Protein AF-0000000084815825 (afdb_homodimer)

Organism: Colletotrichum graminicola (strain M1.001 / M2 / FGSC 10212) (NCBI:txid645133)

Foldseek 3Di:
DDDLVCQQPFFDKDKDKAFWADKDDDPDFWIKIFGDDPLHTQEMEIEGHPRSVVVVPADGRFIKIWIFTWHNPTDSRYTYGYTDDMDTPGGDDPPDDDDPPDDDDLQPLVVCCRPVPLLVVLQVLLVLLVVQLVVLCVVVVADEDDDDQFAADFQWFADWDWAFDLPAPDTTTGAQDCVLVLLLVLLVVGAKHWYQDWHAGPDFFDQADFRIFTKTWMKGFPDFLVRFLVSVCRSVLRSLVSLLVFWKWFQDLQWIFTDGCVVDPHLPVQQVLLPDPPRDPRHIGGADHDDDPAAEDAQQCCCQFQFFSFHQPVQAFTKDWFVVLFDPQLQVVFFPDPDKIKIKAKDAFDPPDDLVLLVVLVVVLLVPDDCCQCVPNGGHKDKFWQAPVDVLRGQCSRPDNGPVSRLVVDDPRRPSPDHDGSMIMIMDIDHPDRDADGGDSVSVSSVSSVVSCCVSVRDPDDLHKHKYKYFFAQQKGADDPPGPASQFDQRIHGPPTLFFAWPDPVLVVCLVPPSRPTTTQKMFMHISSRGQKIKHWGDLQLVVSVCSCCPRRNHDPVSVVSCVVSSVSSNSPRGGMMIMMGRSLVVSCSVRTHPGSCSNDSFGADSVNARSNVGDDDDDDQVNQVSSPHDDDDDD/DDDLVCQQPFFDKDKDKAFWADKDDDPDFWIKIFGDDPLHTQEMEIEGHPRSVVVVPADGRFIKIWIFTWHNPTDSRYTYGYTDDMDTPGGDDPVDDDDPPDDDDLQPLVVCCRPVPLLVVLQVLLVLLVVQLVVLCVVVVADEDDDDQFAADFQWFADWDWAFDLPAPDTTTGAQDCVLVLLLVLLVVGAKHWYQDWGAGPDFFDQADFRIFTKTWMKGFPDFLVRFLVSVCSSVLRSLVVLLVFWKWFADLQWTFTDGCVVDPHLVVQQVLLPDPPRDPRHIGGADHDDDPAAEDAQQCCCQFQFFSFHQPVQAFTKDWFVVLFDPQLQVVFFPDPDKIKIKAKDAFDPPDDLVLLVVLVVVLLVPDDCCQCVPNGGHKDKFWQAPPDVLRGQCSRPDNGPVSRLVVDDPRRPSPDHDGSMIMIMDIDHPDRDADGGDSVSVSSVSSVVSCCVSVRDPDDLHKHKYKYFFAQQKGADDPPRPASQFDQRIHGPPTLFFAWPDPVLVVCLVPPSRPTTTQKMFMHISSRGQKIKHWGDLQLVVSVCCCCPRRNHDPVSVVSCVVSSVSSNSPRGGMMIMMGRSLVVSCSVRTHPGSCSNDSFGADSVNARSNVGDDDDDDQVNQVSSPHDDDDDD

pLDDT: mean 93.59, std 6.37, range [43.5, 98.81]

Solvent-accessible surface area (backbone atoms only — not c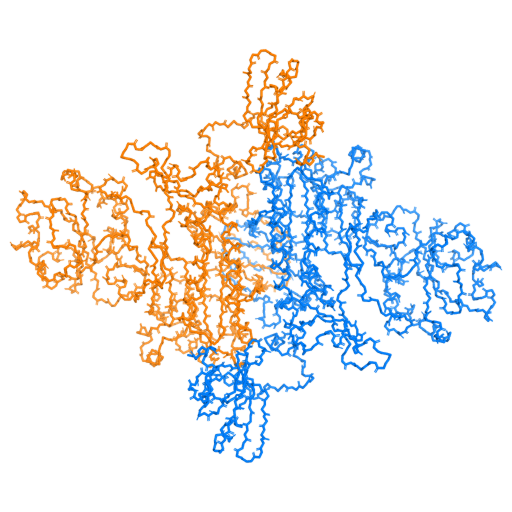omparable to full-atom values): 65605 Å² total; per-residue (Å²): 122,56,58,65,77,53,28,62,37,59,70,35,77,40,37,49,71,31,27,35,44,65,69,46,76,58,71,84,45,26,24,38,31,32,31,23,52,55,85,36,74,46,28,38,40,34,20,52,49,73,41,14,55,56,58,67,68,55,53,62,52,10,13,32,42,36,32,26,30,25,32,85,82,20,32,80,79,33,34,27,26,43,48,74,48,73,44,75,72,23,60,31,51,82,87,65,76,82,56,98,79,63,75,66,54,64,59,39,41,46,54,33,46,50,67,36,63,70,44,40,43,35,39,52,50,43,34,52,43,52,53,45,34,52,52,38,39,46,76,72,57,29,37,59,57,75,75,72,54,8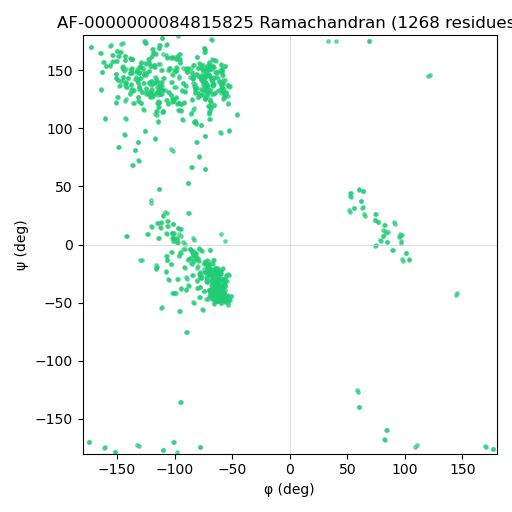0,28,43,70,64,70,70,52,61,49,64,40,47,29,62,32,72,55,71,61,28,20,24,12,40,37,68,58,66,65,67,60,52,52,35,43,33,27,15,43,39,41,26,37,27,34,82,38,79,22,28,40,62,60,89,43,46,68,79,45,58,53,61,44,47,25,46,34,39,33,31,39,76,34,42,55,65,54,44,52,52,52,49,51,50,26,53,47,54,31,48,51,51,46,49,71,45,31,29,31,39,52,54,95,88,42,38,34,64,38,52,39,83,78,38,97,48,49,69,56,46,30,57,50,32,69,41,95,82,43,60,82,75,30,37,40,72,61,76,85,83,72,79,81,59,49,73,44,42,32,65,53,32,37,58,34,50,15,16,61,37,55,40,75,85,56,71,51,34,41,42,80,44,45,90,46,52,38,66,70,36,51,58,71,43,24,84,60,90,70,50,39,28,33,36,39,48,50,70,51,48,90,83,56,56,55,67,59,43,51,52,46,52,54,54,50,66,73,62,46,54,64,77,49,60,64,28,89,43,26,34,71,43,77,41,49,34,30,78,89,38,67,64,31,50,27,53,70,45,36,96,62,12,62,62,48,44,54,81,77,52,58,76,74,33,56,70,80,61,84,50,74,39,23,38,37,39,37,30,40,37,76,76,63,82,89,64,85,60,55,40,73,57,22,53,48,51,54,53,49,51,54,50,34,34,72,70,64,39,37,80,83,77,90,74,83,46,58,34,36,31,28,57,31,52,36,36,36,74,60,56,92,84,58,78,53,58,68,41,68,54,59,37,33,49,54,81,45,88,54,54,20,54,55,42,72,68,25,50,54,24,56,79,76,42,44,72,75,11,31,16,34,32,40,30,40,22,46,60,38,38,72,36,27,48,30,29,18,40,53,31,47,30,68,58,47,48,42,42,42,45,72,55,30,34,31,46,71,71,60,52,54,66,45,43,45,55,42,56,30,23,42,49,13,10,41,49,23,16,32,38,32,34,37,43,46,55,46,46,12,56,76,39,41,40,90,32,35,58,55,50,38,86,70,48,54,48,60,82,61,33,25,58,40,72,52,18,48,28,78,62,51,71,69,62,30,49,59,33,45,30,38,75,50,76,81,128,121,57,57,65,76,53,28,62,37,58,69,36,77,40,40,50,71,33,26,33,45,65,71,46,75,58,70,84,44,26,23,40,31,33,31,22,52,56,86,37,74,46,28,38,40,34,20,52,48,73,41,15,56,55,57,67,68,55,55,60,53,12,13,33,42,34,32,27,29,24,32,84,82,20,32,80,79,33,33,29,26,43,49,72,48,73,45,76,72,22,60,32,51,80,86,65,77,82,55,98,80,63,76,66,54,65,59,39,42,45,55,32,47,51,68,35,61,70,44,40,44,36,41,53,50,43,33,51,43,52,55,45,34,54,53,39,39,46,75,70,58,29,38,59,56,73,75,72,55,80,28,44,72,66,69,72,50,61,49,64,39,46,30,62,32,70,54,72,59,28,19,24,12,41,35,68,59,66,63,67,59,53,53,36,43,32,27,16,44,38,42,26,36,26,34,82,39,78,22,28,41,61,61,88,43,46,68,79,46,56,52,61,45,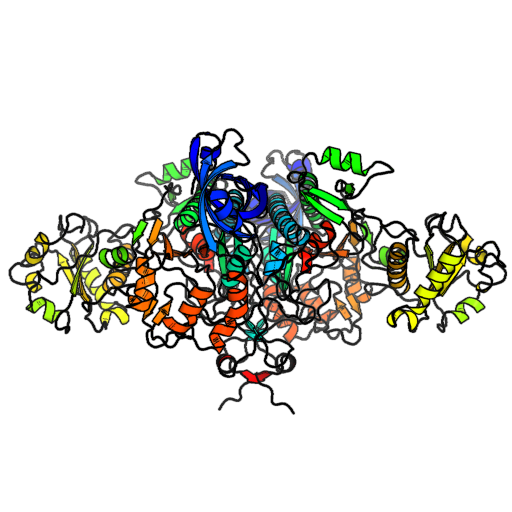46,25,44,34,38,33,31,40,77,33,44,55,66,55,44,52,52,53,49,50,50,28,51,47,51,30,47,52,51,45,50,71,45,32,31,32,38,50,54,95,89,40,37,35,66,38,51,38,84,79,37,97,50,48,68,56,45,30,56,49,33,70,41,94,82,43,59,84,75,30,37,41,71,59,76,87,82,72,79,82,60,50,74,43,43,32,64,53,31,37,58,34,49,16,16,61,37,53,40,75,85,55,71,53,33,41,42,82,45,47,91,46,52,39,68,70,36,52,58,71,44,23,84,59,90,70,49,38,29,33,36,39,47,50,69,51,48,87,85,55,54,54,68,57,44,52,51,48,50,53,54,50,66,73,62,47,55,64,76,49,61,63,28,89,44,26,34,71,44,80,41,49,34,30,79,89,38,66,65,30,51,26,54,70,44,38,96,61,11,62,62,48,42,56,82,78,52,57,77,76,32,56,70,78,61,84,51,74,37,24,38,37,38,37,30,40,36,74,75,62,82,89,66,85,60,54,41,71,56,21,51,47,52,54,53,49,52,54,51,35,34,72,70,63,39,38,81,84,77,89,74,84,49,57,33,35,31,28,58,30,52,35,35,36,74,60,56,94,84,58,79,52,57,67,42,70,54,60,38,33,48,53,82,44,86,54,54,20,54,55,42,72,68,25,49,54,24,55,80,75,41,44,71,75,11,29,15,35,32,39,32,41,21,45,59,37,37,73,34,27,45,31,30,18,41,55,31,46,30,69,59,46,50,44,42,40,45,72,55,30,34,32,46,72,72,59,53,54,65,45,43,46,54,41,56,30,23,41,49,12,10,41,49,24,17,32,38,33,34,37,42,46,54,46,46,12,57,78,39,41,38,90,31,34,56,55,52,39,85,70,48,55,48,59,82,64,33,26,57,39,73,52,20,47,28,78,62,51,71,68,62,30,49,58,34,44,31,38,76,47,75,82,127

Structure (mmCIF, N/CA/C/O backbone):
data_AF-0000000084815825-model_v1
#
loop_
_entity.id
_entity.type
_entity.pdbx_description
1 polymer 'tRNA synthetase class II'
#
loop_
_atom_site.group_PDB
_atom_site.id
_atom_site.type_symbol
_atom_site.label_atom_id
_atom_site.label_alt_id
_atom_site.label_comp_id
_atom_site.label_asym_id
_atom_site.label_entity_id
_atom_site.label_seq_id
_atom_site.pdbx_PDB_ins_code
_atom_site.Cartn_x
_atom_site.Cartn_y
_atom_site.Cartn_z
_atom_site.occupancy
_atom_site.B_iso_or_equiv
_atom_site.auth_seq_id
_atom_site.auth_comp_id
_atom_site.auth_asym_id
_atom_site.auth_atom_id
_atom_site.pdbx_PDB_model_num
ATOM 1 N N . MET A 1 1 ? -22.328 8.5 23.359 1 70.88 1 MET A N 1
ATOM 2 C CA . MET A 1 1 ? -22.516 7.055 23.297 1 70.88 1 MET A CA 1
ATOM 3 C C . MET A 1 1 ? -21.953 6.379 24.531 1 70.88 1 MET A C 1
ATOM 5 O O . MET A 1 1 ? -20.906 6.793 25.062 1 70.88 1 MET A O 1
ATOM 9 N N . SER A 1 2 ? -22.75 5.477 25.047 1 76.69 2 SER A N 1
ATOM 10 C CA . SER A 1 2 ? -22.328 4.824 26.281 1 76.69 2 SER A CA 1
ATOM 11 C C . SER A 1 2 ? -21.234 3.789 26.016 1 76.69 2 SER A C 1
ATOM 13 O O . SER A 1 2 ? -21.266 3.107 24.984 1 76.69 2 SER A O 1
ATOM 15 N N . SER A 1 3 ? -20.281 3.746 26.938 1 78.62 3 SER A N 1
ATOM 16 C CA . SER A 1 3 ? -19.203 2.766 26.859 1 78.62 3 SER A CA 1
ATOM 17 C C . SER A 1 3 ? -19.703 1.369 27.219 1 78.62 3 SER A C 1
ATOM 19 O O . SER A 1 3 ? -20.656 1.224 28 1 78.62 3 SER A O 1
ATOM 21 N N . PRO A 1 4 ? -19.062 0.422 26.641 1 79.56 4 PRO A N 1
ATOM 22 C CA . PRO A 1 4 ? -19.453 -0.958 26.922 1 79.56 4 PRO A CA 1
ATOM 23 C C . PRO A 1 4 ? -19.359 -1.304 28.406 1 79.56 4 PRO A C 1
ATOM 25 O O . PRO A 1 4 ? -20.047 -2.207 28.891 1 79.56 4 PRO A O 1
ATOM 28 N N . GLU A 1 5 ? -18.641 -0.596 29.078 1 81.19 5 GLU A N 1
ATOM 29 C CA . GLU A 1 5 ? -18.5 -0.845 30.516 1 81.19 5 GLU A CA 1
ATOM 30 C C . GLU A 1 5 ? -19.828 -0.636 31.234 1 81.19 5 GLU A C 1
ATOM 32 O O . GLU A 1 5 ? -20.094 -1.275 32.25 1 81.19 5 GLU A O 1
ATOM 37 N N . THR A 1 6 ? -20.641 0.158 30.609 1 86.69 6 THR A N 1
ATOM 38 C CA . THR A 1 6 ? -21.922 0.48 31.234 1 86.69 6 THR A CA 1
ATOM 39 C C . THR A 1 6 ? -22.922 -0.657 31.031 1 86.69 6 THR A C 1
ATOM 41 O O . THR A 1 6 ? -23.938 -0.719 31.719 1 86.69 6 THR A O 1
ATOM 44 N N . TRP A 1 7 ? -22.641 -1.58 30.156 1 90.75 7 TRP A N 1
ATOM 45 C CA . TRP A 1 7 ? -23.562 -2.658 29.812 1 90.75 7 TRP A CA 1
ATOM 46 C C . TRP A 1 7 ? -23.688 -3.656 30.953 1 90.75 7 TRP A C 1
ATOM 48 O O . TRP A 1 7 ? -24.656 -4.406 31.031 1 90.75 7 TRP A O 1
ATOM 58 N N . THR A 1 8 ? -22.703 -3.627 31.859 1 90.25 8 THR A N 1
ATOM 59 C CA . THR A 1 8 ? -22.672 -4.629 32.906 1 90.25 8 THR A CA 1
ATOM 60 C C . THR A 1 8 ? -23.312 -4.09 34.188 1 90.25 8 THR A C 1
ATOM 62 O O . THR A 1 8 ? -23.25 -4.73 35.25 1 90.25 8 THR A O 1
ATOM 65 N N . ASN A 1 9 ? -23.922 -2.965 34.094 1 92.94 9 ASN A N 1
ATOM 66 C CA . ASN A 1 9 ? -24.578 -2.367 35.25 1 92.94 9 ASN A CA 1
ATOM 67 C C . ASN A 1 9 ? -26.078 -2.236 35.031 1 92.94 9 ASN A C 1
ATOM 69 O O . ASN A 1 9 ? -26.562 -1.166 34.656 1 92.94 9 ASN A O 1
ATOM 73 N N . PRO A 1 10 ? -26.812 -3.273 35.438 1 93.69 10 PRO A N 1
ATOM 74 C CA . PRO A 1 10 ? -28.266 -3.197 35.281 1 93.69 10 PRO A CA 1
ATOM 75 C C . PRO A 1 10 ? -28.875 -1.947 35.906 1 93.69 10 PRO A C 1
ATOM 77 O O . PRO A 1 10 ? -28.469 -1.544 37 1 93.69 10 PRO A O 1
ATOM 80 N N . GLY A 1 11 ? -29.75 -1.396 35.188 1 94.62 11 GLY A N 1
ATOM 81 C CA . GLY A 1 11 ? -30.391 -0.192 35.688 1 94.62 11 GLY A CA 1
ATOM 82 C C . GLY A 1 11 ? -29.781 1.085 35.156 1 94.62 11 GLY A C 1
ATOM 83 O O . GLY A 1 11 ? -30.391 2.154 35.25 1 94.62 11 GLY A O 1
ATOM 84 N N . SER A 1 12 ? -28.672 0.948 34.562 1 94.75 12 SER A N 1
ATOM 85 C CA . SER A 1 12 ? -28 2.113 34 1 94.75 12 SER A CA 1
ATOM 86 C C . SER A 1 12 ? -28.656 2.535 32.688 1 94.75 12 SER A C 1
ATOM 88 O O . SER A 1 12 ? -29.078 1.688 31.891 1 94.75 12 SER A O 1
ATOM 90 N N . GLU A 1 13 ? -28.734 3.842 32.5 1 95.75 13 GLU A N 1
ATOM 91 C CA . GLU A 1 13 ? -29.188 4.379 31.219 1 95.75 13 GLU A CA 1
ATOM 92 C C . GLU A 1 13 ? -28.062 4.355 30.172 1 95.75 13 GLU A C 1
ATOM 94 O O . GLU A 1 13 ? -26.938 4.781 30.469 1 95.75 13 GLU A O 1
ATOM 99 N N . ILE A 1 14 ? -28.422 3.812 29.016 1 95.5 14 ILE A N 1
ATOM 100 C CA . ILE A 1 14 ? -27.391 3.777 27.984 1 95.5 14 ILE A CA 1
ATOM 101 C C . ILE A 1 14 ? -27.953 4.328 26.672 1 95.5 14 ILE A C 1
ATOM 103 O O . ILE A 1 14 ? -29.172 4.309 26.453 1 95.5 14 ILE A O 1
ATOM 107 N N . VAL A 1 15 ? -27.172 4.969 25.859 1 96.06 15 VAL A N 1
ATOM 108 C CA . VAL A 1 15 ? -27.422 5.395 24.484 1 96.06 15 VAL A CA 1
ATOM 109 C C . VAL A 1 15 ? -26.5 4.637 23.531 1 96.06 15 VAL A C 1
ATOM 111 O O . VAL A 1 15 ? -25.281 4.68 23.672 1 96.06 15 VAL A O 1
ATOM 114 N N . VAL A 1 16 ? -27.125 3.875 22.641 1 95.31 16 VAL A N 1
ATOM 115 C CA . VAL A 1 16 ? -26.344 3.035 21.734 1 95.31 16 VAL A CA 1
ATOM 116 C C . VAL A 1 16 ? -26.797 3.264 20.297 1 95.31 16 VAL A C 1
ATOM 118 O O . VAL A 1 16 ? -27.969 3.562 20.047 1 95.31 16 VAL A O 1
ATOM 121 N N . SER A 1 17 ? -25.828 3.234 19.391 1 96.56 17 SER A N 1
ATOM 122 C CA . SER A 1 17 ? -26.141 3.342 17.969 1 96.56 17 SER A CA 1
ATOM 123 C C . SER A 1 17 ? -25.719 2.09 17.203 1 96.56 17 SER A C 1
ATOM 125 O O . SER A 1 17 ? -24.828 1.363 17.656 1 96.56 17 SER A O 1
ATOM 127 N N . GLY A 1 18 ? -26.312 1.786 16.125 1 97.31 18 GLY A N 1
ATOM 128 C CA . GLY A 1 18 ? -26.062 0.65 15.266 1 97.31 18 GLY A CA 1
ATOM 129 C C . GLY A 1 18 ? -27.109 0.47 14.188 1 97.31 18 GLY A C 1
ATOM 130 O O . GLY A 1 18 ? -27.953 1.347 13.984 1 97.31 18 GLY A O 1
ATOM 131 N N . HIS A 1 19 ? -27.016 -0.578 13.453 1 97.69 19 HIS A N 1
ATOM 132 C CA . HIS A 1 19 ? -28.031 -0.954 12.492 1 97.69 19 HIS A CA 1
ATOM 133 C C . HIS A 1 19 ? -29.047 -1.916 13.109 1 97.69 19 HIS A C 1
ATOM 135 O O . HIS A 1 19 ? -28.672 -2.828 13.852 1 97.69 19 HIS A O 1
ATOM 141 N N . ILE A 1 20 ? -30.344 -1.689 12.773 1 96.12 20 ILE A N 1
ATOM 142 C CA . ILE A 1 20 ? -31.375 -2.588 13.273 1 96.12 20 ILE A CA 1
ATOM 143 C C . ILE A 1 20 ? -31.312 -3.916 12.516 1 96.12 20 ILE A C 1
ATOM 145 O O . ILE A 1 20 ? -31.266 -3.938 11.289 1 96.12 20 ILE A O 1
ATOM 149 N N . GLY A 1 21 ? -31.188 -5.004 13.273 1 92.81 21 GLY A N 1
ATOM 150 C CA . GLY A 1 21 ? -31.219 -6.336 12.688 1 92.81 21 GLY A CA 1
ATOM 151 C C . GLY A 1 21 ? -32.594 -6.969 12.719 1 92.81 21 GLY A C 1
ATOM 152 O O . GLY A 1 21 ? -33.594 -6.316 12.406 1 92.81 21 GLY A O 1
ATOM 153 N N . ARG A 1 22 ? -32.656 -8.188 13.078 1 88.38 22 ARG A N 1
ATOM 154 C CA . ARG A 1 22 ? -33.875 -8.953 13.156 1 88.38 22 ARG A CA 1
ATOM 155 C C . ARG A 1 22 ? -34.812 -8.391 14.227 1 88.38 22 ARG A C 1
ATOM 157 O O . ARG A 1 22 ? -34.375 -8.141 15.352 1 88.38 22 ARG A O 1
ATOM 164 N N . THR A 1 23 ? -36.062 -8.195 13.789 1 91.31 23 THR A N 1
ATOM 165 C CA . THR A 1 23 ? -37.094 -7.727 14.703 1 91.31 23 THR A CA 1
ATOM 166 C C . THR A 1 23 ? -38.156 -8.82 14.945 1 91.31 23 THR A C 1
ATOM 168 O O . THR A 1 23 ? -38.5 -9.555 14.023 1 91.31 23 THR A O 1
ATOM 171 N N . ARG A 1 24 ? -38.5 -8.914 16.188 1 91.31 24 ARG A N 1
ATOM 172 C CA . ARG A 1 24 ? -39.531 -9.898 16.562 1 91.31 24 ARG A CA 1
ATOM 173 C C . ARG A 1 24 ? -40.625 -9.266 17.406 1 91.31 24 ARG A C 1
ATOM 175 O O . ARG A 1 24 ? -40.344 -8.703 18.469 1 91.31 24 ARG A O 1
ATOM 182 N N . LYS A 1 25 ? -41.75 -9.352 16.969 1 89.88 25 LYS A N 1
ATOM 183 C CA . LYS A 1 25 ? -42.906 -8.883 17.734 1 89.88 25 LYS A CA 1
ATOM 184 C C . LYS A 1 25 ? -43.531 -10.016 18.531 1 89.88 25 LYS A C 1
ATOM 186 O O . LYS A 1 25 ? -43.875 -11.062 17.969 1 89.88 25 LYS A O 1
ATOM 191 N N . VAL A 1 26 ? -43.438 -9.789 19.859 1 90.19 26 VAL A N 1
ATOM 192 C CA . VAL A 1 26 ? -44.062 -10.766 20.75 1 90.19 26 VAL A CA 1
ATOM 193 C C . VAL A 1 26 ? -45.375 -10.203 21.281 1 90.19 26 VAL A C 1
ATOM 195 O O . VAL A 1 26 ? -45.406 -9.578 22.344 1 90.19 26 VAL A O 1
ATOM 198 N N . GLY A 1 27 ? -46.5 -10.219 20.672 1 85.81 27 GLY A N 1
ATOM 199 C CA . GLY A 1 27 ? -47.781 -9.68 21.062 1 85.81 27 GLY A CA 1
ATOM 200 C C . GLY A 1 27 ? -47.906 -8.188 20.781 1 85.81 27 GLY A C 1
ATOM 201 O O . GLY A 1 27 ? -47.031 -7.594 20.141 1 85.81 27 GLY A O 1
ATOM 202 N N . LYS A 1 28 ? -48.938 -7.539 21.328 1 86.56 28 LYS A N 1
ATOM 203 C CA . LYS A 1 28 ? -49.25 -6.133 21.062 1 86.56 28 LYS A CA 1
ATOM 204 C C . LYS A 1 28 ? -48.344 -5.211 21.875 1 86.56 28 LYS A C 1
ATOM 206 O O . LYS A 1 28 ? -48.094 -4.078 21.469 1 86.56 28 LYS A O 1
ATOM 211 N N . ASN A 1 29 ? -47.844 -5.672 22.953 1 93.31 29 ASN A N 1
ATOM 212 C CA . ASN A 1 29 ? -47.188 -4.77 23.906 1 93.31 29 ASN A CA 1
ATOM 213 C C . ASN A 1 29 ? -45.719 -5.152 24.125 1 93.31 29 ASN A C 1
ATOM 215 O O . ASN A 1 29 ? -45.094 -4.691 25.078 1 93.31 29 ASN A O 1
ATOM 219 N N . LEU A 1 30 ? -45.188 -6.023 23.172 1 95.19 30 LEU A N 1
ATOM 220 C CA . LEU A 1 30 ? -43.812 -6.461 23.391 1 95.19 30 LEU A CA 1
ATOM 221 C C . LEU A 1 30 ? -43.125 -6.758 22.062 1 95.19 30 LEU A C 1
ATOM 223 O O . LEU A 1 30 ? -43.656 -7.504 21.234 1 95.19 30 LEU A O 1
ATOM 227 N N . ALA A 1 31 ? -42.031 -6.09 21.797 1 96.25 31 ALA A N 1
ATOM 228 C CA . ALA A 1 31 ? -41.219 -6.32 20.609 1 96.25 31 ALA A CA 1
ATOM 229 C C . ALA A 1 31 ? -39.719 -6.316 20.922 1 96.25 31 ALA A C 1
ATOM 231 O O . ALA A 1 31 ? -39.312 -5.691 21.891 1 96.25 31 ALA A O 1
ATOM 232 N N . PHE A 1 32 ? -38.969 -7.059 20.172 1 96.5 32 PHE A N 1
ATOM 233 C CA . PHE A 1 32 ? -37.5 -7.141 20.297 1 96.5 32 PHE A CA 1
ATOM 234 C C . PHE A 1 32 ? -36.812 -6.832 18.969 1 96.5 32 PHE A C 1
ATOM 236 O O . PHE A 1 32 ? -37.375 -7.082 17.906 1 96.5 32 PHE A O 1
ATOM 243 N N . ALA A 1 33 ? -35.688 -6.227 19.031 1 96.75 33 ALA A N 1
ATOM 244 C CA . ALA A 1 33 ? -34.875 -6.031 17.844 1 96.75 33 ALA A CA 1
ATOM 245 C C . ALA A 1 33 ? -33.375 -6.172 18.188 1 96.75 33 ALA A C 1
ATOM 247 O O . ALA A 1 33 ? -32.938 -5.699 19.219 1 96.75 33 ALA A O 1
ATOM 248 N N . HIS A 1 34 ? -32.688 -6.816 17.328 1 96.31 34 HIS A N 1
ATOM 249 C CA . HIS A 1 34 ? -31.219 -6.859 17.438 1 96.31 34 HIS A CA 1
ATOM 250 C C . HIS A 1 34 ? -30.594 -5.551 16.969 1 96.31 34 HIS A C 1
ATOM 252 O O . HIS A 1 34 ? -31.109 -4.902 16.062 1 96.31 34 HIS A O 1
ATOM 258 N N . LEU A 1 35 ? -29.547 -5.133 17.656 1 96.62 35 LEU A N 1
ATOM 259 C CA . LEU A 1 35 ? -28.703 -4.043 17.188 1 96.62 35 LEU A CA 1
ATOM 260 C C . LEU A 1 35 ? -27.344 -4.562 16.734 1 96.62 35 LEU A C 1
ATOM 262 O O . LEU A 1 35 ? -26.703 -5.324 17.469 1 96.62 35 LEU A O 1
ATOM 266 N N . GLU A 1 36 ? -26.922 -4.109 15.57 1 94.94 36 GLU A N 1
ATOM 267 C CA . GLU A 1 36 ? -25.734 -4.68 14.961 1 94.94 36 GLU A CA 1
ATOM 268 C C . GLU A 1 36 ? -24.719 -3.59 14.617 1 94.94 36 GLU A C 1
ATOM 270 O O . GLU A 1 36 ? -25.094 -2.457 14.312 1 94.94 36 GLU A O 1
ATOM 275 N N . ARG A 1 37 ? -23.453 -3.906 14.711 1 92.62 37 ARG A N 1
ATOM 276 C CA . ARG A 1 37 ? -22.312 -3.121 14.234 1 92.62 37 ARG A CA 1
ATOM 277 C C . ARG A 1 37 ? -21.266 -4.012 13.57 1 92.62 37 ARG A C 1
ATOM 279 O O . ARG A 1 37 ? -21 -5.121 14.039 1 92.62 37 ARG A O 1
ATOM 286 N N . ASN A 1 38 ? -20.781 -3.553 12.508 1 89.62 38 ASN A N 1
ATOM 287 C CA . ASN A 1 38 ? -19.75 -4.285 11.789 1 89.62 38 ASN A CA 1
ATOM 288 C C . ASN A 1 38 ? -20.203 -5.699 11.438 1 89.62 38 ASN A C 1
ATOM 290 O O . ASN A 1 38 ? -19.438 -6.652 11.539 1 89.62 38 ASN A O 1
ATOM 294 N N . GLY A 1 39 ? -21.516 -5.816 11.227 1 82.56 39 GLY A N 1
ATOM 295 C CA . GLY A 1 39 ? -22.094 -7.09 10.828 1 82.56 39 GLY A CA 1
ATOM 296 C C . GLY A 1 39 ? -22.312 -8.039 11.984 1 82.56 39 GLY A C 1
ATOM 297 O O . GLY A 1 39 ? -22.672 -9.203 11.789 1 82.56 39 GLY A O 1
ATOM 298 N N . GLU A 1 40 ? -22.125 -7.605 13.164 1 86.75 40 GLU A N 1
ATOM 299 C CA . GLU A 1 40 ? -22.281 -8.453 14.344 1 86.75 40 GLU A CA 1
ATOM 300 C C . GLU A 1 40 ? -23.266 -7.848 15.328 1 86.75 40 GLU A C 1
ATOM 302 O O . GLU A 1 40 ? -23.344 -6.629 15.484 1 86.75 40 GLU A O 1
ATOM 307 N N . ARG A 1 41 ? -23.984 -8.727 16.047 1 92.06 41 ARG A N 1
ATOM 308 C CA . ARG A 1 41 ? -24.938 -8.273 17.062 1 92.06 41 ARG A CA 1
ATOM 309 C C . ARG A 1 41 ? -24.219 -7.758 18.297 1 92.06 41 ARG A C 1
ATOM 311 O O . ARG A 1 41 ? -23.406 -8.469 18.891 1 92.06 41 ARG A O 1
ATOM 318 N N . ILE A 1 42 ? -24.516 -6.555 18.688 1 93.12 42 ILE A N 1
ATOM 319 C CA . ILE A 1 42 ? -23.859 -5.992 19.859 1 93.12 42 ILE A CA 1
ATOM 320 C C . ILE A 1 42 ? -24.828 -5.957 21.031 1 93.12 42 ILE A C 1
ATOM 322 O O . ILE A 1 42 ? -24.422 -5.742 22.172 1 93.12 42 ILE A O 1
ATOM 326 N N . GLY A 1 43 ? -26.156 -6.176 20.672 1 95.19 43 GLY A N 1
ATOM 327 C CA . GLY A 1 43 ? -27.141 -6.195 21.766 1 95.19 43 GLY A CA 1
ATOM 328 C C . GLY A 1 43 ? -28.562 -6.355 21.281 1 95.19 43 GLY A C 1
ATOM 329 O O . GLY A 1 43 ? -28.797 -6.629 20.094 1 95.19 43 GLY A O 1
ATOM 330 N N . GLN A 1 44 ? -29.469 -6.277 22.266 1 96.56 44 GLN A N 1
ATOM 331 C CA . GLN A 1 44 ? -30.891 -6.445 21.984 1 96.56 44 GLN A CA 1
ATOM 332 C C . GLN A 1 44 ? -31.703 -5.324 22.625 1 96.56 44 GLN A C 1
ATOM 334 O O . GLN A 1 44 ? -31.469 -4.953 23.781 1 96.56 44 GLN A O 1
ATOM 339 N N . ILE A 1 45 ? -32.625 -4.832 21.828 1 97.44 45 ILE A N 1
ATOM 340 C CA . ILE A 1 45 ? -33.531 -3.793 22.266 1 97.44 45 ILE A CA 1
ATOM 341 C C . ILE A 1 45 ? -34.906 -4.414 22.594 1 97.44 45 ILE A C 1
ATOM 343 O O . ILE A 1 45 ? -35.5 -5.094 21.766 1 97.44 45 ILE A O 1
ATOM 347 N N . CYS A 1 46 ? -35.312 -4.195 23.781 1 97.38 46 CYS A N 1
ATOM 348 C CA . CYS A 1 46 ? -36.656 -4.629 24.219 1 97.38 46 CYS A CA 1
ATOM 349 C C . CYS A 1 46 ? -37.594 -3.449 24.328 1 97.38 46 CYS A C 1
ATOM 351 O O . CYS A 1 46 ? -37.344 -2.498 25.062 1 97.38 46 CYS A O 1
ATOM 353 N N . ALA A 1 47 ? -38.656 -3.494 23.625 1 97.19 47 ALA A N 1
ATOM 354 C CA . ALA A 1 47 ? -39.656 -2.436 23.656 1 97.19 47 ALA A CA 1
ATOM 355 C C . ALA A 1 47 ? -40.969 -2.941 24.25 1 97.19 47 ALA A C 1
ATOM 357 O O . ALA A 1 47 ? -41.5 -3.957 23.797 1 97.19 47 ALA A O 1
ATOM 358 N N . LYS A 1 48 ? -41.438 -2.178 25.219 1 95.88 48 LYS A N 1
ATOM 359 C CA . LYS A 1 48 ? -42.656 -2.564 25.922 1 95.88 48 LYS A CA 1
ATOM 360 C C . LYS A 1 48 ? -43.75 -1.492 25.797 1 95.88 48 LYS A C 1
ATOM 362 O O . LYS A 1 48 ? -43.438 -0.317 25.594 1 95.88 48 LYS A O 1
ATOM 367 N N . GLY A 1 49 ? -45.031 -1.938 25.906 1 94.31 49 GLY A N 1
ATOM 368 C CA . GLY A 1 49 ? -46.156 -1.007 25.828 1 94.31 49 GLY A CA 1
ATOM 369 C C . GLY A 1 49 ? -46.188 -0.24 24.531 1 94.31 49 GLY A C 1
ATOM 370 O O . GLY A 1 49 ? -46.156 -0.836 23.453 1 94.31 49 GLY A O 1
ATOM 371 N N . GLU A 1 50 ? -46.219 1.005 24.625 1 93.88 50 GLU A N 1
ATOM 372 C CA . GLU A 1 50 ? -46.344 1.865 23.453 1 93.88 50 GLU A CA 1
ATOM 373 C C . GLU A 1 50 ? -45.062 1.831 22.609 1 93.88 50 GLU A C 1
ATOM 375 O O . GLU A 1 50 ? -45.125 2.008 21.391 1 93.88 50 GLU A O 1
ATOM 380 N N . ASN A 1 51 ? -44 1.544 23.297 1 95.69 51 ASN A N 1
ATOM 381 C CA . ASN A 1 51 ? -42.719 1.506 22.609 1 95.69 51 ASN A CA 1
ATOM 382 C C . ASN A 1 51 ? -42.656 0.342 21.625 1 95.69 51 ASN A C 1
ATOM 384 O O . ASN A 1 51 ? -41.844 0.379 20.672 1 95.69 51 ASN A O 1
ATOM 388 N N . ALA A 1 52 ? -43.375 -0.664 21.875 1 95.88 52 ALA A N 1
ATOM 389 C CA . ALA A 1 52 ? -43.406 -1.812 20.969 1 95.88 52 ALA A CA 1
ATOM 390 C C . ALA A 1 52 ? -43.844 -1.398 19.562 1 95.88 52 ALA A C 1
ATOM 392 O O . ALA A 1 52 ? -43.312 -1.875 18.562 1 95.88 52 ALA A O 1
ATOM 393 N N . ALA A 1 53 ? -44.844 -0.522 19.547 1 93.31 53 ALA A N 1
ATOM 394 C CA . ALA A 1 53 ? -45.312 -0.036 18.266 1 93.31 53 ALA A CA 1
ATOM 395 C C . ALA A 1 53 ? -44.281 0.841 17.578 1 93.31 53 ALA A C 1
ATOM 397 O O . ALA A 1 53 ? -44.156 0.808 16.344 1 93.31 53 ALA A O 1
ATOM 398 N N . VAL A 1 54 ? -43.625 1.606 18.344 1 95.06 54 VAL A N 1
ATOM 399 C CA . VAL A 1 54 ? -42.594 2.496 17.812 1 95.06 54 VAL A CA 1
ATOM 400 C C . VAL A 1 54 ? -41.5 1.671 17.188 1 95.06 54 VAL A C 1
ATOM 402 O O . VAL A 1 54 ? -41.062 1.946 16.062 1 95.06 54 VAL A O 1
ATOM 405 N N . LEU A 1 55 ? -41.031 0.686 17.891 1 96.31 55 LEU A N 1
ATOM 406 C CA . LEU A 1 55 ? -39.938 -0.176 17.406 1 96.31 55 LEU A CA 1
ATOM 407 C C . LEU A 1 55 ? -40.375 -0.925 16.141 1 96.31 55 LEU A C 1
ATOM 409 O O . LEU A 1 55 ? -39.562 -1.113 15.219 1 96.31 55 LEU A O 1
ATOM 413 N N . ALA A 1 56 ? -41.594 -1.271 16.094 1 91.81 56 ALA A N 1
ATOM 414 C CA . ALA A 1 56 ? -42.125 -2.045 14.977 1 91.81 56 ALA A CA 1
ATOM 415 C C . ALA A 1 56 ? -42.125 -1.216 13.695 1 91.81 56 ALA A C 1
ATOM 417 O O . ALA A 1 56 ? -42.062 -1.767 12.594 1 91.81 56 ALA A O 1
ATOM 418 N N . LYS A 1 57 ? -42.125 0.061 13.82 1 91.62 57 LYS A N 1
ATOM 419 C CA . LYS A 1 57 ? -42.188 0.958 12.672 1 91.62 57 LYS A CA 1
ATOM 420 C C . LYS A 1 57 ? -40.781 1.205 12.094 1 91.62 57 LYS A C 1
ATOM 422 O O . LYS A 1 57 ? -40.656 1.702 10.977 1 91.62 57 LYS A O 1
ATOM 427 N N . ILE A 1 58 ? -39.812 0.886 12.875 1 95.44 58 ILE A N 1
ATOM 428 C CA . ILE A 1 58 ? -38.438 1.095 12.398 1 95.44 58 ILE A CA 1
ATOM 429 C C . ILE A 1 58 ? -38.125 0.068 11.32 1 95.44 58 ILE A C 1
ATOM 431 O O . ILE A 1 58 ? -38.281 -1.136 11.523 1 95.44 58 ILE A O 1
ATOM 435 N N . ARG A 1 59 ? -37.656 0.533 10.211 1 94.62 59 ARG A N 1
ATOM 436 C CA . ARG A 1 59 ? -37.312 -0.353 9.102 1 94.62 59 ARG A CA 1
ATOM 437 C C . ARG A 1 59 ? -36.031 -1.128 9.391 1 94.62 59 ARG A C 1
ATOM 439 O O . ARG A 1 59 ? -35.062 -0.562 9.883 1 94.62 59 ARG A O 1
ATOM 446 N N . PRO A 1 60 ? -35.969 -2.383 9.031 1 93.38 60 PRO A N 1
ATOM 447 C CA . PRO A 1 60 ? -34.75 -3.154 9.211 1 93.38 60 PRO A CA 1
ATOM 448 C C . PRO A 1 60 ? -33.562 -2.553 8.469 1 93.38 60 PRO A C 1
ATOM 450 O O . PRO A 1 60 ? -33.719 -1.908 7.43 1 93.38 60 PRO A O 1
ATOM 453 N N . PHE A 1 61 ? -32.344 -2.764 8.984 1 95.5 61 PHE A N 1
ATOM 454 C CA . PHE A 1 61 ? -31.078 -2.395 8.391 1 95.5 61 PHE A CA 1
ATOM 455 C C . PHE A 1 61 ? -30.844 -0.893 8.5 1 95.5 61 PHE A C 1
ATOM 457 O O . PHE A 1 61 ? -29.781 -0.398 8.133 1 95.5 61 PHE A O 1
ATOM 464 N N . SER A 1 62 ? -31.828 -0.114 9.102 1 97.62 62 SER A N 1
ATOM 465 C CA . SER A 1 62 ? -31.656 1.323 9.297 1 97.62 62 SER A CA 1
ATOM 466 C C . SER A 1 62 ? -30.609 1.624 10.359 1 97.62 62 SER A C 1
ATOM 468 O O . SER A 1 62 ? -30.406 0.838 11.289 1 97.62 62 SER A O 1
ATOM 470 N N . ALA A 1 63 ? -29.906 2.686 10.148 1 98.25 63 ALA A N 1
ATOM 471 C CA . ALA A 1 63 ? -29.047 3.217 11.211 1 98.25 63 ALA A CA 1
ATOM 472 C C . ALA A 1 63 ? -29.875 3.969 12.25 1 98.25 63 ALA A C 1
ATOM 474 O O . ALA A 1 63 ? -30.656 4.859 11.906 1 98.25 63 ALA A O 1
ATOM 475 N N . VAL A 1 64 ? -29.656 3.6 13.539 1 97.94 64 VAL A N 1
ATOM 476 C CA . VAL A 1 64 ? -30.531 4.188 14.547 1 97.94 64 VAL A CA 1
ATOM 477 C C . VAL A 1 64 ? -29.719 4.566 15.781 1 97.94 64 VAL A C 1
ATOM 479 O O . VAL A 1 64 ? -28.578 4.141 15.93 1 97.94 64 VAL A O 1
ATOM 482 N N . LEU A 1 65 ? -30.25 5.414 16.547 1 97.56 65 LEU A N 1
ATOM 483 C CA . LEU A 1 65 ? -29.844 5.75 17.906 1 97.56 65 LEU A CA 1
ATOM 484 C C . LEU A 1 65 ? -30.922 5.363 18.922 1 97.56 65 LEU A C 1
ATOM 486 O O . LEU A 1 65 ? -32.062 5.777 18.781 1 97.56 65 LEU A O 1
ATOM 490 N N . ALA A 1 66 ? -30.578 4.535 19.875 1 97.25 66 ALA A N 1
ATOM 491 C CA . ALA A 1 66 ? -31.562 4.062 20.859 1 97.25 66 ALA A CA 1
ATOM 492 C C . ALA A 1 66 ? -31.109 4.402 22.281 1 97.25 66 ALA A C 1
ATOM 494 O O . ALA A 1 66 ? -29.922 4.32 22.594 1 97.25 66 ALA A O 1
ATOM 495 N N . LYS A 1 67 ? -32.031 4.797 23.047 1 97.56 67 LYS A N 1
ATOM 496 C CA . LYS A 1 67 ? -31.828 5.066 24.469 1 97.56 67 LYS A CA 1
ATOM 497 C C . LYS A 1 67 ? -32.656 4.129 25.328 1 97.56 67 LYS A C 1
ATOM 499 O O . LYS A 1 67 ? -33.812 3.84 25 1 97.56 67 LYS A O 1
ATOM 504 N N . GLY A 1 68 ? -32.062 3.668 26.406 1 97.19 68 GLY A N 1
ATOM 505 C CA . GLY A 1 68 ? -32.812 2.783 27.281 1 97.19 68 GLY A CA 1
ATOM 506 C C . GLY A 1 68 ? -32.062 2.439 28.562 1 97.19 68 GLY A C 1
ATOM 507 O O . GLY A 1 68 ? -31.031 3.066 28.875 1 97.19 68 GLY A O 1
ATOM 508 N N . VAL A 1 69 ? -32.688 1.441 29.25 1 97.25 69 VAL A N 1
ATOM 509 C CA . VAL A 1 69 ? -32.125 1.021 30.531 1 97.25 69 VAL A CA 1
ATOM 510 C C . VAL A 1 69 ? -31.641 -0.426 30.422 1 97.25 69 VAL A C 1
ATOM 512 O O . VAL A 1 69 ? -32.406 -1.309 30 1 97.25 69 VAL A O 1
ATOM 515 N N . VAL A 1 70 ? -30.453 -0.591 30.875 1 96.62 70 VAL A N 1
ATOM 516 C CA . VAL A 1 70 ? -29.828 -1.912 30.797 1 96.62 70 VAL A CA 1
ATOM 517 C C . VAL A 1 70 ? -30.578 -2.881 31.719 1 96.62 70 VAL A C 1
ATOM 519 O O . VAL A 1 70 ? -30.938 -2.529 32.844 1 96.62 70 VAL A O 1
ATOM 522 N N . THR A 1 71 ? -30.828 -4.082 31.219 1 96.06 71 THR A N 1
ATOM 523 C CA . THR A 1 71 ? -31.547 -5.082 31.984 1 96.06 71 THR A CA 1
ATOM 524 C C . THR A 1 71 ? -30.578 -6.043 32.656 1 96.06 71 THR A C 1
ATOM 526 O O . THR A 1 71 ? -29.359 -5.988 32.438 1 96.06 71 THR A O 1
ATOM 529 N N . GLU A 1 72 ? -31.094 -7.016 33.406 1 93.94 72 GLU A N 1
ATOM 530 C CA . GLU A 1 72 ? -30.297 -8 34.125 1 93.94 72 GLU A CA 1
ATOM 531 C C . GLU A 1 72 ? -29.719 -9.039 33.156 1 93.94 72 GLU A C 1
ATOM 533 O O . GLU A 1 72 ? -28.719 -9.695 33.469 1 93.94 72 GLU A O 1
ATOM 538 N N . ALA A 1 73 ? -30.266 -9.055 32.031 1 91.5 73 ALA A N 1
ATOM 539 C CA . ALA A 1 73 ? -29.844 -10.047 31.047 1 91.5 73 ALA A CA 1
ATOM 540 C C . ALA A 1 73 ? -28.625 -9.555 30.266 1 91.5 73 ALA A C 1
ATOM 542 O O . ALA A 1 73 ? -28.016 -10.312 29.5 1 91.5 73 ALA A O 1
ATOM 543 N N . SER A 1 74 ? -28.297 -8.32 30.531 1 90.81 74 SER A N 1
ATOM 544 C CA . SER A 1 74 ? -27.188 -7.719 29.797 1 90.81 74 SER A CA 1
ATOM 545 C C . SER A 1 74 ? -25.844 -8.25 30.297 1 90.81 74 SER A C 1
ATOM 547 O O . SER A 1 74 ? -25.719 -8.594 31.469 1 90.81 74 SER A O 1
ATOM 549 N N . GLY A 1 75 ? -24.828 -8.406 29.422 1 88.38 75 GLY A N 1
ATOM 550 C CA . GLY A 1 75 ? -23.484 -8.828 29.766 1 88.38 75 GLY A CA 1
ATOM 551 C C . GLY A 1 75 ? -22.406 -7.953 29.141 1 88.38 75 GLY A C 1
ATOM 552 O O . GLY A 1 75 ? -22.719 -6.914 28.547 1 88.38 75 GLY A O 1
ATOM 553 N N . ALA A 1 76 ? -21.219 -8.422 29.328 1 83 76 ALA A N 1
ATOM 554 C CA . ALA A 1 76 ? -20.062 -7.66 28.844 1 83 76 ALA A CA 1
ATOM 555 C C . ALA A 1 76 ? -19.984 -7.711 27.312 1 83 76 ALA A C 1
ATOM 557 O O . ALA A 1 76 ? -19.547 -6.75 26.688 1 83 76 ALA A O 1
ATOM 558 N N . ALA A 1 77 ? -20.406 -8.781 26.703 1 83.94 77 ALA A N 1
ATOM 559 C CA . ALA A 1 77 ? -20.266 -8.984 25.266 1 83.94 77 ALA A CA 1
ATOM 560 C C . ALA A 1 77 ? -21.438 -8.391 24.5 1 83.94 77 ALA A C 1
ATOM 562 O O . ALA A 1 77 ? -21.266 -7.895 23.375 1 83.94 77 ALA A O 1
ATOM 563 N N . ARG A 1 78 ? -22.641 -8.492 25.125 1 91.75 78 ARG A N 1
ATOM 564 C CA . ARG A 1 78 ? -23.859 -8.008 24.484 1 91.75 78 ARG A CA 1
ATOM 565 C C . ARG A 1 78 ? -24.781 -7.359 25.516 1 91.75 78 ARG A C 1
ATOM 567 O O . ARG A 1 78 ? -25 -7.898 26.609 1 91.75 78 ARG A O 1
ATOM 574 N N . PHE A 1 79 ? -25.344 -6.285 25.094 1 94.75 79 PHE A N 1
ATOM 575 C CA . PHE A 1 79 ? -26.234 -5.609 26.016 1 94.75 79 PHE A CA 1
ATOM 576 C C . PHE A 1 79 ? -27.688 -6.02 25.781 1 94.75 79 PHE A C 1
ATOM 578 O O . PHE A 1 79 ? -28.016 -6.531 24.703 1 94.75 79 PHE A O 1
ATOM 585 N N . GLU A 1 80 ? -28.5 -5.914 26.688 1 96.38 80 GLU A N 1
ATOM 586 C CA . GLU A 1 80 ? -29.953 -5.895 26.578 1 96.38 80 GLU A CA 1
ATOM 587 C C . GLU A 1 80 ? -30.547 -4.68 27.297 1 96.38 80 GLU A C 1
ATOM 589 O O . GLU A 1 80 ? -30.141 -4.348 28.406 1 96.38 80 GLU A O 1
ATOM 594 N N . MET A 1 81 ? -31.406 -4.008 26.594 1 97 81 MET A N 1
ATOM 595 C CA . MET A 1 81 ? -31.969 -2.801 27.203 1 97 81 MET A CA 1
ATOM 596 C C . MET A 1 81 ? -33.469 -2.744 27.031 1 97 81 MET A C 1
ATOM 598 O O . MET A 1 81 ? -34 -3.275 26.062 1 97 81 MET A O 1
ATOM 602 N N . ASP A 1 82 ? -34.125 -2.143 28.016 1 97.44 82 ASP A N 1
ATOM 603 C CA . ASP A 1 82 ? -35.5 -1.693 27.859 1 97.44 82 ASP A CA 1
ATOM 604 C C . ASP A 1 82 ? -35.562 -0.328 27.188 1 97.44 82 ASP A C 1
ATOM 606 O O . ASP A 1 82 ? -35.062 0.667 27.734 1 97.44 82 ASP A O 1
ATOM 610 N N . MET A 1 83 ? -36.156 -0.295 26.062 1 97.81 83 MET A N 1
ATOM 611 C CA . MET A 1 83 ? -36.094 0.877 25.203 1 97.81 83 MET A CA 1
ATOM 612 C C . MET A 1 83 ? -36.938 2.016 25.766 1 97.81 83 MET A C 1
ATOM 614 O O . MET A 1 83 ? -38.062 1.803 26.172 1 97.81 83 MET A O 1
ATOM 618 N N . GLU A 1 84 ? -36.344 3.154 25.797 1 97.56 84 GLU A N 1
ATOM 619 C CA . GLU A 1 84 ? -37.062 4.371 26.109 1 97.56 84 GLU A CA 1
ATOM 620 C C . GLU A 1 84 ? -37.406 5.176 24.859 1 97.56 84 GLU A C 1
ATOM 622 O O . GLU A 1 84 ? -38.5 5.75 24.75 1 97.56 84 GLU A O 1
ATOM 627 N N . SER A 1 85 ? -36.469 5.234 24 1 97.44 85 SER A N 1
ATOM 628 C CA . SER A 1 85 ? -36.656 5.938 22.75 1 97.44 85 SER A CA 1
ATOM 629 C C . SER A 1 85 ? -35.75 5.391 21.656 1 97.44 85 SER A C 1
ATOM 631 O O . SER A 1 85 ? -34.75 4.766 21.938 1 97.44 85 SER A O 1
ATOM 633 N N . ILE A 1 86 ? -36.156 5.609 20.422 1 97.69 86 ILE A N 1
ATOM 634 C CA . ILE A 1 86 ? -35.375 5.215 19.266 1 97.69 86 ILE A CA 1
ATOM 635 C C . ILE A 1 86 ? -35.625 6.211 18.125 1 97.69 86 ILE A C 1
ATOM 637 O O . ILE A 1 86 ? -36.719 6.711 17.938 1 97.69 86 ILE A O 1
ATOM 641 N N . GLN A 1 87 ? -34.562 6.602 17.453 1 96.81 87 GLN A N 1
ATOM 642 C CA . GLN A 1 87 ? -34.688 7.52 16.328 1 96.81 87 GLN A CA 1
ATOM 643 C C . GLN A 1 87 ? -33.812 7.074 15.156 1 96.81 87 GLN A C 1
ATOM 645 O O . GLN A 1 87 ? -32.781 6.43 15.352 1 96.81 87 GLN A O 1
ATOM 650 N N . TYR A 1 88 ? -34.25 7.426 13.969 1 97.44 88 TYR A N 1
ATOM 651 C CA . TYR A 1 88 ? -33.469 7.164 12.773 1 97.44 88 TYR A CA 1
ATOM 652 C C . TYR A 1 88 ? -32.25 8.062 12.719 1 97.44 88 TYR A C 1
ATOM 654 O O . TYR A 1 88 ? -32.312 9.25 13.039 1 97.44 88 TYR A O 1
ATOM 662 N N . LEU A 1 89 ? -31.156 7.516 12.477 1 97.62 89 LEU A N 1
ATOM 663 C CA . LEU A 1 89 ? -30.016 8.273 11.992 1 97.62 89 LEU A CA 1
ATOM 664 C C . LEU A 1 89 ? -30 8.328 10.469 1 97.62 89 LEU A C 1
ATOM 666 O O . LEU A 1 89 ? -29.625 9.344 9.883 1 97.62 89 LEU A O 1
ATOM 670 N N . ASN A 1 90 ? -30.375 7.238 9.82 1 98.31 90 ASN A N 1
ATOM 671 C CA . ASN A 1 90 ? -30.578 7.109 8.383 1 98.31 90 ASN A CA 1
ATOM 672 C C . ASN A 1 90 ? -31.438 5.891 8.039 1 98.31 90 ASN A C 1
ATOM 674 O O . ASN A 1 90 ? -30.984 4.754 8.188 1 98.31 90 ASN A O 1
ATOM 678 N N . PRO A 1 91 ? -32.656 6.094 7.621 1 97.56 91 PRO A N 1
ATOM 679 C CA . PRO A 1 91 ? -33.531 4.957 7.328 1 97.56 91 PRO A CA 1
ATOM 680 C C . PRO A 1 91 ? -33.062 4.168 6.102 1 97.56 91 PRO A C 1
ATOM 682 O O . PRO A 1 91 ? -32.562 4.75 5.141 1 97.56 91 PRO A O 1
ATOM 685 N N . PHE A 1 92 ? -33.219 2.859 6.145 1 97.12 92 PHE A N 1
ATOM 686 C CA . PHE A 1 92 ? -33 2.014 4.977 1 97.12 92 PHE A CA 1
ATOM 687 C C . PHE A 1 92 ? -34.156 2.117 4.008 1 97.12 92 PHE A C 1
ATOM 689 O O . PHE A 1 92 ? -35.344 2.117 4.426 1 97.12 92 PHE A O 1
ATOM 696 N N . PRO A 1 93 ? -33.844 2.295 2.777 1 95.81 93 PRO A N 1
ATOM 697 C CA . PRO A 1 93 ? -34.938 2.572 1.84 1 95.81 93 PRO A CA 1
ATOM 698 C C . PRO A 1 93 ? -35.875 1.385 1.664 1 95.81 93 PRO A C 1
ATOM 700 O O . PRO A 1 93 ? -35.438 0.233 1.663 1 95.81 93 PRO A O 1
ATOM 703 N N . LYS A 1 94 ? -37.094 1.656 1.343 1 93.5 94 LYS A N 1
ATOM 704 C CA . LYS A 1 94 ? -38.156 0.64 1.222 1 93.5 94 LYS A CA 1
ATOM 705 C C . LYS A 1 94 ? -38.031 -0.108 -0.104 1 93.5 94 LYS A C 1
ATOM 707 O O . LYS A 1 94 ? -38.469 -1.255 -0.215 1 93.5 94 LYS A O 1
ATOM 712 N N . ASP A 1 95 ? -37.469 0.542 -1.029 1 94.19 95 ASP A N 1
ATOM 713 C CA . ASP A 1 95 ? -37.438 -0.017 -2.377 1 94.19 95 ASP A CA 1
ATOM 714 C C . ASP A 1 95 ? -36.344 -1.06 -2.525 1 94.19 95 ASP A C 1
ATOM 716 O O . ASP A 1 95 ? -36.281 -1.791 -3.518 1 94.19 95 ASP A O 1
ATOM 720 N N . ILE A 1 96 ? -35.469 -1.146 -1.56 1 94.06 96 ILE A N 1
ATOM 721 C CA . ILE A 1 96 ? -34.469 -2.217 -1.562 1 94.06 96 ILE A CA 1
ATOM 722 C C . ILE A 1 96 ? -35 -3.393 -0.731 1 94.06 96 ILE A C 1
ATOM 724 O O . ILE A 1 96 ? -35.062 -3.312 0.498 1 94.06 96 ILE A O 1
ATOM 728 N N . ILE A 1 97 ? -35.344 -4.383 -1.38 1 89.12 97 ILE A N 1
ATOM 729 C CA . ILE A 1 97 ? -35.938 -5.547 -0.72 1 89.12 97 ILE A CA 1
ATOM 730 C C . ILE A 1 97 ? -34.844 -6.613 -0.527 1 89.12 97 ILE A C 1
ATOM 732 O O . ILE A 1 97 ? -34.188 -7.012 -1.484 1 89.12 97 ILE A O 1
ATOM 736 N N . ILE A 1 98 ? -34.719 -7.039 0.645 1 88.62 98 ILE A N 1
ATOM 737 C CA . ILE A 1 98 ? -33.688 -8.031 0.977 1 88.62 98 ILE A CA 1
ATOM 738 C C . ILE A 1 98 ? -34.375 -9.312 1.461 1 88.62 98 ILE A C 1
ATOM 740 O O . ILE A 1 98 ? -35.062 -9.312 2.482 1 88.62 98 ILE A O 1
ATOM 744 N N . GLY A 1 99 ? -34.25 -10.273 0.698 1 82 99 GLY A N 1
ATOM 745 C CA . GLY A 1 99 ? -34.719 -11.594 1.085 1 82 99 GLY A CA 1
ATOM 746 C C . GLY A 1 99 ? -33.594 -12.594 1.274 1 82 99 GLY A C 1
ATOM 747 O O . GLY A 1 99 ? -32.406 -12.25 1.085 1 82 99 GLY A O 1
ATOM 748 N N . PRO A 1 100 ? -33.875 -13.773 1.777 1 77.62 100 PRO A N 1
ATOM 749 C CA . PRO A 1 100 ? -32.844 -14.789 2.047 1 77.62 100 PRO A CA 1
ATOM 750 C C . PRO A 1 100 ? -32 -15.125 0.814 1 77.62 100 PRO A C 1
ATOM 752 O O . PRO A 1 100 ? -30.828 -15.438 0.938 1 77.62 100 PRO A O 1
ATOM 755 N N . ASP A 1 101 ? -32.562 -14.953 -0.376 1 84.19 101 ASP A N 1
ATOM 756 C CA . ASP A 1 101 ? -31.859 -15.391 -1.581 1 84.19 101 ASP A CA 1
ATOM 757 C C . ASP A 1 101 ? -31.484 -14.195 -2.459 1 84.19 101 ASP A C 1
ATOM 759 O O . ASP A 1 101 ? -31.188 -14.359 -3.646 1 84.19 101 ASP A O 1
ATOM 763 N N . THR A 1 102 ? -31.516 -13.031 -1.759 1 90.44 102 THR A N 1
ATOM 764 C CA . THR A 1 102 ? -31.25 -11.844 -2.566 1 90.44 102 THR A CA 1
ATOM 765 C C . THR A 1 102 ? -29.781 -11.812 -3.004 1 90.44 102 THR A C 1
ATOM 767 O O . THR A 1 102 ? -28.875 -11.945 -2.178 1 90.44 102 THR A O 1
ATOM 770 N N . VAL A 1 103 ? -29.609 -11.828 -4.293 1 91.62 103 VAL A N 1
ATOM 771 C CA . VAL A 1 103 ? -28.281 -11.656 -4.875 1 91.62 103 VAL A CA 1
ATOM 772 C C . VAL A 1 103 ? -28.188 -10.305 -5.574 1 91.62 103 VAL A C 1
ATOM 774 O O . VAL A 1 103 ? -28.938 -10.039 -6.527 1 91.62 103 VAL A O 1
ATOM 777 N N . PHE A 1 104 ? -27.344 -9.43 -5.074 1 95.69 104 PHE A N 1
ATOM 778 C CA . PHE A 1 104 ? -27.203 -8.102 -5.652 1 95.69 104 PHE A CA 1
ATOM 779 C C . PHE A 1 104 ? -26.234 -8.125 -6.824 1 95.69 104 PHE A C 1
ATOM 781 O O . PHE A 1 104 ? -25.234 -8.859 -6.801 1 95.69 104 PHE A O 1
ATOM 788 N N . PRO A 1 105 ? -26.531 -7.352 -7.82 1 95.44 105 PRO A N 1
ATOM 789 C CA . PRO A 1 105 ? -25.609 -7.254 -8.961 1 95.44 105 PRO A CA 1
ATOM 790 C C . PRO A 1 105 ? -24.359 -6.43 -8.648 1 95.44 105 PRO A C 1
ATOM 792 O O . PRO A 1 105 ? -24.312 -5.746 -7.625 1 95.44 105 PRO A O 1
ATOM 795 N N . PRO A 1 106 ? -23.328 -6.461 -9.547 1 94.75 106 PRO A N 1
ATOM 796 C CA . PRO A 1 106 ? -22.078 -5.742 -9.32 1 94.75 106 PRO A CA 1
ATOM 797 C C . PRO A 1 106 ? -22.266 -4.23 -9.242 1 94.75 106 PRO A C 1
ATOM 799 O O . PRO A 1 106 ? -21.484 -3.537 -8.586 1 94.75 106 PRO A O 1
ATOM 802 N N . GLU A 1 107 ? -23.328 -3.693 -9.797 1 96.25 107 GLU A N 1
ATOM 803 C CA . GLU A 1 107 ? -23.609 -2.264 -9.758 1 96.25 107 GLU A CA 1
ATOM 804 C C . GLU A 1 107 ? -24 -1.821 -8.344 1 96.25 107 GLU A C 1
ATOM 806 O O . GLU A 1 107 ? -24 -0.625 -8.047 1 96.25 107 GLU A O 1
ATOM 811 N N . GLN A 1 108 ? -24.375 -2.807 -7.574 1 97.25 108 GLN A N 1
ATOM 812 C CA . GLN A 1 108 ? -24.734 -2.561 -6.18 1 97.25 108 GLN A CA 1
ATOM 813 C C . GLN A 1 108 ? -23.734 -3.227 -5.238 1 97.25 108 GLN A C 1
ATOM 815 O O . GLN A 1 108 ? -24.125 -3.926 -4.301 1 97.25 108 GLN A O 1
ATOM 820 N N . ARG A 1 109 ? -22.469 -2.992 -5.57 1 97.81 109 ARG A N 1
ATOM 821 C CA . ARG A 1 109 ? -21.375 -3.617 -4.832 1 97.81 109 ARG A CA 1
ATOM 822 C C . ARG A 1 109 ? -21.453 -3.281 -3.348 1 97.81 109 ARG A C 1
ATOM 824 O O . ARG A 1 109 ? -21.094 -4.102 -2.498 1 97.81 109 ARG A O 1
ATOM 831 N N . HIS A 1 110 ? -21.953 -2.062 -2.943 1 97.81 110 HIS A N 1
ATOM 832 C CA . HIS A 1 110 ? -22.094 -1.681 -1.543 1 97.81 110 HIS A CA 1
ATOM 833 C C . HIS A 1 110 ? -23.078 -2.588 -0.818 1 97.81 110 HIS A C 1
ATOM 835 O O . HIS A 1 110 ? -22.891 -2.904 0.358 1 97.81 110 HIS A O 1
ATOM 841 N N . LEU A 1 111 ? -24.094 -3.035 -1.509 1 97.31 111 LEU A N 1
ATOM 842 C CA . LEU A 1 111 ? -25.062 -3.957 -0.923 1 97.31 111 LEU A CA 1
ATOM 843 C C . LEU A 1 111 ? -24.5 -5.375 -0.87 1 97.31 111 LEU A C 1
ATOM 845 O O . LEU A 1 111 ? -24.766 -6.121 0.072 1 97.31 111 LEU A O 1
ATOM 849 N N . GLN A 1 112 ? -23.703 -5.754 -1.922 1 96.62 112 GLN A N 1
ATOM 850 C CA . GLN A 1 112 ? -23.016 -7.035 -1.847 1 96.62 112 GLN A CA 1
ATOM 851 C C . GLN A 1 112 ? -22.141 -7.121 -0.6 1 96.62 112 GLN A C 1
ATOM 853 O O . GLN A 1 112 ? -22.203 -8.102 0.147 1 96.62 112 GLN A O 1
ATOM 858 N N . LEU A 1 113 ? -21.359 -6.125 -0.389 1 96.44 113 LEU A N 1
ATOM 859 C CA . LEU A 1 113 ? -20.438 -6.078 0.731 1 96.44 113 LEU A CA 1
ATOM 860 C C . LEU A 1 113 ? -21.172 -6.129 2.061 1 96.44 113 LEU A C 1
ATOM 862 O O . LEU A 1 113 ? -20.672 -6.688 3.039 1 96.44 113 LEU A O 1
ATOM 866 N N . ARG A 1 114 ? -22.328 -5.555 2.064 1 95.25 114 ARG A N 1
ATOM 867 C CA . ARG A 1 114 ? -23.094 -5.473 3.311 1 95.25 114 ARG A CA 1
ATOM 868 C C . ARG A 1 114 ? -23.812 -6.789 3.602 1 95.25 114 ARG A C 1
ATOM 870 O O . ARG A 1 114 ? -23.844 -7.238 4.746 1 95.25 114 ARG A O 1
ATOM 877 N N . PHE A 1 115 ? -24.328 -7.453 2.527 1 94.12 115 PHE A N 1
ATOM 878 C CA . PHE A 1 115 ? -25.328 -8.484 2.809 1 94.12 115 PHE A CA 1
ATOM 879 C C . PHE A 1 115 ? -24.812 -9.859 2.381 1 94.12 115 PHE A C 1
ATOM 881 O O . PHE A 1 115 ? -25.375 -10.883 2.768 1 94.12 115 PHE A O 1
ATOM 888 N N . HIS A 1 116 ? -23.828 -9.891 1.489 1 93.06 116 HIS A N 1
ATOM 889 C CA . HIS A 1 116 ? -23.25 -11.188 1.146 1 93.06 116 HIS A CA 1
ATOM 890 C C . HIS A 1 116 ? -22.203 -11.609 2.168 1 93.06 116 HIS A C 1
ATOM 892 O O . HIS A 1 116 ? -21.062 -11.133 2.137 1 93.06 116 HIS A O 1
ATOM 898 N N . GLU A 1 117 ? -22.516 -12.508 2.965 1 89.69 117 GLU A N 1
ATOM 899 C CA . GLU A 1 117 ? -21.703 -12.898 4.113 1 89.69 117 GLU A CA 1
ATOM 900 C C . GLU A 1 117 ? -20.328 -13.406 3.67 1 89.69 117 GLU A C 1
ATOM 902 O O . GLU A 1 117 ? -19.312 -13.047 4.258 1 89.69 117 GLU A O 1
ATOM 907 N N . GLN A 1 118 ? -20.281 -14.281 2.664 1 91.81 118 GLN A N 1
ATOM 908 C CA . GLN A 1 118 ? -19.031 -14.859 2.215 1 91.81 118 GLN A CA 1
ATOM 909 C C . GLN A 1 118 ? -18.062 -13.773 1.723 1 91.81 118 GLN A C 1
ATOM 911 O O . GLN A 1 118 ? -16.859 -13.859 1.955 1 91.81 118 GLN A O 1
ATOM 916 N N . LEU A 1 119 ? -18.625 -12.773 1.034 1 94.38 119 LEU A N 1
ATOM 917 C CA . LEU A 1 119 ? -17.812 -11.68 0.533 1 94.38 119 LEU A CA 1
ATOM 918 C C . LEU A 1 119 ? -17.203 -10.875 1.684 1 94.38 119 LEU A C 1
ATOM 920 O O . LEU A 1 119 ? -16.016 -10.555 1.672 1 94.38 119 LEU A O 1
ATOM 924 N N . ARG A 1 120 ? -17.953 -10.555 2.664 1 93.06 120 ARG A N 1
ATOM 925 C CA . ARG A 1 120 ? -17.484 -9.82 3.836 1 93.06 120 ARG A CA 1
ATOM 926 C C . ARG A 1 120 ? -16.391 -10.578 4.566 1 93.06 120 ARG A C 1
ATOM 928 O O . ARG A 1 120 ? -15.367 -10 4.941 1 93.06 120 ARG A O 1
ATOM 935 N N . GLU A 1 121 ? -16.625 -11.797 4.723 1 93.81 121 GLU A N 1
ATOM 936 C CA . GLU A 1 121 ? -15.68 -12.617 5.461 1 93.81 121 GLU A CA 1
ATOM 937 C C . GLU A 1 121 ? -14.359 -12.75 4.703 1 93.81 121 GLU A C 1
ATOM 939 O O . GLU A 1 121 ? -13.289 -12.789 5.309 1 93.81 121 GLU A O 1
ATOM 944 N N . ARG A 1 122 ? -14.453 -12.883 3.41 1 96.88 122 ARG A N 1
ATOM 945 C CA . ARG A 1 122 ? -13.234 -13 2.615 1 96.88 122 ARG A CA 1
ATOM 946 C C . ARG A 1 122 ? -12.406 -11.727 2.697 1 96.88 122 ARG A C 1
ATOM 948 O O . ARG A 1 122 ? -11.172 -11.773 2.678 1 96.88 122 ARG A O 1
ATOM 955 N N . LEU A 1 123 ? -13.07 -10.57 2.82 1 96.94 123 LEU A N 1
ATOM 956 C CA . LEU A 1 123 ? -12.336 -9.32 2.961 1 96.94 123 LEU A CA 1
ATOM 957 C C . LEU A 1 123 ? -11.648 -9.242 4.32 1 96.94 123 LEU A C 1
ATOM 959 O O . LEU A 1 123 ? -10.531 -8.734 4.43 1 96.94 123 LEU A O 1
ATOM 963 N N . ARG A 1 124 ? -12.344 -9.727 5.328 1 95.69 124 ARG A N 1
ATOM 964 C CA . ARG A 1 124 ? -11.727 -9.797 6.648 1 95.69 124 ARG A CA 1
ATOM 965 C C . ARG A 1 124 ? -10.547 -10.758 6.648 1 95.69 124 ARG A C 1
ATOM 967 O O . ARG A 1 124 ? -9.5 -10.461 7.227 1 95.69 124 ARG A O 1
ATOM 974 N N . PHE A 1 125 ? -10.797 -11.898 6 1 97.5 125 PHE A N 1
ATOM 975 C CA . PHE A 1 125 ? -9.766 -12.922 5.82 1 97.5 125 PHE A CA 1
ATOM 976 C C . PHE A 1 125 ? -8.531 -12.336 5.145 1 97.5 125 PHE A C 1
ATOM 978 O O . PHE A 1 125 ? -7.41 -12.547 5.602 1 97.5 125 PHE A O 1
ATOM 985 N N . ARG A 1 126 ? -8.711 -11.578 4.117 1 98 126 ARG A N 1
ATOM 986 C CA . ARG A 1 126 ? -7.652 -10.914 3.367 1 98 126 ARG A CA 1
ATOM 987 C C . ARG A 1 126 ? -6.852 -9.977 4.266 1 98 126 ARG A C 1
ATOM 989 O O . ARG A 1 126 ? -5.617 -9.984 4.23 1 98 126 ARG A O 1
ATOM 996 N N . ALA A 1 127 ? -7.547 -9.156 5.039 1 97.19 127 ALA A N 1
ATOM 997 C CA . ALA A 1 127 ? -6.898 -8.195 5.926 1 97.19 127 ALA A CA 1
ATOM 998 C C . ALA A 1 127 ? -6.02 -8.898 6.953 1 97.19 127 ALA A C 1
ATOM 1000 O O . ALA A 1 127 ? -4.914 -8.445 7.25 1 97.19 127 ALA A O 1
ATOM 1001 N N . GLN A 1 128 ? -6.504 -9.977 7.473 1 96.06 128 GLN A N 1
ATOM 1002 C CA . GLN A 1 128 ? -5.77 -10.75 8.469 1 96.06 128 GLN A CA 1
ATOM 1003 C C . GLN A 1 128 ? -4.5 -11.352 7.871 1 96.06 128 GLN A C 1
ATOM 1005 O O . GLN A 1 128 ? -3.432 -11.305 8.492 1 96.06 128 GLN A O 1
ATOM 1010 N N . LEU A 1 129 ? -4.621 -11.914 6.695 1 97.44 129 LEU A N 1
ATOM 1011 C CA . LEU A 1 129 ? -3.469 -12.516 6.031 1 97.44 129 LEU A CA 1
ATOM 1012 C C . LEU A 1 129 ? -2.414 -11.461 5.711 1 97.44 129 LEU A C 1
ATOM 1014 O O . LEU A 1 129 ? -1.216 -11.711 5.879 1 97.44 129 LEU A O 1
ATOM 1018 N N . LYS A 1 130 ? -2.865 -10.312 5.215 1 97.5 130 LYS A N 1
ATOM 1019 C CA . LYS A 1 130 ? -1.938 -9.234 4.875 1 97.5 130 LYS A CA 1
ATOM 1020 C C . LYS A 1 130 ? -1.106 -8.828 6.09 1 97.5 130 LYS A C 1
ATOM 1022 O O . LYS A 1 130 ? 0.113 -8.68 5.992 1 97.5 130 LYS A O 1
ATOM 1027 N N . SER A 1 131 ? -1.777 -8.641 7.215 1 95.75 131 SER A N 1
ATOM 1028 C CA . SER A 1 131 ? -1.102 -8.25 8.445 1 95.75 131 SER A CA 1
ATOM 1029 C C . SER A 1 131 ? -0.08 -9.297 8.875 1 95.75 131 SER A C 1
ATOM 1031 O O . SER A 1 131 ? 1.061 -8.961 9.203 1 95.75 131 SER A O 1
ATOM 1033 N N . THR A 1 132 ? -0.472 -10.562 8.844 1 96.69 132 THR A N 1
ATOM 1034 C CA . THR A 1 132 ? 0.384 -11.656 9.289 1 96.69 132 THR A CA 1
ATOM 1035 C C . THR A 1 132 ? 1.604 -11.789 8.383 1 96.69 132 THR A C 1
ATOM 1037 O O . THR A 1 132 ? 2.729 -11.945 8.859 1 96.69 132 THR A O 1
ATOM 1040 N N . MET A 1 133 ? 1.382 -11.766 7.113 1 97.94 133 MET A N 1
ATOM 1041 C CA . MET A 1 133 ? 2.479 -11.898 6.156 1 97.94 133 MET A CA 1
ATOM 1042 C C . MET A 1 133 ? 3.449 -10.734 6.27 1 97.94 133 MET A C 1
ATOM 1044 O O . MET A 1 133 ? 4.664 -10.914 6.168 1 97.94 133 MET A O 1
ATOM 1048 N N . GLY A 1 134 ? 2.889 -9.477 6.434 1 96.94 134 GLY A N 1
ATOM 1049 C CA . GLY A 1 134 ? 3.748 -8.32 6.648 1 96.94 134 GLY A CA 1
ATOM 1050 C C . GLY A 1 134 ? 4.68 -8.492 7.832 1 96.94 134 GLY A C 1
ATOM 1051 O O . GLY A 1 134 ? 5.875 -8.203 7.734 1 96.94 134 GLY A O 1
ATOM 1052 N N . GLN A 1 135 ? 4.148 -8.977 8.922 1 95.5 135 GLN A N 1
ATOM 1053 C CA . GLN A 1 135 ? 4.961 -9.211 10.109 1 95.5 135 GLN A CA 1
ATOM 1054 C C . GLN A 1 135 ? 6.004 -10.289 9.867 1 95.5 135 GLN A C 1
ATOM 1056 O O . GLN A 1 135 ? 7.145 -10.18 10.32 1 95.5 135 GLN A O 1
ATOM 1061 N N . ALA A 1 136 ? 5.594 -11.328 9.172 1 97.81 136 ALA A N 1
ATOM 1062 C CA . ALA A 1 136 ? 6.512 -12.422 8.867 1 97.81 136 ALA A CA 1
ATOM 1063 C C . ALA A 1 136 ? 7.688 -11.938 8.023 1 97.81 136 ALA A C 1
ATOM 1065 O O . ALA A 1 136 ? 8.812 -12.422 8.172 1 97.81 136 ALA A O 1
ATOM 1066 N N . MET A 1 137 ? 7.445 -11.008 7.098 1 98.19 137 MET A N 1
ATOM 1067 C CA . MET A 1 137 ? 8.508 -10.438 6.273 1 98.19 137 MET A CA 1
ATOM 1068 C C . MET A 1 137 ? 9.539 -9.711 7.141 1 98.19 137 MET A C 1
ATOM 1070 O O . MET A 1 137 ? 10.742 -9.836 6.914 1 98.19 137 MET A O 1
ATOM 1074 N N . VAL A 1 138 ? 9.055 -8.992 8.117 1 95.38 138 VAL A N 1
ATOM 1075 C CA . VAL A 1 138 ? 9.93 -8.273 9.031 1 95.38 138 VAL A CA 1
ATOM 1076 C C . VAL A 1 138 ? 10.766 -9.266 9.836 1 95.38 138 VAL A C 1
ATOM 1078 O O . VAL A 1 138 ? 11.961 -9.055 10.047 1 95.38 138 VAL A O 1
ATOM 1081 N N . ASP A 1 139 ? 10.125 -10.367 10.25 1 95.56 139 ASP A N 1
ATOM 1082 C CA . ASP A 1 139 ? 10.82 -11.406 11 1 95.56 139 ASP A CA 1
ATOM 1083 C C . ASP A 1 139 ? 12 -11.969 10.203 1 95.56 139 ASP A C 1
ATOM 1085 O O . ASP A 1 139 ? 13 -12.383 10.781 1 95.56 139 ASP A O 1
ATOM 1089 N N . ARG A 1 140 ? 11.844 -11.93 8.859 1 96.5 140 ARG A N 1
ATOM 1090 C CA . ARG A 1 140 ? 12.891 -12.469 7.992 1 96.5 140 ARG A CA 1
ATOM 1091 C C . ARG A 1 140 ? 13.812 -11.359 7.496 1 96.5 140 ARG A C 1
ATOM 1093 O O . ARG A 1 140 ? 14.484 -11.516 6.469 1 96.5 140 ARG A O 1
ATOM 1100 N N . GLU A 1 141 ? 13.75 -10.188 8.094 1 93.81 141 GLU A N 1
ATOM 1101 C CA . GLU A 1 141 ? 14.688 -9.078 7.93 1 93.81 141 GLU A CA 1
ATOM 1102 C C . GLU A 1 141 ? 14.484 -8.383 6.586 1 93.81 141 GLU A C 1
ATOM 1104 O O . GLU A 1 141 ? 15.445 -7.926 5.969 1 93.81 141 GLU A O 1
ATOM 1109 N N . PHE A 1 142 ? 13.328 -8.461 6.09 1 97.88 142 PHE A N 1
ATOM 1110 C CA . PHE A 1 142 ? 12.961 -7.598 4.977 1 97.88 142 PHE A CA 1
ATOM 1111 C C . PHE A 1 142 ? 12.484 -6.242 5.48 1 97.88 142 PHE A C 1
ATOM 1113 O O . PHE A 1 142 ? 11.914 -6.145 6.57 1 97.88 142 PHE A O 1
ATOM 1120 N N . MET A 1 143 ? 12.734 -5.238 4.711 1 97.5 143 MET A N 1
ATOM 1121 C CA . MET A 1 143 ? 12.289 -3.891 5.059 1 97.5 143 MET A CA 1
ATOM 1122 C C . MET A 1 143 ? 11.227 -3.396 4.086 1 97.5 143 MET A C 1
ATOM 1124 O O . MET A 1 143 ? 11.359 -3.566 2.873 1 97.5 143 MET A O 1
ATOM 1128 N N . ASP A 1 144 ? 10.195 -2.855 4.656 1 98.12 144 ASP A N 1
ATOM 1129 C CA . ASP A 1 144 ? 9.148 -2.262 3.836 1 98.12 144 ASP A CA 1
ATOM 1130 C C . ASP A 1 144 ? 9.641 -0.987 3.152 1 98.12 144 ASP A C 1
ATOM 1132 O O . ASP A 1 144 ? 9.977 -0.008 3.822 1 98.12 144 ASP A O 1
ATOM 1136 N N . VAL A 1 145 ? 9.734 -0.983 1.811 1 98.31 145 VAL A N 1
ATOM 1137 C CA . VAL A 1 145 ? 10.133 0.188 1.036 1 98.31 145 VAL A CA 1
ATOM 1138 C C . VAL A 1 145 ? 9.148 0.408 -0.112 1 98.31 145 VAL A C 1
ATOM 1140 O O . VAL A 1 145 ? 8.914 -0.496 -0.918 1 98.31 145 VAL A O 1
ATOM 1143 N N . GLU A 1 146 ? 8.57 1.551 -0.169 1 97.38 146 GLU A N 1
ATOM 1144 C CA . GLU A 1 146 ? 7.617 1.894 -1.219 1 97.38 146 GLU A CA 1
ATOM 1145 C C . GLU A 1 146 ? 8.336 2.338 -2.492 1 97.38 146 GLU A C 1
ATOM 1147 O O . GLU A 1 146 ? 9.234 3.176 -2.443 1 97.38 146 GLU A O 1
ATOM 1152 N N . THR A 1 147 ? 7.965 1.794 -3.607 1 97.88 147 THR A N 1
ATOM 1153 C CA . THR A 1 147 ? 8.531 2.164 -4.898 1 97.88 147 THR A CA 1
ATOM 1154 C C . THR A 1 147 ? 7.539 2.98 -5.715 1 97.88 147 THR A C 1
ATOM 1156 O O . THR A 1 147 ? 6.332 2.943 -5.453 1 97.88 147 THR A O 1
ATOM 1159 N N . PRO A 1 148 ? 7.977 3.688 -6.68 1 97.31 148 PRO A N 1
ATOM 1160 C CA . PRO A 1 148 ? 7.113 4.586 -7.457 1 97.31 148 PRO A CA 1
ATOM 1161 C C . PRO A 1 148 ? 6.059 3.836 -8.266 1 97.31 148 PRO A C 1
ATOM 1163 O O . PRO A 1 148 ? 6.34 2.768 -8.812 1 97.31 148 PRO A O 1
ATOM 1166 N N . ILE A 1 149 ? 4.883 4.469 -8.344 1 97.75 149 ILE A N 1
ATOM 1167 C CA . ILE A 1 149 ? 3.82 4.023 -9.242 1 97.75 149 ILE A CA 1
ATOM 1168 C C . ILE A 1 149 ? 3.895 4.797 -10.555 1 97.75 149 ILE A C 1
ATOM 1170 O O . ILE A 1 149 ? 3.627 4.246 -11.625 1 97.75 149 ILE A O 1
ATOM 1174 N N . LEU A 1 150 ? 4.211 6.098 -10.477 1 97.44 150 LEU A N 1
ATOM 1175 C CA . LEU A 1 150 ? 4.48 6.891 -11.664 1 97.44 150 LEU A CA 1
ATOM 1176 C C . LEU A 1 150 ? 5.902 6.66 -12.164 1 97.44 150 LEU A C 1
ATOM 1178 O O . LEU A 1 150 ? 6.824 7.387 -11.781 1 97.44 150 LEU A O 1
ATOM 1182 N N . PHE A 1 151 ? 6.074 5.699 -12.969 1 95.38 151 PHE A N 1
ATOM 1183 C CA . PHE A 1 151 ? 7.363 5.262 -13.492 1 95.38 151 PHE A CA 1
ATOM 1184 C C . PHE A 1 151 ? 7.488 5.59 -14.977 1 95.38 151 PHE A C 1
ATOM 1186 O O . PHE A 1 151 ? 6.715 6.391 -15.508 1 95.38 151 PHE A O 1
ATOM 1193 N N . LYS A 1 152 ? 8.555 5.195 -15.586 1 92.88 152 LYS A N 1
ATOM 1194 C CA . LYS A 1 152 ? 8.711 5.336 -17.031 1 92.88 152 LYS A CA 1
ATOM 1195 C C . LYS A 1 152 ? 8.312 4.051 -17.75 1 92.88 152 LYS A C 1
ATOM 1197 O O . LYS A 1 152 ? 8.25 2.984 -17.141 1 92.88 152 LYS A O 1
ATOM 1202 N N . SER A 1 153 ? 8.008 4.133 -19 1 88.25 153 SER A N 1
ATOM 1203 C CA . SER A 1 153 ? 7.668 2.965 -19.797 1 88.25 153 SER A CA 1
ATOM 1204 C C . SER A 1 153 ? 8.891 2.088 -20.047 1 88.25 153 SER A C 1
ATOM 1206 O O . SER A 1 153 ? 9.945 2.584 -20.453 1 88.25 153 SER A O 1
ATOM 1208 N N . THR A 1 154 ? 8.789 0.875 -19.562 1 81.31 154 THR A N 1
ATOM 1209 C CA . THR A 1 154 ? 9.805 -0.131 -19.859 1 81.31 154 THR A CA 1
ATOM 1210 C C . THR A 1 154 ? 9.156 -1.44 -20.297 1 81.31 154 THR A C 1
ATOM 1212 O O . THR A 1 154 ? 8.359 -2.025 -19.562 1 81.31 154 THR A O 1
ATOM 1215 N N . SER A 1 155 ? 8.875 -1.681 -21.469 1 68.5 155 SER A N 1
ATOM 1216 C CA . SER A 1 155 ? 8.141 -2.857 -21.922 1 68.5 155 SER A CA 1
ATOM 1217 C C . SER A 1 155 ? 8.781 -4.141 -21.406 1 68.5 155 SER A C 1
ATOM 1219 O O . SER A 1 155 ? 9.875 -4.512 -21.828 1 68.5 155 SER A O 1
ATOM 1221 N N . GLU A 1 156 ? 8.289 -4.727 -20.344 1 64.19 156 GLU A N 1
ATOM 1222 C CA . GLU A 1 156 ? 8.812 -5.953 -19.75 1 64.19 156 GLU A CA 1
ATOM 1223 C C . GLU A 1 156 ? 7.949 -7.156 -20.125 1 64.19 156 GLU A C 1
ATOM 1225 O O . GLU A 1 156 ? 8.117 -8.242 -19.562 1 64.19 156 GLU A O 1
ATOM 1230 N N . GLY A 1 157 ? 7.016 -7.016 -20.938 1 64.31 157 GLY A N 1
ATOM 1231 C CA . GLY A 1 157 ? 6.254 -8.195 -21.312 1 64.31 157 GLY A CA 1
ATOM 1232 C C . GLY A 1 157 ? 4.781 -7.91 -21.547 1 64.31 157 GLY A C 1
ATOM 1233 O O . GLY A 1 157 ? 4.105 -8.648 -22.266 1 64.31 157 GLY A O 1
ATOM 1234 N N . ALA A 1 158 ? 4.164 -7.105 -20.719 1 68.44 158 ALA A N 1
ATOM 1235 C CA . ALA A 1 158 ? 2.76 -6.75 -20.891 1 68.44 158 ALA A CA 1
ATOM 1236 C C . ALA A 1 158 ? 2.613 -5.293 -21.312 1 68.44 158 ALA A C 1
ATOM 1238 O O . ALA A 1 158 ? 3.568 -4.516 -21.234 1 68.44 158 ALA A O 1
ATOM 1239 N N . ARG A 1 159 ? 1.4 -5.066 -21.797 1 83.19 159 ARG A N 1
ATOM 1240 C CA . ARG A 1 159 ? 1.134 -3.68 -22.156 1 83.19 159 ARG A CA 1
ATOM 1241 C C . ARG A 1 159 ? 0.958 -2.812 -20.906 1 83.19 159 ARG A C 1
ATOM 1243 O O . ARG A 1 159 ? 0.321 -3.23 -19.938 1 83.19 159 ARG A O 1
ATOM 1250 N N . GLU A 1 160 ? 1.493 -1.693 -20.969 1 89.81 160 GLU A N 1
ATOM 1251 C CA . GLU A 1 160 ? 1.47 -0.781 -19.828 1 89.81 160 GLU A CA 1
ATOM 1252 C C . GLU A 1 160 ? 0.415 0.306 -20.016 1 89.81 160 GLU A C 1
ATOM 1254 O O . GLU A 1 160 ? 0.13 0.716 -21.141 1 89.81 160 GLU A O 1
ATOM 1259 N N . PHE A 1 161 ? -0.199 0.735 -18.891 1 95.19 161 PHE A N 1
ATOM 1260 C CA . PHE A 1 161 ? -1.001 1.953 -18.891 1 95.19 161 PHE A CA 1
ATOM 1261 C C . PHE A 1 161 ? -0.108 3.188 -18.922 1 95.19 161 PHE A C 1
ATOM 1263 O O . PHE A 1 161 ? 0.917 3.242 -18.25 1 95.19 161 PHE A O 1
ATOM 1270 N N . ILE A 1 162 ? -0.452 4.141 -19.703 1 95.81 162 ILE A N 1
ATOM 1271 C CA . ILE A 1 162 ? 0.333 5.367 -19.75 1 95.81 162 ILE A CA 1
ATOM 1272 C C . ILE A 1 162 ? -0.408 6.488 -19.031 1 95.81 162 ILE A C 1
ATOM 1274 O O . ILE A 1 162 ? -1.64 6.492 -18.969 1 95.81 162 ILE A O 1
ATOM 1278 N N . VAL A 1 163 ? 0.281 7.449 -18.438 1 97.5 163 VAL A N 1
ATOM 1279 C CA . VAL A 1 163 ? -0.238 8.617 -17.734 1 97.5 163 VAL A CA 1
ATOM 1280 C C . VAL A 1 163 ? 0.37 9.891 -18.328 1 97.5 163 VAL A C 1
ATOM 1282 O O . VAL A 1 163 ? 1.444 10.328 -17.906 1 97.5 163 VAL A O 1
ATOM 1285 N N . PRO A 1 164 ? -0.317 10.523 -19.188 1 96.69 164 PRO A N 1
ATOM 1286 C CA . PRO A 1 164 ? 0.211 11.742 -19.812 1 96.69 164 PRO A CA 1
ATOM 1287 C C . PRO A 1 164 ? 0.558 12.828 -18.797 1 96.69 164 PRO A C 1
ATOM 1289 O O . PRO A 1 164 ? -0.11 12.945 -17.766 1 96.69 164 PRO A O 1
ATOM 1292 N N . THR A 1 165 ? 1.615 13.586 -19.109 1 96 165 THR A N 1
ATOM 1293 C CA . THR A 1 165 ? 2.018 14.688 -18.234 1 96 165 THR A CA 1
ATOM 1294 C C . THR A 1 165 ? 1.819 16.031 -18.938 1 96 165 THR A C 1
ATOM 1296 O O . THR A 1 165 ? 1.544 16.078 -20.141 1 96 165 THR A O 1
ATOM 1299 N N . ARG A 1 166 ? 1.943 17.125 -18.172 1 93.56 166 ARG A N 1
ATOM 1300 C CA . ARG A 1 166 ? 1.797 18.453 -18.734 1 93.56 166 ARG A CA 1
ATOM 1301 C C . ARG A 1 166 ? 2.973 18.797 -19.641 1 93.56 166 ARG A C 1
ATOM 1303 O O . ARG A 1 166 ? 2.887 19.734 -20.453 1 93.56 166 ARG A O 1
ATOM 1310 N N . ARG A 1 167 ? 4.117 18.141 -19.406 1 93.38 167 ARG A N 1
ATOM 1311 C CA . ARG A 1 167 ? 5.199 18.25 -20.375 1 93.38 167 ARG A CA 1
ATOM 1312 C C . ARG A 1 167 ? 4.812 17.609 -21.703 1 93.38 167 ARG A C 1
ATOM 1314 O O . ARG A 1 167 ? 4.578 16.391 -21.75 1 93.38 167 ARG A O 1
ATOM 1321 N N . PRO A 1 168 ? 4.801 18.328 -22.734 1 94.56 168 PRO A N 1
ATOM 1322 C CA . PRO A 1 168 ? 4.328 17.797 -24.016 1 94.56 168 PRO A CA 1
ATOM 1323 C C . PRO A 1 168 ? 5.098 16.547 -24.469 1 94.56 168 PRO A C 1
ATOM 1325 O O . PRO A 1 168 ? 6.328 16.531 -24.406 1 94.56 168 PRO A O 1
ATOM 1328 N N . ARG A 1 169 ? 4.379 15.508 -24.844 1 95.44 169 ARG A N 1
ATOM 1329 C CA . ARG A 1 169 ? 4.883 14.289 -25.484 1 95.44 169 ARG A CA 1
ATOM 1330 C C . ARG A 1 169 ? 5.512 13.359 -24.453 1 95.44 169 ARG A C 1
ATOM 1332 O O . ARG A 1 169 ? 6.168 12.375 -24.812 1 95.44 169 ARG A O 1
ATOM 1339 N N . TYR A 1 170 ? 5.469 13.688 -23.234 1 96.12 170 TYR A N 1
ATOM 1340 C CA . TYR A 1 170 ? 6.02 12.836 -22.188 1 96.12 170 TYR A CA 1
ATOM 1341 C C . TYR A 1 170 ? 4.91 12.219 -21.344 1 96.12 170 TYR A C 1
ATOM 1343 O O . TYR A 1 170 ? 3.887 12.867 -21.094 1 96.12 170 TYR A O 1
ATOM 1351 N N . ALA A 1 171 ? 5.062 11.039 -20.922 1 96.88 171 ALA A N 1
ATOM 1352 C CA . ALA A 1 171 ? 4.094 10.336 -20.078 1 96.88 171 ALA A CA 1
ATOM 1353 C C . ALA A 1 171 ? 4.797 9.43 -19.078 1 96.88 171 ALA A C 1
ATOM 1355 O O . ALA A 1 171 ? 5.895 8.93 -19.344 1 96.88 171 ALA A O 1
ATOM 1356 N N . TYR A 1 172 ? 4.23 9.328 -17.891 1 97.31 172 TYR A N 1
ATOM 1357 C CA . TYR A 1 172 ? 4.574 8.219 -17.016 1 97.31 172 TYR A CA 1
ATOM 1358 C C . TYR A 1 172 ? 3.951 6.918 -17.516 1 97.31 172 TYR A C 1
ATOM 1360 O O . TYR A 1 172 ? 3.137 6.93 -18.438 1 97.31 172 TYR A O 1
ATOM 1368 N N . ALA A 1 173 ? 4.344 5.832 -17 1 96.06 173 ALA A N 1
ATOM 1369 C CA . ALA A 1 173 ? 3.725 4.52 -17.172 1 96.06 173 ALA A CA 1
ATOM 1370 C C . ALA A 1 173 ? 3.508 3.832 -15.828 1 96.06 173 ALA A C 1
ATOM 1372 O O . ALA A 1 173 ? 4.359 3.912 -14.938 1 96.06 173 ALA A O 1
ATOM 1373 N N . LEU A 1 174 ? 2.297 3.273 -15.648 1 96.88 174 LEU A N 1
ATOM 1374 C CA . LEU A 1 174 ? 2.041 2.506 -14.43 1 96.88 174 LEU A CA 1
ATOM 1375 C C . LEU A 1 174 ? 2.775 1.17 -14.469 1 96.88 174 LEU A C 1
ATOM 1377 O O . LEU A 1 174 ? 2.736 0.463 -15.477 1 96.88 174 LEU A O 1
ATOM 1381 N N . PRO A 1 175 ? 3.459 0.791 -13.406 1 95.38 175 PRO A N 1
ATOM 1382 C CA . PRO A 1 175 ? 4.359 -0.364 -13.453 1 95.38 175 PRO A CA 1
ATOM 1383 C C . PRO A 1 175 ? 3.615 -1.696 -13.398 1 95.38 175 PRO A C 1
ATOM 1385 O O . PRO A 1 175 ? 2.619 -1.823 -12.688 1 95.38 175 PRO A O 1
ATOM 1388 N N . GLN A 1 176 ? 4.125 -2.672 -14.141 1 93.12 176 GLN A N 1
ATOM 1389 C CA . GLN A 1 176 ? 3.604 -4.035 -14.086 1 93.12 176 GLN A CA 1
ATOM 1390 C C . GLN A 1 176 ? 4.09 -4.754 -12.828 1 93.12 176 GLN A C 1
ATOM 1392 O O . GLN A 1 176 ? 3.477 -5.734 -12.391 1 93.12 176 GLN A O 1
ATOM 1397 N N . SER A 1 177 ? 5.184 -4.398 -12.32 1 93.81 177 SER A N 1
ATOM 1398 C CA . SER A 1 177 ? 5.809 -4.855 -11.086 1 93.81 177 SER A CA 1
ATOM 1399 C C . SER A 1 177 ? 6.922 -3.912 -10.648 1 93.81 177 SER A C 1
ATOM 1401 O O . SER A 1 177 ? 7.387 -3.084 -11.43 1 93.81 177 SER A O 1
ATOM 1403 N N . PRO A 1 178 ? 7.395 -3.998 -9.391 1 95.81 178 PRO A N 1
ATOM 1404 C CA . PRO A 1 178 ? 8.484 -3.129 -8.945 1 95.81 178 PRO A CA 1
ATOM 1405 C C . PRO A 1 178 ? 9.867 -3.723 -9.227 1 95.81 178 PRO A C 1
ATOM 1407 O O . PRO A 1 178 ? 10.82 -3.441 -8.5 1 95.81 178 PRO A O 1
ATOM 1410 N N . GLN A 1 179 ? 10.023 -4.547 -10.203 1 94.94 179 GLN A N 1
ATOM 1411 C CA . GLN A 1 179 ? 11.195 -5.387 -10.453 1 94.94 179 GLN A CA 1
ATOM 1412 C C . GLN A 1 179 ? 12.469 -4.551 -10.547 1 94.94 179 GLN A C 1
ATOM 1414 O O . GLN A 1 179 ? 13.469 -4.871 -9.906 1 94.94 179 GLN A O 1
ATOM 1419 N N . GLN A 1 180 ? 12.492 -3.486 -11.273 1 95.75 180 GLN A N 1
ATOM 1420 C CA . GLN A 1 180 ? 13.703 -2.701 -11.477 1 95.75 180 GLN A CA 1
ATOM 1421 C C . GLN A 1 180 ? 14.125 -1.994 -10.195 1 95.75 180 GLN A C 1
ATOM 1423 O O . GLN A 1 180 ? 15.297 -2.037 -9.812 1 95.75 180 GLN A O 1
ATOM 1428 N N . TYR A 1 181 ? 13.172 -1.402 -9.484 1 97.44 181 TYR A N 1
ATOM 1429 C CA . TYR A 1 181 ? 13.492 -0.648 -8.281 1 97.44 181 TYR A CA 1
ATOM 1430 C C . TYR A 1 181 ? 13.938 -1.579 -7.156 1 97.44 181 TYR A C 1
ATOM 1432 O O . TYR A 1 181 ? 14.781 -1.213 -6.336 1 97.44 181 TYR A O 1
ATOM 1440 N N . LYS A 1 182 ? 13.266 -2.742 -7.066 1 97.94 182 LYS A N 1
ATOM 1441 C CA . LYS A 1 182 ? 13.688 -3.627 -5.984 1 97.94 182 LYS A CA 1
ATOM 1442 C C . LYS A 1 182 ? 15.125 -4.098 -6.188 1 97.94 182 LYS A C 1
ATOM 1444 O O . LYS A 1 182 ? 15.867 -4.293 -5.219 1 97.94 182 LYS A O 1
ATOM 1449 N N . GLN A 1 183 ? 15.625 -4.281 -7.453 1 98.19 183 GLN A N 1
ATOM 1450 C CA . GLN A 1 183 ? 17.031 -4.582 -7.719 1 98.19 183 GLN A CA 1
ATOM 1451 C C . GLN A 1 183 ? 17.922 -3.402 -7.352 1 98.19 183 GLN A C 1
ATOM 1453 O O . GLN A 1 183 ? 19 -3.588 -6.781 1 98.19 183 GLN A O 1
ATOM 1458 N N . VAL A 1 184 ? 17.453 -2.236 -7.672 1 98.31 184 VAL A N 1
ATOM 1459 C CA . VAL A 1 184 ? 18.219 -1.031 -7.363 1 98.31 184 VAL A CA 1
ATOM 1460 C C . VAL A 1 184 ? 18.406 -0.914 -5.852 1 98.31 184 VAL A C 1
ATOM 1462 O O . VAL A 1 184 ? 19.469 -0.492 -5.383 1 98.31 184 VAL A O 1
ATOM 1465 N N . LEU A 1 185 ? 17.391 -1.229 -5.117 1 98.5 185 LEU A N 1
ATOM 1466 C CA . LEU A 1 185 ? 17.469 -1.174 -3.664 1 98.5 185 LEU A CA 1
ATOM 1467 C C . LEU A 1 185 ? 18.547 -2.125 -3.148 1 98.5 185 LEU A C 1
ATOM 1469 O O . LEU A 1 185 ? 19.25 -1.814 -2.178 1 98.5 185 LEU A O 1
ATOM 1473 N N . MET A 1 186 ? 18.75 -3.316 -3.762 1 98.31 186 MET A N 1
ATOM 1474 C CA . MET A 1 186 ? 19.844 -4.211 -3.402 1 98.31 186 MET A CA 1
ATOM 1475 C C . MET A 1 186 ? 21.188 -3.578 -3.725 1 98.31 186 MET A C 1
ATOM 1477 O O . MET A 1 186 ? 22.109 -3.596 -2.896 1 98.31 186 MET A O 1
ATOM 1481 N N . ALA A 1 187 ? 21.25 -3 -4.895 1 97.81 187 ALA A N 1
ATOM 1482 C CA . ALA A 1 187 ? 22.469 -2.322 -5.309 1 97.81 187 ALA A CA 1
ATOM 1483 C C . ALA A 1 187 ? 22.812 -1.173 -4.363 1 97.81 187 ALA A C 1
ATOM 1485 O O . ALA A 1 187 ? 23.984 -0.791 -4.23 1 97.81 187 ALA A O 1
ATOM 1486 N N . SER A 1 188 ? 21.797 -0.644 -3.705 1 97.25 188 SER A N 1
ATOM 1487 C CA . SER A 1 188 ? 21.938 0.488 -2.797 1 97.25 188 SER A CA 1
ATOM 1488 C C . SER A 1 188 ? 22.391 0.03 -1.411 1 97.25 188 SER A C 1
ATOM 1490 O O . SER A 1 188 ? 22.438 0.83 -0.475 1 97.25 188 SER A O 1
ATOM 1492 N N . GLY A 1 189 ? 22.641 -1.224 -1.3 1 95.81 189 GLY A N 1
ATOM 1493 C CA . GLY A 1 189 ? 23.219 -1.723 -0.057 1 95.81 189 GLY A CA 1
ATOM 1494 C C . GLY A 1 189 ? 22.172 -2.258 0.903 1 95.81 189 GLY A C 1
ATOM 1495 O O . GLY A 1 189 ? 22.484 -2.668 2.018 1 95.81 189 GLY A O 1
ATOM 1496 N N . MET A 1 190 ? 20.938 -2.361 0.526 1 96.62 190 MET A N 1
ATOM 1497 C CA . MET A 1 190 ? 19.891 -2.889 1.396 1 96.62 190 MET A CA 1
ATOM 1498 C C . MET A 1 190 ? 19.969 -4.406 1.493 1 96.62 190 MET A C 1
ATOM 1500 O O . MET A 1 190 ? 20.297 -5.078 0.51 1 96.62 190 MET A O 1
ATOM 1504 N N . GLY A 1 191 ? 19.656 -4.902 2.67 1 96.81 191 GLY A N 1
ATOM 1505 C CA . GLY A 1 191 ? 19.688 -6.34 2.881 1 96.81 191 GLY A CA 1
ATOM 1506 C C . GLY A 1 191 ? 18.469 -7.047 2.312 1 96.81 191 GLY A C 1
ATOM 1507 O O . GLY A 1 191 ? 18.594 -8.109 1.7 1 96.81 191 GLY A O 1
ATOM 1508 N N . GLY A 1 192 ? 17.375 -6.52 2.555 1 98 192 GLY A N 1
ATOM 1509 C CA . GLY A 1 192 ? 16.109 -7.07 2.1 1 98 192 GLY A CA 1
ATOM 1510 C C . GLY A 1 192 ? 15.039 -6.016 1.881 1 98 192 GLY A C 1
ATOM 1511 O O . GLY A 1 192 ? 14.992 -5.012 2.598 1 98 192 GLY A O 1
ATOM 1512 N N . TYR A 1 193 ? 14.234 -6.277 0.924 1 98 193 TYR A N 1
ATOM 1513 C CA . TYR A 1 193 ? 13.094 -5.441 0.552 1 98 193 TYR A CA 1
ATOM 1514 C C . TYR A 1 193 ? 11.812 -6.25 0.508 1 98 193 TYR A C 1
ATOM 1516 O O . TYR A 1 193 ? 11.805 -7.395 0.045 1 98 193 TYR A O 1
ATOM 1524 N N . TYR A 1 194 ? 10.734 -5.68 1.002 1 98.69 194 TYR A N 1
ATOM 1525 C CA . TYR A 1 194 ? 9.414 -6.188 0.626 1 98.69 194 TYR A CA 1
ATOM 1526 C C . TYR A 1 194 ? 8.414 -5.051 0.485 1 98.69 194 TYR A C 1
ATOM 1528 O O . TYR A 1 194 ? 8.664 -3.934 0.947 1 98.69 194 TYR A O 1
ATOM 1536 N N . GLN A 1 195 ? 7.328 -5.324 -0.186 1 98.5 195 GLN A N 1
ATOM 1537 C CA . GLN A 1 195 ? 6.234 -4.383 -0.388 1 98.5 195 GLN A CA 1
ATOM 1538 C C . GLN A 1 195 ? 4.969 -5.102 -0.846 1 98.5 195 GLN A C 1
ATOM 1540 O O . GLN A 1 195 ? 5.031 -6.031 -1.65 1 98.5 195 GLN A O 1
ATOM 1545 N N . PHE A 1 196 ? 3.828 -4.762 -0.211 1 98.38 196 PHE A N 1
ATOM 1546 C CA . PHE A 1 196 ? 2.586 -5.039 -0.923 1 98.38 196 PHE A CA 1
ATOM 1547 C C . PHE A 1 196 ? 2.385 -4.055 -2.066 1 98.38 196 PHE A C 1
ATOM 1549 O O . PHE A 1 196 ? 1.805 -2.984 -1.874 1 98.38 196 PHE A O 1
ATOM 1556 N N . ALA A 1 197 ? 2.83 -4.449 -3.219 1 98.25 197 ALA A N 1
ATOM 1557 C CA . ALA A 1 197 ? 2.924 -3.547 -4.363 1 98.25 197 ALA A CA 1
ATOM 1558 C C . ALA A 1 197 ? 1.646 -3.582 -5.195 1 98.25 197 ALA A C 1
ATOM 1560 O O . ALA A 1 197 ? 1.109 -4.656 -5.477 1 98.25 197 ALA A O 1
ATOM 1561 N N . ARG A 1 198 ? 1.117 -2.387 -5.52 1 97.81 198 ARG A N 1
ATOM 1562 C CA . ARG A 1 198 ? 0.073 -2.289 -6.531 1 97.81 198 ARG A CA 1
ATOM 1563 C C . ARG A 1 198 ? 0.665 -2.346 -7.938 1 97.81 198 ARG A C 1
ATOM 1565 O O . ARG A 1 198 ? 1.595 -1.601 -8.258 1 97.81 198 ARG A O 1
ATOM 1572 N N . CYS A 1 199 ? 0.184 -3.211 -8.758 1 96.88 199 CYS A N 1
ATOM 1573 C CA . CYS A 1 199 ? 0.681 -3.422 -10.117 1 96.88 199 CYS A CA 1
ATOM 1574 C C . CYS A 1 199 ? -0.434 -3.244 -11.141 1 96.88 199 CYS A C 1
ATOM 1576 O O . CYS A 1 199 ? -1.614 -3.359 -10.805 1 96.88 199 CYS A O 1
ATOM 1578 N N . PHE A 1 200 ? -0.055 -2.99 -12.406 1 96.06 200 PHE A N 1
ATOM 1579 C CA . PHE A 1 200 ? -1.02 -2.641 -13.445 1 96.06 200 PHE A CA 1
ATOM 1580 C C . PHE A 1 200 ? -0.683 -3.342 -14.758 1 96.06 200 PHE A C 1
ATOM 1582 O O . PHE A 1 200 ? 0.471 -3.338 -15.188 1 96.06 200 PHE A O 1
ATOM 1589 N N . ARG A 1 201 ? -1.589 -3.953 -15.336 1 92.31 201 ARG A N 1
ATOM 1590 C CA . ARG A 1 201 ? -1.424 -4.574 -16.641 1 92.31 201 ARG A CA 1
ATOM 1591 C C . ARG A 1 201 ? -2.623 -4.289 -17.547 1 92.31 201 ARG A C 1
ATOM 1593 O O . ARG A 1 201 ? -3.766 -4.562 -17.172 1 92.31 201 ARG A O 1
ATOM 1600 N N . ASP A 1 202 ? -2.359 -3.703 -18.641 1 91.19 202 ASP A N 1
ATOM 1601 C CA . ASP A 1 202 ? -3.414 -3.428 -19.609 1 91.19 202 ASP A CA 1
ATOM 1602 C C . ASP A 1 202 ? -3.645 -4.625 -20.516 1 91.19 202 ASP A C 1
ATOM 1604 O O . ASP A 1 202 ? -3.309 -4.578 -21.703 1 91.19 202 ASP A O 1
ATOM 1608 N N . GLU A 1 203 ? -4.109 -5.648 -20.016 1 82.25 203 GLU A N 1
ATOM 1609 C CA . GLU A 1 203 ? -4.402 -6.895 -20.719 1 82.25 203 GLU A CA 1
ATOM 1610 C C . GLU A 1 203 ? -5.891 -7.215 -20.688 1 82.25 203 GLU A C 1
ATOM 1612 O O . GLU A 1 203 ? -6.664 -6.523 -20.016 1 82.25 203 GLU A O 1
ATOM 1617 N N . ASP A 1 204 ? -6.203 -8.117 -21.578 1 75.62 204 ASP A N 1
ATOM 1618 C CA . ASP A 1 204 ? -7.59 -8.578 -21.531 1 75.62 204 ASP A CA 1
ATOM 1619 C C . ASP A 1 204 ? -7.906 -9.234 -20.188 1 75.62 204 ASP A C 1
ATOM 1621 O O . ASP A 1 204 ? -7.07 -9.938 -19.625 1 75.62 204 ASP A O 1
ATOM 1625 N N . HIS A 1 205 ? -9.055 -8.93 -19.781 1 69.75 205 HIS A N 1
ATOM 1626 C CA . HIS A 1 205 ? -9.422 -9.32 -18.422 1 69.75 205 HIS A CA 1
ATOM 1627 C C . HIS A 1 205 ? -10.133 -10.664 -18.406 1 69.75 205 HIS A C 1
ATOM 1629 O O . HIS A 1 205 ? -10.891 -10.977 -19.328 1 69.75 205 HIS A O 1
ATOM 1635 N N . ARG A 1 206 ? -9.625 -11.461 -17.453 1 70.5 206 ARG A N 1
ATOM 1636 C CA . ARG A 1 206 ? -10.203 -12.773 -17.172 1 70.5 206 ARG A CA 1
ATOM 1637 C C . ARG A 1 206 ? -10.547 -12.906 -15.695 1 70.5 206 ARG A C 1
ATOM 1639 O O . ARG A 1 206 ? -10.375 -11.961 -14.922 1 70.5 206 ARG A O 1
ATOM 1646 N N . ALA A 1 207 ? -11.219 -14.016 -15.344 1 70.38 207 ALA A N 1
ATOM 1647 C CA . ALA A 1 207 ? -11.664 -14.25 -13.969 1 70.38 207 ALA A CA 1
ATOM 1648 C C . ALA A 1 207 ? -10.508 -14.117 -12.984 1 70.38 207 ALA A C 1
ATOM 1650 O O . ALA A 1 207 ? -10.703 -13.68 -11.852 1 70.38 207 ALA A O 1
ATOM 1651 N N . ASP A 1 208 ? -9.398 -14.32 -13.352 1 77.19 208 ASP A N 1
ATOM 1652 C CA . ASP A 1 208 ? -8.281 -14.352 -12.422 1 77.19 208 ASP A CA 1
ATOM 1653 C C . ASP A 1 208 ? -7.344 -13.164 -12.648 1 77.19 208 ASP A C 1
ATOM 1655 O O . ASP A 1 208 ? -6.219 -13.148 -12.141 1 77.19 208 ASP A O 1
ATOM 1659 N N . ARG A 1 209 ? -7.867 -12.227 -13.391 1 86.19 209 ARG A N 1
ATOM 1660 C CA . ARG A 1 209 ? -6.98 -11.109 -13.695 1 86.19 209 ARG A CA 1
ATOM 1661 C C . ARG A 1 209 ? -7.703 -9.773 -13.523 1 86.19 209 ARG A C 1
ATOM 1663 O O . ARG A 1 209 ? -8.875 -9.648 -13.891 1 86.19 209 ARG A O 1
ATOM 1670 N N . GLN A 1 210 ? -7.141 -8.891 -12.898 1 94.5 210 GLN A N 1
ATOM 1671 C CA . GLN A 1 210 ? -7.574 -7.508 -12.734 1 94.5 210 GLN A CA 1
ATOM 1672 C C . GLN A 1 210 ? -6.57 -6.539 -13.352 1 94.5 210 GLN A C 1
ATOM 1674 O O . GLN A 1 210 ? -5.367 -6.801 -13.352 1 94.5 210 GLN A O 1
ATOM 1679 N N . PRO A 1 211 ? -6.992 -5.41 -13.961 1 95.31 211 PRO A N 1
ATOM 1680 C CA . PRO A 1 211 ? -6.051 -4.434 -14.508 1 95.31 211 PRO A CA 1
ATOM 1681 C C . PRO A 1 211 ? -5.145 -3.83 -13.438 1 95.31 211 PRO A C 1
ATOM 1683 O O . PRO A 1 211 ? -4.051 -3.35 -13.75 1 95.31 211 PRO A O 1
ATOM 1686 N N . GLU A 1 212 ? -5.629 -3.752 -12.273 1 96.75 212 GLU A N 1
ATOM 1687 C CA . GLU A 1 212 ? -4.824 -3.414 -11.102 1 96.75 212 GLU A CA 1
ATOM 1688 C C . GLU A 1 212 ? -4.91 -4.504 -10.039 1 96.75 212 GLU A C 1
ATOM 1690 O O . GLU A 1 212 ? -5.996 -5.016 -9.758 1 96.75 212 GLU A O 1
ATOM 1695 N N . PHE A 1 213 ? -3.83 -4.965 -9.531 1 96.5 213 PHE A N 1
ATOM 1696 C CA . PHE A 1 213 ? -3.797 -6.062 -8.57 1 96.5 213 PHE A CA 1
ATOM 1697 C C . PHE A 1 213 ? -2.648 -5.887 -7.586 1 96.5 213 PHE A C 1
ATOM 1699 O O . PHE A 1 213 ? -1.812 -4.996 -7.754 1 96.5 213 PHE A O 1
ATOM 1706 N N . THR A 1 214 ? -2.652 -6.637 -6.473 1 98.19 214 THR A N 1
ATOM 1707 C CA . THR A 1 214 ? -1.668 -6.504 -5.402 1 98.19 214 THR A CA 1
ATOM 1708 C C . THR A 1 214 ? -0.751 -7.723 -5.355 1 98.19 214 THR A C 1
ATOM 1710 O O . THR A 1 214 ? -1.214 -8.859 -5.477 1 98.19 214 THR A O 1
ATOM 1713 N N . GLN A 1 215 ? 0.543 -7.449 -5.254 1 97.94 215 GLN A N 1
ATOM 1714 C CA . GLN A 1 215 ? 1.55 -8.484 -5.062 1 97.94 215 GLN A CA 1
ATOM 1715 C C . GLN A 1 215 ? 2.328 -8.266 -3.768 1 97.94 215 GLN A C 1
ATOM 1717 O O . GLN A 1 215 ? 2.578 -7.121 -3.377 1 97.94 215 GLN A O 1
ATOM 1722 N N . LEU A 1 216 ? 2.566 -9.328 -3.029 1 98.69 216 LEU A N 1
ATOM 1723 C CA . LEU A 1 216 ? 3.637 -9.266 -2.039 1 98.69 216 LEU A CA 1
ATOM 1724 C C . LEU A 1 216 ? 4.996 -9.5 -2.693 1 98.69 216 LEU A C 1
ATOM 1726 O O . LEU A 1 216 ? 5.355 -10.641 -3 1 98.69 216 LEU A O 1
ATOM 1730 N N . ASP A 1 217 ? 5.727 -8.461 -2.869 1 98.69 217 ASP A N 1
ATOM 1731 C CA . ASP A 1 217 ? 7 -8.477 -3.582 1 98.69 217 ASP A CA 1
ATOM 1732 C C . ASP A 1 217 ? 8.18 -8.461 -2.607 1 98.69 217 ASP A C 1
ATOM 1734 O O . ASP A 1 217 ? 8.133 -7.773 -1.584 1 98.69 217 ASP A O 1
ATOM 1738 N N . MET A 1 218 ? 9.211 -9.234 -2.918 1 98.81 218 MET A N 1
ATOM 1739 C CA . MET A 1 218 ? 10.375 -9.297 -2.029 1 98.81 218 MET A CA 1
ATOM 1740 C C . MET A 1 218 ? 11.664 -9.461 -2.828 1 98.81 218 MET A C 1
ATOM 1742 O O . MET A 1 218 ? 11.648 -9.992 -3.938 1 98.81 218 MET A O 1
ATOM 1746 N N . GLU A 1 219 ? 12.734 -8.992 -2.324 1 98.69 219 GLU A N 1
ATOM 1747 C CA . GLU A 1 219 ? 14.094 -9.117 -2.846 1 98.69 219 GLU A CA 1
ATOM 1748 C C . GLU A 1 219 ? 15.117 -9.133 -1.718 1 98.69 219 GLU A C 1
ATOM 1750 O O . GLU A 1 219 ? 14.953 -8.445 -0.711 1 98.69 219 GLU A O 1
ATOM 1755 N N . LYS A 1 220 ? 16.141 -9.945 -1.844 1 98.5 220 LYS A N 1
ATOM 1756 C CA . LYS A 1 220 ? 17.125 -10.086 -0.77 1 98.5 220 LYS A CA 1
ATOM 1757 C C . LYS A 1 220 ? 18.547 -10.117 -1.322 1 98.5 220 LYS A C 1
ATOM 1759 O O . LYS A 1 220 ? 18.812 -10.773 -2.334 1 98.5 220 LYS A O 1
ATOM 1764 N N . SER A 1 221 ? 19.453 -9.352 -0.712 1 98.19 221 SER A N 1
ATOM 1765 C CA . SER A 1 221 ? 20.859 -9.328 -1.071 1 98.19 221 SER A CA 1
ATOM 1766 C C . SER A 1 221 ? 21.594 -10.57 -0.56 1 98.19 221 SER A C 1
ATOM 1768 O O . SER A 1 221 ? 21.219 -11.125 0.479 1 98.19 221 SER A O 1
ATOM 1770 N N . PHE A 1 222 ? 22.672 -10.961 -1.358 1 97.19 222 PHE A N 1
ATOM 1771 C CA . PHE A 1 222 ? 23.5 -12.109 -1.026 1 97.19 222 PHE A CA 1
ATOM 1772 C C . PHE A 1 222 ? 22.641 -13.352 -0.793 1 97.19 222 PHE A C 1
ATOM 1774 O O . PHE A 1 222 ? 22.828 -14.062 0.198 1 97.19 222 PHE A O 1
ATOM 1781 N N . ALA A 1 223 ? 21.688 -13.516 -1.706 1 96.5 223 ALA A N 1
ATOM 1782 C CA . ALA A 1 223 ? 20.719 -14.609 -1.601 1 96.5 223 ALA A CA 1
ATOM 1783 C C . ALA A 1 223 ? 20.625 -15.383 -2.912 1 96.5 223 ALA A C 1
ATOM 1785 O O . ALA A 1 223 ? 20.859 -14.828 -3.988 1 96.5 223 ALA A O 1
ATOM 1786 N N . THR A 1 224 ? 20.266 -16.594 -2.803 1 94.88 224 THR A N 1
ATOM 1787 C CA . THR A 1 224 ? 19.984 -17.453 -3.943 1 94.88 224 THR A CA 1
ATOM 1788 C C . THR A 1 224 ? 18.5 -17.781 -4.02 1 94.88 224 THR A C 1
ATOM 1790 O O . THR A 1 224 ? 17.719 -17.344 -3.166 1 94.88 224 THR A O 1
ATOM 1793 N N . GLY A 1 225 ? 18.172 -18.516 -5.066 1 96.25 225 GLY A N 1
ATOM 1794 C CA . GLY A 1 225 ? 16.797 -18.984 -5.16 1 96.25 225 GLY A CA 1
ATOM 1795 C C . GLY A 1 225 ? 16.375 -19.828 -3.977 1 96.25 225 GLY A C 1
ATOM 1796 O O . GLY A 1 225 ? 15.234 -19.734 -3.508 1 96.25 225 GLY A O 1
ATOM 1797 N N . VAL A 1 226 ? 17.234 -20.594 -3.463 1 95.88 226 VAL A N 1
ATOM 1798 C CA . VAL A 1 226 ? 16.953 -21.469 -2.33 1 95.88 226 VAL A CA 1
ATOM 1799 C C . VAL A 1 226 ? 16.625 -20.641 -1.094 1 95.88 226 VAL A C 1
ATOM 1801 O O . VAL A 1 226 ? 15.688 -20.938 -0.356 1 95.88 226 VAL A O 1
ATOM 1804 N N . THR A 1 227 ? 17.453 -19.562 -0.887 1 96 227 THR A N 1
ATOM 1805 C CA . THR A 1 227 ? 17.219 -18.656 0.235 1 96 227 THR A CA 1
ATOM 1806 C C . THR A 1 227 ? 15.812 -18.062 0.172 1 96 227 THR A C 1
ATOM 1808 O O . THR A 1 227 ? 15.109 -18 1.186 1 96 227 THR A O 1
ATOM 1811 N N . ILE A 1 228 ? 15.438 -17.641 -0.981 1 98.25 228 ILE A N 1
ATOM 1812 C CA . ILE A 1 228 ? 14.141 -17 -1.17 1 98.25 228 ILE A CA 1
ATOM 1813 C C . ILE A 1 228 ? 13.023 -18.016 -0.952 1 98.25 228 ILE A C 1
ATOM 1815 O O . ILE A 1 228 ? 12.008 -17.703 -0.318 1 98.25 228 ILE A O 1
ATOM 1819 N N . MET A 1 229 ? 13.156 -19.219 -1.502 1 98.5 229 MET A N 1
ATOM 1820 C CA . MET A 1 229 ? 12.141 -20.266 -1.315 1 98.5 229 MET A CA 1
ATOM 1821 C C . MET A 1 229 ? 11.93 -20.547 0.166 1 98.5 229 MET A C 1
ATOM 1823 O O . MET A 1 229 ? 10.789 -20.719 0.61 1 98.5 229 MET A O 1
ATOM 1827 N N . GLU A 1 230 ? 12.992 -20.594 0.925 1 98.06 230 GLU A N 1
ATOM 1828 C CA . GLU A 1 230 ? 12.891 -20.812 2.365 1 98.06 230 GLU A CA 1
ATOM 1829 C C . GLU A 1 230 ? 12.156 -19.672 3.047 1 98.06 230 GLU A C 1
ATOM 1831 O O . GLU A 1 230 ? 11.336 -19.891 3.939 1 98.06 230 GLU A O 1
ATOM 1836 N N . ASP A 1 231 ? 12.523 -18.438 2.672 1 98.44 231 ASP A N 1
ATOM 1837 C CA . ASP A 1 231 ? 11.844 -17.266 3.232 1 98.44 231 ASP A CA 1
ATOM 1838 C C . ASP A 1 231 ? 10.352 -17.297 2.91 1 98.44 231 ASP A C 1
ATOM 1840 O O . ASP A 1 231 ? 9.523 -17 3.766 1 98.44 231 ASP A O 1
ATOM 1844 N N . VAL A 1 232 ? 10.008 -17.656 1.663 1 98.75 232 VAL A N 1
ATOM 1845 C CA . VAL A 1 232 ? 8.609 -17.719 1.243 1 98.75 232 VAL A CA 1
ATOM 1846 C C . VAL A 1 232 ? 7.879 -18.797 2.039 1 98.75 232 VAL A C 1
ATOM 1848 O O . VAL A 1 232 ? 6.742 -18.594 2.471 1 98.75 232 VAL A O 1
ATOM 1851 N N . GLU A 1 233 ? 8.508 -19.984 2.186 1 98.75 233 GLU A N 1
ATOM 1852 C CA . GLU A 1 233 ? 7.906 -21.062 2.979 1 98.75 233 GLU A CA 1
ATOM 1853 C C . GLU A 1 233 ? 7.629 -20.594 4.406 1 98.75 233 GLU A C 1
ATOM 1855 O O . GLU A 1 233 ? 6.594 -20.938 4.984 1 98.75 233 GLU A O 1
ATOM 1860 N N . TYR A 1 234 ? 8.562 -19.828 4.977 1 98.5 234 TYR A N 1
ATOM 1861 C CA . TYR A 1 234 ? 8.352 -19.297 6.316 1 98.5 234 TYR A CA 1
ATOM 1862 C C . TYR A 1 234 ? 7.148 -18.375 6.355 1 98.5 234 TYR A C 1
ATOM 1864 O O . TYR A 1 234 ? 6.297 -18.484 7.238 1 98.5 234 TYR A O 1
ATOM 1872 N N . VAL A 1 235 ? 7.082 -17.453 5.43 1 98.38 235 VAL A N 1
ATOM 1873 C CA . VAL A 1 235 ? 6.023 -16.438 5.387 1 98.38 235 VAL A CA 1
ATOM 1874 C C . VAL A 1 235 ? 4.676 -17.125 5.176 1 98.38 235 VAL A C 1
ATOM 1876 O O . VAL A 1 235 ? 3.701 -16.812 5.871 1 98.38 235 VAL A O 1
ATOM 1879 N N . VAL A 1 236 ? 4.594 -18.047 4.223 1 98.25 236 VAL A N 1
ATOM 1880 C CA . VAL A 1 236 ? 3.367 -18.781 3.951 1 98.25 236 VAL A CA 1
ATOM 1881 C C . VAL A 1 236 ? 2.99 -19.625 5.168 1 98.25 236 VAL A C 1
ATOM 1883 O O . VAL A 1 236 ? 1.814 -19.719 5.527 1 98.25 236 VAL A O 1
ATOM 1886 N N . GLY A 1 237 ? 3.986 -20.266 5.742 1 97.81 237 GLY A N 1
ATOM 1887 C CA . GLY A 1 237 ? 3.74 -21.047 6.945 1 97.81 237 GLY A CA 1
ATOM 1888 C C . GLY A 1 237 ? 3.131 -20.234 8.07 1 97.81 237 GLY A C 1
ATOM 1889 O O . GLY A 1 237 ? 2.189 -20.688 8.727 1 97.81 237 GLY A O 1
ATOM 1890 N N . ARG A 1 238 ? 3.648 -19.047 8.328 1 97.06 238 ARG A N 1
ATOM 1891 C CA . ARG A 1 238 ? 3.111 -18.172 9.367 1 97.06 238 ARG A CA 1
ATOM 1892 C C . ARG A 1 238 ? 1.675 -17.766 9.055 1 97.06 238 ARG A C 1
ATOM 1894 O O . ARG A 1 238 ? 0.825 -17.734 9.953 1 97.06 238 ARG A O 1
ATOM 1901 N N . ALA A 1 239 ? 1.448 -17.406 7.824 1 95.5 239 ALA A N 1
ATOM 1902 C CA . ALA A 1 239 ? 0.093 -17.078 7.395 1 95.5 239 ALA A CA 1
ATOM 1903 C C . ALA A 1 239 ? -0.859 -18.25 7.621 1 95.5 239 ALA A C 1
ATOM 1905 O O . ALA A 1 239 ? -1.986 -18.062 8.086 1 95.5 239 ALA A O 1
ATOM 1906 N N . TRP A 1 240 ? -0.372 -19.406 7.289 1 96.62 240 TRP A N 1
ATOM 1907 C CA . TRP A 1 240 ? -1.184 -20.609 7.398 1 96.62 240 TRP A CA 1
ATOM 1908 C C . TRP A 1 240 ? -1.511 -20.922 8.852 1 96.62 240 TRP A C 1
ATOM 1910 O O . TRP A 1 240 ? -2.631 -21.328 9.172 1 96.62 240 TRP A O 1
ATOM 1920 N N . ASP A 1 241 ? -0.539 -20.75 9.703 1 96.56 241 ASP A N 1
ATOM 1921 C CA . ASP A 1 241 ? -0.757 -20.969 11.133 1 96.56 241 ASP A CA 1
ATOM 1922 C C . ASP A 1 241 ? -1.842 -20.031 11.664 1 96.56 241 ASP A C 1
ATOM 1924 O O . ASP A 1 241 ? -2.729 -20.469 12.406 1 96.56 241 ASP A O 1
ATOM 1928 N N . THR A 1 242 ? -1.741 -18.844 11.281 1 94.62 242 THR A N 1
ATOM 1929 C CA . THR A 1 242 ? -2.713 -17.844 11.719 1 94.62 242 THR A CA 1
ATOM 1930 C C . THR A 1 242 ? -4.105 -18.172 11.195 1 94.62 242 THR A C 1
ATOM 1932 O O . THR A 1 242 ? -5.09 -18.094 11.938 1 94.62 242 THR A O 1
ATOM 1935 N N . LEU A 1 243 ? -4.164 -18.531 9.945 1 95.5 243 LEU A N 1
ATOM 1936 C CA . LEU A 1 243 ? -5.441 -18.906 9.344 1 95.5 243 LEU A CA 1
ATOM 1937 C C . LEU A 1 243 ? -6.059 -20.094 10.078 1 95.5 243 LEU A C 1
ATOM 1939 O O . LEU A 1 243 ? -7.266 -20.109 10.344 1 95.5 243 LEU A O 1
ATOM 1943 N N . ARG A 1 244 ? -5.262 -21.078 10.414 1 96.38 244 ARG A N 1
ATOM 1944 C CA . ARG A 1 244 ? -5.758 -22.266 11.094 1 96.38 244 ARG A CA 1
ATOM 1945 C C . ARG A 1 244 ? -6.227 -21.922 12.508 1 96.38 244 ARG A C 1
ATOM 1947 O O . ARG A 1 244 ? -7.129 -22.578 13.039 1 96.38 244 ARG A O 1
ATOM 1954 N N . GLU A 1 245 ? -5.598 -20.938 13.039 1 96.88 245 GLU A N 1
ATOM 1955 C CA . GLU A 1 245 ? -5.961 -20.516 14.391 1 96.88 245 GLU A CA 1
ATOM 1956 C C . GLU A 1 245 ? -7.309 -19.797 14.406 1 96.88 245 GLU A C 1
ATOM 1958 O O . GLU A 1 245 ? -8.094 -19.969 15.344 1 96.88 245 GLU A O 1
ATOM 1963 N N . ILE A 1 246 ? -7.629 -19.141 13.383 1 96.5 246 ILE A N 1
ATOM 1964 C CA . ILE A 1 246 ? -8.742 -18.203 13.43 1 96.5 246 ILE A CA 1
ATOM 1965 C C . ILE A 1 246 ? -9.93 -18.766 12.656 1 96.5 246 ILE A C 1
ATOM 1967 O O . ILE A 1 246 ? -11.086 -18.484 12.977 1 96.5 246 ILE A O 1
ATOM 1971 N N . TYR A 1 247 ? -9.695 -19.688 11.688 1 97.5 247 TYR A N 1
ATOM 1972 C CA . TYR A 1 247 ? -10.758 -20.031 10.758 1 97.5 247 TYR A CA 1
ATOM 1973 C C . TYR A 1 247 ? -10.922 -21.547 10.656 1 97.5 247 TYR A C 1
ATOM 1975 O O . TYR A 1 247 ? -10 -22.297 10.969 1 97.5 247 TYR A O 1
ATOM 1983 N N . VAL A 1 248 ? -12.141 -21.969 10.32 1 97.38 248 VAL A N 1
ATOM 1984 C CA . VAL A 1 248 ? -12.453 -23.297 9.797 1 97.38 248 VAL A CA 1
ATOM 1985 C C . VAL A 1 248 ? -13.086 -23.172 8.414 1 97.38 248 VAL A C 1
ATOM 1987 O O . VAL A 1 248 ? -13.461 -22.078 7.992 1 97.38 248 VAL A O 1
ATOM 1990 N N . MET A 1 249 ? -13.094 -24.219 7.664 1 96.5 249 MET A N 1
ATOM 1991 C CA . MET A 1 249 ? -13.695 -24.25 6.332 1 96.5 249 MET A CA 1
ATOM 1992 C C . MET A 1 249 ? -15.141 -24.703 6.398 1 96.5 249 MET A C 1
ATOM 1994 O O . MET A 1 249 ? -15.445 -25.75 6.984 1 96.5 249 MET A O 1
ATOM 1998 N N . GLU A 1 250 ? -16.016 -23.922 5.926 1 96.44 250 GLU A N 1
ATOM 1999 C CA . GLU A 1 250 ? -17.359 -24.391 5.605 1 96.44 250 GLU A CA 1
ATOM 2000 C C . GLU A 1 250 ? -17.422 -24.984 4.195 1 96.44 250 GLU A C 1
ATOM 2002 O O . GLU A 1 250 ? -17.297 -24.25 3.209 1 96.44 250 GLU A O 1
ATOM 2007 N N . VAL A 1 251 ? -17.641 -26.281 4.117 1 94.38 251 VAL A N 1
ATOM 2008 C CA . VAL A 1 251 ? -17.516 -26.984 2.846 1 94.38 251 VAL A CA 1
ATOM 2009 C C . VAL A 1 251 ? -18.891 -27.125 2.191 1 94.38 251 VAL A C 1
ATOM 2011 O O . VAL A 1 251 ? -19.812 -27.719 2.771 1 94.38 251 VAL A O 1
ATOM 2014 N N . GLY A 1 252 ? -19.016 -26.469 1.038 1 89.25 252 GLY A N 1
ATOM 2015 C CA . GLY A 1 252 ? -20.234 -26.609 0.26 1 89.25 252 GLY A CA 1
ATOM 2016 C C . GLY A 1 252 ? -20.094 -27.562 -0.907 1 89.25 252 GLY A C 1
ATOM 2017 O O . GLY A 1 252 ? -19.141 -28.344 -0.976 1 89.25 252 GLY A O 1
ATOM 2018 N N . LYS A 1 253 ? -21.094 -27.594 -1.781 1 83 253 LYS A N 1
ATOM 2019 C CA . LYS A 1 253 ? -21.125 -28.5 -2.918 1 83 253 LYS A CA 1
ATOM 2020 C C . LYS A 1 253 ? -20.016 -28.203 -3.914 1 83 253 LYS A C 1
ATOM 2022 O O . LYS A 1 253 ? -19.328 -29.109 -4.383 1 83 253 LYS A O 1
ATOM 2027 N N . ASP A 1 254 ? -19.812 -26.891 -4.098 1 84.69 254 ASP A N 1
ATOM 2028 C CA . ASP A 1 254 ? -18.938 -26.5 -5.195 1 84.69 254 ASP A CA 1
ATOM 2029 C C . ASP A 1 254 ? -17.578 -26.047 -4.672 1 84.69 254 ASP A C 1
ATOM 2031 O O . ASP A 1 254 ? -16.578 -26.078 -5.398 1 84.69 254 ASP A O 1
ATOM 2035 N N . SER A 1 255 ? -17.641 -25.5 -3.482 1 90.31 255 SER A N 1
ATOM 2036 C CA . SER A 1 255 ? -16.422 -24.984 -2.896 1 90.31 255 SER A CA 1
ATOM 2037 C C . SER A 1 255 ? -16.547 -24.828 -1.384 1 90.31 255 SER A C 1
ATOM 2039 O O . SER A 1 255 ? -17.469 -25.391 -0.776 1 90.31 255 SER A O 1
ATOM 2041 N N . PHE A 1 256 ? -15.539 -24.25 -0.76 1 94.62 256 PHE A N 1
ATOM 2042 C CA . PHE A 1 256 ? -15.586 -23.969 0.669 1 94.62 256 PHE A CA 1
ATOM 2043 C C . PHE A 1 256 ? -15.453 -22.469 0.926 1 94.62 256 PHE A C 1
ATOM 2045 O O . PHE A 1 256 ? -15.195 -21.703 0.001 1 94.62 256 PHE A O 1
ATOM 2052 N N . ALA A 1 257 ? -15.711 -22.047 2.109 1 95.31 257 ALA A N 1
ATOM 2053 C CA . ALA A 1 257 ? -15.547 -20.672 2.562 1 95.31 257 ALA A CA 1
ATOM 2054 C C . ALA A 1 257 ? -14.992 -20.625 3.984 1 95.31 257 ALA A C 1
ATOM 2056 O O . ALA A 1 257 ? -15.297 -21.484 4.805 1 95.31 257 ALA A O 1
ATOM 2057 N N . PRO A 1 258 ? -14.133 -19.641 4.246 1 96.69 258 PRO A N 1
ATOM 2058 C CA . PRO A 1 258 ? -13.648 -19.516 5.617 1 96.69 258 PRO A CA 1
ATOM 2059 C C . PRO A 1 258 ? -14.703 -18.969 6.574 1 96.69 258 PRO A C 1
ATOM 2061 O O . PRO A 1 258 ? -15.445 -18.047 6.215 1 96.69 258 PRO A O 1
ATOM 2064 N N . VAL A 1 259 ? -14.773 -19.578 7.699 1 95.81 259 VAL A N 1
ATOM 2065 C CA . VAL A 1 259 ? -15.641 -19.125 8.781 1 95.81 259 VAL A CA 1
ATOM 2066 C C . VAL A 1 259 ? -14.82 -18.922 10.055 1 95.81 259 VAL A C 1
ATOM 2068 O O . VAL A 1 259 ? -14.047 -19.797 10.445 1 95.81 259 VAL A O 1
ATOM 2071 N N . ARG A 1 260 ? -15.023 -17.844 10.727 1 94.88 260 ARG A N 1
ATOM 2072 C CA . ARG A 1 260 ? -14.289 -17.594 11.961 1 94.88 260 ARG A CA 1
ATOM 2073 C C . ARG A 1 260 ? -14.727 -18.547 13.062 1 94.88 260 ARG A C 1
ATOM 2075 O O . ARG A 1 260 ? -15.922 -18.703 13.312 1 94.88 260 ARG A O 1
ATOM 2082 N N . LYS A 1 261 ? -13.812 -19.078 13.688 1 95.69 261 LYS A N 1
ATOM 2083 C CA . LYS A 1 261 ? -14.094 -19.969 14.812 1 95.69 261 LYS A CA 1
ATOM 2084 C C . LYS A 1 261 ? -14.938 -19.266 15.867 1 95.69 261 LYS A C 1
ATOM 2086 O O . LYS A 1 261 ? -15.859 -19.859 16.422 1 95.69 261 LYS A O 1
ATOM 2091 N N . ALA A 1 262 ? -14.695 -17.984 16.062 1 88.94 262 ALA A N 1
ATOM 2092 C CA . ALA A 1 262 ? -15.383 -17.203 17.094 1 88.94 262 ALA A CA 1
ATOM 2093 C C . ALA A 1 262 ? -16.859 -17 16.734 1 88.94 262 ALA A C 1
ATOM 2095 O O . ALA A 1 262 ? -17.672 -16.703 17.609 1 88.94 262 ALA A O 1
ATOM 2096 N N . SER A 1 263 ? -17.172 -17.141 15.469 1 87.62 263 SER A N 1
ATOM 2097 C CA . SER A 1 263 ? -18.562 -16.938 15.039 1 87.62 263 SER A CA 1
ATOM 2098 C C . SER A 1 263 ? -19.406 -18.172 15.297 1 87.62 263 SER A C 1
ATOM 2100 O O . SER A 1 263 ? -20.641 -18.109 15.227 1 87.62 263 SER A O 1
ATOM 2102 N N . LEU A 1 264 ? -18.766 -19.266 15.602 1 90.75 264 LEU A N 1
ATOM 2103 C CA . LEU A 1 264 ? -19.438 -20.516 15.93 1 90.75 264 LEU A CA 1
ATOM 2104 C C . LEU A 1 264 ? -19.516 -20.719 17.438 1 90.75 264 LEU A C 1
ATOM 2106 O O . LEU A 1 264 ? -18.562 -20.391 18.156 1 90.75 264 LEU A O 1
ATOM 2110 N N . GLN A 1 265 ? -20.656 -21.141 17.938 1 86.38 265 GLN A N 1
ATOM 2111 C CA . GLN A 1 265 ? -20.797 -21.375 19.375 1 86.38 265 GLN A CA 1
ATOM 2112 C C . GLN A 1 265 ? -19.719 -22.312 19.891 1 86.38 265 GLN A C 1
ATOM 2114 O O . GLN A 1 265 ? -19.094 -22.016 20.922 1 86.38 265 GLN A O 1
ATOM 2119 N N . ASN A 1 266 ? -19.516 -23.406 19.219 1 92.25 266 ASN A N 1
ATOM 2120 C CA . ASN A 1 266 ? -18.469 -24.391 19.469 1 92.25 266 ASN A CA 1
ATOM 2121 C C . ASN A 1 266 ? -17.938 -24.984 18.156 1 92.25 266 ASN A C 1
ATOM 2123 O O . ASN A 1 266 ? -18.484 -25.953 17.641 1 92.25 266 ASN A O 1
ATOM 2127 N N . TRP A 1 267 ? -16.906 -24.375 17.75 1 92.56 267 TRP A N 1
ATOM 2128 C CA . TRP A 1 267 ? -16.422 -24.734 16.438 1 92.56 267 TRP A CA 1
ATOM 2129 C C . TRP A 1 267 ? -15.93 -26.188 16.422 1 92.56 267 TRP A C 1
ATOM 2131 O O . TRP A 1 267 ? -16.078 -26.891 15.414 1 92.56 267 TRP A O 1
ATOM 2141 N N . GLU A 1 268 ? -15.383 -26.703 17.578 1 95.5 268 GLU A N 1
ATOM 2142 C CA . GLU A 1 268 ? -14.914 -28.078 17.672 1 95.5 268 GLU A CA 1
ATOM 2143 C C . GLU A 1 268 ? -16.078 -29.062 17.516 1 95.5 268 GLU A C 1
ATOM 2145 O O . GLU A 1 268 ? -15.953 -30.078 16.812 1 95.5 268 GLU A O 1
ATOM 2150 N N . GLN A 1 269 ? -17.141 -28.703 18.188 1 94.12 269 GLN A N 1
ATOM 2151 C CA . GLN A 1 269 ? -18.328 -29.547 18.094 1 94.12 269 GLN A CA 1
ATOM 2152 C C . GLN A 1 269 ? -18.906 -29.531 16.688 1 94.12 269 GLN A C 1
ATOM 2154 O O . GLN A 1 269 ? -19.375 -30.562 16.188 1 94.12 269 GLN A O 1
ATOM 2159 N N . SER A 1 270 ? -18.844 -28.344 16.078 1 94.06 270 SER A N 1
ATOM 2160 C CA . SER A 1 270 ? -19.328 -28.234 14.703 1 94.06 270 SER A CA 1
ATOM 2161 C C . SER A 1 270 ? -18.547 -29.141 13.766 1 94.06 270 SER A C 1
ATOM 2163 O O . SER A 1 270 ? -19.141 -29.781 12.883 1 94.06 270 SER A O 1
ATOM 2165 N N . ILE A 1 271 ? -17.281 -29.266 13.977 1 94.38 271 ILE A N 1
ATOM 2166 C CA . ILE A 1 271 ? -16.422 -30.125 13.172 1 94.38 271 ILE A CA 1
ATOM 2167 C C . ILE A 1 271 ? -16.75 -31.578 13.445 1 94.38 271 ILE A C 1
ATOM 2169 O O . ILE A 1 271 ? -16.844 -32.406 12.516 1 94.38 271 ILE A O 1
ATOM 2173 N N . GLN A 1 272 ? -16.906 -31.922 14.727 1 94.25 272 GLN A N 1
ATOM 2174 C CA . GLN A 1 272 ? -17.234 -33.312 15.117 1 94.25 272 GLN A CA 1
ATOM 2175 C C . GLN A 1 272 ? -18.562 -33.75 14.531 1 94.25 272 GLN A C 1
ATOM 2177 O O . GLN A 1 272 ? -18.703 -34.875 14.047 1 94.25 272 GLN A O 1
ATOM 2182 N N . ASP A 1 273 ? -19.484 -32.812 14.547 1 93.31 273 ASP A N 1
ATOM 2183 C CA . ASP A 1 273 ? -20.812 -33.125 14.008 1 93.31 273 ASP A CA 1
ATOM 2184 C C . ASP A 1 273 ? -20.75 -33.312 12.492 1 93.31 273 ASP A C 1
ATOM 2186 O O . ASP A 1 273 ? -21.5 -34.125 11.93 1 93.31 273 ASP A O 1
ATOM 2190 N N . SER A 1 274 ? -19.938 -32.594 11.891 1 92.12 274 SER A N 1
ATOM 2191 C CA . SER A 1 274 ? -19.781 -32.656 10.438 1 92.12 274 SER A CA 1
ATOM 2192 C C . SER A 1 274 ? -19.109 -33.938 9.992 1 92.12 274 SER A C 1
ATOM 2194 O O . SER A 1 274 ? -19.203 -34.312 8.82 1 92.12 274 SER A O 1
ATOM 2196 N N . ALA A 1 275 ? -18.359 -34.594 10.852 1 89.19 275 ALA A N 1
ATOM 2197 C CA . ALA A 1 275 ? -17.609 -35.781 10.508 1 89.19 275 ALA A CA 1
ATOM 2198 C C . ALA A 1 275 ? -18.484 -37.031 10.602 1 89.19 275 ALA A C 1
ATOM 2200 O O . ALA A 1 275 ? -18.078 -38.125 10.172 1 89.19 275 ALA A O 1
ATOM 2201 N N . LYS A 1 276 ? -19.719 -36.906 11.078 1 90.12 276 LYS A N 1
ATOM 2202 C CA . LYS A 1 276 ? -20.625 -38.062 11.211 1 90.12 276 LYS A CA 1
ATOM 2203 C C . LYS A 1 276 ? -21.203 -38.469 9.859 1 90.12 276 LYS A C 1
ATOM 2205 O O . LYS A 1 276 ? -21.375 -37.625 8.977 1 90.12 276 LYS A O 1
ATOM 2210 N N . ASP A 1 277 ? -21.406 -39.688 9.578 1 84.44 277 ASP A N 1
ATOM 2211 C CA . ASP A 1 277 ? -21.891 -40.25 8.312 1 84.44 277 ASP A CA 1
ATOM 2212 C C . ASP A 1 277 ? -23.203 -39.594 7.895 1 84.44 277 ASP A C 1
ATOM 2214 O O . ASP A 1 277 ? -23.438 -39.344 6.707 1 84.44 277 ASP A O 1
ATOM 2218 N N . ASP A 1 278 ? -24.062 -39.156 8.82 1 87.19 278 ASP A N 1
ATOM 2219 C CA . ASP A 1 278 ? -25.359 -38.562 8.516 1 87.19 278 ASP A CA 1
ATOM 2220 C C . ASP A 1 278 ? -25.344 -37.062 8.789 1 87.19 278 ASP A C 1
ATOM 2222 O O . ASP A 1 278 ? -26.391 -36.469 9.094 1 87.19 278 ASP A O 1
ATOM 2226 N N . ALA A 1 279 ? -24.156 -36.469 8.664 1 84.81 279 ALA A N 1
ATOM 2227 C CA . ALA A 1 279 ? -24 -35.062 9 1 84.81 279 ALA A CA 1
ATOM 2228 C C . ALA A 1 279 ? -24.844 -34.188 8.078 1 84.81 279 ALA A C 1
ATOM 2230 O O . ALA A 1 279 ? -24.922 -34.438 6.871 1 84.81 279 ALA A O 1
ATOM 2231 N N . LYS A 1 280 ? -25.547 -33.312 8.586 1 83.25 280 LYS A N 1
ATOM 2232 C CA . LYS A 1 280 ? -26.328 -32.312 7.855 1 83.25 280 LYS A CA 1
ATOM 2233 C C . LYS A 1 280 ? -25.531 -31.047 7.594 1 83.25 280 LYS A C 1
ATOM 2235 O O . LYS A 1 280 ? -24.656 -30.688 8.375 1 83.25 280 LYS A O 1
ATOM 2240 N N . ALA A 1 281 ? -25.734 -30.281 6.605 1 83.31 281 ALA A N 1
ATOM 2241 C CA . ALA A 1 281 ? -25.109 -28.984 6.301 1 83.31 281 ALA A CA 1
ATOM 2242 C C . ALA A 1 281 ? -25.438 -27.953 7.367 1 83.31 281 ALA A C 1
ATOM 2244 O O . ALA A 1 281 ? -26.5 -28.031 8.016 1 83.31 281 ALA A O 1
ATOM 2245 N N . PRO A 1 282 ? -24.641 -27.141 7.594 1 89.56 282 PRO A N 1
ATOM 2246 C CA . PRO A 1 282 ? -23.344 -26.953 6.934 1 89.56 282 PRO A CA 1
ATOM 2247 C C . PRO A 1 282 ? -22.281 -27.922 7.453 1 89.56 282 PRO A C 1
ATOM 2249 O O . PRO A 1 282 ? -22.328 -28.328 8.609 1 89.56 282 PRO A O 1
ATOM 2252 N N . ILE A 1 283 ? -21.312 -28.219 6.555 1 94.69 283 ILE A N 1
ATOM 2253 C CA . ILE A 1 283 ? -20.188 -29.078 6.902 1 94.69 283 ILE A CA 1
ATOM 2254 C C . ILE A 1 283 ? -18.953 -28.234 7.164 1 94.69 283 ILE A C 1
ATOM 2256 O O . ILE A 1 283 ? -18.578 -27.375 6.344 1 94.69 283 ILE A O 1
ATOM 2260 N N . TYR A 1 284 ? -18.391 -28.453 8.359 1 96.25 284 TYR A N 1
ATOM 2261 C CA . TYR A 1 284 ? -17.203 -27.703 8.75 1 96.25 284 TYR A CA 1
ATOM 2262 C C . TYR A 1 284 ? -15.984 -28.609 8.836 1 96.25 284 TYR A C 1
ATOM 2264 O O . TYR A 1 284 ? -16.094 -29.766 9.281 1 96.25 284 TYR A O 1
ATOM 2272 N N . GLN A 1 285 ? -14.867 -28.156 8.391 1 95.81 285 GLN A N 1
ATOM 2273 C CA . GLN A 1 285 ? -13.594 -28.859 8.469 1 95.81 285 GLN A CA 1
ATOM 2274 C C . GLN A 1 285 ? -12.461 -27.906 8.844 1 95.81 285 GLN A C 1
ATOM 2276 O O . GLN A 1 285 ? -12.508 -26.719 8.508 1 95.81 285 GLN A O 1
ATOM 2281 N N . GLU A 1 286 ? -11.492 -28.391 9.547 1 96 286 GLU A N 1
ATOM 2282 C CA . GLU A 1 286 ? -10.305 -27.578 9.812 1 96 286 GLU A CA 1
ATOM 2283 C C . GLU A 1 286 ? -9.438 -27.438 8.57 1 96 286 GLU A C 1
ATOM 2285 O O . GLU A 1 286 ? -9.391 -28.344 7.734 1 96 286 GLU A O 1
ATOM 2290 N N . TYR A 1 287 ? -8.797 -26.328 8.398 1 96.06 287 TYR A N 1
ATOM 2291 C CA . TYR A 1 287 ? -7.734 -26.25 7.406 1 96.06 287 TYR A CA 1
ATOM 2292 C C . TYR A 1 287 ? -6.637 -27.266 7.703 1 96.06 287 TYR A C 1
ATOM 2294 O O . TYR A 1 287 ? -6.211 -27.406 8.852 1 96.06 287 TYR A O 1
ATOM 2302 N N . PRO A 1 288 ? -6.238 -27.984 6.746 1 94.56 288 PRO A N 1
ATOM 2303 C CA . PRO A 1 288 ? -5.18 -28.953 6.996 1 94.56 288 PRO A CA 1
ATOM 2304 C C . PRO A 1 288 ? -3.842 -28.312 7.34 1 94.56 288 PRO A C 1
ATOM 2306 O O . PRO A 1 288 ? -3.586 -27.172 6.941 1 94.56 288 PRO A O 1
ATOM 2309 N N . ALA A 1 289 ? -3.055 -29 8.047 1 93.25 289 ALA A N 1
ATOM 2310 C CA . ALA A 1 289 ? -1.689 -28.547 8.281 1 93.25 289 ALA A CA 1
ATOM 2311 C C . ALA A 1 289 ? -0.854 -28.641 7.004 1 93.25 289 ALA A C 1
ATOM 2313 O O . ALA A 1 289 ? -1.1 -29.5 6.16 1 93.25 289 ALA A O 1
ATOM 2314 N N . ILE A 1 290 ? 0.034 -27.75 6.84 1 93.5 290 ILE A N 1
ATOM 2315 C CA . ILE A 1 290 ? 0.958 -27.844 5.715 1 93.5 290 ILE A CA 1
ATOM 2316 C C . ILE A 1 290 ? 2.367 -28.125 6.223 1 93.5 290 ILE A C 1
ATOM 2318 O O . ILE A 1 290 ? 2.695 -27.812 7.371 1 93.5 290 ILE A O 1
ATOM 2322 N N . SER A 1 291 ? 3.121 -28.781 5.449 1 92 291 SER A N 1
ATOM 2323 C CA . SER A 1 291 ? 4.496 -29.109 5.816 1 92 291 SER A CA 1
ATOM 2324 C C . SER A 1 291 ? 5.488 -28.484 4.848 1 92 291 SER A C 1
ATOM 2326 O O . SER A 1 291 ? 5.223 -28.391 3.646 1 92 291 SER A O 1
ATOM 2328 N N . THR A 1 292 ? 6.531 -28 5.383 1 93.56 292 THR A N 1
ATOM 2329 C CA . THR A 1 292 ? 7.676 -27.516 4.609 1 93.56 292 THR A CA 1
ATOM 2330 C C . THR A 1 292 ? 8.898 -28.391 4.863 1 93.56 292 THR A C 1
ATOM 2332 O O . THR A 1 292 ? 9.031 -29 5.934 1 93.56 292 THR A O 1
ATOM 2335 N N . PRO A 1 293 ? 9.867 -28.469 3.965 1 97 293 PRO A N 1
ATOM 2336 C CA . PRO A 1 293 ? 9.859 -27.75 2.686 1 97 293 PRO A CA 1
ATOM 2337 C C . PRO A 1 293 ? 8.805 -28.297 1.717 1 97 293 PRO A C 1
ATOM 2339 O O . PRO A 1 293 ? 8.438 -29.469 1.789 1 97 293 PRO A O 1
ATOM 2342 N N . PHE A 1 294 ? 8.305 -27.5 0.831 1 98.31 294 PHE A N 1
ATOM 2343 C CA . PHE A 1 294 ? 7.367 -27.906 -0.203 1 98.31 294 PHE A CA 1
ATOM 2344 C C . PHE A 1 294 ? 8.047 -28.828 -1.218 1 98.31 294 PHE A C 1
ATOM 2346 O O . PHE A 1 294 ? 9.266 -28.75 -1.412 1 98.31 294 PHE A O 1
ATOM 2353 N N . LEU A 1 295 ? 7.25 -29.641 -1.839 1 97.81 295 LEU A N 1
ATOM 2354 C CA . LEU A 1 295 ? 7.754 -30.484 -2.92 1 97.81 295 LEU A CA 1
ATOM 2355 C C . LEU A 1 295 ? 8.367 -29.641 -4.027 1 97.81 295 LEU A C 1
ATOM 2357 O O . LEU A 1 295 ? 7.879 -28.547 -4.324 1 97.81 295 LEU A O 1
ATOM 2361 N N . ARG A 1 296 ? 9.453 -30.125 -4.586 1 98.25 296 ARG A N 1
ATOM 2362 C CA . ARG A 1 296 ? 10.109 -29.453 -5.695 1 98.25 296 ARG A CA 1
ATOM 2363 C C . ARG A 1 296 ? 10.156 -30.344 -6.93 1 98.25 296 ARG A C 1
ATOM 2365 O O . ARG A 1 296 ? 10.391 -31.547 -6.82 1 98.25 296 ARG A O 1
ATOM 2372 N N . MET A 1 297 ? 9.82 -29.797 -8.07 1 98.38 297 MET A N 1
ATOM 2373 C CA . MET A 1 297 ? 9.93 -30.5 -9.352 1 98.38 297 MET A CA 1
ATOM 2374 C C . MET A 1 297 ? 10.492 -29.578 -10.422 1 98.38 297 MET A C 1
ATOM 2376 O O . MET A 1 297 ? 10.25 -28.359 -10.406 1 98.38 297 MET A O 1
ATOM 2380 N N . LYS A 1 298 ? 11.203 -30.141 -11.336 1 97.88 298 LYS A N 1
ATOM 2381 C CA . LYS A 1 298 ? 11.719 -29.359 -12.461 1 97.88 298 LYS A CA 1
ATOM 2382 C C . LYS A 1 298 ? 10.625 -29.094 -13.492 1 97.88 298 LYS A C 1
ATOM 2384 O O . LYS A 1 298 ? 9.703 -29.906 -13.648 1 97.88 298 LYS A O 1
ATOM 2389 N N . TYR A 1 299 ? 10.766 -28.016 -14.18 1 97.75 299 TYR A N 1
ATOM 2390 C CA . TYR A 1 299 ? 9.844 -27.641 -15.25 1 97.75 299 TYR A CA 1
ATOM 2391 C C . TYR A 1 299 ? 9.648 -28.797 -16.219 1 97.75 299 TYR A C 1
ATOM 2393 O O . TYR A 1 299 ? 8.516 -29.141 -16.578 1 97.75 299 TYR A O 1
ATOM 2401 N N . THR A 1 300 ? 10.672 -29.469 -16.609 1 96.56 300 THR A N 1
ATOM 2402 C CA . THR A 1 300 ? 10.609 -30.547 -17.594 1 96.56 300 THR A CA 1
ATOM 2403 C C . THR A 1 300 ? 9.82 -31.734 -17.031 1 96.56 300 THR A C 1
ATOM 2405 O O . THR A 1 300 ? 9.031 -32.344 -17.766 1 96.56 300 THR A O 1
ATOM 2408 N N . ASP A 1 301 ? 10.055 -32 -15.773 1 97.44 301 ASP A N 1
ATOM 2409 C CA . ASP A 1 301 ? 9.305 -33.094 -15.141 1 97.44 301 ASP A CA 1
ATOM 2410 C C . ASP A 1 301 ? 7.816 -32.781 -15.086 1 97.44 301 ASP A C 1
ATOM 2412 O O . ASP A 1 301 ? 6.977 -33.625 -15.352 1 97.44 301 ASP A O 1
ATOM 2416 N N . CYS A 1 302 ? 7.52 -31.562 -14.719 1 98.31 302 CYS A N 1
ATOM 2417 C CA . CYS A 1 302 ? 6.129 -31.141 -14.648 1 98.31 302 CYS A CA 1
ATOM 2418 C C . CYS A 1 302 ? 5.438 -31.297 -15.992 1 98.31 302 CYS A C 1
ATOM 2420 O O . CYS A 1 302 ? 4.316 -31.812 -16.062 1 98.31 302 CYS A O 1
ATOM 2422 N N . MET A 1 303 ? 6.137 -30.875 -17.016 1 97.44 303 MET A N 1
ATOM 2423 C CA . MET A 1 303 ? 5.574 -30.938 -18.359 1 97.44 303 MET A CA 1
ATOM 2424 C C . MET A 1 303 ? 5.418 -32.375 -18.828 1 97.44 303 MET A C 1
ATOM 2426 O O . MET A 1 303 ? 4.406 -32.75 -19.422 1 97.44 303 MET A O 1
ATOM 2430 N N . ASP A 1 304 ? 6.367 -33.188 -18.531 1 96.56 304 ASP A N 1
ATOM 2431 C CA . ASP A 1 304 ? 6.359 -34.562 -18.984 1 96.56 304 ASP A CA 1
ATOM 2432 C C . ASP A 1 304 ? 5.348 -35.406 -18.203 1 96.56 304 ASP A C 1
ATOM 2434 O O . ASP A 1 304 ? 4.648 -36.25 -18.781 1 96.56 304 ASP A O 1
ATOM 2438 N N . LEU A 1 305 ? 5.273 -35.188 -16.953 1 97.38 305 LEU A N 1
ATOM 2439 C CA . LEU A 1 305 ? 4.492 -36.062 -16.078 1 97.38 305 LEU A CA 1
ATOM 2440 C C . LEU A 1 305 ? 3.051 -35.562 -15.977 1 97.38 305 LEU A C 1
ATOM 2442 O O . LEU A 1 305 ? 2.137 -36.344 -15.734 1 97.38 305 LEU A O 1
ATOM 2446 N N . TYR A 1 306 ? 2.863 -34.25 -16.141 1 98 306 TYR A N 1
ATOM 2447 C CA . TYR A 1 306 ? 1.537 -33.719 -15.859 1 98 306 TYR A CA 1
ATOM 2448 C C . TYR A 1 306 ? 1.049 -32.844 -17.016 1 98 306 TYR A C 1
ATOM 2450 O O . TYR A 1 306 ? -0.127 -32.469 -17.062 1 98 306 TYR A O 1
ATOM 2458 N N . GLY A 1 307 ? 1.927 -32.469 -17.938 1 97.69 307 GLY A N 1
ATOM 2459 C CA . GLY A 1 307 ? 1.568 -31.656 -19.094 1 97.69 307 GLY A CA 1
ATOM 2460 C C . GLY A 1 307 ? 1.315 -30.203 -18.75 1 97.69 307 GLY A C 1
ATOM 2461 O O . GLY A 1 307 ? 0.577 -29.516 -19.453 1 97.69 307 GLY A O 1
ATOM 2462 N N . SER A 1 308 ? 1.813 -29.688 -17.641 1 98.12 308 SER A N 1
ATOM 2463 C CA . SER A 1 308 ? 1.61 -28.328 -17.188 1 98.12 308 SER A CA 1
ATOM 2464 C C . SER A 1 308 ? 2.799 -27.828 -16.359 1 98.12 308 SER A C 1
ATOM 2466 O O . SER A 1 308 ? 3.389 -28.594 -15.602 1 98.12 308 SER A O 1
ATOM 2468 N N . ASP A 1 309 ? 3.115 -26.516 -16.547 1 97.75 309 ASP A N 1
ATOM 2469 C CA . ASP A 1 309 ? 4.172 -25.922 -15.727 1 97.75 309 ASP A CA 1
ATOM 2470 C C . ASP A 1 309 ? 3.656 -25.578 -14.328 1 97.75 309 ASP A C 1
ATOM 2472 O O . ASP A 1 309 ? 4.41 -25.078 -13.492 1 97.75 309 ASP A O 1
ATOM 2476 N N . LYS A 1 310 ? 2.439 -25.781 -14.125 1 98.25 310 LYS A N 1
ATOM 2477 C CA . LYS A 1 310 ? 1.803 -25.625 -12.82 1 98.25 310 LYS A CA 1
ATOM 2478 C C . LYS A 1 310 ? 0.839 -26.781 -12.531 1 98.25 310 LYS A C 1
ATOM 2480 O O . LYS A 1 310 ? -0.372 -26.562 -12.43 1 98.25 310 LYS A O 1
ATOM 2485 N N . PRO A 1 311 ? 1.288 -27.953 -12.336 1 98 311 PRO A N 1
ATOM 2486 C CA . PRO A 1 311 ? 0.43 -29.141 -12.219 1 98 311 PRO A CA 1
ATOM 2487 C C . PRO A 1 311 ? -0.45 -29.094 -10.969 1 98 311 PRO A C 1
ATOM 2489 O O . PRO A 1 311 ? -0.014 -28.625 -9.914 1 98 311 PRO A O 1
ATOM 2492 N N . ASP A 1 312 ? -1.627 -29.469 -11.109 1 97.81 312 ASP A N 1
ATOM 2493 C CA . ASP A 1 312 ? -2.49 -29.766 -9.969 1 97.81 312 ASP A CA 1
ATOM 2494 C C . ASP A 1 312 ? -2.25 -31.188 -9.453 1 97.81 312 ASP A C 1
ATOM 2496 O O . ASP A 1 312 ? -2.756 -32.156 -10.023 1 97.81 312 ASP A O 1
ATOM 2500 N N . LEU A 1 313 ? -1.617 -31.266 -8.383 1 97.12 313 LEU A N 1
ATOM 2501 C CA . LEU A 1 313 ? -1.169 -32.562 -7.871 1 97.12 313 LEU A CA 1
ATOM 2502 C C . LEU A 1 313 ? -2.33 -33.312 -7.25 1 97.12 313 LEU A C 1
ATOM 2504 O O . LEU A 1 313 ? -2.17 -34.469 -6.848 1 97.12 313 LEU A O 1
ATOM 2508 N N . ARG A 1 314 ? -3.584 -32.75 -7.129 1 95.44 314 ARG A N 1
ATOM 2509 C CA . ARG A 1 314 ? -4.777 -33.438 -6.656 1 95.44 314 ARG A CA 1
ATOM 2510 C C . ARG A 1 314 ? -5.312 -34.406 -7.715 1 95.44 314 ARG A C 1
ATOM 2512 O O . ARG A 1 314 ? -6.055 -35.344 -7.402 1 95.44 314 ARG A O 1
ATOM 2519 N N . ILE A 1 315 ? -4.953 -34.125 -9.016 1 97.19 315 ILE A N 1
ATOM 2520 C CA . ILE A 1 315 ? -5.387 -34.969 -10.117 1 97.19 315 ILE A CA 1
ATOM 2521 C C . ILE A 1 315 ? -4.574 -36.281 -10.117 1 97.19 315 ILE A C 1
ATOM 2523 O O . ILE A 1 315 ? -3.346 -36.25 -10.242 1 97.19 315 ILE A O 1
ATOM 2527 N N . PRO A 1 316 ? -5.199 -37.375 -10.156 1 95.69 316 PRO A N 1
ATOM 2528 C CA . PRO A 1 316 ? -4.477 -38.625 -9.977 1 95.69 316 PRO A CA 1
ATOM 2529 C C . PRO A 1 316 ? -3.717 -39.062 -11.234 1 95.69 316 PRO A C 1
ATOM 2531 O O . PRO A 1 316 ? -4.082 -38.656 -12.344 1 95.69 316 PRO A O 1
ATOM 2534 N N . ASN A 1 317 ? -2.701 -39.844 -10.992 1 96.69 317 ASN A N 1
ATOM 2535 C CA . ASN A 1 317 ? -1.906 -40.531 -12 1 96.69 317 ASN A CA 1
ATOM 2536 C C . ASN A 1 317 ? -1.071 -39.562 -12.828 1 96.69 317 ASN A C 1
ATOM 2538 O O . ASN A 1 317 ? -1.152 -38.344 -12.633 1 96.69 317 ASN A O 1
ATOM 2542 N N . ARG A 1 318 ? -0.234 -40.094 -13.703 1 97 318 ARG A N 1
ATOM 2543 C CA . ARG A 1 318 ? 0.735 -39.312 -14.469 1 97 318 ARG A CA 1
ATOM 2544 C C . ARG A 1 318 ? 0.634 -39.625 -15.953 1 97 318 ARG A C 1
ATOM 2546 O O . ARG A 1 318 ? 0.091 -40.656 -16.344 1 97 318 ARG A O 1
ATOM 2553 N N . ILE A 1 319 ? 1.068 -38.719 -16.75 1 97.75 319 ILE A N 1
ATOM 2554 C CA . ILE A 1 319 ? 1.146 -38.875 -18.188 1 97.75 319 ILE A CA 1
ATOM 2555 C C . ILE A 1 319 ? 2.336 -39.781 -18.531 1 97.75 319 ILE A C 1
ATOM 2557 O O . ILE A 1 319 ? 3.406 -39.656 -17.938 1 97.75 319 ILE A O 1
ATOM 2561 N N . CYS A 1 320 ? 2.123 -40.656 -19.516 1 97.69 320 CYS A N 1
ATOM 2562 C CA . CYS A 1 320 ? 3.188 -41.562 -19.969 1 97.69 320 CYS A CA 1
ATOM 2563 C C . CYS A 1 320 ? 3.299 -41.562 -21.484 1 97.69 320 CYS A C 1
ATOM 2565 O O . CYS A 1 320 ? 2.285 -41.5 -22.188 1 97.69 320 CYS A O 1
ATOM 2567 N N . ARG A 1 321 ? 4.508 -41.625 -21.969 1 96.5 321 ARG A N 1
ATOM 2568 C CA . ARG A 1 321 ? 4.754 -41.75 -23.391 1 96.5 321 ARG A CA 1
ATOM 2569 C C . ARG A 1 321 ? 4.648 -43.219 -23.828 1 96.5 321 ARG A C 1
ATOM 2571 O O . ARG A 1 321 ? 5.207 -44.094 -23.188 1 96.5 321 ARG A O 1
ATOM 2578 N N . VAL A 1 322 ? 3.918 -43.531 -25.062 1 96.94 322 VAL A N 1
ATOM 2579 C CA . VAL A 1 322 ? 3.664 -44.938 -25.391 1 96.94 322 VAL A CA 1
ATOM 2580 C C . VAL A 1 322 ? 3.811 -45.156 -26.891 1 96.94 322 VAL A C 1
ATOM 2582 O O . VAL A 1 322 ? 3.459 -46.219 -27.422 1 96.94 322 VAL A O 1
ATOM 2585 N N . ASP A 1 323 ? 4.25 -44.188 -27.594 1 94.81 323 ASP A N 1
ATOM 2586 C CA . ASP A 1 323 ? 4.262 -44.25 -29.062 1 94.81 323 ASP A CA 1
ATOM 2587 C C . ASP A 1 323 ? 5.035 -45.469 -29.547 1 94.81 323 ASP A C 1
ATOM 2589 O O . ASP A 1 323 ? 4.656 -46.094 -30.547 1 94.81 323 ASP A O 1
ATOM 2593 N N . GLU A 1 324 ? 6.012 -45.969 -28.922 1 94.38 324 GLU A N 1
ATOM 2594 C CA . GLU A 1 324 ? 6.855 -47.062 -29.359 1 94.38 324 GLU A CA 1
ATOM 2595 C C . GLU A 1 324 ? 6.109 -48.406 -29.266 1 94.38 324 GLU A C 1
ATOM 2597 O O . GLU A 1 324 ? 6.523 -49.406 -29.875 1 94.38 324 GLU A O 1
ATOM 2602 N N . HIS A 1 325 ? 5.023 -48.406 -28.562 1 94.88 325 HIS A N 1
ATOM 2603 C CA . HIS A 1 325 ? 4.332 -49.656 -28.297 1 94.88 325 HIS A CA 1
ATOM 2604 C C . HIS A 1 325 ? 2.963 -49.688 -28.969 1 94.88 325 HIS A C 1
ATOM 2606 O O . HIS A 1 325 ? 2.191 -50.625 -28.766 1 94.88 325 HIS A O 1
ATOM 2612 N N . LEU A 1 326 ? 2.686 -48.719 -29.719 1 95.5 326 LEU A N 1
ATOM 2613 C CA . LEU A 1 326 ? 1.375 -48.656 -30.344 1 95.5 326 LEU A CA 1
ATOM 2614 C C . LEU A 1 326 ? 1.437 -49.125 -31.797 1 95.5 326 LEU A C 1
ATOM 2616 O O . LEU A 1 326 ? 2.459 -48.969 -32.469 1 95.5 326 LEU A O 1
ATOM 2620 N N . ASN A 1 327 ? 0.302 -49.656 -32.156 1 93.06 327 ASN A N 1
ATOM 2621 C CA . ASN A 1 327 ? 0.153 -50.062 -33.531 1 93.06 327 ASN A CA 1
ATOM 2622 C C . ASN A 1 327 ? 0.128 -48.844 -34.469 1 93.06 327 ASN A C 1
ATOM 2624 O O . ASN A 1 327 ? -0.476 -47.812 -34.156 1 93.06 327 ASN A O 1
ATOM 2628 N N . LYS A 1 328 ? 0.734 -48.969 -35.656 1 93.19 328 LYS A N 1
ATOM 2629 C CA . LYS A 1 328 ? 0.839 -47.875 -36.594 1 93.19 328 LYS A CA 1
ATOM 2630 C C . LYS A 1 328 ? -0.539 -47.438 -37.094 1 93.19 328 LYS A C 1
ATOM 2632 O O . LYS A 1 328 ? -0.757 -46.25 -37.375 1 93.19 328 LYS A O 1
ATOM 2637 N N . ASN A 1 329 ? -1.364 -48.438 -37.219 1 94.06 329 ASN A N 1
ATOM 2638 C CA . ASN A 1 329 ? -2.713 -48.094 -37.656 1 94.06 329 ASN A CA 1
ATOM 2639 C C . ASN A 1 329 ? -3.438 -47.188 -36.688 1 94.06 329 ASN A C 1
ATOM 2641 O O . ASN A 1 329 ? -4.125 -46.25 -37.094 1 94.06 329 ASN A O 1
ATOM 2645 N N . PHE A 1 330 ? -3.236 -47.469 -35.438 1 96 330 PHE A N 1
ATOM 2646 C CA . PHE A 1 330 ? -3.863 -46.625 -34.438 1 96 330 PHE A CA 1
ATOM 2647 C C . PHE A 1 330 ? -3.279 -45.219 -34.469 1 96 330 PHE A C 1
ATOM 2649 O O . PHE A 1 330 ? -4.02 -44.219 -34.406 1 96 330 PHE A O 1
ATOM 2656 N N . VAL A 1 331 ? -1.996 -45.125 -34.531 1 96.81 331 VAL A N 1
ATOM 2657 C CA . VAL A 1 331 ? -1.311 -43.812 -34.531 1 96.81 331 VAL A CA 1
ATOM 2658 C C . VAL A 1 331 ? -1.802 -43 -35.719 1 96.81 331 VAL A C 1
ATOM 2660 O O . VAL A 1 331 ? -2.055 -41.812 -35.594 1 96.81 331 VAL A O 1
ATOM 2663 N N . SER A 1 332 ? -2.037 -43.656 -36.875 1 95.38 332 SER A N 1
ATOM 2664 C CA . SER A 1 332 ? -2.484 -42.938 -38.062 1 95.38 332 SER A CA 1
ATOM 2665 C C . SER A 1 332 ? -3.922 -42.469 -37.938 1 95.38 332 SER A C 1
ATOM 2667 O O . SER A 1 332 ? -4.336 -41.531 -38.594 1 95.38 332 SER A O 1
ATOM 2669 N N . MET A 1 333 ? -4.605 -43.094 -37.062 1 94.62 333 MET A N 1
ATOM 2670 C CA . MET A 1 333 ? -6 -42.688 -36.844 1 94.62 333 MET A CA 1
ATOM 2671 C C . MET A 1 333 ? -6.09 -41.438 -36 1 94.62 333 MET A C 1
ATOM 2673 O O . MET A 1 333 ? -7.039 -40.656 -36.125 1 94.62 333 MET A O 1
ATOM 2677 N N . ILE A 1 334 ? -5.043 -41.25 -35.156 1 95.88 334 ILE A N 1
ATOM 2678 C CA . ILE A 1 334 ? -5.238 -40.188 -34.188 1 95.88 334 ILE A CA 1
ATOM 2679 C C . ILE A 1 334 ? -4.371 -38.969 -34.562 1 95.88 334 ILE A C 1
ATOM 2681 O O . ILE A 1 334 ? -4.48 -37.906 -33.938 1 95.88 334 ILE A O 1
ATOM 2685 N N . THR A 1 335 ? -3.467 -39.062 -35.5 1 97.25 335 THR A N 1
ATOM 2686 C CA . THR A 1 335 ? -2.627 -37.938 -35.875 1 97.25 335 THR A CA 1
ATOM 2687 C C . THR A 1 335 ? -2.115 -38.094 -37.312 1 97.25 335 THR A C 1
ATOM 2689 O O . THR A 1 335 ? -2.021 -39.219 -37.812 1 97.25 335 THR A O 1
ATOM 2692 N N . ASP A 1 336 ? -1.801 -37 -37.969 1 95.75 336 ASP A N 1
ATOM 2693 C CA . ASP A 1 336 ? -1.224 -37 -39.312 1 95.75 336 ASP A CA 1
ATOM 2694 C C . ASP A 1 336 ? 0.2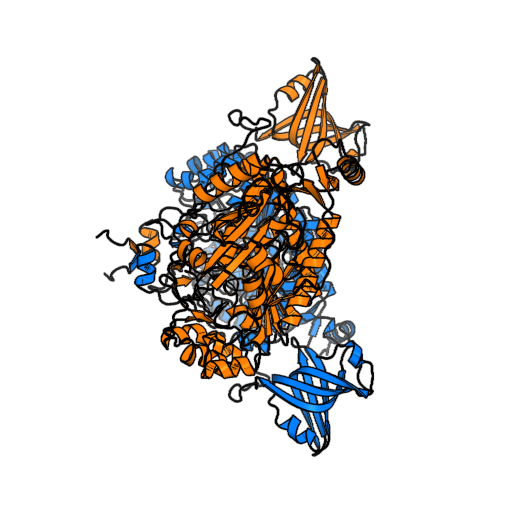81 -36.75 -39.281 1 95.75 336 ASP A C 1
ATOM 2696 O O . ASP A 1 336 ? 0.935 -36.656 -40.312 1 95.75 336 ASP A O 1
ATOM 2700 N N . LEU A 1 337 ? 0.711 -36.656 -38.031 1 96.25 337 LEU A N 1
ATOM 2701 C CA . LEU A 1 337 ? 2.143 -36.406 -37.875 1 96.25 337 LEU A CA 1
ATOM 2702 C C . LEU A 1 337 ? 2.947 -37.625 -38.344 1 96.25 337 LEU A C 1
ATOM 2704 O O . LEU A 1 337 ? 2.545 -38.781 -38.094 1 96.25 337 LEU A O 1
ATOM 2708 N N . GLU A 1 338 ? 4.062 -37.531 -38.969 1 92.56 338 GLU A N 1
ATOM 2709 C CA . GLU A 1 338 ? 4.895 -38.625 -39.5 1 92.56 338 GLU A CA 1
ATOM 2710 C C . GLU A 1 338 ? 5.582 -39.375 -38.375 1 92.56 338 GLU A C 1
ATOM 2712 O O . GLU A 1 338 ? 5.598 -40.625 -38.406 1 92.56 338 GLU A O 1
ATOM 2717 N N . SER A 1 339 ? 6.16 -38.688 -37.469 1 92.88 339 SER A N 1
ATOM 2718 C CA . SER A 1 339 ? 6.852 -39.312 -36.344 1 92.88 339 SER A CA 1
ATOM 2719 C C . SER A 1 339 ? 6.422 -38.688 -35.031 1 92.88 339 SER A C 1
ATOM 2721 O O . SER A 1 339 ? 7.223 -38.031 -34.344 1 92.88 339 SER A O 1
ATOM 2723 N N . PRO A 1 340 ? 5.195 -39 -34.656 1 96.25 340 PRO A N 1
ATOM 2724 C CA . PRO A 1 340 ? 4.664 -38.344 -33.438 1 96.25 340 PRO A CA 1
ATOM 2725 C C . PRO A 1 340 ? 5.086 -39.031 -32.156 1 96.25 340 PRO A C 1
ATOM 2727 O O . PRO A 1 340 ? 5.473 -40.188 -32.156 1 96.25 340 PRO A O 1
ATOM 2730 N N . ILE A 1 341 ? 5.09 -38.188 -31.078 1 96 341 ILE A N 1
ATOM 2731 C CA . ILE A 1 341 ? 4.965 -38.75 -29.734 1 96 341 ILE A CA 1
ATOM 2732 C C . ILE A 1 341 ? 3.494 -38.969 -29.391 1 96 341 ILE A C 1
ATOM 2734 O O . ILE A 1 341 ? 2.631 -38.188 -29.797 1 96 341 ILE A O 1
ATOM 2738 N N . VAL A 1 342 ? 3.227 -40.094 -28.766 1 97.5 342 VAL A N 1
ATOM 2739 C CA . VAL A 1 342 ? 1.883 -40.344 -28.25 1 97.5 342 VAL A CA 1
ATOM 2740 C C . VAL A 1 342 ? 1.942 -40.531 -26.734 1 97.5 342 VAL A C 1
ATOM 2742 O O . VAL A 1 342 ? 2.748 -41.344 -26.25 1 97.5 342 VAL A O 1
ATOM 2745 N N . GLU A 1 343 ? 1.126 -39.812 -26.062 1 97.62 343 GLU A N 1
ATOM 2746 C CA . GLU A 1 343 ? 1.064 -39.875 -24.594 1 97.62 343 GLU A CA 1
ATOM 2747 C C . GLU A 1 343 ? -0.307 -40.344 -24.125 1 97.62 343 GLU A C 1
ATOM 2749 O O . GLU A 1 343 ? -1.301 -40.188 -24.844 1 97.62 343 GLU A O 1
ATOM 2754 N N . VAL A 1 344 ? -0.268 -40.969 -22.922 1 97.81 344 VAL A N 1
ATOM 2755 C CA . VAL A 1 344 ? -1.503 -41.531 -22.406 1 97.81 344 VAL A CA 1
ATOM 2756 C C . VAL A 1 344 ? -1.678 -41.125 -20.938 1 97.81 344 VAL A C 1
ATOM 2758 O O . VAL A 1 344 ? -0.697 -40.875 -20.234 1 97.81 344 VAL A O 1
ATOM 2761 N N . TRP A 1 345 ? -2.881 -41 -20.422 1 98.12 345 TRP A N 1
ATOM 2762 C CA . TRP A 1 345 ? -3.279 -40.75 -19.047 1 98.12 345 TRP A CA 1
ATOM 2763 C C . TRP A 1 345 ? -4.59 -41.438 -18.719 1 98.12 345 TRP A C 1
ATOM 2765 O O . TRP A 1 345 ? -5.477 -41.562 -19.562 1 98.12 345 TRP A O 1
ATOM 2775 N N . LYS A 1 346 ? -4.672 -41.969 -17.531 1 97.75 346 LYS A N 1
ATOM 2776 C CA . LYS A 1 346 ? -5.852 -42.688 -17.094 1 97.75 346 LYS A CA 1
ATOM 2777 C C . LYS A 1 346 ? -6.488 -42.062 -15.875 1 97.75 346 LYS A C 1
ATOM 2779 O O . LYS A 1 346 ? -5.785 -41.594 -14.969 1 97.75 346 LYS A O 1
ATOM 2784 N N . ILE A 1 347 ? -7.781 -42.031 -15.836 1 96.62 347 ILE A N 1
ATOM 2785 C CA . ILE A 1 347 ? -8.516 -41.625 -14.641 1 96.62 347 ILE A CA 1
ATOM 2786 C C . ILE A 1 347 ? -9.648 -42.625 -14.367 1 96.62 347 ILE A C 1
ATOM 2788 O O . ILE A 1 347 ? -10.234 -43.188 -15.305 1 96.62 347 ILE A O 1
ATOM 2792 N N . SER A 1 348 ? -9.898 -42.875 -13.133 1 95.94 348 SER A N 1
ATOM 2793 C CA . SER A 1 348 ? -10.875 -43.906 -12.727 1 95.94 348 SER A CA 1
ATOM 2794 C C . SER A 1 348 ? -12.055 -43.25 -12 1 95.94 348 SER A C 1
ATOM 2796 O O . SER A 1 348 ? -11.875 -42.594 -10.969 1 95.94 348 SER A O 1
ATOM 2798 N N . PRO A 1 349 ? -13.25 -43.438 -12.5 1 94.75 349 PRO A N 1
ATOM 2799 C CA . PRO A 1 349 ? -14.406 -43.031 -11.703 1 94.75 349 PRO A CA 1
ATOM 2800 C C . PRO A 1 349 ? -14.586 -43.875 -10.445 1 94.75 349 PRO A C 1
ATOM 2802 O O . PRO A 1 349 ? -13.867 -44.875 -10.25 1 94.75 349 PRO A O 1
ATOM 2805 N N . HIS A 1 350 ? -15.562 -43.469 -9.688 1 90.06 350 HIS A N 1
ATOM 2806 C CA . HIS A 1 350 ? -15.914 -44.25 -8.516 1 90.06 350 HIS A CA 1
ATOM 2807 C C . HIS A 1 350 ? -16.312 -45.688 -8.898 1 90.06 350 HIS A C 1
ATOM 2809 O O . HIS A 1 350 ? -16.859 -45.906 -9.984 1 90.06 350 HIS A O 1
ATOM 2815 N N . GLU A 1 351 ? -16.047 -46.594 -7.988 1 83.25 351 GLU A N 1
ATOM 2816 C CA . GLU A 1 351 ? -16.359 -48 -8.234 1 83.25 351 GLU A CA 1
ATOM 2817 C C . GLU A 1 351 ? -17.859 -48.188 -8.422 1 83.25 351 GLU A C 1
ATOM 2819 O O . GLU A 1 351 ? -18.297 -49.094 -9.141 1 83.25 351 GLU A O 1
ATOM 2824 N N . ASP A 1 352 ? -18.641 -47.312 -7.891 1 85.06 352 ASP A N 1
ATOM 2825 C CA . ASP A 1 352 ? -20.078 -47.5 -7.871 1 85.06 352 ASP A CA 1
ATOM 2826 C C . ASP A 1 352 ? -20.734 -46.844 -9.102 1 85.06 352 ASP A C 1
ATOM 2828 O O . ASP A 1 352 ? -21.938 -46.969 -9.297 1 85.06 352 ASP A O 1
ATOM 2832 N N . VAL A 1 353 ? -19.953 -46.312 -9.93 1 86.31 353 VAL A N 1
ATOM 2833 C CA . VAL A 1 353 ? -20.531 -45.625 -11.078 1 86.31 353 VAL A CA 1
ATOM 2834 C C . VAL A 1 353 ? -20.875 -46.625 -12.172 1 86.31 353 VAL A C 1
ATOM 2836 O O . VAL A 1 353 ? -20.094 -47.562 -12.438 1 86.31 353 VAL A O 1
ATOM 2839 N N . ASP A 1 354 ? -22.062 -46.469 -12.711 1 87.44 354 ASP A N 1
ATOM 2840 C CA . ASP A 1 354 ? -22.5 -47.312 -13.812 1 87.44 354 ASP A CA 1
ATOM 2841 C C . ASP A 1 354 ? -21.688 -47.062 -15.07 1 87.44 354 ASP A C 1
ATOM 2843 O O . ASP A 1 354 ? -21.391 -45.906 -15.406 1 87.44 354 ASP A O 1
ATOM 2847 N N . ARG A 1 355 ? -21.344 -48.094 -15.742 1 85.88 355 ARG A N 1
ATOM 2848 C CA . ARG A 1 355 ? -20.531 -48.031 -16.953 1 85.88 355 ARG A CA 1
ATOM 2849 C C . ARG A 1 355 ? -21.219 -47.156 -18.016 1 85.88 355 ARG A C 1
ATOM 2851 O O . ARG A 1 355 ? -20.547 -46.438 -18.766 1 85.88 355 ARG A O 1
ATOM 2858 N N . ARG A 1 356 ? -22.484 -47.25 -18.109 1 89.06 356 ARG A N 1
ATOM 2859 C CA . ARG A 1 356 ? -23.25 -46.469 -19.094 1 89.06 356 ARG A CA 1
ATOM 2860 C C . ARG A 1 356 ? -23.125 -44.969 -18.828 1 89.06 356 ARG A C 1
ATOM 2862 O O . ARG A 1 356 ? -23.062 -44.188 -19.766 1 89.06 356 ARG A O 1
ATOM 2869 N N . ASP A 1 357 ? -23.109 -44.688 -17.562 1 93.25 357 ASP A N 1
ATOM 2870 C CA . ASP A 1 357 ? -22.969 -43.281 -17.188 1 93.25 357 ASP A CA 1
ATOM 2871 C C . ASP A 1 357 ? -21.594 -42.75 -17.562 1 93.25 357 ASP A C 1
ATOM 2873 O O . ASP A 1 357 ? -21.484 -41.594 -17.984 1 93.25 357 ASP A O 1
ATOM 2877 N N . VAL A 1 358 ? -20.625 -43.562 -17.406 1 95.5 358 VAL A N 1
ATOM 2878 C CA . VAL A 1 358 ? -19.281 -43.156 -17.766 1 95.5 358 VAL A CA 1
ATOM 2879 C C . VAL A 1 358 ? -19.188 -42.969 -19.281 1 95.5 358 VAL A C 1
ATOM 2881 O O . VAL A 1 358 ? -18.594 -42 -19.75 1 95.5 358 VAL A O 1
ATOM 2884 N N . TRP A 1 359 ? -19.781 -43.875 -20 1 94.12 359 TRP A N 1
ATOM 2885 C CA . TRP A 1 359 ? -19.781 -43.781 -21.453 1 94.12 359 TRP A CA 1
ATOM 2886 C C . TRP A 1 359 ? -20.469 -42.5 -21.922 1 94.12 359 TRP A C 1
ATOM 2888 O O . TRP A 1 359 ? -19.953 -41.812 -22.797 1 94.12 359 TRP A O 1
ATOM 2898 N N . LYS A 1 360 ? -21.578 -42.281 -21.375 1 96 360 LYS A N 1
ATOM 2899 C CA . LYS A 1 360 ? -22.312 -41.062 -21.734 1 96 360 LYS A CA 1
ATOM 2900 C C . LYS A 1 360 ? -21.516 -39.812 -21.391 1 96 360 LYS A C 1
ATOM 2902 O O . LYS A 1 360 ? -21.484 -38.875 -22.188 1 96 360 LYS A O 1
ATOM 2907 N N . PHE A 1 361 ? -20.906 -39.844 -20.234 1 97 361 PHE A N 1
ATOM 2908 C CA . PHE A 1 361 ? -20.078 -38.719 -19.797 1 97 361 PHE A CA 1
ATOM 2909 C C . PHE A 1 361 ? -18.953 -38.469 -20.797 1 97 361 PHE A C 1
ATOM 2911 O O . PHE A 1 361 ? -18.719 -37.312 -21.188 1 97 361 PHE A O 1
ATOM 2918 N N . VAL A 1 362 ? -18.266 -39.5 -21.203 1 97.38 362 VAL A N 1
ATOM 2919 C CA . VAL A 1 362 ? -17.109 -39.375 -22.094 1 97.38 362 VAL A CA 1
ATOM 2920 C C . VAL A 1 362 ? -17.547 -38.844 -23.438 1 97.38 362 VAL A C 1
ATOM 2922 O O . VAL A 1 362 ? -16.891 -37.969 -24.016 1 97.38 362 VAL A O 1
ATOM 2925 N N . ILE A 1 363 ? -18.672 -39.312 -23.953 1 96.31 363 ILE A N 1
ATOM 2926 C CA . ILE A 1 363 ? -19.188 -38.844 -25.219 1 96.31 363 ILE A CA 1
ATOM 2927 C C . ILE A 1 363 ? -19.516 -37.344 -25.125 1 96.31 363 ILE A C 1
ATOM 2929 O O . ILE A 1 363 ? -19.094 -36.562 -25.969 1 96.31 363 ILE A O 1
ATOM 2933 N N . ASP A 1 364 ? -20.188 -36.969 -24.062 1 97.31 364 ASP A N 1
ATOM 2934 C CA . ASP A 1 364 ? -20.578 -35.594 -23.859 1 97.31 364 ASP A CA 1
ATOM 2935 C C . ASP A 1 364 ? -19.344 -34.688 -23.719 1 97.31 364 ASP A C 1
ATOM 2937 O O . ASP A 1 364 ? -19.312 -33.594 -24.266 1 97.31 364 ASP A O 1
ATOM 2941 N N . PHE A 1 365 ? -18.391 -35.156 -22.984 1 97 365 PHE A N 1
ATOM 2942 C CA . PHE A 1 365 ? -17.156 -34.406 -22.766 1 97 365 PHE A CA 1
ATOM 2943 C C . PHE A 1 365 ? -16.422 -34.188 -24.078 1 97 365 PHE A C 1
ATOM 2945 O O . PHE A 1 365 ? -16.016 -33.062 -24.375 1 97 365 PHE A O 1
ATOM 2952 N N . MET A 1 366 ? -16.266 -35.219 -24.859 1 96.31 366 MET A N 1
ATOM 2953 C CA . MET A 1 366 ? -15.523 -35.125 -26.109 1 96.31 366 MET A CA 1
ATOM 2954 C C . MET A 1 366 ? -16.234 -34.219 -27.109 1 96.31 366 MET A C 1
ATOM 2956 O O . MET A 1 366 ? -15.594 -33.531 -27.891 1 96.31 366 MET A O 1
ATOM 2960 N N . GLU A 1 367 ? -17.516 -34.219 -27.062 1 95.19 367 GLU A N 1
ATOM 2961 C CA . GLU A 1 367 ? -18.312 -33.375 -27.953 1 95.19 367 GLU A CA 1
ATOM 2962 C C . GLU A 1 367 ? -18.234 -31.891 -27.547 1 95.19 367 GLU A C 1
ATOM 2964 O O . GLU A 1 367 ? -18.391 -31 -28.391 1 95.19 367 GLU A O 1
ATOM 2969 N N . SER A 1 368 ? -17.938 -31.688 -26.281 1 95.19 368 SER A N 1
ATOM 2970 C CA . SER A 1 368 ? -17.922 -30.328 -25.75 1 95.19 368 SER A CA 1
ATOM 2971 C C . SER A 1 368 ? -16.5 -29.781 -25.641 1 95.19 368 SER A C 1
ATOM 2973 O O . SER A 1 368 ? -16.281 -28.734 -25.047 1 95.19 368 SER A O 1
ATOM 2975 N N . LEU A 1 369 ? -15.586 -30.484 -26.188 1 94.38 369 LEU A N 1
ATOM 2976 C CA . LEU A 1 369 ? -14.203 -30.031 -26.109 1 94.38 369 LEU A CA 1
ATOM 2977 C C . LEU A 1 369 ? -14.047 -28.656 -26.734 1 94.38 369 LEU A C 1
ATOM 2979 O O . LEU A 1 369 ? -14.609 -28.375 -27.781 1 94.38 369 LEU A O 1
ATOM 2983 N N . PRO A 1 370 ? -13.328 -27.766 -26.078 1 92 370 PRO A N 1
ATOM 2984 C CA . PRO A 1 370 ? -13.023 -26.469 -26.703 1 92 370 PRO A CA 1
ATOM 2985 C C . PRO A 1 370 ? -12.328 -26.625 -28.047 1 92 370 PRO A C 1
ATOM 2987 O O . PRO A 1 370 ? -11.625 -27.609 -28.281 1 92 370 PRO A O 1
ATOM 2990 N N . LYS A 1 371 ? -12.484 -25.656 -28.891 1 91.62 371 LYS A N 1
ATOM 2991 C CA . LYS A 1 371 ? -11.938 -25.672 -30.25 1 91.62 371 LYS A CA 1
ATOM 2992 C C . LYS A 1 371 ? -10.422 -25.844 -30.219 1 91.62 371 LYS A C 1
ATOM 2994 O O . LYS A 1 371 ? -9.859 -26.516 -31.094 1 91.62 371 LYS A O 1
ATOM 2999 N N . GLY A 1 372 ? -9.828 -25.297 -29.234 1 91.69 372 GLY A N 1
ATOM 3000 C CA . GLY A 1 372 ? -8.383 -25.391 -29.141 1 91.69 372 GLY A CA 1
ATOM 3001 C C . GLY A 1 372 ? -7.898 -26.812 -28.953 1 91.69 372 GLY A C 1
ATOM 3002 O O . GLY A 1 372 ? -6.766 -27.141 -29.312 1 91.69 372 GLY A O 1
ATOM 3003 N N . LEU A 1 373 ? -8.711 -27.672 -28.453 1 94.88 373 LEU A N 1
ATOM 3004 C CA . LEU A 1 373 ? -8.375 -29.078 -28.234 1 94.88 373 LEU A CA 1
ATOM 3005 C C . LEU A 1 373 ? -8.914 -29.953 -29.359 1 94.88 373 LEU A C 1
ATOM 3007 O O . LEU A 1 373 ? -8.203 -30.812 -29.891 1 94.88 373 LEU A O 1
ATOM 3011 N N . SER A 1 374 ? -10.156 -29.656 -29.797 1 94.31 374 SER A N 1
ATOM 3012 C CA . SER A 1 374 ? -10.805 -30.484 -30.797 1 94.31 374 SER A CA 1
ATOM 3013 C C . SER A 1 374 ? -10.172 -30.281 -32.188 1 94.31 374 SER A C 1
ATOM 3015 O O . SER A 1 374 ? -10.164 -31.203 -33 1 94.31 374 SER A O 1
ATOM 3017 N N . GLN A 1 375 ? -9.625 -29.109 -32.406 1 94.25 375 GLN A N 1
ATOM 3018 C CA . GLN A 1 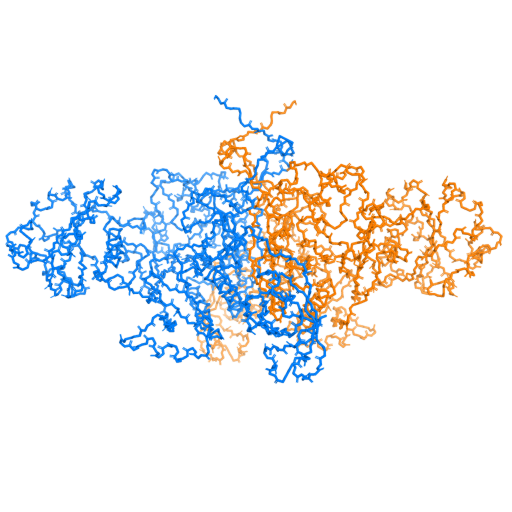375 ? -9.008 -28.797 -33.688 1 94.25 375 GLN A CA 1
ATOM 3019 C C . GLN A 1 375 ? -7.488 -28.688 -33.562 1 94.25 375 GLN A C 1
ATOM 3021 O O . GLN A 1 375 ? -6.848 -27.938 -34.312 1 94.25 375 GLN A O 1
ATOM 3026 N N . ASN A 1 376 ? -6.973 -29.359 -32.562 1 94.06 376 ASN A N 1
ATOM 3027 C CA . ASN A 1 376 ? -5.523 -29.438 -32.406 1 94.06 376 ASN A CA 1
ATOM 3028 C C . ASN A 1 376 ? -4.859 -29.953 -33.688 1 94.06 376 ASN A C 1
ATOM 3030 O O . ASN A 1 376 ? -5.172 -31.047 -34.156 1 94.06 376 ASN A O 1
ATOM 3034 N N . PRO A 1 377 ? -3.943 -29.172 -34.281 1 93.38 377 PRO A N 1
ATOM 3035 C CA . PRO A 1 377 ? -3.303 -29.578 -35.531 1 93.38 377 PRO A CA 1
ATOM 3036 C C . PRO A 1 377 ? -2.518 -30.891 -35.406 1 93.38 377 PRO A C 1
ATOM 3038 O O . PRO A 1 377 ? -2.301 -31.594 -36.375 1 93.38 377 PRO A O 1
ATOM 3041 N N . ASP A 1 378 ? -2.109 -31.234 -34.188 1 95.62 378 ASP A N 1
ATOM 3042 C CA . ASP A 1 378 ? -1.355 -32.469 -33.969 1 95.62 378 ASP A CA 1
ATOM 3043 C C . ASP A 1 378 ? -2.293 -33.656 -33.781 1 95.62 378 ASP A C 1
ATOM 3045 O O . ASP A 1 378 ? -1.838 -34.781 -33.656 1 95.62 378 ASP A O 1
ATOM 3049 N N . GLY A 1 379 ? -3.527 -33.344 -33.75 1 95.5 379 GLY A N 1
ATOM 3050 C CA . GLY A 1 379 ? -4.539 -34.375 -33.531 1 95.5 379 GLY A CA 1
ATOM 3051 C C . GLY A 1 379 ? -5.387 -34.094 -32.312 1 95.5 379 GLY A C 1
ATOM 3052 O O . GLY A 1 379 ? -4.891 -33.594 -31.297 1 95.5 379 GLY A O 1
ATOM 3053 N N . ALA A 1 380 ? -6.598 -34.438 -32.344 1 95.44 380 ALA A N 1
ATOM 3054 C CA . ALA A 1 380 ? -7.492 -34.312 -31.203 1 95.44 380 ALA A CA 1
ATOM 3055 C C . ALA A 1 380 ? -7.23 -35.438 -30.188 1 95.44 380 ALA A C 1
ATOM 3057 O O . ALA A 1 380 ? -6.684 -36.469 -30.516 1 95.44 380 ALA A O 1
ATOM 3058 N N . PRO A 1 381 ? -7.562 -35.156 -28.953 1 97.12 381 PRO A N 1
ATOM 3059 C CA . PRO A 1 381 ? -7.473 -36.219 -27.984 1 97.12 381 PRO A CA 1
ATOM 3060 C C . PRO A 1 381 ? -8.445 -37.375 -28.281 1 97.12 381 PRO A C 1
ATOM 3062 O O . PRO A 1 381 ? -9.523 -37.156 -28.828 1 97.12 381 PRO A O 1
ATOM 3065 N N . THR A 1 382 ? -8.008 -38.594 -27.906 1 96.56 382 THR A N 1
ATOM 3066 C CA . THR A 1 382 ? -8.852 -39.75 -28.047 1 96.56 382 THR A CA 1
ATOM 3067 C C . THR A 1 382 ? -9.094 -40.438 -26.703 1 96.56 382 THR A C 1
ATOM 3069 O O . THR A 1 382 ? -8.141 -40.75 -25.984 1 96.56 382 THR A O 1
ATOM 3072 N N . ALA A 1 383 ? -10.344 -40.625 -26.438 1 97.12 383 ALA A N 1
ATOM 3073 C CA . ALA A 1 383 ? -10.719 -41.25 -25.172 1 97.12 383 ALA A CA 1
ATOM 3074 C C . ALA A 1 383 ? -11.289 -42.656 -25.406 1 97.12 383 ALA A C 1
ATOM 3076 O O . ALA A 1 383 ? -12.133 -42.844 -26.281 1 97.12 383 ALA A O 1
ATOM 3077 N N . LEU A 1 384 ? -10.797 -43.594 -24.703 1 95.94 384 LEU A N 1
ATOM 3078 C CA . LEU A 1 384 ? -11.336 -44.938 -24.672 1 95.94 384 LEU A CA 1
ATOM 3079 C C . LEU A 1 384 ? -11.711 -45.344 -23.25 1 95.94 384 LEU A C 1
ATOM 3081 O O . LEU A 1 384 ? -11.109 -44.875 -22.297 1 95.94 384 LEU A O 1
ATOM 3085 N N . VAL A 1 385 ? -12.711 -46.188 -23.156 1 96.12 385 VAL A N 1
ATOM 3086 C CA . VAL A 1 385 ? -13.211 -46.594 -21.844 1 96.12 385 VAL A CA 1
ATOM 3087 C C . VAL A 1 385 ? -13.016 -48.094 -21.656 1 96.12 385 VAL A C 1
ATOM 3089 O O . VAL A 1 385 ? -13.375 -48.906 -22.531 1 96.12 385 VAL A O 1
ATOM 3092 N N . PHE A 1 386 ? -12.453 -48.438 -20.578 1 95.62 386 PHE A N 1
ATOM 3093 C CA . PHE A 1 386 ? -12.281 -49.844 -20.266 1 95.62 386 PHE A CA 1
ATOM 3094 C C . PHE A 1 386 ? -13.617 -50.531 -19.984 1 95.62 386 PHE A C 1
ATOM 3096 O O . PHE A 1 386 ? -14.359 -50.094 -19.109 1 95.62 386 PHE A O 1
ATOM 3103 N N . ASP A 1 387 ? -13.867 -51.469 -20.688 1 94.06 387 ASP A N 1
ATOM 3104 C CA . ASP A 1 387 ? -15.102 -52.25 -20.578 1 94.06 387 ASP A CA 1
ATOM 3105 C C . ASP A 1 387 ? -14.844 -53.719 -20.812 1 94.06 387 ASP A C 1
ATOM 3107 O O . ASP A 1 387 ? -14.68 -54.156 -21.953 1 94.06 387 ASP A O 1
ATOM 3111 N N . SER A 1 388 ? -14.906 -54.5 -19.781 1 91.5 388 SER A N 1
ATOM 3112 C CA . SER A 1 388 ? -14.555 -55.938 -19.844 1 91.5 388 SER A CA 1
ATOM 3113 C C . SER A 1 388 ? -15.547 -56.688 -20.703 1 91.5 388 SER A C 1
ATOM 3115 O O . SER A 1 388 ? -15.273 -57.812 -21.125 1 91.5 388 SER A O 1
ATOM 3117 N N . SER A 1 389 ? -16.719 -56.156 -21.016 1 92.06 389 SER A N 1
ATOM 3118 C CA . SER A 1 389 ? -17.734 -56.844 -21.812 1 92.06 389 SER A CA 1
ATOM 3119 C C . SER A 1 389 ? -17.469 -56.688 -23.297 1 92.06 389 SER A C 1
ATOM 3121 O O . SER A 1 389 ? -18.094 -57.344 -24.125 1 92.06 389 SER A O 1
ATOM 3123 N N . LYS A 1 390 ? -16.594 -55.938 -23.672 1 93 390 LYS A N 1
ATOM 3124 C CA . LYS A 1 390 ? -16.297 -55.656 -25.078 1 93 390 LYS A CA 1
ATOM 3125 C C . LYS A 1 390 ? -15.047 -56.406 -25.531 1 93 390 LYS A C 1
ATOM 3127 O O . LYS A 1 390 ? -14.219 -56.781 -24.703 1 93 390 LYS A O 1
ATOM 3132 N N . PRO A 1 391 ? -14.938 -56.531 -26.828 1 93.38 391 PRO A N 1
ATOM 3133 C CA . PRO A 1 391 ? -13.711 -57.156 -27.344 1 93.38 391 PRO A CA 1
ATOM 3134 C C . PRO A 1 391 ? -12.453 -56.375 -26.938 1 93.38 391 PRO A C 1
ATOM 3136 O O . PRO A 1 391 ? -12.414 -55.156 -27.031 1 93.38 391 PRO A O 1
ATOM 3139 N N . LEU A 1 392 ? -11.5 -57.219 -26.469 1 95.44 392 LEU A N 1
ATOM 3140 C CA . LEU A 1 392 ? -10.234 -56.656 -26 1 95.44 392 LEU A CA 1
ATOM 3141 C C . LEU A 1 392 ? -10.469 -55.531 -24.984 1 95.44 392 LEU A C 1
ATOM 3143 O O . LEU A 1 392 ? -9.789 -54.5 -25 1 95.44 392 LEU A O 1
ATOM 3147 N N . ASN A 1 393 ? -11.586 -55.656 -24.25 1 94.75 393 ASN A N 1
ATOM 3148 C CA . ASN A 1 393 ? -11.961 -54.75 -23.156 1 94.75 393 ASN A CA 1
ATOM 3149 C C . ASN A 1 393 ? -12.211 -53.344 -23.672 1 94.75 393 ASN A C 1
ATOM 3151 O O . ASN A 1 393 ? -11.93 -52.375 -22.969 1 94.75 393 ASN A O 1
ATOM 3155 N N . GLY A 1 394 ? -12.578 -53.188 -24.891 1 92.88 394 GLY A N 1
ATOM 3156 C CA . GLY A 1 394 ? -12.914 -51.875 -25.484 1 92.88 394 GLY A CA 1
ATOM 3157 C C . GLY A 1 394 ? -11.758 -51.25 -26.219 1 92.88 394 GLY A C 1
ATOM 3158 O O . GLY A 1 394 ? -11.859 -50.094 -26.672 1 92.88 394 GLY A O 1
ATOM 3159 N N . PHE A 1 395 ? -10.586 -51.969 -26.453 1 96.5 395 PHE A N 1
ATOM 3160 C CA . PHE A 1 395 ? -9.383 -51.375 -27 1 96.5 395 PHE A CA 1
ATOM 3161 C C . PHE A 1 395 ? -8.984 -52.062 -28.312 1 96.5 395 PHE A C 1
ATOM 3163 O O . PHE A 1 395 ? -7.793 -52.188 -28.609 1 96.5 395 PHE A O 1
ATOM 3170 N N . SER A 1 396 ? -9.914 -52.438 -29.062 1 94.06 396 SER A N 1
ATOM 3171 C CA . SER A 1 396 ? -9.672 -53.062 -30.359 1 94.06 396 SER A CA 1
ATOM 3172 C C . SER A 1 396 ? -8.961 -52.125 -31.312 1 94.06 396 SER A C 1
ATOM 3174 O O . SER A 1 396 ? -8.211 -52.531 -32.188 1 94.06 396 SER A O 1
ATOM 3176 N N . ALA A 1 397 ? -9.188 -50.844 -31.094 1 92.56 397 ALA A N 1
ATOM 3177 C CA . ALA A 1 397 ? -8.586 -49.844 -31.953 1 92.56 397 ALA A CA 1
ATOM 3178 C C . ALA A 1 397 ? -7.062 -49.875 -31.844 1 92.56 397 ALA A C 1
ATOM 3180 O O . ALA A 1 397 ? -6.363 -49.438 -32.75 1 92.56 397 ALA A O 1
ATOM 3181 N N . LEU A 1 398 ? -6.496 -50.438 -30.766 1 95.38 398 LEU A N 1
ATOM 3182 C CA . LEU A 1 398 ? -5.059 -50.438 -30.516 1 95.38 398 LEU A CA 1
ATOM 3183 C C . LEU A 1 398 ? -4.398 -51.625 -31.203 1 95.38 398 LEU A C 1
ATOM 3185 O O . LEU A 1 398 ? -3.172 -51.781 -31.156 1 95.38 398 LEU A O 1
ATOM 3189 N N . GLY A 1 399 ? -5.23 -52.469 -31.828 1 92.75 399 GLY A N 1
ATOM 3190 C CA . GLY A 1 399 ? -4.691 -53.656 -32.469 1 92.75 399 GLY A CA 1
ATOM 3191 C C . GLY A 1 399 ? -5.043 -54.938 -31.75 1 92.75 399 GLY A C 1
ATOM 3192 O O . GLY A 1 399 ? -5.82 -54.938 -30.797 1 92.75 399 GLY A O 1
ATOM 3193 N N . PRO A 1 400 ? -4.504 -56 -32.188 1 93.06 400 PRO A N 1
ATOM 3194 C CA . PRO A 1 400 ? -4.898 -57.312 -31.672 1 93.06 400 PRO A CA 1
ATOM 3195 C C . PRO A 1 400 ? -4.539 -57.531 -30.203 1 93.06 400 PRO A C 1
ATOM 3197 O O . PRO A 1 400 ? -5.195 -58.281 -29.5 1 93.06 400 PRO A O 1
ATOM 3200 N N . GLU A 1 401 ? -3.584 -56.844 -29.766 1 93.69 401 GLU A N 1
ATOM 3201 C CA . GLU A 1 401 ? -3.164 -56.969 -28.375 1 93.69 401 GLU A CA 1
ATOM 3202 C C . GLU A 1 401 ? -3.938 -56.031 -27.469 1 93.69 401 GLU A C 1
ATOM 3204 O O . GLU A 1 401 ? -3.893 -56.188 -26.234 1 93.69 401 GLU A O 1
ATOM 3209 N N . GLY A 1 402 ? -4.625 -55.094 -28.078 1 94.38 402 GLY A N 1
ATOM 3210 C CA . GLY A 1 402 ? -5.367 -54.125 -27.297 1 94.38 402 GLY A CA 1
ATOM 3211 C C . GLY A 1 402 ? -4.488 -53.312 -26.359 1 94.38 402 GLY A C 1
ATOM 3212 O O . GLY A 1 402 ? -3.4 -52.875 -26.75 1 94.38 402 GLY A O 1
ATOM 3213 N N . LEU A 1 403 ? -4.977 -53.062 -25.156 1 94.75 403 LEU A N 1
ATOM 3214 C CA . LEU A 1 403 ? -4.293 -52.219 -24.156 1 94.75 403 LEU A CA 1
ATOM 3215 C C . LEU A 1 403 ? -3.033 -52.938 -23.656 1 94.75 403 LEU A C 1
ATOM 3217 O O . LEU A 1 403 ? -2.117 -52.281 -23.156 1 94.75 403 LEU A O 1
ATOM 3221 N N . ASP A 1 404 ? -2.914 -54.188 -23.781 1 93.81 404 ASP A N 1
ATOM 3222 C CA . ASP A 1 404 ? -1.768 -54.969 -23.328 1 93.81 404 ASP A CA 1
ATOM 3223 C C . ASP A 1 404 ? -0.495 -54.562 -24.062 1 93.81 404 ASP A C 1
ATOM 3225 O O . ASP A 1 404 ? 0.611 -54.75 -23.547 1 93.81 404 ASP A O 1
ATOM 3229 N N . SER A 1 405 ? -0.731 -54 -25.266 1 94.31 405 SER A N 1
ATOM 3230 C CA . SER A 1 405 ? 0.409 -53.562 -26.062 1 94.31 405 SER A CA 1
ATOM 3231 C C . SER A 1 405 ? 1.23 -52.5 -25.344 1 94.31 405 SER A C 1
ATOM 3233 O O . SER A 1 405 ? 2.436 -52.375 -25.562 1 94.31 405 SER A O 1
ATOM 3235 N N . ILE A 1 406 ? 0.596 -51.781 -24.438 1 94.94 406 ILE A N 1
ATOM 3236 C CA . ILE A 1 406 ? 1.315 -50.656 -23.844 1 94.94 406 ILE A CA 1
ATOM 3237 C C . ILE A 1 406 ? 1.511 -50.906 -22.344 1 94.94 406 ILE A C 1
ATOM 3239 O O . ILE A 1 406 ? 2.354 -50.281 -21.719 1 94.94 406 ILE A O 1
ATOM 3243 N N . LEU A 1 407 ? 0.812 -51.781 -21.688 1 95.12 407 LEU A N 1
ATOM 3244 C CA . LEU A 1 407 ? 0.78 -51.938 -20.234 1 95.12 407 LEU A CA 1
ATOM 3245 C C . LEU A 1 407 ? 2.164 -52.312 -19.703 1 95.12 407 LEU A C 1
ATOM 3247 O O . LEU A 1 407 ? 2.557 -51.844 -18.625 1 95.12 407 LEU A O 1
ATOM 3251 N N . GLY A 1 408 ? 2.854 -53.094 -20.453 1 91.5 408 GLY A N 1
ATOM 3252 C CA . GLY A 1 408 ? 4.168 -53.562 -20.031 1 91.5 408 GLY A CA 1
ATOM 3253 C C . GLY A 1 408 ? 5.188 -52.438 -19.969 1 91.5 408 GLY A C 1
ATOM 3254 O O . GLY A 1 408 ? 6.172 -52.5 -19.234 1 91.5 408 GLY A O 1
ATOM 3255 N N . ALA A 1 409 ? 4.961 -51.406 -20.672 1 91.94 409 ALA A N 1
ATOM 3256 C CA . ALA A 1 409 ? 5.914 -50.281 -20.75 1 91.94 409 ALA A CA 1
ATOM 3257 C C . ALA A 1 409 ? 5.566 -49.188 -19.75 1 91.94 409 ALA A C 1
ATOM 3259 O O . ALA A 1 409 ? 6.352 -48.25 -19.547 1 91.94 409 ALA A O 1
ATOM 3260 N N . LEU A 1 410 ? 4.48 -49.281 -19.094 1 95.75 410 LEU A N 1
ATOM 3261 C CA . LEU A 1 410 ? 4.008 -48.219 -18.219 1 95.75 410 LEU A CA 1
ATOM 3262 C C . LEU A 1 410 ? 4.527 -48.406 -16.797 1 95.75 410 LEU A C 1
ATOM 3264 O O . LEU A 1 410 ? 4.57 -49.531 -16.281 1 95.75 410 LEU A O 1
ATOM 3268 N N . PRO A 1 411 ? 4.977 -47.344 -16.172 1 94.19 411 PRO A N 1
ATOM 3269 C CA . PRO A 1 411 ? 5.434 -47.438 -14.781 1 94.19 411 PRO A CA 1
ATOM 3270 C C . PRO A 1 411 ? 4.316 -47.812 -13.812 1 94.19 411 PRO A C 1
ATOM 3272 O O . PRO A 1 411 ? 3.141 -47.594 -14.102 1 94.19 411 PRO A O 1
ATOM 3275 N N . GLU A 1 412 ? 4.715 -48.344 -12.68 1 90.56 412 GLU A N 1
ATOM 3276 C CA . GLU A 1 412 ? 3.762 -48.781 -11.68 1 90.56 412 GLU A CA 1
ATOM 3277 C C . GLU A 1 412 ? 2.92 -47.656 -11.141 1 90.56 412 GLU A C 1
ATOM 3279 O O . GLU A 1 412 ? 1.749 -47.812 -10.797 1 90.56 412 GLU A O 1
ATOM 3284 N N . ASP A 1 413 ? 3.475 -46.5 -11.156 1 88.81 413 ASP A N 1
ATOM 3285 C CA . ASP A 1 413 ? 2.797 -45.375 -10.523 1 88.81 413 ASP A CA 1
ATOM 3286 C C . ASP A 1 413 ? 1.979 -44.594 -11.539 1 88.81 413 ASP A C 1
ATOM 3288 O O . ASP A 1 413 ? 1.503 -43.5 -11.234 1 88.81 413 ASP A O 1
ATOM 3292 N N . SER A 1 414 ? 1.754 -45.125 -12.719 1 93.88 414 SER A N 1
ATOM 3293 C CA . SER A 1 414 ? 1.011 -44.438 -13.773 1 93.88 414 SER A CA 1
ATOM 3294 C C . SER A 1 414 ? -0.491 -44.656 -13.617 1 93.88 414 SER A C 1
ATOM 3296 O O . SER A 1 414 ? -1.289 -43.969 -14.281 1 93.88 414 SER A O 1
ATOM 3298 N N . GLY A 1 415 ? -0.88 -45.562 -12.773 1 93.19 415 GLY A N 1
ATOM 3299 C CA . GLY A 1 415 ? -2.289 -45.812 -12.523 1 93.19 415 GLY A CA 1
ATOM 3300 C C . GLY A 1 415 ? -2.84 -46.969 -13.344 1 93.19 415 GLY A C 1
ATOM 3301 O O . GLY A 1 415 ? -4.016 -47.312 -13.227 1 93.19 415 GLY A O 1
ATOM 3302 N N . PHE A 1 416 ? -2.021 -47.656 -14.133 1 94.75 416 PHE A N 1
ATOM 3303 C CA . PHE A 1 416 ? -2.494 -48.688 -15.07 1 94.75 416 PHE A CA 1
ATOM 3304 C C . PHE A 1 416 ? -2.332 -50.062 -14.477 1 94.75 416 PHE A C 1
ATOM 3306 O O . PHE A 1 416 ? -2.652 -51.062 -15.125 1 94.75 416 PHE A O 1
ATOM 3313 N N . SER A 1 417 ? -1.846 -50.156 -13.266 1 91.81 417 SER A N 1
ATOM 3314 C CA . SER A 1 417 ? -1.656 -51.438 -12.625 1 91.81 417 SER A CA 1
ATOM 3315 C C . SER A 1 417 ? -2.992 -52.125 -12.367 1 91.81 417 SER A C 1
ATOM 3317 O O . SER A 1 417 ? -3.059 -53.375 -12.305 1 91.81 417 SER A O 1
ATOM 3319 N N . GLU A 1 418 ? -3.932 -51.375 -12.164 1 90.12 418 GLU A N 1
ATOM 3320 C CA . GLU A 1 418 ? -5.289 -51.906 -12 1 90.12 418 GLU A CA 1
ATOM 3321 C C . GLU A 1 418 ? -6.25 -51.25 -12.992 1 90.12 418 GLU A C 1
ATOM 3323 O O . GLU A 1 418 ? -6.254 -50.031 -13.141 1 90.12 418 GLU A O 1
ATOM 3328 N N . LEU A 1 419 ? -6.98 -52.062 -13.648 1 93.06 419 LEU A N 1
ATOM 3329 C CA . LEU A 1 419 ? -7.969 -51.562 -14.609 1 93.06 419 LEU A CA 1
ATOM 3330 C C . LEU A 1 419 ? -9.367 -52.031 -14.227 1 93.06 419 LEU A C 1
ATOM 3332 O O . LEU A 1 419 ? -9.57 -53.219 -13.898 1 93.06 419 LEU A O 1
ATOM 3336 N N . ASN A 1 420 ? -10.203 -51.125 -14.156 1 92.75 420 ASN A N 1
ATOM 3337 C CA . ASN A 1 420 ? -11.602 -51.406 -13.812 1 92.75 420 ASN A CA 1
ATOM 3338 C C . ASN A 1 420 ? -12.547 -50.844 -14.875 1 92.75 420 ASN A C 1
ATOM 3340 O O . ASN A 1 420 ? -12.195 -49.938 -15.633 1 92.75 420 ASN A O 1
ATOM 3344 N N . ASN A 1 421 ? -13.75 -51.469 -14.906 1 93.69 421 ASN A N 1
ATOM 3345 C CA . ASN A 1 421 ? -14.773 -50.938 -15.812 1 93.69 421 ASN A CA 1
ATOM 3346 C C . ASN A 1 421 ? -15.039 -49.469 -15.57 1 93.69 421 ASN A C 1
ATOM 3348 O O . ASN A 1 421 ? -15.211 -49.031 -14.43 1 93.69 421 ASN A O 1
ATOM 3352 N N . GLY A 1 422 ? -14.984 -48.719 -16.625 1 94.25 422 GLY A N 1
ATOM 3353 C CA . GLY A 1 422 ? -15.273 -47.312 -16.516 1 94.25 422 GLY A CA 1
ATOM 3354 C C . GLY A 1 422 ? -14.023 -46.438 -16.547 1 94.25 422 GLY A C 1
ATOM 3355 O O . GLY A 1 422 ? -14.109 -45.219 -16.719 1 94.25 422 GLY A O 1
ATOM 3356 N N . ASP A 1 423 ? -12.883 -47.094 -16.406 1 96.56 423 ASP A N 1
ATOM 3357 C CA . ASP A 1 423 ? -11.648 -46.344 -16.531 1 96.56 423 ASP A CA 1
ATOM 3358 C C . ASP A 1 423 ? -11.586 -45.594 -17.859 1 96.56 423 ASP A C 1
ATOM 3360 O O . ASP A 1 423 ? -11.852 -46.188 -18.922 1 96.56 423 ASP A O 1
ATOM 3364 N N . ILE A 1 424 ? -11.273 -44.344 -17.734 1 97.25 424 ILE A N 1
ATOM 3365 C CA . ILE A 1 424 ? -11.148 -43.531 -18.938 1 97.25 424 ILE A CA 1
ATOM 3366 C C . ILE A 1 424 ? -9.672 -43.375 -19.297 1 97.25 424 ILE A C 1
ATOM 3368 O O . ILE A 1 424 ? -8.875 -42.906 -18.484 1 97.25 424 ILE A O 1
ATOM 3372 N N . ILE A 1 425 ? -9.305 -43.75 -20.469 1 97.5 425 ILE A N 1
ATOM 3373 C CA . ILE A 1 425 ? -7.93 -43.625 -20.953 1 97.5 425 ILE A CA 1
ATOM 3374 C C . ILE A 1 425 ? -7.863 -42.625 -22.094 1 97.5 425 ILE A C 1
ATOM 3376 O O . ILE A 1 425 ? -8.523 -42.812 -23.125 1 97.5 425 ILE A O 1
ATOM 3380 N N . LEU A 1 426 ? -7.02 -41.594 -21.906 1 97.75 426 LEU A N 1
ATOM 3381 C CA . LEU A 1 426 ? -6.855 -40.531 -22.906 1 97.75 426 LEU A CA 1
ATOM 3382 C C . LEU A 1 426 ? -5.535 -40.688 -23.641 1 97.75 426 LEU A C 1
ATOM 3384 O O . LEU A 1 426 ? -4.492 -40.906 -23.031 1 97.75 426 LEU A O 1
ATOM 3388 N N . PHE A 1 427 ? -5.633 -40.625 -24.938 1 97.62 427 PHE A N 1
ATOM 3389 C CA . PHE A 1 427 ? -4.461 -40.625 -25.812 1 97.62 427 PHE A CA 1
ATOM 3390 C C . PHE A 1 427 ? -4.324 -39.281 -26.516 1 97.62 427 PHE A C 1
ATOM 3392 O O . PHE A 1 427 ? -5.32 -38.688 -26.953 1 97.62 427 PHE A O 1
ATOM 3399 N N . GLN A 1 428 ? -3.156 -38.75 -26.609 1 98.19 428 GLN A N 1
ATOM 3400 C CA . GLN A 1 428 ? -2.883 -37.469 -27.297 1 98.19 428 GLN A CA 1
ATOM 3401 C C . GLN A 1 428 ? -1.537 -37.531 -28.016 1 98.19 428 GLN A C 1
ATOM 3403 O O . GLN A 1 428 ? -0.526 -37.906 -27.422 1 98.19 428 GLN A O 1
ATOM 3408 N N . ALA A 1 429 ? -1.539 -37.281 -29.312 1 97.62 429 ALA A N 1
ATOM 3409 C CA . ALA A 1 429 ? -0.309 -37.188 -30.094 1 97.62 429 ALA A CA 1
ATOM 3410 C C . ALA A 1 429 ? 0.241 -35.75 -30.094 1 97.62 429 ALA A C 1
ATOM 3412 O O . ALA A 1 429 ? -0.511 -34.781 -29.922 1 97.62 429 ALA A O 1
ATOM 3413 N N . ARG A 1 430 ? 1.516 -35.562 -30.188 1 96.25 430 ARG A N 1
ATOM 3414 C CA . ARG A 1 430 ? 2.162 -34.281 -30.375 1 96.25 430 ARG A CA 1
ATOM 3415 C C . ARG A 1 430 ? 3.473 -34.406 -31.141 1 96.25 430 ARG A C 1
ATOM 3417 O O . ARG A 1 430 ? 3.982 -35.531 -31.312 1 96.25 430 ARG A O 1
ATOM 3424 N N . LYS A 1 431 ? 3.998 -33.312 -31.594 1 94.88 431 LYS A N 1
ATOM 3425 C CA . LYS A 1 431 ? 5.289 -33.312 -32.281 1 94.88 431 LYS A CA 1
ATOM 3426 C C . LYS A 1 431 ? 6.406 -33.75 -31.344 1 94.88 431 LYS A C 1
ATOM 3428 O O . LYS A 1 431 ? 6.383 -33.438 -30.156 1 94.88 431 LYS A O 1
ATOM 3433 N N . ASP A 1 432 ? 7.324 -34.438 -31.859 1 94.12 432 ASP A N 1
ATOM 3434 C CA . ASP A 1 432 ? 8.492 -34.875 -31.094 1 94.12 432 ASP A CA 1
ATOM 3435 C C . ASP A 1 432 ? 9.508 -33.719 -30.953 1 94.12 432 ASP A C 1
ATOM 3437 O O . ASP A 1 432 ? 10.547 -33.75 -31.625 1 94.12 432 ASP A O 1
ATOM 3441 N N . GLN A 1 433 ? 9.203 -32.844 -30.109 1 89 433 GLN A N 1
ATOM 3442 C CA . GLN A 1 433 ? 10.039 -31.656 -29.812 1 89 433 GLN A CA 1
ATOM 3443 C C . GLN A 1 433 ? 10.117 -31.391 -28.312 1 89 433 GLN A C 1
ATOM 3445 O O . GLN A 1 433 ? 9.289 -31.891 -27.547 1 89 433 GLN A O 1
ATOM 3450 N N . PRO A 1 434 ? 11.172 -30.641 -27.953 1 87 434 PRO A N 1
ATOM 3451 C CA . PRO A 1 434 ? 11.258 -30.297 -26.531 1 87 434 PRO A CA 1
ATOM 3452 C C . PRO A 1 434 ? 10.039 -29.531 -26.031 1 87 434 PRO A C 1
ATOM 3454 O O . PRO A 1 434 ? 9.43 -28.781 -26.797 1 87 434 PRO A O 1
ATOM 3457 N N . GLN A 1 435 ? 9.75 -29.781 -24.75 1 86.94 435 GLN A N 1
ATOM 3458 C CA . GLN A 1 435 ? 8.625 -29.094 -24.125 1 86.94 435 GLN A CA 1
ATOM 3459 C C . GLN A 1 435 ? 8.805 -27.578 -24.172 1 86.94 435 GLN A C 1
ATOM 3461 O O . GLN A 1 435 ? 9.922 -27.078 -23.984 1 86.94 435 GLN A O 1
ATOM 3466 N N . GLN A 1 436 ? 7.75 -26.891 -24.453 1 85.31 436 GLN A N 1
ATOM 3467 C CA . GLN A 1 436 ? 7.742 -25.438 -24.469 1 85.31 436 GLN A CA 1
ATOM 3468 C C . GLN A 1 436 ? 6.41 -24.891 -23.953 1 85.31 436 GLN A C 1
ATOM 3470 O O . GLN A 1 436 ? 5.398 -25.594 -23.969 1 85.31 436 GLN A O 1
ATOM 3475 N N . GLY A 1 437 ? 6.543 -23.734 -23.359 1 87.62 437 GLY A N 1
ATOM 3476 C CA . GLY A 1 437 ? 5.312 -23.078 -22.953 1 87.62 437 GLY A CA 1
ATOM 3477 C C . GLY A 1 437 ? 4.801 -23.547 -21.609 1 87.62 437 GLY A C 1
ATOM 3478 O O . GLY A 1 437 ? 5.562 -24.094 -20.812 1 87.62 437 GLY A O 1
ATOM 3479 N N . GLY A 1 438 ? 3.498 -23.297 -21.422 1 92.62 438 GLY A N 1
ATOM 3480 C CA . GLY A 1 438 ? 2.955 -23.516 -20.078 1 92.62 438 GLY A CA 1
ATOM 3481 C C . GLY A 1 438 ? 2.16 -24.797 -19.969 1 92.62 438 GLY A C 1
ATOM 3482 O O . GLY A 1 438 ? 1.929 -25.297 -18.859 1 92.62 438 GLY A O 1
ATOM 3483 N N . SER A 1 439 ? 1.749 -25.391 -21.156 1 95.06 439 SER A N 1
ATOM 3484 C CA . SER A 1 439 ? 0.938 -26.594 -21.094 1 95.06 439 SER A CA 1
ATOM 3485 C C . SER A 1 439 ? 1.005 -27.375 -22.406 1 95.06 439 SER A C 1
ATOM 3487 O O . SER A 1 439 ? 1.311 -26.812 -23.453 1 95.06 439 SER A O 1
ATOM 3489 N N . THR A 1 440 ? 0.792 -28.672 -22.344 1 95.56 440 THR A N 1
ATOM 3490 C CA . THR A 1 440 ? 0.544 -29.516 -23.5 1 95.56 440 THR A CA 1
ATOM 3491 C C . THR A 1 440 ? -0.954 -29.719 -23.719 1 95.56 440 THR A C 1
ATOM 3493 O O . THR A 1 440 ? -1.758 -29.422 -22.828 1 95.56 440 THR A O 1
ATOM 3496 N N . LYS A 1 441 ? -1.258 -30.156 -24.859 1 96 441 LYS A N 1
ATOM 3497 C CA . LYS A 1 441 ? -2.672 -30.375 -25.141 1 96 441 LYS A CA 1
ATOM 3498 C C . LYS A 1 441 ? -3.25 -31.469 -24.25 1 96 441 LYS A C 1
ATOM 3500 O O . LYS A 1 441 ? -4.395 -31.375 -23.797 1 96 441 LYS A O 1
ATOM 3505 N N . LEU A 1 442 ? -2.496 -32.5 -24.016 1 97.31 442 LEU A N 1
ATOM 3506 C CA . LEU A 1 442 ? -2.975 -33.531 -23.094 1 97.31 442 LEU A CA 1
ATOM 3507 C C . LEU A 1 442 ? -3.137 -32.969 -21.688 1 97.31 442 LEU A C 1
ATOM 3509 O O . LEU A 1 442 ? -4.082 -33.344 -20.984 1 97.31 442 LEU A O 1
ATOM 3513 N N . GLY A 1 443 ? -2.104 -32.156 -21.25 1 97.5 443 GLY A N 1
ATOM 3514 C CA . GLY A 1 443 ? -2.217 -31.516 -19.953 1 97.5 443 GLY A CA 1
ATOM 3515 C C . GLY A 1 443 ? -3.494 -30.719 -19.797 1 97.5 443 GLY A C 1
ATOM 3516 O O . GLY A 1 443 ? -4.16 -30.797 -18.766 1 97.5 443 GLY A O 1
ATOM 3517 N N . GLU A 1 444 ? -3.859 -29.953 -20.781 1 96.81 444 GLU A N 1
ATOM 3518 C CA . GLU A 1 444 ? -5.082 -29.156 -20.766 1 96.81 444 GLU A CA 1
ATOM 3519 C C . GLU A 1 444 ? -6.32 -30.047 -20.688 1 96.81 444 GLU A C 1
ATOM 3521 O O . GLU A 1 444 ? -7.25 -29.766 -19.938 1 96.81 444 GLU A O 1
ATOM 3526 N N . THR A 1 445 ? -6.32 -31.062 -21.484 1 97.56 445 THR A N 1
ATOM 3527 C CA . THR A 1 445 ? -7.449 -31.969 -21.516 1 97.56 445 THR A CA 1
ATOM 3528 C C . THR A 1 445 ? -7.609 -32.688 -20.188 1 97.56 445 THR A C 1
ATOM 3530 O O . THR A 1 445 ? -8.734 -32.906 -19.719 1 97.56 445 THR A O 1
ATOM 3533 N N . ARG A 1 446 ? -6.469 -33.125 -19.688 1 97.56 446 ARG A N 1
ATOM 3534 C CA . ARG A 1 446 ? -6.426 -33.781 -18.391 1 97.56 446 ARG A CA 1
ATOM 3535 C C . ARG A 1 446 ? -7.105 -32.938 -17.312 1 97.56 446 ARG A C 1
ATOM 3537 O O . ARG A 1 446 ? -7.938 -33.438 -16.562 1 97.56 446 ARG A O 1
ATOM 3544 N N . ILE A 1 447 ? -6.797 -31.688 -17.234 1 96.75 447 ILE A N 1
ATOM 3545 C CA . ILE A 1 447 ? -7.359 -30.766 -16.266 1 96.75 447 ILE A CA 1
ATOM 3546 C C . ILE A 1 447 ? -8.859 -30.594 -16.516 1 96.75 447 ILE A C 1
ATOM 3548 O O . ILE A 1 447 ? -9.664 -30.656 -15.586 1 96.75 447 ILE A O 1
ATOM 3552 N N . ALA A 1 448 ? -9.258 -30.375 -17.766 1 96.44 448 ALA A N 1
ATOM 3553 C CA . ALA A 1 448 ? -10.656 -30.172 -18.141 1 96.44 448 ALA A CA 1
ATOM 3554 C C . ALA A 1 448 ? -11.492 -31.406 -17.797 1 96.44 448 ALA A C 1
ATOM 3556 O O . ALA A 1 448 ? -12.602 -31.281 -17.266 1 96.44 448 ALA A O 1
ATOM 3557 N N . LEU A 1 449 ? -10.984 -32.531 -18.125 1 97.25 449 LEU A N 1
ATOM 3558 C CA . LEU A 1 449 ? -11.711 -33.781 -17.875 1 97.25 449 LEU A CA 1
ATOM 3559 C C . LEU A 1 449 ? -11.906 -34 -16.375 1 97.25 449 LEU A C 1
ATOM 3561 O O . LEU A 1 449 ? -12.984 -34.438 -15.945 1 97.25 449 LEU A O 1
ATOM 3565 N N . TYR A 1 450 ? -10.828 -33.812 -15.625 1 96.94 450 TYR A N 1
ATOM 3566 C CA . TYR A 1 450 ? -10.914 -33.969 -14.18 1 96.94 450 TYR A CA 1
ATOM 3567 C C . TYR A 1 450 ? -12.023 -33.125 -13.586 1 96.94 450 TYR A C 1
ATOM 3569 O O . TYR A 1 450 ? -12.867 -33.594 -12.836 1 96.94 450 TYR A O 1
ATOM 3577 N N . HIS A 1 451 ? -12.062 -31.875 -13.914 1 94.44 451 HIS A N 1
ATOM 3578 C CA . HIS A 1 451 ? -13.07 -30.969 -13.375 1 94.44 451 HIS A CA 1
ATOM 3579 C C . HIS A 1 451 ? -14.469 -31.359 -13.82 1 94.44 451 HIS A C 1
ATOM 3581 O O . HIS A 1 451 ? -15.414 -31.297 -13.039 1 94.44 451 HIS A O 1
ATOM 3587 N N . ALA A 1 452 ? -14.633 -31.719 -15.07 1 95.88 452 ALA A N 1
ATOM 3588 C CA . ALA A 1 452 ? -15.93 -32.156 -15.586 1 95.88 452 ALA A CA 1
ATOM 3589 C C . ALA A 1 452 ? -16.406 -33.406 -14.852 1 95.88 452 ALA A C 1
ATOM 3591 O O . ALA A 1 452 ? -17.594 -33.531 -14.57 1 95.88 452 ALA A O 1
ATOM 3592 N N . ALA A 1 453 ? -15.477 -34.312 -14.633 1 96.25 453 ALA A N 1
ATOM 3593 C CA . ALA A 1 453 ? -15.82 -35.562 -13.953 1 96.25 453 ALA A CA 1
ATOM 3594 C C . ALA A 1 453 ? -16.266 -35.312 -12.516 1 96.25 453 ALA A C 1
ATOM 3596 O O . ALA A 1 453 ? -17.188 -35.938 -12.016 1 96.25 453 ALA A O 1
ATOM 3597 N N . VAL A 1 454 ? -15.555 -34.406 -11.875 1 94.19 454 VAL A N 1
ATOM 3598 C CA . VAL A 1 454 ? -15.945 -34 -10.523 1 94.19 454 VAL A CA 1
ATOM 3599 C C . VAL A 1 454 ? -17.328 -33.375 -10.539 1 94.19 454 VAL A C 1
ATOM 3601 O O . VAL A 1 454 ? -18.188 -33.719 -9.719 1 94.19 454 VAL A O 1
ATOM 3604 N N . GLU A 1 455 ? -17.562 -32.531 -11.461 1 92.88 455 GLU A N 1
ATOM 3605 C CA . GLU A 1 455 ? -18.844 -31.859 -11.594 1 92.88 455 GLU A CA 1
ATOM 3606 C C . GLU A 1 455 ? -19.969 -32.875 -11.867 1 92.88 455 GLU A C 1
ATOM 3608 O O . GLU A 1 455 ? -21.094 -32.719 -11.383 1 92.88 455 GLU A O 1
ATOM 3613 N N . ALA A 1 456 ? -19.656 -33.906 -12.586 1 93.5 456 ALA A N 1
ATOM 3614 C CA . ALA A 1 456 ? -20.641 -34.938 -12.961 1 93.5 456 ALA A CA 1
ATOM 3615 C C . ALA A 1 456 ? -20.844 -35.938 -11.836 1 93.5 456 ALA A C 1
ATOM 3617 O O . ALA A 1 456 ? -21.703 -36.812 -11.93 1 93.5 456 ALA A O 1
ATOM 3618 N N . GLY A 1 457 ? -20.047 -35.844 -10.789 1 91.44 457 GLY A N 1
ATOM 3619 C CA . GLY A 1 457 ? -20.188 -36.75 -9.648 1 91.44 457 GLY A CA 1
ATOM 3620 C C . GLY A 1 457 ? -19.484 -38.062 -9.836 1 91.44 457 GLY A C 1
ATOM 3621 O O . GLY A 1 457 ? -19.703 -39 -9.055 1 91.44 457 GLY A O 1
ATOM 3622 N N . LEU A 1 458 ? -18.656 -38.188 -10.883 1 94.81 458 LEU A N 1
ATOM 3623 C CA . LEU A 1 458 ? -17.906 -39.438 -11.133 1 94.81 458 LEU A CA 1
ATOM 3624 C C . LEU A 1 458 ? -16.719 -39.531 -10.195 1 94.81 458 LEU A C 1
ATOM 3626 O O . LEU A 1 458 ? -16.234 -40.656 -9.922 1 94.81 458 LEU A O 1
ATOM 3630 N N . LEU A 1 459 ? -16.203 -38.375 -9.805 1 93.75 459 LEU A N 1
ATOM 3631 C CA . LEU A 1 459 ? -15.102 -38.281 -8.852 1 93.75 459 LEU A CA 1
ATOM 3632 C C . LEU A 1 459 ? -15.453 -37.344 -7.699 1 93.75 459 LEU A C 1
ATOM 3634 O O . LEU A 1 459 ? -16.234 -36.406 -7.871 1 93.75 459 LEU A O 1
ATOM 3638 N N . ASP A 1 460 ? -14.867 -37.594 -6.539 1 91.06 460 ASP A N 1
ATOM 3639 C CA . ASP A 1 460 ? -15.047 -36.688 -5.402 1 91.06 460 ASP A CA 1
ATOM 3640 C C . ASP A 1 460 ? -14.156 -35.469 -5.527 1 91.06 460 ASP A C 1
ATOM 3642 O O . ASP A 1 460 ? -13.023 -35.562 -6.012 1 91.06 460 ASP A O 1
ATOM 3646 N N . ARG A 1 461 ? -14.703 -34.438 -5.074 1 90.56 461 ARG A N 1
ATOM 3647 C CA . ARG A 1 461 ? -13.898 -33.219 -4.996 1 90.56 461 ARG A CA 1
ATOM 3648 C C . ARG A 1 461 ? -12.797 -33.344 -3.947 1 90.56 461 ARG A C 1
ATOM 3650 O O . ARG A 1 461 ? -13.023 -33.938 -2.879 1 90.56 461 ARG A O 1
ATOM 3657 N N . ASP A 1 462 ? -11.641 -32.812 -4.211 1 92.31 462 ASP A N 1
ATOM 3658 C CA . ASP A 1 462 ? -10.508 -32.844 -3.301 1 92.31 462 ASP A CA 1
ATOM 3659 C C . ASP A 1 462 ? -10.227 -31.438 -2.76 1 92.31 462 ASP A C 1
ATOM 3661 O O . ASP A 1 462 ? -9.773 -30.562 -3.5 1 92.31 462 ASP A O 1
ATOM 3665 N N . ASP A 1 463 ? -10.398 -31.172 -1.459 1 90.75 463 ASP A N 1
ATOM 3666 C CA . ASP A 1 463 ? -10.234 -29.844 -0.86 1 90.75 463 ASP A CA 1
ATOM 3667 C C . ASP A 1 463 ? -8.883 -29.734 -0.156 1 90.75 463 ASP A C 1
ATOM 3669 O O . ASP A 1 463 ? -8.703 -28.859 0.706 1 90.75 463 ASP A O 1
ATOM 3673 N N . SER A 1 464 ? -7.949 -30.641 -0.492 1 93.12 464 SER A N 1
ATOM 3674 C CA . SER A 1 464 ? -6.609 -30.547 0.074 1 93.12 464 SER A CA 1
ATOM 3675 C C . SER A 1 464 ? -5.816 -29.422 -0.573 1 93.12 464 SER A C 1
ATOM 3677 O O . SER A 1 464 ? -6.258 -28.828 -1.564 1 93.12 464 SER A O 1
ATOM 3679 N N . PHE A 1 465 ? -4.742 -29.078 0.046 1 96.06 465 PHE A N 1
ATOM 3680 C CA . PHE A 1 465 ? -3.834 -28.062 -0.469 1 96.06 465 PHE A CA 1
ATOM 3681 C C . PHE A 1 465 ? -2.475 -28.672 -0.797 1 96.06 465 PHE A C 1
ATOM 3683 O O . PHE A 1 465 ? -1.755 -29.109 0.1 1 96.06 465 PHE A O 1
ATOM 3690 N N . LYS A 1 466 ? -2.131 -28.656 -2.076 1 97.25 466 LYS A N 1
ATOM 3691 C CA . LYS A 1 466 ? -0.876 -29.25 -2.527 1 97.25 466 LYS A CA 1
ATOM 3692 C C . LYS A 1 466 ? 0.073 -28.188 -3.076 1 97.25 466 LYS A C 1
ATOM 3694 O O . LYS A 1 466 ? -0.075 -27.75 -4.219 1 97.25 466 LYS A O 1
ATOM 3699 N N . PHE A 1 467 ? 1.107 -27.875 -2.285 1 98.19 467 PHE A N 1
ATOM 3700 C CA . PHE A 1 467 ? 2.117 -26.891 -2.688 1 98.19 467 PHE A CA 1
ATOM 3701 C C . PHE A 1 467 ? 3.219 -27.562 -3.502 1 98.19 467 PHE A C 1
ATOM 3703 O O . PHE A 1 467 ? 3.602 -28.703 -3.219 1 98.19 467 PHE A O 1
ATOM 3710 N N . LEU A 1 468 ? 3.719 -26.828 -4.484 1 98.56 468 LEU A N 1
ATOM 3711 C CA . LEU A 1 468 ? 4.805 -27.328 -5.32 1 98.56 468 LEU A CA 1
ATOM 3712 C C . LEU A 1 468 ? 5.676 -26.172 -5.824 1 98.56 468 LEU A C 1
ATOM 3714 O O . LEU A 1 468 ? 5.16 -25.172 -6.336 1 98.56 468 LEU A O 1
ATOM 3718 N N . TRP A 1 469 ? 6.977 -26.297 -5.59 1 98.81 469 TRP A N 1
ATOM 3719 C CA . TRP A 1 469 ? 7.922 -25.438 -6.293 1 98.81 469 TRP A CA 1
ATOM 3720 C C . TRP A 1 469 ? 8.266 -26.016 -7.664 1 98.81 469 TRP A C 1
ATOM 3722 O O . TRP A 1 469 ? 8.68 -27.172 -7.777 1 98.81 469 TRP A O 1
ATOM 3732 N N . VAL A 1 470 ? 8.078 -25.266 -8.695 1 98.69 470 VAL A N 1
ATOM 3733 C CA . VAL A 1 470 ? 8.578 -25.641 -10.016 1 98.69 470 VAL A CA 1
ATOM 3734 C C . VAL A 1 470 ? 9.852 -24.859 -10.328 1 98.69 470 VAL A C 1
ATOM 3736 O O . VAL A 1 470 ? 9.859 -23.625 -10.273 1 98.69 470 VAL A O 1
ATOM 3739 N N . THR A 1 471 ? 10.93 -25.547 -10.656 1 98.12 471 THR A N 1
ATOM 3740 C CA . THR A 1 471 ? 12.234 -24.906 -10.844 1 98.12 471 THR A CA 1
ATOM 3741 C C . THR A 1 471 ? 12.812 -25.281 -12.203 1 98.12 471 THR A C 1
ATOM 3743 O O . THR A 1 471 ? 12.188 -26 -12.977 1 98.12 471 THR A O 1
ATOM 3746 N N . ASP A 1 472 ? 13.945 -24.703 -12.57 1 96.5 472 ASP A N 1
ATOM 3747 C CA . ASP A 1 472 ? 14.742 -25.016 -13.75 1 96.5 472 ASP A CA 1
ATOM 3748 C C . ASP A 1 472 ? 13.961 -24.719 -15.031 1 96.5 472 ASP A C 1
ATOM 3750 O O . ASP A 1 472 ? 13.914 -25.547 -15.938 1 96.5 472 ASP A O 1
ATOM 3754 N N . PHE A 1 473 ? 13.367 -23.594 -15.039 1 97.25 473 PHE A N 1
ATOM 3755 C CA . PHE A 1 473 ? 12.664 -23.156 -16.25 1 97.25 473 PHE A CA 1
ATOM 3756 C C . PHE A 1 473 ? 13.656 -22.844 -17.359 1 97.25 473 PHE A C 1
ATOM 3758 O O . PHE A 1 473 ? 14.797 -22.453 -17.094 1 97.25 473 PHE A O 1
ATOM 3765 N N . PRO A 1 474 ? 13.133 -23.047 -18.625 1 95.69 474 PRO A N 1
ATOM 3766 C CA . PRO A 1 474 ? 13.961 -22.5 -19.703 1 95.69 474 PRO A CA 1
ATOM 3767 C C . PRO A 1 474 ? 14.172 -21 -19.562 1 95.69 474 PRO A C 1
ATOM 3769 O O . PRO A 1 474 ? 13.258 -20.266 -19.172 1 95.69 474 PRO A O 1
ATOM 3772 N N . MET A 1 475 ? 15.359 -20.547 -19.844 1 95.88 475 MET A N 1
ATOM 3773 C CA . MET A 1 475 ? 15.672 -19.125 -19.719 1 95.88 475 MET A CA 1
ATOM 3774 C C . MET A 1 475 ? 14.93 -18.312 -20.766 1 95.88 475 MET A C 1
ATOM 3776 O O . MET A 1 475 ? 14.547 -17.172 -20.5 1 95.88 475 MET A O 1
ATOM 3780 N N . PHE A 1 476 ? 14.695 -18.891 -21.906 1 93.44 476 PHE A N 1
ATOM 3781 C CA . PHE A 1 476 ? 14.047 -18.219 -23.031 1 93.44 476 PHE A CA 1
ATOM 3782 C C . PHE A 1 476 ? 12.922 -19.078 -23.594 1 93.44 476 PHE A C 1
ATOM 3784 O O . PHE A 1 476 ? 12.961 -20.312 -23.5 1 93.44 476 PHE A O 1
ATOM 3791 N N . THR A 1 477 ? 11.969 -18.453 -24.062 1 90.69 477 THR A N 1
ATOM 3792 C CA . THR A 1 477 ? 10.844 -19.078 -24.75 1 90.69 477 THR A CA 1
ATOM 3793 C C . THR A 1 477 ? 10.695 -18.547 -26.172 1 90.69 477 THR A C 1
ATOM 3795 O O . THR A 1 477 ? 10.672 -17.328 -26.375 1 90.69 477 THR A O 1
ATOM 3798 N N . PRO A 1 478 ? 10.57 -19.406 -27.094 1 88.06 478 PRO A N 1
ATOM 3799 C CA . PRO A 1 478 ? 10.359 -18.922 -28.469 1 88.06 478 PRO A CA 1
ATOM 3800 C C . PRO A 1 478 ? 9.102 -18.062 -28.594 1 88.06 478 PRO A C 1
ATOM 3802 O O . PRO A 1 478 ? 8.078 -18.359 -27.984 1 88.06 478 PRO A O 1
ATOM 3805 N N . GLU A 1 479 ? 9.266 -17.031 -29.328 1 83.06 479 GLU A N 1
ATOM 3806 C CA . GLU A 1 479 ? 8.125 -16.141 -29.547 1 83.06 479 GLU A CA 1
ATOM 3807 C C . GLU A 1 479 ? 7.117 -16.75 -30.5 1 83.06 479 GLU A C 1
ATOM 3809 O O . GLU A 1 479 ? 7.496 -17.406 -31.484 1 83.06 479 GLU A O 1
ATOM 3814 N N . GLU A 1 480 ? 5.93 -16.656 -30.062 1 73.06 480 GLU A N 1
ATOM 3815 C CA . GLU A 1 480 ? 4.832 -17.062 -30.938 1 73.06 480 GLU A CA 1
ATOM 3816 C C . GLU A 1 480 ? 4.211 -15.844 -31.625 1 73.06 480 GLU A C 1
ATOM 3818 O O . GLU A 1 480 ? 4.453 -14.703 -31.234 1 73.06 480 GLU A O 1
ATOM 3823 N N . GLU A 1 481 ? 3.508 -16.062 -32.656 1 62.38 481 GLU A N 1
ATOM 3824 C CA . GLU A 1 481 ? 2.836 -14.992 -33.375 1 62.38 481 GLU A CA 1
ATOM 3825 C C . GLU A 1 481 ? 1.883 -14.227 -32.469 1 62.38 481 GLU A C 1
ATOM 3827 O O . GLU A 1 481 ? 1.082 -14.836 -31.75 1 62.38 481 GLU A O 1
ATOM 3832 N N . GLY A 1 482 ? 1.991 -12.922 -32.344 1 59.34 482 GLY A N 1
ATOM 3833 C CA . GLY A 1 482 ? 1.072 -12.102 -31.562 1 59.34 482 GLY A CA 1
ATOM 3834 C C . GLY A 1 482 ? 1.623 -11.711 -30.203 1 59.34 482 GLY A C 1
ATOM 3835 O O . GLY A 1 482 ? 1.037 -10.883 -29.5 1 59.34 482 GLY A O 1
ATOM 3836 N N . ASP A 1 483 ? 2.742 -12.266 -29.875 1 66.25 483 ASP A N 1
ATOM 3837 C CA . ASP A 1 483 ? 3.33 -11.938 -28.578 1 66.25 483 ASP A CA 1
ATOM 3838 C C . ASP A 1 483 ? 3.828 -10.492 -28.562 1 66.25 483 ASP A C 1
ATOM 3840 O O . ASP A 1 483 ? 4.375 -10 -29.547 1 66.25 483 ASP A O 1
ATOM 3844 N N . VAL A 1 484 ? 3.312 -9.641 -27.5 1 59.53 484 VAL A N 1
ATOM 3845 C CA . VAL A 1 484 ? 3.777 -8.266 -27.359 1 59.53 484 VAL A CA 1
ATOM 3846 C C . VAL A 1 484 ? 5.289 -8.25 -27.141 1 59.53 484 VAL A C 1
ATOM 3848 O O . VAL A 1 484 ? 5.961 -7.285 -27.516 1 59.53 484 VAL A O 1
ATOM 3851 N N . GLY A 1 485 ? 5.922 -9.305 -27.281 1 62.03 485 GLY A N 1
ATOM 3852 C CA . GLY A 1 485 ? 7.359 -9.508 -27.172 1 62.03 485 GLY A CA 1
ATOM 3853 C C . GLY A 1 485 ? 8.008 -8.602 -26.141 1 62.03 485 GLY A C 1
ATOM 3854 O O . GLY A 1 485 ? 7.332 -7.773 -25.516 1 62.03 485 GLY A O 1
ATOM 3855 N N . GLN A 1 486 ? 9.344 -8.633 -25.75 1 67.62 486 GLN A N 1
ATOM 3856 C CA . GLN A 1 486 ? 10.172 -7.871 -24.812 1 67.62 486 GLN A CA 1
ATOM 3857 C C . GLN A 1 486 ? 11.102 -6.918 -25.562 1 67.62 486 GLN A C 1
ATOM 3859 O O . GLN A 1 486 ? 12.148 -6.535 -25.047 1 67.62 486 GLN A O 1
ATOM 3864 N N . GLY A 1 487 ? 10.711 -6.637 -26.844 1 67.62 487 GLY A N 1
ATOM 3865 C CA . GLY A 1 487 ? 11.422 -5.637 -27.625 1 67.62 487 GLY A CA 1
ATOM 3866 C C . GLY A 1 487 ? 12.68 -6.176 -28.281 1 67.62 487 GLY A C 1
ATOM 3867 O O . GLY A 1 487 ? 13.508 -5.406 -28.781 1 67.62 487 GLY A O 1
ATOM 3868 N N . GLY A 1 488 ? 12.859 -7.5 -28.281 1 77.62 488 GLY A N 1
ATOM 3869 C CA . GLY A 1 488 ? 14.039 -8.102 -28.891 1 77.62 488 GLY A CA 1
ATOM 3870 C C . GLY A 1 488 ? 13.758 -8.68 -30.266 1 77.62 488 GLY A C 1
ATOM 3871 O O . GLY A 1 488 ? 12.602 -8.867 -30.641 1 77.62 488 GLY A O 1
ATOM 3872 N N . ALA A 1 489 ? 14.852 -8.852 -30.984 1 82.88 489 ALA A N 1
ATOM 3873 C CA . ALA A 1 489 ? 14.727 -9.352 -32.344 1 82.88 489 ALA A CA 1
ATOM 3874 C C . ALA A 1 489 ? 15.297 -10.766 -32.469 1 82.88 489 ALA A C 1
ATOM 3876 O O . ALA A 1 489 ? 15.609 -11.219 -33.562 1 82.88 489 ALA A O 1
ATOM 3877 N N . SER A 1 490 ? 15.445 -11.461 -31.391 1 86.25 490 SER A N 1
ATOM 3878 C CA . SER A 1 490 ? 16.109 -12.758 -31.391 1 86.25 490 SER A CA 1
ATOM 3879 C C . SER A 1 490 ? 15.156 -13.875 -31.781 1 86.25 490 SER A C 1
ATOM 3881 O O . SER A 1 490 ? 15.578 -14.992 -32.094 1 86.25 490 SER A O 1
ATOM 3883 N N . GLY A 1 491 ? 13.891 -13.562 -31.766 1 86.38 491 GLY A N 1
ATOM 3884 C CA . GLY A 1 491 ? 12.891 -14.586 -32.031 1 86.38 491 GLY A CA 1
ATOM 3885 C C . GLY A 1 491 ? 12.438 -15.32 -30.797 1 86.38 491 GLY A C 1
ATOM 3886 O O . GLY A 1 491 ? 11.617 -16.25 -30.875 1 86.38 491 GLY A O 1
ATOM 3887 N N . PHE A 1 492 ? 13.078 -15 -29.688 1 88.44 492 PHE A N 1
ATOM 3888 C CA . PHE A 1 492 ? 12.641 -15.523 -28.406 1 88.44 492 PHE A CA 1
ATOM 3889 C C . PHE A 1 492 ? 12.664 -14.438 -27.328 1 88.44 492 PHE A C 1
ATOM 3891 O O . PHE A 1 492 ? 13.242 -13.367 -27.547 1 88.44 492 PHE A O 1
ATOM 3898 N N . SER A 1 493 ? 11.922 -14.688 -26.297 1 89.06 493 SER A N 1
ATOM 3899 C CA . SER A 1 493 ? 11.867 -13.773 -25.156 1 89.06 493 SER A CA 1
ATOM 3900 C C . SER A 1 493 ? 12.266 -14.477 -23.859 1 89.06 493 SER A C 1
ATOM 3902 O O . SER A 1 493 ? 12.242 -15.703 -23.781 1 89.06 493 SER A O 1
ATOM 3904 N N . ALA A 1 494 ? 12.703 -13.711 -22.922 1 90.19 494 ALA A N 1
ATOM 3905 C CA . ALA A 1 494 ? 12.945 -14.297 -21.609 1 90.19 494 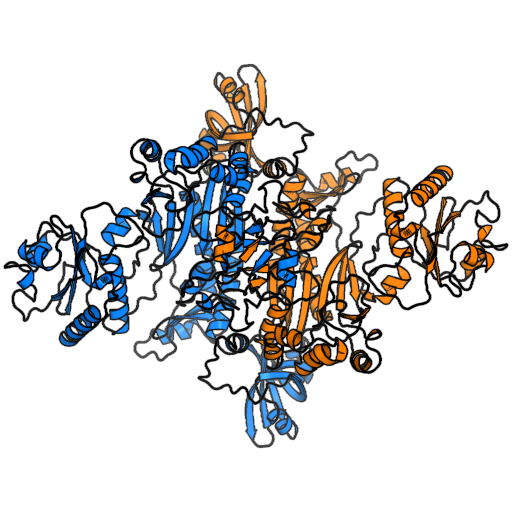ALA A CA 1
ATOM 3906 C C . ALA A 1 494 ? 11.68 -14.922 -21.047 1 90.19 494 ALA A C 1
ATOM 3908 O O . ALA A 1 494 ? 10.594 -14.336 -21.141 1 90.19 494 ALA A O 1
ATOM 3909 N N . THR A 1 495 ? 11.781 -16.125 -20.484 1 89.81 495 THR A N 1
ATOM 3910 C CA . THR A 1 495 ? 10.617 -16.828 -19.969 1 89.81 495 THR A CA 1
ATOM 3911 C C . THR A 1 495 ? 10.016 -16.094 -18.781 1 89.81 495 THR A C 1
ATOM 3913 O O . THR A 1 495 ? 8.797 -15.891 -18.719 1 89.81 495 THR A O 1
ATOM 3916 N N . HIS A 1 496 ? 10.812 -15.766 -17.828 1 89.62 496 HIS A N 1
ATOM 3917 C CA . HIS A 1 496 ? 10.352 -15.008 -16.672 1 89.62 496 HIS A CA 1
ATOM 3918 C C . HIS A 1 496 ? 10.461 -13.508 -16.922 1 89.62 496 HIS A C 1
ATOM 3920 O O . HIS A 1 496 ? 9.469 -12.852 -17.234 1 89.62 496 HIS A O 1
ATOM 3926 N N . HIS A 1 497 ? 11.57 -12.898 -16.891 1 89.12 497 HIS A N 1
ATOM 3927 C CA . HIS A 1 497 ? 11.914 -11.539 -17.297 1 89.12 497 HIS A CA 1
ATOM 3928 C C . HIS A 1 497 ? 13.391 -11.438 -17.672 1 89.12 497 HIS A C 1
ATOM 3930 O O . HIS A 1 497 ? 14.18 -12.336 -17.375 1 89.12 497 HIS A O 1
ATOM 3936 N N . PRO A 1 498 ? 13.758 -10.43 -18.344 1 91.19 498 PRO A N 1
ATOM 3937 C CA . PRO A 1 498 ? 15.094 -10.344 -18.938 1 91.19 498 PRO A CA 1
ATOM 3938 C C . PRO A 1 498 ? 16.203 -10.188 -17.891 1 91.19 498 PRO A C 1
ATOM 3940 O O . PRO A 1 498 ? 17.391 -10.219 -18.219 1 91.19 498 PRO A O 1
ATOM 3943 N N . PHE A 1 499 ? 15.867 -10.047 -16.641 1 94.75 499 PHE A N 1
ATOM 3944 C CA . PHE A 1 499 ? 16.844 -9.797 -15.578 1 94.75 499 PHE A CA 1
ATOM 3945 C C . PHE A 1 499 ? 17.203 -11.086 -14.859 1 94.75 499 PHE A C 1
ATOM 3947 O O . PHE A 1 499 ? 17.953 -11.07 -13.883 1 94.75 499 PHE A O 1
ATOM 3954 N N . THR A 1 500 ? 16.719 -12.219 -15.32 1 95.62 500 THR A N 1
ATOM 3955 C CA . THR A 1 500 ? 16.859 -13.508 -14.648 1 95.62 500 THR A CA 1
ATOM 3956 C C . THR A 1 500 ? 18.234 -14.117 -14.938 1 95.62 500 THR A C 1
ATOM 3958 O O . THR A 1 500 ? 18.672 -14.164 -16.094 1 95.62 500 THR A O 1
ATOM 3961 N N . ALA A 1 501 ? 18.875 -14.625 -13.922 1 96.31 501 ALA A N 1
ATOM 3962 C CA . ALA A 1 501 ? 20.188 -15.234 -14.055 1 96.31 501 ALA A CA 1
ATOM 3963 C C . ALA A 1 501 ? 20.094 -16.672 -14.562 1 96.31 501 ALA A C 1
ATOM 3965 O O . ALA A 1 501 ? 19.109 -17.359 -14.289 1 96.31 501 ALA A O 1
ATOM 3966 N N . PRO A 1 502 ? 21.125 -17.078 -15.359 1 95.62 502 PRO A N 1
ATOM 3967 C CA . PRO A 1 502 ? 21.188 -18.5 -15.688 1 95.62 502 PRO A CA 1
ATOM 3968 C C . PRO A 1 502 ? 21.312 -19.375 -14.453 1 95.62 502 PRO A C 1
ATOM 3970 O O . PRO A 1 502 ? 21.812 -18.938 -13.414 1 95.62 502 PRO A O 1
ATOM 3973 N N . HIS A 1 503 ? 20.906 -20.531 -14.586 1 95.44 503 HIS A N 1
ATOM 3974 C CA . HIS A 1 503 ? 20.844 -21.469 -13.461 1 95.44 503 HIS A CA 1
ATOM 3975 C C . HIS A 1 503 ? 22.25 -21.875 -13.008 1 95.44 503 HIS A C 1
ATOM 3977 O O . HIS A 1 503 ? 22.484 -22.047 -11.812 1 95.44 503 HIS A O 1
ATOM 3983 N N . SER A 1 504 ? 23.156 -22.125 -13.93 1 94 504 SER A N 1
ATOM 3984 C CA . SER A 1 504 ? 24.5 -22.609 -13.648 1 94 504 SER A CA 1
ATOM 3985 C C . SER A 1 504 ? 25.516 -22.031 -14.633 1 94 504 SER A C 1
ATOM 3987 O O . SER A 1 504 ? 25.141 -21.344 -15.586 1 94 504 SER A O 1
ATOM 3989 N N . GLU A 1 505 ? 26.719 -22.328 -14.336 1 93.31 505 GLU A N 1
ATOM 3990 C CA . GLU A 1 505 ? 27.781 -21.922 -15.266 1 93.31 505 GLU A CA 1
ATOM 3991 C C . GLU A 1 505 ? 27.594 -22.578 -16.625 1 93.31 505 GLU A C 1
ATOM 3993 O O . GLU A 1 505 ? 27.875 -21.969 -17.656 1 93.31 505 GLU A O 1
ATOM 3998 N N . GLU A 1 506 ? 27.188 -23.75 -16.578 1 95.12 506 GLU A N 1
ATOM 3999 C CA . GLU A 1 506 ? 26.906 -24.453 -17.828 1 95.12 506 GLU A CA 1
ATOM 4000 C C . GLU A 1 506 ? 25.797 -23.766 -18.625 1 95.12 506 GLU A C 1
ATOM 4002 O O . GLU A 1 506 ? 25.891 -23.656 -19.844 1 95.12 506 GLU A O 1
ATOM 4007 N N . ASP A 1 507 ? 24.828 -23.359 -17.938 1 95.88 507 ASP A N 1
ATOM 4008 C CA . ASP A 1 507 ? 23.734 -22.641 -18.609 1 95.88 507 ASP A CA 1
ATOM 4009 C C . ASP A 1 507 ? 24.203 -21.312 -19.172 1 95.88 507 ASP A C 1
ATOM 4011 O O . ASP A 1 507 ? 23.734 -20.875 -20.219 1 95.88 507 ASP A O 1
ATOM 4015 N N . PHE A 1 508 ? 25.078 -20.719 -18.453 1 94.88 508 PHE A N 1
ATOM 4016 C CA . PHE A 1 508 ? 25.656 -19.484 -18.953 1 94.88 508 PHE A CA 1
ATOM 4017 C C . PHE A 1 508 ? 26.406 -19.719 -20.266 1 94.88 508 PHE A C 1
ATOM 4019 O O . PHE A 1 508 ? 26.281 -18.922 -21.203 1 94.88 508 PHE A O 1
ATOM 4026 N N . GLU A 1 509 ? 27.125 -20.734 -20.359 1 95.12 509 GLU A N 1
ATOM 4027 C CA . GLU A 1 509 ? 27.875 -21.062 -21.562 1 95.12 509 GLU A CA 1
ATOM 4028 C C . GLU A 1 509 ? 26.938 -21.344 -22.734 1 95.12 509 GLU A C 1
ATOM 4030 O O . GLU A 1 509 ? 27.266 -21.031 -23.891 1 95.12 509 GLU A O 1
ATOM 4035 N N . LEU A 1 510 ? 25.859 -21.906 -22.391 1 95.12 510 LEU A N 1
ATOM 4036 C CA . LEU A 1 510 ? 24.891 -22.234 -23.422 1 95.12 510 LEU A CA 1
ATOM 4037 C C . LEU A 1 510 ? 24.359 -20.969 -24.094 1 95.12 510 LEU A C 1
ATOM 4039 O O . LEU A 1 510 ? 23.859 -21.031 -25.219 1 95.12 510 LEU A O 1
ATOM 4043 N N . LEU A 1 511 ? 24.438 -19.828 -23.422 1 93.38 511 LEU A N 1
ATOM 4044 C CA . LEU A 1 511 ? 23.953 -18.578 -24.016 1 93.38 511 LEU A CA 1
ATOM 4045 C C . LEU A 1 511 ? 24.719 -18.25 -25.297 1 93.38 511 LEU A C 1
ATOM 4047 O O . LEU A 1 511 ? 24.172 -17.609 -26.188 1 93.38 511 LEU A O 1
ATOM 4051 N N . PHE A 1 512 ? 25.938 -18.781 -25.422 1 91.69 512 PHE A N 1
ATOM 4052 C CA . PHE A 1 512 ? 26.797 -18.516 -26.578 1 91.69 512 PHE A CA 1
ATOM 4053 C C . PHE A 1 512 ? 26.594 -19.562 -27.672 1 91.69 512 PHE A C 1
ATOM 4055 O O . PHE A 1 512 ? 26.953 -19.344 -28.828 1 91.69 512 PHE A O 1
ATOM 4062 N N . LYS A 1 513 ? 26.062 -20.625 -27.297 1 93.31 513 LYS A N 1
ATOM 4063 C CA . LYS A 1 513 ? 25.969 -21.75 -28.219 1 93.31 513 LYS A CA 1
ATOM 4064 C C . LYS A 1 513 ? 24.516 -22.016 -28.609 1 93.31 513 LYS A C 1
ATOM 4066 O O . LYS A 1 513 ? 24.188 -22.109 -29.797 1 93.31 513 LYS A O 1
ATOM 4071 N N . ASP A 1 514 ? 23.734 -22.188 -27.594 1 93.31 514 ASP A N 1
ATOM 4072 C CA . ASP A 1 514 ? 22.328 -22.516 -27.797 1 93.31 514 ASP A CA 1
ATOM 4073 C C . ASP A 1 514 ? 21.469 -21.938 -26.688 1 93.31 514 ASP A C 1
ATOM 4075 O O . ASP A 1 514 ? 21.031 -22.688 -25.797 1 93.31 514 ASP A O 1
ATOM 4079 N N . PRO A 1 515 ? 21.094 -20.703 -26.797 1 93 515 PRO A N 1
ATOM 4080 C CA . PRO A 1 515 ? 20.375 -20.031 -25.719 1 93 515 PRO A CA 1
ATOM 4081 C C . PRO A 1 515 ? 19.062 -20.703 -25.359 1 93 515 PRO A C 1
ATOM 4083 O O . PRO A 1 515 ? 18.641 -20.672 -24.188 1 93 515 PRO A O 1
ATOM 4086 N N . LEU A 1 516 ? 18.375 -21.344 -26.234 1 91.88 516 LEU A N 1
ATOM 4087 C CA . LEU A 1 516 ? 17.062 -21.953 -26 1 91.88 516 LEU A CA 1
ATOM 4088 C C . LEU A 1 516 ? 17.188 -23.188 -25.109 1 91.88 516 LEU A C 1
ATOM 4090 O O . LEU A 1 516 ? 16.188 -23.688 -24.594 1 91.88 516 LEU A O 1
ATOM 4094 N N . ARG A 1 517 ? 18.391 -23.672 -24.938 1 92.81 517 ARG A N 1
ATOM 4095 C CA . ARG A 1 517 ? 18.625 -24.844 -24.078 1 92.81 517 ARG A CA 1
ATOM 4096 C C . ARG A 1 517 ? 19.047 -24.406 -22.688 1 92.81 517 ARG A C 1
ATOM 4098 O O . ARG A 1 517 ? 19.094 -25.234 -21.766 1 92.81 517 ARG A O 1
ATOM 4105 N N . ALA A 1 518 ? 19.312 -23.141 -22.547 1 95.69 518 ALA A N 1
ATOM 4106 C CA . ALA A 1 518 ? 19.766 -22.625 -21.25 1 95.69 518 ALA A CA 1
ATOM 4107 C C . ALA A 1 518 ? 18.609 -22.594 -20.25 1 95.69 518 ALA A C 1
ATOM 4109 O O . ALA A 1 518 ? 17.484 -22.25 -20.594 1 95.69 518 ALA A O 1
ATOM 4110 N N . LYS A 1 519 ? 18.922 -23 -19.047 1 96.12 519 LYS A N 1
ATOM 4111 C CA . LYS A 1 519 ? 17.969 -22.922 -17.953 1 96.12 519 LYS A CA 1
ATOM 4112 C C . LYS A 1 519 ? 18.234 -21.688 -17.078 1 96.12 519 LYS A C 1
ATOM 4114 O O . LYS A 1 519 ? 19.375 -21.219 -17 1 96.12 519 LYS A O 1
ATOM 4119 N N . ALA A 1 520 ? 17.156 -21.188 -16.516 1 96.19 520 ALA A N 1
ATOM 4120 C CA . ALA A 1 520 ? 17.266 -20.031 -15.633 1 96.19 520 ALA A CA 1
ATOM 4121 C C . ALA A 1 520 ? 17.125 -20.438 -14.172 1 96.19 520 ALA A C 1
ATOM 4123 O O . ALA A 1 520 ? 16.516 -21.469 -13.867 1 96.19 520 ALA A O 1
ATOM 4124 N N . ASP A 1 521 ? 17.766 -19.656 -13.258 1 96.62 521 ASP A N 1
ATOM 4125 C CA . ASP A 1 521 ? 17.438 -19.766 -11.836 1 96.62 521 ASP A CA 1
ATOM 4126 C C . ASP A 1 521 ? 16.078 -19.141 -11.531 1 96.62 521 ASP A C 1
ATOM 4128 O O . ASP A 1 521 ? 16.016 -18.109 -10.852 1 96.62 521 ASP A O 1
ATOM 4132 N N . HIS A 1 522 ? 15.07 -19.688 -12.055 1 97.38 522 HIS A N 1
ATOM 4133 C CA . HIS A 1 522 ? 13.664 -19.312 -12.031 1 97.38 522 HIS A CA 1
ATOM 4134 C C . HIS A 1 522 ? 12.828 -20.359 -11.289 1 97.38 522 HIS A C 1
ATOM 4136 O O . HIS A 1 522 ? 13.031 -21.562 -11.461 1 97.38 522 HIS A O 1
ATOM 4142 N N . TYR A 1 523 ? 11.984 -19.938 -10.398 1 98.5 523 TYR A N 1
ATOM 4143 C CA . TYR A 1 523 ? 11.164 -20.828 -9.586 1 98.5 523 TYR A CA 1
ATOM 4144 C C . TYR A 1 523 ? 9.773 -20.25 -9.383 1 98.5 523 TYR A C 1
ATOM 4146 O O . TYR A 1 523 ? 9.617 -19.047 -9.117 1 98.5 523 TYR A O 1
ATOM 4154 N N . ASP A 1 524 ? 8.758 -21.062 -9.523 1 98.5 524 ASP A N 1
ATOM 4155 C CA . ASP A 1 524 ? 7.363 -20.719 -9.297 1 98.5 524 ASP A CA 1
ATOM 4156 C C . ASP A 1 524 ? 6.785 -21.516 -8.125 1 98.5 524 ASP A C 1
ATOM 4158 O O . ASP A 1 524 ? 7.129 -22.672 -7.938 1 98.5 524 ASP A O 1
ATOM 4162 N N . LEU A 1 525 ? 6.016 -20.891 -7.375 1 98.75 525 LEU A N 1
ATOM 4163 C CA . LEU A 1 525 ? 5.234 -21.578 -6.359 1 98.75 525 LEU A CA 1
ATOM 4164 C C . LEU A 1 525 ? 3.822 -21.875 -6.859 1 98.75 525 LEU A C 1
ATOM 4166 O O . LEU A 1 525 ? 3.092 -20.938 -7.227 1 98.75 525 LEU A O 1
ATOM 4170 N N . VAL A 1 526 ? 3.473 -23.125 -6.859 1 98.5 526 VAL A N 1
ATOM 4171 C CA . VAL A 1 526 ? 2.176 -23.562 -7.359 1 98.5 526 VAL A CA 1
ATOM 4172 C C . VAL A 1 526 ? 1.357 -24.156 -6.211 1 98.5 526 VAL A C 1
ATOM 4174 O O . VAL A 1 526 ? 1.896 -24.859 -5.355 1 98.5 526 VAL A O 1
ATOM 4177 N N . LEU A 1 527 ? 0.107 -23.797 -6.133 1 97.69 527 LEU A N 1
ATOM 4178 C CA . LEU A 1 527 ? -0.852 -24.391 -5.207 1 97.69 527 LEU A CA 1
ATOM 4179 C C . LEU A 1 527 ? -2.092 -24.875 -5.945 1 97.69 527 LEU A C 1
ATOM 4181 O O . LEU A 1 527 ? -2.822 -24.078 -6.539 1 97.69 527 LEU A O 1
ATOM 4185 N N . ASN A 1 528 ? -2.324 -26.188 -5.918 1 96.31 528 ASN A N 1
ATOM 4186 C CA . ASN A 1 528 ? -3.506 -26.797 -6.531 1 96.31 528 ASN A CA 1
ATOM 4187 C C . ASN A 1 528 ? -3.65 -26.375 -7.992 1 96.31 528 ASN A C 1
ATOM 4189 O O . ASN A 1 528 ? -4.734 -25.984 -8.422 1 96.31 528 ASN A O 1
ATOM 4193 N N . GLY A 1 529 ? -2.559 -26.328 -8.719 1 96.44 529 GLY A N 1
ATOM 4194 C CA . GLY A 1 529 ? -2.58 -26.031 -10.141 1 96.44 529 GLY A CA 1
ATOM 4195 C C . GLY A 1 529 ? -2.592 -24.547 -10.445 1 96.44 529 GLY A C 1
ATOM 4196 O O . GLY A 1 529 ? -2.672 -24.141 -11.609 1 96.44 529 GLY A O 1
ATOM 4197 N N . VAL A 1 530 ? -2.539 -23.688 -9.422 1 95.88 530 VAL A N 1
ATOM 4198 C CA . VAL A 1 530 ? -2.523 -22.25 -9.586 1 95.88 530 VAL A CA 1
ATOM 4199 C C . VAL A 1 530 ? -1.127 -21.703 -9.281 1 95.88 530 VAL A C 1
ATOM 4201 O O . VAL A 1 530 ? -0.562 -21.984 -8.227 1 95.88 530 VAL A O 1
ATOM 4204 N N . GLU A 1 531 ? -0.576 -21 -10.234 1 96.69 531 GLU A N 1
ATOM 4205 C CA . GLU A 1 531 ? 0.677 -20.297 -9.953 1 96.69 531 GLU A CA 1
ATOM 4206 C C . GLU A 1 531 ? 0.463 -19.141 -8.977 1 96.69 531 GLU A C 1
ATOM 4208 O O . GLU A 1 531 ? -0.05 -18.094 -9.352 1 96.69 531 GLU A O 1
ATOM 4213 N N . LEU A 1 532 ? 0.88 -19.234 -7.781 1 96.88 532 LEU A N 1
ATOM 4214 C CA . LEU A 1 532 ? 0.688 -18.203 -6.758 1 96.88 532 LEU A CA 1
ATOM 4215 C C . LEU A 1 532 ? 1.708 -17.078 -6.91 1 96.88 532 LEU A C 1
ATOM 4217 O O . LEU A 1 532 ? 1.467 -15.953 -6.477 1 96.88 532 LEU A O 1
ATOM 4221 N N . GLY A 1 533 ? 2.855 -17.5 -7.406 1 97.44 533 GLY A N 1
ATOM 4222 C CA . GLY A 1 533 ? 3.926 -16.531 -7.531 1 97.44 533 GLY A CA 1
ATOM 4223 C C . GLY A 1 533 ? 5.141 -17.062 -8.266 1 97.44 533 GLY A C 1
ATOM 4224 O O . GLY A 1 533 ? 5.223 -18.266 -8.547 1 97.44 533 GLY A O 1
ATOM 4225 N N . GLY A 1 534 ? 6.051 -16.125 -8.57 1 97.88 534 GLY A N 1
ATOM 4226 C CA . GLY A 1 534 ? 7.285 -16.453 -9.266 1 97.88 534 GLY A CA 1
ATOM 4227 C C . GLY A 1 534 ? 8.461 -15.602 -8.828 1 97.88 534 GLY A C 1
ATOM 4228 O O . GLY A 1 534 ? 8.273 -14.477 -8.359 1 97.88 534 GLY A O 1
ATOM 4229 N N . GLY A 1 535 ? 9.625 -16.188 -8.977 1 98 535 GLY A N 1
ATOM 4230 C CA . GLY A 1 535 ? 10.859 -15.5 -8.625 1 98 535 GLY A CA 1
ATOM 4231 C C . GLY A 1 535 ? 12.07 -16.016 -9.375 1 98 535 GLY A C 1
ATOM 4232 O O . GLY A 1 535 ? 11.969 -16.984 -10.133 1 98 535 GLY A O 1
ATOM 4233 N N . SER A 1 536 ? 13.125 -15.32 -9.211 1 98.31 536 SER A N 1
ATOM 4234 C CA . SER A 1 536 ? 14.383 -15.719 -9.828 1 98.31 536 SER A CA 1
ATOM 4235 C C . SER A 1 536 ? 15.57 -15.016 -9.164 1 98.31 536 SER A C 1
ATOM 4237 O O . SER A 1 536 ? 15.391 -14.031 -8.445 1 98.31 536 SER A O 1
ATOM 4239 N N . ARG A 1 537 ? 16.688 -15.633 -9.312 1 98.12 537 ARG A N 1
ATOM 4240 C CA . ARG A 1 537 ? 17.922 -14.906 -9.07 1 98.12 537 ARG A CA 1
ATOM 4241 C C . ARG A 1 537 ? 18.203 -13.922 -10.203 1 98.12 537 ARG A C 1
ATOM 4243 O O . ARG A 1 537 ? 17.938 -14.211 -11.367 1 98.12 537 ARG A O 1
ATOM 4250 N N . ARG A 1 538 ? 18.75 -12.781 -9.844 1 98.25 538 ARG A N 1
ATOM 4251 C CA . ARG A 1 538 ? 18.938 -11.719 -10.836 1 98.25 538 ARG A CA 1
ATOM 4252 C C . ARG A 1 538 ? 20.359 -11.719 -11.383 1 98.25 538 ARG A C 1
ATOM 4254 O O . ARG A 1 538 ? 21.281 -12.211 -10.727 1 98.25 538 ARG A O 1
ATOM 4261 N N . ILE A 1 539 ? 20.484 -11.258 -12.578 1 97.56 539 ILE A N 1
ATOM 4262 C CA . ILE A 1 539 ? 21.812 -10.875 -13.07 1 97.56 539 ILE A CA 1
ATOM 4263 C C . ILE A 1 539 ? 22.281 -9.617 -12.359 1 97.56 539 ILE A C 1
ATOM 4265 O O . ILE A 1 539 ? 21.703 -8.547 -12.516 1 97.56 539 ILE A O 1
ATOM 4269 N N . HIS A 1 540 ? 23.328 -9.75 -11.539 1 98 540 HIS A N 1
ATOM 4270 C CA . HIS A 1 540 ? 23.719 -8.625 -10.695 1 98 540 HIS A CA 1
ATOM 4271 C C . HIS A 1 540 ? 24.953 -7.914 -11.266 1 98 540 HIS A C 1
ATOM 4273 O O . HIS A 1 540 ? 25.359 -6.871 -10.758 1 98 540 HIS A O 1
ATOM 4279 N N . ILE A 1 541 ? 25.578 -8.469 -12.359 1 97.44 541 ILE A N 1
ATOM 4280 C CA . ILE A 1 541 ? 26.719 -7.863 -13.031 1 97.44 541 ILE A CA 1
ATOM 4281 C C . ILE A 1 541 ? 26.25 -7.074 -14.25 1 97.44 541 ILE A C 1
ATOM 4283 O O . ILE A 1 541 ? 25.688 -7.645 -15.188 1 97.44 541 ILE A O 1
ATOM 4287 N N . ALA A 1 542 ? 26.531 -5.816 -14.312 1 97.94 542 ALA A N 1
ATOM 4288 C CA . ALA A 1 542 ? 26.031 -4.918 -15.344 1 97.94 542 ALA A CA 1
ATOM 4289 C C . ALA A 1 542 ? 26.453 -5.391 -16.734 1 97.94 542 ALA A C 1
ATOM 4291 O O . ALA A 1 542 ? 25.656 -5.363 -17.672 1 97.94 542 ALA A O 1
ATOM 4292 N N . GLU A 1 543 ? 27.672 -5.785 -16.875 1 96.69 543 GLU A N 1
ATOM 4293 C CA . GLU A 1 543 ? 28.188 -6.207 -18.172 1 96.69 543 GLU A CA 1
ATOM 4294 C C . GLU A 1 543 ? 27.438 -7.43 -18.688 1 96.69 543 GLU A C 1
ATOM 4296 O O . GLU A 1 543 ? 27.172 -7.527 -19.891 1 96.69 543 GLU A O 1
ATOM 4301 N N . ILE A 1 544 ? 27.203 -8.32 -17.828 1 96.38 544 ILE A N 1
ATOM 4302 C CA . ILE A 1 544 ? 26.484 -9.523 -18.219 1 96.38 544 ILE A CA 1
ATOM 4303 C C . ILE A 1 544 ? 25.047 -9.172 -18.594 1 96.38 544 ILE A C 1
ATOM 4305 O O . ILE A 1 544 ? 24.516 -9.688 -19.578 1 96.38 544 ILE A O 1
ATOM 4309 N N . GLN A 1 545 ? 24.375 -8.352 -17.812 1 97.38 545 GLN A N 1
ATOM 4310 C CA . GLN A 1 545 ? 23.031 -7.902 -18.125 1 97.38 545 GLN A CA 1
ATOM 4311 C C . GLN A 1 545 ? 22.969 -7.238 -19.5 1 97.38 545 GLN A C 1
ATOM 4313 O O . GLN A 1 545 ? 22.062 -7.516 -20.281 1 97.38 545 GLN A O 1
ATOM 4318 N N . GLU A 1 546 ? 23.875 -6.355 -19.703 1 96.62 546 GLU A N 1
ATOM 4319 C CA . GLU A 1 546 ? 23.922 -5.676 -21 1 96.62 546 GLU A CA 1
ATOM 4320 C C . GLU A 1 546 ? 24.156 -6.664 -22.141 1 96.62 546 GLU A C 1
ATOM 4322 O O . GLU A 1 546 ? 23.578 -6.52 -23.219 1 96.62 546 GLU A O 1
ATOM 4327 N N . PHE A 1 547 ? 25.047 -7.605 -21.922 1 95.5 547 PHE A N 1
ATOM 4328 C CA . PHE A 1 547 ? 25.312 -8.656 -22.906 1 95.5 547 PHE A CA 1
ATOM 4329 C C . PHE A 1 547 ? 24.031 -9.398 -23.266 1 95.5 547 PHE A C 1
ATOM 4331 O O . PHE A 1 547 ? 23.75 -9.641 -24.438 1 95.5 547 PHE A O 1
ATOM 4338 N N . ILE A 1 548 ? 23.234 -9.766 -22.266 1 94.88 548 ILE A N 1
ATOM 4339 C CA . ILE A 1 548 ? 21.984 -10.484 -22.5 1 94.88 548 ILE A CA 1
ATOM 4340 C C . ILE A 1 548 ? 21.031 -9.609 -23.297 1 94.88 548 ILE A C 1
ATOM 4342 O O . ILE A 1 548 ? 20.391 -10.078 -24.25 1 94.88 548 ILE A O 1
ATOM 4346 N N . PHE A 1 549 ? 20.922 -8.289 -22.969 1 94.38 549 PHE A N 1
ATOM 4347 C CA . PHE A 1 549 ? 20.078 -7.363 -23.703 1 94.38 549 PHE A CA 1
ATOM 4348 C C . PHE A 1 549 ? 20.5 -7.285 -25.156 1 94.38 549 PHE A C 1
ATOM 4350 O O . PHE A 1 549 ? 19.672 -7.473 -26.062 1 94.38 549 PHE A O 1
ATOM 4357 N N . ARG A 1 550 ? 21.75 -7.086 -25.344 1 94.62 550 ARG A N 1
ATOM 4358 C CA . ARG A 1 550 ? 22.281 -6.719 -26.656 1 94.62 550 ARG A CA 1
ATOM 4359 C C . ARG A 1 550 ? 22.516 -7.957 -27.516 1 94.62 550 ARG A C 1
ATOM 4361 O O . ARG A 1 550 ? 22.062 -8.016 -28.656 1 94.62 550 ARG A O 1
ATOM 4368 N N . ASP A 1 551 ? 23.188 -8.945 -26.984 1 94.62 551 ASP A N 1
ATOM 4369 C CA . ASP A 1 551 ? 23.734 -10.023 -27.812 1 94.62 551 ASP A CA 1
ATOM 4370 C C . ASP A 1 551 ? 22.797 -11.234 -27.812 1 94.62 551 ASP A C 1
ATOM 4372 O O . ASP A 1 551 ? 22.781 -12.008 -28.781 1 94.62 551 ASP A O 1
ATOM 4376 N N . ILE A 1 552 ? 22.078 -11.445 -26.797 1 94.38 552 ILE A N 1
ATOM 4377 C CA . ILE A 1 552 ? 21.25 -12.633 -26.719 1 94.38 552 ILE A CA 1
ATOM 4378 C C . ILE A 1 552 ? 19.828 -12.297 -27.156 1 94.38 552 ILE A C 1
ATOM 4380 O O . ILE A 1 552 ? 19.312 -12.867 -28.109 1 94.38 552 ILE A O 1
ATOM 4384 N N . LEU A 1 553 ? 19.203 -11.297 -26.469 1 92.19 553 LEU A N 1
ATOM 4385 C CA . LEU A 1 553 ? 17.828 -10.898 -26.797 1 92.19 553 LEU A CA 1
ATOM 4386 C C . LEU A 1 553 ? 17.797 -9.984 -28.016 1 92.19 553 LEU A C 1
ATOM 4388 O O . LEU A 1 553 ? 16.734 -9.789 -28.609 1 92.19 553 LEU A O 1
ATOM 4392 N N . LYS A 1 554 ? 18.953 -9.375 -28.359 1 93.44 554 LYS A N 1
ATOM 4393 C CA . LYS A 1 554 ? 19.109 -8.516 -29.516 1 93.44 554 LYS A CA 1
ATOM 4394 C C . LYS A 1 554 ? 18.172 -7.312 -29.453 1 93.44 554 LYS A C 1
ATOM 4396 O O . LYS A 1 554 ? 17.453 -7.02 -30.406 1 93.44 554 LYS A O 1
ATOM 4401 N N . MET A 1 555 ? 18.203 -6.742 -28.297 1 90.38 555 MET A N 1
ATOM 4402 C CA . MET A 1 555 ? 17.453 -5.504 -28.125 1 90.38 555 MET A CA 1
ATOM 4403 C C . MET A 1 555 ? 18.125 -4.348 -28.859 1 90.38 555 MET A C 1
ATOM 4405 O O . MET A 1 555 ? 19.344 -4.316 -28.984 1 90.38 555 MET A O 1
ATOM 4409 N N . SER A 1 556 ? 17.328 -3.398 -29.328 1 90.19 556 SER A N 1
ATOM 4410 C CA . SER A 1 556 ? 17.891 -2.201 -29.938 1 90.19 556 SER A CA 1
ATOM 4411 C C . SER A 1 556 ? 18.609 -1.343 -28.906 1 90.19 556 SER A C 1
ATOM 4413 O O . SER A 1 556 ? 18.359 -1.458 -27.703 1 90.19 556 SER A O 1
ATOM 4415 N N . GLN A 1 557 ? 19.453 -0.522 -29.391 1 91.5 557 GLN A N 1
ATOM 4416 C CA . GLN A 1 557 ? 20.188 0.379 -28.516 1 91.5 557 GLN A CA 1
ATOM 4417 C C . GLN A 1 557 ? 19.25 1.307 -27.75 1 91.5 557 GLN A C 1
ATOM 4419 O O . GLN A 1 557 ? 19.469 1.622 -26.594 1 91.5 557 GLN A O 1
ATOM 4424 N N . ASP A 1 558 ? 18.219 1.717 -28.375 1 87.38 558 ASP A N 1
ATOM 4425 C CA . ASP A 1 558 ? 17.234 2.598 -27.75 1 87.38 558 ASP A CA 1
ATOM 4426 C C . ASP A 1 558 ? 16.516 1.891 -26.609 1 87.38 558 ASP A C 1
ATOM 4428 O O . ASP A 1 558 ? 16.234 2.496 -25.578 1 87.38 558 ASP A O 1
ATOM 4432 N N . LYS A 1 559 ? 16.234 0.664 -26.859 1 87.69 559 LYS A N 1
ATOM 4433 C CA . LYS A 1 559 ? 15.57 -0.121 -25.812 1 87.69 559 LYS A CA 1
ATOM 4434 C C . LYS A 1 559 ? 16.5 -0.355 -24.625 1 87.69 559 LYS A C 1
ATOM 4436 O O . LYS A 1 559 ? 16.062 -0.288 -23.484 1 87.69 559 LYS A O 1
ATOM 4441 N N . ILE A 1 560 ? 17.703 -0.67 -24.922 1 92.19 560 ILE A N 1
ATOM 4442 C CA . ILE A 1 560 ? 18.688 -0.903 -23.859 1 92.19 560 ILE A CA 1
ATOM 4443 C C . ILE A 1 560 ? 18.828 0.357 -23 1 92.19 560 ILE A C 1
ATOM 4445 O O . ILE A 1 560 ? 18.984 0.275 -21.781 1 92.19 560 ILE A O 1
ATOM 4449 N N . LYS A 1 561 ? 18.75 1.497 -23.641 1 90.19 561 LYS A N 1
ATOM 4450 C CA . LYS A 1 561 ? 18.891 2.775 -22.938 1 90.19 561 LYS A CA 1
ATOM 4451 C C . LYS A 1 561 ? 17.781 2.971 -21.922 1 90.19 561 LYS A C 1
ATOM 4453 O O . LYS A 1 561 ? 17.969 3.666 -20.922 1 90.19 561 LYS A O 1
ATOM 4458 N N . GLU A 1 562 ? 16.656 2.383 -22.188 1 87.69 562 GLU A N 1
ATOM 4459 C CA . GLU A 1 562 ? 15.539 2.459 -21.25 1 87.69 562 GLU A CA 1
ATOM 4460 C C . GLU A 1 562 ? 15.898 1.811 -19.906 1 87.69 562 GLU A C 1
ATOM 4462 O O . GLU A 1 562 ? 15.281 2.104 -18.891 1 87.69 562 GLU A O 1
ATOM 4467 N N . PHE A 1 563 ? 16.922 0.942 -19.906 1 92.69 563 PHE A N 1
ATOM 4468 C CA . PHE A 1 563 ? 17.328 0.239 -18.703 1 92.69 563 PHE A CA 1
ATOM 4469 C C . PHE A 1 563 ? 18.641 0.799 -18.156 1 92.69 563 PHE A C 1
ATOM 4471 O O . PHE A 1 563 ? 19.281 0.181 -17.312 1 92.69 563 PHE A O 1
ATOM 4478 N N . SER A 1 564 ? 19.047 1.996 -18.609 1 94.12 564 SER A N 1
ATOM 4479 C CA . SER A 1 564 ? 20.344 2.576 -18.25 1 94.12 564 SER A CA 1
ATOM 4480 C C . SER A 1 564 ? 20.438 2.787 -16.75 1 94.12 564 SER A C 1
ATOM 4482 O O . SER A 1 564 ? 21.516 2.611 -16.156 1 94.12 564 SER A O 1
ATOM 4484 N N . HIS A 1 565 ? 19.359 3.264 -16.078 1 95.38 565 HIS A N 1
ATOM 4485 C CA . HIS A 1 565 ? 19.391 3.484 -14.641 1 95.38 565 HIS A CA 1
ATOM 4486 C C . HIS A 1 565 ? 19.672 2.189 -13.891 1 95.38 565 HIS A C 1
ATOM 4488 O O . HIS A 1 565 ? 20.438 2.189 -12.922 1 95.38 565 HIS A O 1
ATOM 4494 N N . LEU A 1 566 ? 19.094 1.086 -14.328 1 96.25 566 LEU A N 1
ATOM 4495 C CA . LEU A 1 566 ? 19.328 -0.21 -13.703 1 96.25 566 LEU A CA 1
ATOM 4496 C C . LEU A 1 566 ? 20.781 -0.642 -13.883 1 96.25 566 LEU A C 1
ATOM 4498 O O . LEU A 1 566 ? 21.422 -1.083 -12.93 1 96.25 566 LEU A O 1
ATOM 4502 N N . LEU A 1 567 ? 21.312 -0.516 -15.125 1 97.06 567 LEU A N 1
ATOM 4503 C CA . LEU A 1 567 ? 22.688 -0.901 -15.422 1 97.06 567 LEU A CA 1
ATOM 4504 C C . LEU A 1 567 ? 23.672 -0.094 -14.578 1 97.06 567 LEU A C 1
ATOM 4506 O O . LEU A 1 567 ? 24.656 -0.638 -14.078 1 97.06 567 LEU A O 1
ATOM 4510 N N . LYS A 1 568 ? 23.312 1.141 -14.414 1 96.44 568 LYS A N 1
ATOM 4511 C CA . LYS A 1 568 ? 24.141 2.016 -13.586 1 96.44 568 LYS A CA 1
ATOM 4512 C C . LYS A 1 568 ? 24.172 1.53 -12.141 1 96.44 568 LYS A C 1
ATOM 4514 O O . LYS A 1 568 ? 25.219 1.525 -11.5 1 96.44 568 LYS A O 1
ATOM 4519 N N . ALA A 1 569 ? 23.094 1.163 -11.633 1 98 569 ALA A N 1
ATOM 4520 C CA . ALA A 1 569 ? 23.016 0.678 -10.258 1 98 569 ALA A CA 1
ATOM 4521 C C . ALA A 1 569 ? 23.75 -0.647 -10.094 1 98 569 ALA A C 1
ATOM 4523 O O . ALA A 1 569 ? 24.453 -0.852 -9.109 1 98 569 ALA A O 1
ATOM 4524 N N . LEU A 1 570 ? 23.609 -1.552 -11.062 1 98.25 570 LEU A N 1
ATOM 4525 C CA . LEU A 1 570 ? 24.219 -2.875 -10.984 1 98.25 570 LEU A CA 1
ATOM 4526 C C . LEU A 1 570 ? 25.734 -2.771 -10.992 1 98.25 570 LEU A C 1
ATOM 4528 O O . LEU A 1 570 ? 26.422 -3.576 -10.352 1 98.25 570 LEU A O 1
ATOM 4532 N N . ARG A 1 571 ? 26.297 -1.824 -11.664 1 97.56 571 ARG A N 1
ATOM 4533 C CA . ARG A 1 571 ? 27.75 -1.71 -11.805 1 97.56 571 ARG A CA 1
ATOM 4534 C C . ARG A 1 571 ? 28.391 -1.294 -10.484 1 97.56 571 ARG A C 1
ATOM 4536 O O . ARG A 1 571 ? 29.594 -1.479 -10.289 1 97.56 571 ARG A O 1
ATOM 4543 N N . ALA A 1 572 ? 27.578 -0.789 -9.586 1 97 572 ALA A N 1
ATOM 4544 C CA . ALA A 1 572 ? 28.109 -0.233 -8.344 1 97 572 ALA A CA 1
ATOM 4545 C C . ALA A 1 572 ? 28.234 -1.311 -7.27 1 97 572 ALA A C 1
ATOM 4547 O O . ALA A 1 572 ? 27.734 -1.146 -6.152 1 97 572 ALA A O 1
ATOM 4548 N N . GLY A 1 573 ? 28.906 -2.385 -7.621 1 97.25 573 GLY A N 1
ATOM 4549 C CA . GLY A 1 573 ? 29.141 -3.434 -6.641 1 97.25 573 GLY A CA 1
ATOM 4550 C C . GLY A 1 573 ? 27.859 -4.09 -6.16 1 97.25 573 GLY A C 1
ATOM 4551 O O . GLY A 1 573 ? 27.734 -4.438 -4.984 1 97.25 573 GLY A O 1
ATOM 4552 N N . CYS A 1 574 ? 26.828 -4.191 -6.996 1 98.38 574 CYS A N 1
ATOM 4553 C CA . CYS A 1 574 ? 25.562 -4.836 -6.637 1 98.38 574 CYS A CA 1
ATOM 4554 C C . CYS A 1 574 ? 25.797 -6.277 -6.195 1 98.38 574 CYS A C 1
ATOM 4556 O O . CYS A 1 574 ? 26.484 -7.039 -6.879 1 98.38 574 CYS A O 1
ATOM 4558 N N . PRO A 1 575 ? 25.297 -6.668 -5.047 1 98.31 575 PRO A N 1
ATOM 4559 C CA . PRO A 1 575 ? 25.453 -8.055 -4.609 1 98.31 575 PRO A CA 1
ATOM 4560 C C . PRO A 1 575 ? 24.594 -9.031 -5.406 1 98.31 575 PRO A C 1
ATOM 4562 O O . PRO A 1 575 ? 23.578 -8.625 -5.996 1 98.31 575 PRO A O 1
ATOM 4565 N N . PRO A 1 576 ? 25.062 -10.312 -5.465 1 97.88 576 PRO A N 1
ATOM 4566 C CA . PRO A 1 576 ? 24.062 -11.289 -5.918 1 97.88 576 PRO A CA 1
ATOM 4567 C C . PRO A 1 576 ? 22.766 -11.227 -5.117 1 97.88 576 PRO A C 1
ATOM 4569 O O . PRO A 1 576 ? 22.797 -11.016 -3.902 1 97.88 576 PRO A O 1
ATOM 4572 N N . HIS A 1 577 ? 21.672 -11.273 -5.789 1 98.56 577 HIS A N 1
ATOM 4573 C CA . HIS A 1 577 ? 20.391 -11.148 -5.098 1 98.56 577 HIS A CA 1
ATOM 4574 C C . HIS A 1 577 ? 19.297 -11.906 -5.832 1 98.56 577 HIS A C 1
ATOM 4576 O O . HIS A 1 577 ? 19.469 -12.281 -6.996 1 98.56 577 HIS A O 1
ATOM 4582 N N . ALA A 1 578 ? 18.281 -12.227 -5.133 1 98.62 578 ALA A N 1
ATOM 4583 C CA . ALA A 1 578 ? 17.141 -12.977 -5.637 1 98.62 578 ALA A CA 1
ATOM 4584 C C . ALA A 1 578 ? 15.844 -12.469 -5.027 1 98.62 578 ALA A C 1
ATOM 4586 O O . ALA A 1 578 ? 15.852 -11.773 -4.012 1 98.62 578 ALA A O 1
ATOM 4587 N N . GLY A 1 579 ? 14.758 -12.773 -5.727 1 98.38 579 GLY A N 1
ATOM 4588 C CA . GLY A 1 579 ? 13.477 -12.273 -5.25 1 98.38 579 GLY A CA 1
ATOM 4589 C C . GLY A 1 579 ? 12.312 -13.156 -5.645 1 98.38 579 GLY A C 1
ATOM 4590 O O . GLY A 1 579 ? 12.5 -14.211 -6.246 1 98.38 579 GLY A O 1
ATOM 4591 N N . PHE A 1 580 ? 11.164 -12.734 -5.266 1 98.75 580 PHE A N 1
ATOM 4592 C CA . PHE A 1 580 ? 9.914 -13.445 -5.469 1 98.75 580 PHE A CA 1
ATOM 4593 C C . PHE A 1 580 ? 8.719 -12.508 -5.293 1 98.75 580 PHE A C 1
ATOM 4595 O O . PHE A 1 580 ? 8.82 -11.5 -4.594 1 98.75 580 PHE A O 1
ATOM 4602 N N . ALA A 1 581 ? 7.641 -12.758 -6.008 1 98.56 581 ALA A N 1
ATOM 4603 C CA . ALA A 1 581 ? 6.383 -12.047 -5.809 1 98.56 581 ALA A CA 1
ATOM 4604 C C . ALA A 1 581 ? 5.211 -13.016 -5.719 1 98.56 581 ALA A C 1
ATOM 4606 O O . ALA A 1 581 ? 5.047 -13.883 -6.578 1 98.56 581 ALA A O 1
ATOM 4607 N N . ILE A 1 582 ? 4.445 -12.906 -4.695 1 98.44 582 ILE A N 1
ATOM 4608 C CA . ILE A 1 582 ? 3.197 -13.648 -4.559 1 98.44 582 ILE A CA 1
ATOM 4609 C C . ILE A 1 582 ? 2.031 -12.805 -5.059 1 98.44 582 ILE A C 1
ATOM 4611 O O . ILE A 1 582 ? 1.857 -11.656 -4.629 1 98.44 582 ILE A O 1
ATOM 4615 N N . GLY A 1 583 ? 1.332 -13.336 -6.062 1 97.75 583 GLY A N 1
ATOM 4616 C CA . GLY A 1 583 ? 0.062 -12.688 -6.344 1 97.75 583 GLY A CA 1
ATOM 4617 C C . GLY A 1 583 ? -0.896 -12.711 -5.168 1 97.75 583 GLY A C 1
ATOM 4618 O O . GLY A 1 583 ? -1.621 -13.695 -4.973 1 97.75 583 GLY A O 1
ATOM 4619 N N . PHE A 1 584 ? -0.943 -11.695 -4.414 1 98.31 584 PHE A N 1
ATOM 4620 C CA . PHE A 1 584 ? -1.625 -11.672 -3.125 1 98.31 584 PHE A CA 1
ATOM 4621 C C . PHE A 1 584 ? -3.117 -11.93 -3.297 1 98.31 584 PHE A C 1
ATOM 4623 O O . PHE A 1 584 ? -3.719 -12.672 -2.512 1 98.31 584 PHE A O 1
ATOM 4630 N N . ASP A 1 585 ? -3.766 -11.281 -4.309 1 97.75 585 ASP A N 1
ATOM 4631 C CA . ASP A 1 585 ? -5.188 -11.5 -4.562 1 97.75 585 ASP A CA 1
ATOM 4632 C C . ASP A 1 585 ? -5.48 -12.969 -4.844 1 97.75 585 ASP A C 1
ATOM 4634 O O . ASP A 1 585 ? -6.434 -13.539 -4.301 1 97.75 585 ASP A O 1
ATOM 4638 N N . ARG A 1 586 ? -4.633 -13.523 -5.664 1 96.31 586 ARG A N 1
ATOM 4639 C CA . ARG A 1 586 ? -4.805 -14.938 -6.004 1 96.31 586 ARG A CA 1
ATOM 4640 C C . ARG A 1 586 ? -4.586 -15.82 -4.781 1 96.31 586 ARG A C 1
ATOM 4642 O O . ARG A 1 586 ? -5.309 -16.797 -4.582 1 96.31 586 ARG A O 1
ATOM 4649 N N . PHE A 1 587 ? -3.58 -15.531 -4.004 1 97.38 587 PHE A N 1
ATOM 4650 C CA . PHE A 1 587 ? -3.285 -16.266 -2.785 1 97.38 587 PHE A CA 1
ATOM 4651 C C . PHE A 1 587 ? -4.492 -16.297 -1.856 1 97.38 587 PHE A C 1
ATOM 4653 O O . PHE A 1 587 ? -4.898 -17.359 -1.374 1 97.38 587 PHE A O 1
ATOM 4660 N N . VAL A 1 588 ? -5.109 -15.156 -1.673 1 97.69 588 VAL A N 1
ATOM 4661 C CA . VAL A 1 588 ? -6.266 -15.031 -0.794 1 97.69 588 VAL A CA 1
ATOM 4662 C C . VAL A 1 588 ? -7.449 -15.797 -1.382 1 97.69 588 VAL A C 1
ATOM 4664 O O . VAL A 1 588 ? -8.172 -16.484 -0.657 1 97.69 588 VAL A O 1
ATOM 4667 N N . ALA A 1 589 ? -7.66 -15.656 -2.697 1 96.81 589 ALA A N 1
ATOM 4668 C CA . ALA A 1 589 ? -8.773 -16.328 -3.352 1 96.81 589 ALA A CA 1
ATOM 4669 C C . ALA A 1 589 ? -8.68 -17.844 -3.172 1 96.81 589 ALA A C 1
ATOM 4671 O O . ALA A 1 589 ? -9.648 -18.5 -2.762 1 96.81 589 ALA A O 1
ATOM 4672 N N . VAL A 1 590 ? -7.508 -18.422 -3.389 1 95.56 590 VAL A N 1
ATOM 4673 C CA . VAL A 1 590 ? -7.32 -19.859 -3.301 1 95.56 590 VAL A CA 1
ATOM 4674 C C . VAL A 1 590 ? -7.527 -20.312 -1.858 1 95.56 590 VAL A C 1
ATOM 4676 O O . VAL A 1 590 ? -8.227 -21.312 -1.607 1 95.56 590 VAL A O 1
ATOM 4679 N N . LEU A 1 591 ? -6.992 -19.609 -0.913 1 96.81 591 LEU A N 1
ATOM 4680 C CA . LEU A 1 591 ? -7.062 -20.016 0.488 1 96.81 591 LEU A CA 1
ATOM 4681 C C . LEU A 1 591 ? -8.484 -19.875 1.021 1 96.81 591 LEU A C 1
ATOM 4683 O O . LEU A 1 591 ? -8.859 -20.531 1.994 1 96.81 591 LEU A O 1
ATOM 4687 N N . SER A 1 592 ? -9.242 -19 0.403 1 96.56 592 SER A N 1
ATOM 4688 C CA . SER A 1 592 ? -10.602 -18.766 0.894 1 96.56 592 SER A CA 1
ATOM 4689 C C . SER A 1 592 ? -11.633 -19.5 0.049 1 96.56 592 SER A C 1
ATOM 4691 O O . SER A 1 592 ? -12.836 -19.25 0.169 1 96.56 592 SER A O 1
ATOM 4693 N N . GLY A 1 593 ? -11.195 -20.297 -0.877 1 94.12 593 GLY A N 1
ATOM 4694 C CA . GLY A 1 593 ? -12.07 -21.188 -1.617 1 94.12 593 GLY A CA 1
ATOM 4695 C C . GLY A 1 593 ? -12.789 -20.516 -2.77 1 94.12 593 GLY A C 1
ATOM 4696 O O . GLY A 1 593 ? -13.812 -21 -3.25 1 94.12 593 GLY A O 1
ATOM 4697 N N . SER A 1 594 ? -12.258 -19.344 -3.145 1 93.75 594 SER A N 1
ATOM 4698 C CA . SER A 1 594 ? -12.883 -18.641 -4.254 1 93.75 594 SER A CA 1
ATOM 4699 C C . SER A 1 594 ? -12.172 -18.938 -5.57 1 93.75 594 SER A C 1
ATOM 4701 O O . SER A 1 594 ? -10.945 -19.031 -5.609 1 93.75 594 SER A O 1
ATOM 4703 N N . SER A 1 595 ? -12.938 -19.016 -6.672 1 89.69 595 SER A N 1
ATOM 4704 C CA . SER A 1 595 ? -12.375 -19.234 -8 1 89.69 595 SER A CA 1
ATOM 4705 C C . SER A 1 595 ? -12.102 -17.906 -8.703 1 89.69 595 SER A C 1
ATOM 4707 O O . SER A 1 595 ? -11.531 -17.891 -9.797 1 89.69 595 SER A O 1
ATOM 4709 N N . SER A 1 596 ? -12.477 -16.812 -8.062 1 93.06 596 SER A N 1
ATOM 4710 C CA . SER A 1 596 ? -12.297 -15.508 -8.672 1 93.06 596 SER A CA 1
ATOM 4711 C C . SER A 1 596 ? -11.648 -14.531 -7.695 1 93.06 596 SER A C 1
ATOM 4713 O O . SER A 1 596 ? -12.031 -14.469 -6.523 1 93.06 596 SER A O 1
ATOM 4715 N N . VAL A 1 597 ? -10.727 -13.734 -8.25 1 95.38 597 VAL A N 1
ATOM 4716 C CA . VAL A 1 597 ? -10.078 -12.734 -7.402 1 95.38 597 VAL A CA 1
ATOM 4717 C C . VAL A 1 597 ? -11.055 -11.602 -7.105 1 95.38 597 VAL A C 1
ATOM 4719 O O . VAL A 1 597 ? -10.836 -10.812 -6.184 1 95.38 597 VAL A O 1
ATOM 4722 N N . ARG A 1 598 ? -12.188 -11.438 -7.824 1 95.12 598 ARG A N 1
ATOM 4723 C CA . ARG A 1 598 ? -13.188 -10.398 -7.602 1 95.12 598 ARG A CA 1
ATOM 4724 C C . ARG A 1 598 ? -13.852 -10.562 -6.238 1 95.12 598 ARG A C 1
ATOM 4726 O O . ARG A 1 598 ? -14.344 -9.586 -5.668 1 95.12 598 ARG A O 1
ATOM 4733 N N . ASP A 1 599 ? -13.805 -11.797 -5.703 1 96.06 599 ASP A N 1
ATOM 4734 C CA . ASP A 1 599 ? -14.469 -12.102 -4.441 1 96.06 599 ASP A CA 1
ATOM 4735 C C . ASP A 1 599 ? -13.602 -11.703 -3.25 1 96.06 599 ASP A C 1
ATOM 4737 O O . ASP A 1 599 ? -14.047 -11.766 -2.104 1 96.06 599 ASP A O 1
ATOM 4741 N N . VAL A 1 600 ? -12.367 -11.297 -3.523 1 97.62 600 VAL A N 1
ATOM 4742 C CA . VAL A 1 600 ? -11.469 -10.969 -2.42 1 97.62 600 VAL A CA 1
ATOM 4743 C C . VAL A 1 600 ? -10.961 -9.539 -2.578 1 97.62 600 VAL A C 1
ATOM 4745 O O . VAL A 1 600 ? -10.031 -9.125 -1.885 1 97.62 600 VAL A O 1
ATOM 4748 N N . ILE A 1 601 ? -11.484 -8.805 -3.479 1 97.38 601 ILE A N 1
ATOM 4749 C CA . ILE A 1 601 ? -11.219 -7.387 -3.715 1 97.38 601 ILE A CA 1
ATOM 4750 C C . ILE A 1 601 ? -12.477 -6.57 -3.416 1 97.38 601 ILE A C 1
ATOM 4752 O O . ILE A 1 601 ? -13.57 -6.934 -3.84 1 97.38 601 ILE A O 1
ATOM 4756 N N . ALA A 1 602 ? -12.359 -5.48 -2.736 1 97.94 602 ALA A N 1
ATOM 4757 C CA . ALA A 1 602 ? -13.523 -4.707 -2.309 1 97.94 602 ALA A CA 1
ATOM 4758 C C . ALA A 1 602 ? -14.273 -4.129 -3.508 1 97.94 602 ALA A C 1
ATOM 4760 O O . ALA A 1 602 ? -15.5 -4.234 -3.594 1 97.94 602 ALA A O 1
ATOM 4761 N N . PHE A 1 603 ? -13.531 -3.582 -4.461 1 97.81 603 PHE A N 1
ATOM 4762 C CA . PHE A 1 603 ? -14.133 -2.961 -5.637 1 97.81 603 PHE A CA 1
ATOM 4763 C C . PHE A 1 603 ? -13.422 -3.402 -6.906 1 97.81 603 PHE A C 1
ATOM 4765 O O . PHE A 1 603 ? -12.641 -2.643 -7.484 1 97.81 603 PHE A O 1
ATOM 4772 N N . PRO A 1 604 ? -13.703 -4.551 -7.469 1 96.38 604 PRO A N 1
ATOM 4773 C CA . PRO A 1 604 ? -13.031 -5.098 -8.648 1 96.38 604 PRO A CA 1
ATOM 4774 C C . PRO A 1 604 ? -13.555 -4.512 -9.953 1 96.38 604 PRO A C 1
ATOM 4776 O O . PRO A 1 604 ? -14.617 -3.883 -9.969 1 96.38 604 PRO A O 1
ATOM 4779 N N . LYS A 1 605 ? -12.805 -4.621 -11.023 1 96.19 605 LYS A N 1
ATOM 4780 C CA . LYS A 1 605 ? -13.258 -4.344 -12.383 1 96.19 605 LYS A CA 1
ATOM 4781 C C . LYS A 1 605 ? -13.852 -5.59 -13.031 1 96.19 605 LYS A C 1
ATOM 4783 O O . LYS A 1 605 ? -13.461 -6.715 -12.695 1 96.19 605 LYS A O 1
ATOM 4788 N N . ASN A 1 606 ? -14.805 -5.391 -13.891 1 93.69 606 ASN A N 1
ATOM 4789 C CA . ASN A 1 606 ? -15.312 -6.523 -14.656 1 93.69 606 ASN A CA 1
ATOM 4790 C C . ASN A 1 606 ? -14.367 -6.887 -15.805 1 93.69 606 ASN A C 1
ATOM 4792 O O . ASN A 1 606 ? -13.258 -6.363 -15.891 1 93.69 606 ASN A O 1
ATOM 4796 N N . ASN A 1 607 ? -14.711 -7.797 -16.672 1 91.12 607 ASN A N 1
ATOM 4797 C CA . ASN A 1 607 ? -13.852 -8.32 -17.734 1 91.12 607 ASN A CA 1
ATOM 4798 C C . ASN A 1 607 ? -13.523 -7.258 -18.766 1 91.12 607 ASN A C 1
ATOM 4800 O O . ASN A 1 607 ? -12.594 -7.422 -19.562 1 91.12 607 ASN A O 1
ATOM 4804 N N . ASN A 1 608 ? -14.234 -6.176 -18.719 1 90.69 608 ASN A N 1
ATOM 4805 C CA . ASN A 1 608 ? -13.992 -5.082 -19.656 1 90.69 608 ASN A CA 1
ATOM 4806 C C . ASN A 1 608 ? -13.211 -3.947 -19 1 90.69 608 ASN A C 1
ATOM 4808 O O . ASN A 1 608 ? -13.078 -2.863 -19.562 1 90.69 608 ASN A O 1
ATOM 4812 N N . GLY A 1 609 ? -12.734 -4.191 -17.844 1 93.19 609 GLY A N 1
ATOM 4813 C CA . GLY A 1 609 ? -11.984 -3.172 -17.125 1 93.19 609 GLY A CA 1
ATOM 4814 C C . GLY A 1 609 ? -12.867 -2.1 -16.516 1 93.19 609 GLY A C 1
ATOM 4815 O O . GLY A 1 609 ? -12.391 -1.015 -16.172 1 93.19 609 GLY A O 1
ATOM 4816 N N . VAL A 1 610 ? -14.172 -2.393 -16.344 1 94.31 610 VAL A N 1
ATOM 4817 C CA . VAL A 1 610 ? -15.125 -1.402 -15.859 1 94.31 610 VAL A CA 1
ATOM 4818 C C . VAL A 1 610 ? -15.453 -1.662 -14.391 1 94.31 610 VAL A C 1
ATOM 4820 O O . VAL A 1 610 ? -15.688 -2.807 -13.992 1 94.31 610 VAL A O 1
ATOM 4823 N N . ASP A 1 611 ? -15.344 -0.66 -13.602 1 95.5 611 ASP A N 1
ATOM 4824 C CA . ASP A 1 611 ? -15.93 -0.687 -12.258 1 95.5 611 ASP A CA 1
ATOM 4825 C C . ASP A 1 611 ? -17.438 -0.47 -12.312 1 95.5 611 ASP A C 1
ATOM 4827 O O . ASP A 1 611 ? -17.906 0.669 -12.367 1 95.5 611 ASP A O 1
ATOM 4831 N N . GLU A 1 612 ? -18.188 -1.441 -12.172 1 95 612 GLU A N 1
ATOM 4832 C CA . GLU A 1 612 ? -19.641 -1.371 -12.375 1 95 612 GLU A CA 1
ATOM 4833 C C . GLU A 1 612 ? -20.312 -0.549 -11.281 1 95 612 GLU A C 1
ATOM 4835 O O . GLU A 1 612 ? -21.391 0.02 -11.5 1 95 612 GLU A O 1
ATOM 4840 N N . PHE A 1 613 ? -19.719 -0.497 -10.148 1 96.75 613 PHE A N 1
ATOM 4841 C CA . PHE A 1 613 ? -20.297 0.245 -9.031 1 96.75 613 PHE A CA 1
ATOM 4842 C C . PHE A 1 613 ? -20.125 1.745 -9.227 1 96.75 613 PHE A C 1
ATOM 4844 O O . PHE A 1 613 ? -21.109 2.492 -9.281 1 96.75 613 PHE A O 1
ATOM 4851 N N . ALA A 1 614 ? -18.844 2.156 -9.398 1 94.56 614 ALA A N 1
ATOM 4852 C CA . ALA A 1 614 ? -18.531 3.582 -9.484 1 94.56 614 ALA A CA 1
ATOM 4853 C C . ALA A 1 614 ? -18.719 4.098 -10.906 1 94.56 614 ALA A C 1
ATOM 4855 O O . ALA A 1 614 ? -18.938 5.293 -11.117 1 94.56 614 ALA A O 1
ATOM 4856 N N . GLY A 1 615 ? -18.594 3.242 -11.883 1 91.25 615 GLY A N 1
ATOM 4857 C CA . GLY A 1 615 ? -18.797 3.631 -13.266 1 91.25 615 GLY A CA 1
ATOM 4858 C C . GLY A 1 615 ? -17.531 4.09 -13.961 1 91.25 615 GLY A C 1
ATOM 4859 O O . GLY A 1 615 ? -17.578 4.812 -14.953 1 91.25 615 GLY A O 1
ATOM 4860 N N . GLY A 1 616 ? -16.344 3.811 -13.484 1 90.31 616 GLY A N 1
ATOM 4861 C CA . GLY A 1 616 ? -15.094 4.137 -14.148 1 90.31 616 GLY A CA 1
ATOM 4862 C C . GLY A 1 616 ? -14.656 3.088 -15.156 1 90.31 616 GLY A C 1
ATOM 4863 O O . GLY A 1 616 ? -14.961 1.904 -15 1 90.31 616 GLY A O 1
ATOM 4864 N N . PRO A 1 617 ? -13.906 3.4 -16.234 1 95.31 617 PRO A N 1
ATOM 4865 C CA . PRO A 1 617 ? -13.391 4.707 -16.656 1 95.31 617 PRO A CA 1
ATOM 4866 C C . PRO A 1 617 ? -14.492 5.645 -17.156 1 95.31 617 PRO A C 1
ATOM 4868 O O . PRO A 1 617 ? -15.586 5.188 -17.5 1 95.31 617 PRO A O 1
ATOM 4871 N N . GLY A 1 618 ? -14.203 6.914 -17.078 1 93.31 618 GLY A N 1
ATOM 4872 C CA . GLY A 1 618 ? -15.148 7.922 -17.531 1 93.31 618 GLY A CA 1
ATOM 4873 C C . GLY A 1 618 ? -14.75 8.586 -18.828 1 93.31 618 GLY A C 1
ATOM 4874 O O . GLY A 1 618 ? -13.641 8.367 -19.328 1 93.31 618 GLY A O 1
ATOM 4875 N N . LYS A 1 619 ? -15.664 9.406 -19.375 1 92.69 619 LYS A N 1
ATOM 4876 C CA . LYS A 1 619 ? -15.398 10.109 -20.641 1 92.69 619 LYS A CA 1
ATOM 4877 C C . LYS A 1 619 ? -14.367 11.219 -20.438 1 92.69 619 LYS A C 1
ATOM 4879 O O . LYS A 1 619 ? -14.406 11.938 -19.438 1 92.69 619 LYS A O 1
ATOM 4884 N N . MET A 1 620 ? -13.438 11.312 -21.375 1 92.12 620 MET A N 1
ATOM 4885 C CA . MET A 1 620 ? -12.469 12.406 -21.375 1 92.12 620 MET A CA 1
ATOM 4886 C C . MET A 1 620 ? -13.039 13.648 -22.047 1 92.12 620 MET A C 1
ATOM 4888 O O . MET A 1 620 ? -13.758 13.547 -23.047 1 92.12 620 MET A O 1
ATOM 4892 N N . THR A 1 621 ? -12.664 14.734 -21.531 1 89.62 621 THR A N 1
ATOM 4893 C CA . THR A 1 621 ? -13.062 15.977 -22.172 1 89.62 621 THR A CA 1
ATOM 4894 C C . THR A 1 621 ? -11.93 16.516 -23.047 1 89.62 621 THR A C 1
ATOM 4896 O O . THR A 1 621 ? -10.766 16.156 -22.844 1 89.62 621 THR A O 1
ATOM 4899 N N . LYS A 1 622 ? -12.289 17.375 -23.984 1 92 622 LYS A N 1
ATOM 4900 C CA . LYS A 1 622 ? -11.289 18.031 -24.812 1 92 622 LYS A CA 1
ATOM 4901 C C . LYS A 1 622 ? -10.344 18.891 -23.984 1 92 622 LYS A C 1
ATOM 4903 O O . LYS A 1 622 ? -9.148 18.969 -24.266 1 92 622 LYS A O 1
ATOM 4908 N N . GLU A 1 623 ? -10.883 19.531 -22.984 1 88.19 623 GLU A N 1
ATOM 4909 C CA . GLU A 1 623 ? -10.102 20.391 -22.109 1 88.19 623 GLU A CA 1
ATOM 4910 C C . GLU A 1 623 ? -9.039 19.594 -21.359 1 88.19 623 GLU A C 1
ATOM 4912 O O . GLU A 1 623 ? -7.91 20.047 -21.188 1 88.19 623 GLU A O 1
ATOM 4917 N N . GLN A 1 624 ? -9.422 18.438 -20.922 1 89.25 624 GLN A N 1
ATOM 4918 C CA . GLN A 1 624 ? -8.469 17.562 -20.234 1 89.25 624 GLN A CA 1
ATOM 4919 C C . GLN A 1 624 ? -7.316 17.188 -21.172 1 89.25 624 GLN A C 1
ATOM 4921 O O . GLN A 1 624 ? -6.152 17.203 -20.75 1 89.25 624 GLN A O 1
ATOM 4926 N N . LEU A 1 625 ? -7.668 16.859 -22.375 1 94.06 625 LEU A N 1
ATOM 4927 C CA . LEU A 1 625 ? -6.652 16.453 -23.344 1 94.06 625 LEU A CA 1
ATOM 4928 C C . LEU A 1 625 ? -5.738 17.625 -23.688 1 94.06 625 LEU A C 1
ATOM 4930 O O . LEU A 1 625 ? -4.535 17.438 -23.891 1 94.06 625 LEU A O 1
ATOM 4934 N N . GLU A 1 626 ? -6.332 18.766 -23.781 1 93.94 626 GLU A N 1
ATOM 4935 C CA . GLU A 1 626 ? -5.547 19.953 -24.094 1 93.94 626 GLU A CA 1
ATOM 4936 C C . GLU A 1 626 ? -4.484 20.219 -23.031 1 93.94 626 GLU A C 1
ATOM 4938 O O . GLU A 1 626 ? -3.383 20.672 -23.359 1 93.94 626 GLU A O 1
ATOM 4943 N N . THR A 1 627 ? -4.828 19.984 -21.828 1 91.25 627 THR A N 1
ATOM 4944 C CA . THR A 1 627 ? -3.889 20.156 -20.719 1 91.25 627 THR A CA 1
ATOM 4945 C C . THR A 1 627 ? -2.635 19.312 -20.938 1 91.25 627 THR A C 1
ATOM 4947 O O . THR A 1 627 ? -1.539 19.703 -20.531 1 91.25 627 THR A O 1
ATOM 4950 N N . TYR A 1 628 ? -2.762 18.203 -21.609 1 94.31 628 TYR A N 1
ATOM 4951 C CA . TYR A 1 628 ? -1.647 17.281 -21.812 1 94.31 628 TYR A CA 1
ATOM 4952 C C . TYR A 1 628 ? -1.147 17.328 -23.25 1 94.31 628 TYR A C 1
ATOM 4954 O O . TYR A 1 628 ? -0.398 16.453 -23.688 1 94.31 628 TYR A O 1
ATOM 4962 N N . ASN A 1 629 ? -1.647 18.312 -24.016 1 95.56 629 ASN A N 1
ATOM 4963 C CA . ASN A 1 629 ? -1.249 18.547 -25.406 1 95.56 629 ASN A CA 1
ATOM 4964 C C . ASN A 1 629 ? -1.592 17.344 -26.297 1 95.56 629 ASN A C 1
ATOM 4966 O O . ASN A 1 629 ? -0.78 16.938 -27.125 1 95.56 629 ASN A O 1
ATOM 4970 N N . LEU A 1 630 ? -2.738 16.734 -26 1 96.75 630 LEU A N 1
ATOM 4971 C CA . LEU A 1 630 ? -3.244 15.602 -26.766 1 96.75 630 LEU A CA 1
ATOM 4972 C C . LEU A 1 630 ? -4.594 15.93 -27.391 1 96.75 630 LEU A C 1
ATOM 4974 O O . LEU A 1 630 ? -5.207 16.953 -27.078 1 96.75 630 LEU A O 1
ATOM 4978 N N . GLN A 1 631 ? -5.02 15.188 -28.297 1 95.5 631 GLN A N 1
ATOM 4979 C CA . GLN A 1 631 ? -6.34 15.281 -28.906 1 95.5 631 GLN A CA 1
ATOM 4980 C C . GLN A 1 631 ? -6.84 13.906 -29.359 1 95.5 631 GLN A C 1
ATOM 4982 O O . GLN A 1 631 ? -6.062 12.953 -29.438 1 95.5 631 GLN A O 1
ATOM 4987 N N . PHE A 1 632 ? -8.188 13.805 -29.594 1 95.31 632 PHE A N 1
ATOM 4988 C CA . PHE A 1 632 ? -8.781 12.562 -30.078 1 95.31 632 PHE A CA 1
ATOM 4989 C C . PHE A 1 632 ? -8.32 12.266 -31.5 1 95.31 632 PHE A C 1
ATOM 4991 O O . PHE A 1 632 ? -8.18 13.18 -32.312 1 95.31 632 PHE A O 1
ATOM 4998 N N . ARG A 1 633 ? -8.055 11.023 -31.719 1 91.5 633 ARG A N 1
ATOM 4999 C CA . ARG A 1 633 ? -7.766 10.625 -33.094 1 91.5 633 ARG A CA 1
ATOM 5000 C C . ARG A 1 633 ? -9.008 10.75 -33.969 1 91.5 633 ARG A C 1
ATOM 5002 O O . ARG A 1 633 ? -10.109 10.422 -33.531 1 91.5 633 ARG A O 1
ATOM 5009 N N . LYS A 1 634 ? -8.867 11.453 -35.156 1 77.94 634 LYS A N 1
ATOM 5010 C CA . LYS A 1 634 ? -9.969 11.586 -36.094 1 77.94 634 LYS A CA 1
ATOM 5011 C C . LYS A 1 634 ? -10.312 10.234 -36.75 1 77.94 634 LYS A C 1
ATOM 5013 O O . LYS A 1 634 ? -9.422 9.43 -37.031 1 77.94 634 LYS A O 1
ATOM 5018 N N . LYS A 1 635 ? -11.523 9.742 -36.531 1 63.25 635 LYS A N 1
ATOM 5019 C CA . LYS A 1 635 ? -11.945 8.547 -37.25 1 63.25 635 LYS A CA 1
ATOM 5020 C C . LYS A 1 635 ? -11.594 8.648 -38.75 1 63.25 635 LYS A C 1
ATOM 5022 O O . LYS A 1 635 ? -11.797 9.688 -39.375 1 63.25 635 LYS A O 1
ATOM 5027 N N . GLU A 1 636 ? -10.594 7.789 -39.219 1 44.03 636 GLU A N 1
ATOM 5028 C CA . GLU A 1 636 ? -10.617 7.691 -40.688 1 44.03 636 GLU A CA 1
ATOM 5029 C C . GLU A 1 636 ? -12.016 7.328 -41.188 1 44.03 636 GLU A C 1
ATOM 5031 O O . GLU A 1 636 ? -12.742 6.578 -40.531 1 44.03 636 GLU A O 1
ATOM 5036 N N . MET B 1 1 ? 26.703 -20.688 2.275 1 70.69 1 MET B N 1
ATOM 5037 C CA . MET B 1 1 ? 27.031 -19.672 3.27 1 70.69 1 MET B CA 1
ATOM 5038 C C . MET B 1 1 ? 26.875 -20.219 4.684 1 70.69 1 MET B C 1
ATOM 5040 O O . MET B 1 1 ? 25.953 -21 4.953 1 70.69 1 MET B O 1
ATOM 5044 N N . SER B 1 2 ? 27.891 -19.906 5.465 1 76.5 2 SER B N 1
ATOM 5045 C CA . SER B 1 2 ? 27.859 -20.453 6.82 1 76.5 2 SER B CA 1
ATOM 5046 C C . SER B 1 2 ? 26.875 -19.703 7.703 1 76.5 2 SER B C 1
ATOM 5048 O O . SER B 1 2 ? 26.719 -18.484 7.566 1 76.5 2 SER B O 1
ATOM 5050 N N . SER B 1 3 ? 26.203 -20.469 8.547 1 78.5 3 SER B N 1
ATOM 5051 C CA . SER B 1 3 ? 25.266 -19.891 9.5 1 78.5 3 SER B CA 1
ATOM 5052 C C . SER B 1 3 ? 26 -19.188 10.633 1 78.5 3 SER B C 1
ATOM 5054 O O . SER B 1 3 ? 27.125 -19.562 10.984 1 78.5 3 SER B O 1
ATOM 5056 N N . PRO B 1 4 ? 25.344 -18.203 11.133 1 79.69 4 PRO B N 1
ATOM 5057 C CA . PRO B 1 4 ? 25.953 -17.469 12.242 1 79.69 4 PRO B CA 1
ATOM 5058 C C . PRO B 1 4 ? 26.266 -18.359 13.445 1 79.69 4 PRO B C 1
ATOM 5060 O O . PRO B 1 4 ? 27.156 -18.031 14.234 1 79.69 4 PRO B O 1
ATOM 5063 N N . GLU B 1 5 ? 25.672 -19.406 13.516 1 81.31 5 GLU B N 1
ATOM 5064 C CA . GLU B 1 5 ? 25.938 -20.328 14.617 1 81.31 5 GLU B CA 1
ATOM 5065 C C . GLU B 1 5 ? 27.359 -20.844 14.57 1 81.31 5 GLU B C 1
ATOM 5067 O O . GLU B 1 5 ? 27.953 -21.156 15.609 1 81.31 5 GLU B O 1
ATOM 5072 N N . THR B 1 6 ? 27.891 -20.812 13.383 1 86.69 6 THR B N 1
ATOM 5073 C CA . THR B 1 6 ? 29.25 -21.344 13.203 1 86.69 6 THR B CA 1
ATOM 5074 C C . THR B 1 6 ? 30.281 -20.328 13.68 1 86.69 6 THR B C 1
ATOM 5076 O O . THR B 1 6 ? 31.453 -20.688 13.891 1 86.69 6 THR B O 1
ATOM 5079 N N . TRP B 1 7 ? 29.906 -19.094 13.898 1 90.69 7 TRP B N 1
ATOM 5080 C CA . TRP B 1 7 ? 30.828 -18.031 14.25 1 90.69 7 TRP B CA 1
ATOM 5081 C C . TRP B 1 7 ? 31.344 -18.203 15.672 1 90.69 7 TRP B C 1
ATOM 5083 O O . TRP B 1 7 ? 32.406 -17.656 16.031 1 90.69 7 TRP B O 1
ATOM 5093 N N . THR B 1 8 ? 30.625 -18.984 16.453 1 90.25 8 THR B N 1
ATOM 5094 C CA . THR B 1 8 ? 30.969 -19.125 17.859 1 90.25 8 THR B CA 1
ATOM 5095 C C . THR B 1 8 ? 31.859 -20.344 18.078 1 90.25 8 THR B C 1
ATOM 5097 O O . THR B 1 8 ? 32.125 -20.719 19.234 1 90.25 8 THR B O 1
ATOM 5100 N N . ASN B 1 9 ? 32.281 -20.953 17.031 1 92.94 9 ASN B N 1
ATOM 5101 C CA . ASN B 1 9 ? 33.125 -22.125 17.141 1 92.94 9 ASN B CA 1
ATOM 5102 C C . ASN B 1 9 ? 34.5 -21.875 16.516 1 92.94 9 ASN B C 1
ATOM 5104 O O . ASN B 1 9 ? 34.75 -22.25 15.375 1 92.94 9 ASN B O 1
ATOM 5108 N N . PRO B 1 10 ? 35.438 -21.406 17.375 1 93.62 10 PRO B N 1
ATOM 5109 C CA . PRO B 1 10 ? 36.781 -21.156 16.844 1 93.62 10 PRO B CA 1
ATOM 5110 C C . PRO B 1 10 ? 37.375 -22.375 16.156 1 93.62 10 PRO B C 1
ATOM 5112 O O . PRO B 1 10 ? 37.219 -23.5 16.641 1 93.62 10 PRO B O 1
ATOM 5115 N N . GLY B 1 11 ? 37.969 -22.109 15.078 1 94.56 11 GLY B N 1
ATOM 5116 C CA . GLY B 1 11 ? 38.594 -23.219 14.344 1 94.56 11 GLY B CA 1
ATOM 5117 C C . GLY B 1 11 ? 37.719 -23.719 13.203 1 94.56 11 GLY B C 1
ATOM 5118 O O . GLY B 1 11 ? 38.219 -24.422 12.312 1 94.56 11 GLY B O 1
ATOM 5119 N N . SER B 1 12 ? 36.5 -23.328 13.227 1 94.75 12 SER B N 1
ATOM 5120 C CA . SER B 1 12 ? 35.594 -23.75 12.172 1 94.75 12 SER B CA 1
ATOM 5121 C C . SER B 1 12 ? 35.844 -22.984 10.883 1 94.75 12 SER B C 1
ATOM 5123 O O . SER B 1 12 ? 36.125 -21.781 10.914 1 94.75 12 SER B O 1
ATOM 5125 N N . GLU B 1 13 ? 35.719 -23.688 9.773 1 95.69 13 GLU B N 1
ATOM 5126 C CA . GLU B 1 13 ? 35.75 -23.031 8.469 1 95.69 13 GLU B CA 1
ATOM 5127 C C . GLU B 1 13 ? 34.438 -22.391 8.125 1 95.69 13 GLU B C 1
ATOM 5129 O O . GLU B 1 13 ? 33.375 -23.016 8.266 1 95.69 13 GLU B O 1
ATOM 5134 N N . ILE B 1 14 ? 34.531 -21.125 7.719 1 95.5 14 ILE B N 1
ATOM 5135 C CA . ILE B 1 14 ? 33.281 -20.453 7.367 1 95.5 14 ILE B CA 1
ATOM 5136 C C . ILE B 1 14 ? 33.438 -19.781 6.004 1 95.5 14 ILE B C 1
ATOM 5138 O O . ILE B 1 14 ? 34.562 -19.469 5.578 1 95.5 14 ILE B O 1
ATOM 5142 N N . VAL B 1 15 ? 32.406 -19.688 5.223 1 96 15 VAL B N 1
ATOM 5143 C CA . VAL B 1 15 ? 32.25 -18.922 3.988 1 96 15 VAL B CA 1
ATOM 5144 C C . VAL B 1 15 ? 31.203 -17.828 4.188 1 96 15 VAL B C 1
ATOM 5146 O O . VAL B 1 15 ? 30.062 -18.094 4.559 1 96 15 VAL B O 1
ATOM 5149 N N . VAL B 1 16 ? 31.641 -16.578 4.043 1 95.38 16 VAL B N 1
ATOM 5150 C CA . VAL B 1 16 ? 30.766 -15.453 4.309 1 95.38 16 VAL B CA 1
ATOM 5151 C C . VAL B 1 16 ? 30.812 -14.484 3.131 1 95.38 16 VAL B C 1
ATOM 5153 O O . VAL B 1 16 ? 31.828 -14.352 2.459 1 95.38 16 VAL B O 1
ATOM 5156 N N . SER B 1 17 ? 29.656 -13.906 2.84 1 96.56 17 SER B N 1
ATOM 5157 C CA . SER B 1 17 ? 29.578 -12.883 1.799 1 96.56 17 SER B CA 1
ATOM 5158 C C . SER B 1 17 ? 29.125 -11.547 2.367 1 96.56 17 SER B C 1
ATOM 5160 O O . SER B 1 17 ? 28.469 -11.5 3.408 1 96.56 17 SER B O 1
ATOM 5162 N N . GLY B 1 18 ? 29.453 -10.469 1.765 1 97.25 18 GLY B N 1
ATOM 5163 C CA . GLY B 1 18 ? 29.109 -9.102 2.131 1 97.25 18 GLY B CA 1
ATOM 5164 C C . GLY B 1 18 ? 29.875 -8.062 1.33 1 97.25 18 GLY B C 1
ATOM 5165 O O . GLY B 1 18 ? 30.531 -8.398 0.34 1 97.25 18 GLY B O 1
ATOM 5166 N N . HIS B 1 19 ? 29.719 -6.836 1.683 1 97.69 19 HIS B N 1
ATOM 5167 C CA . HIS B 1 19 ? 30.516 -5.754 1.102 1 97.69 19 HIS B CA 1
ATOM 5168 C C . HIS B 1 19 ? 31.75 -5.461 1.941 1 97.69 19 HIS B C 1
ATOM 5170 O O . HIS B 1 19 ? 31.672 -5.449 3.172 1 97.69 19 HIS B O 1
ATOM 5176 N N . ILE B 1 20 ? 32.875 -5.219 1.24 1 96.12 20 ILE B N 1
ATOM 5177 C CA . ILE B 1 20 ? 34.094 -4.879 1.951 1 96.12 20 ILE B CA 1
ATOM 5178 C C . ILE B 1 20 ? 34 -3.449 2.48 1 96.12 20 ILE B C 1
ATOM 5180 O O . ILE B 1 20 ? 33.656 -2.527 1.741 1 96.12 20 ILE B O 1
ATOM 5184 N N . GLY B 1 21 ? 34.219 -3.307 3.775 1 92.75 21 GLY B N 1
ATOM 5185 C CA . GLY B 1 21 ? 34.25 -1.988 4.391 1 92.75 21 GLY B CA 1
ATOM 5186 C C . GLY B 1 21 ? 35.656 -1.432 4.523 1 92.75 21 GLY B C 1
ATOM 5187 O O . GLY B 1 21 ? 36.438 -1.513 3.584 1 92.75 21 GLY B O 1
ATOM 5188 N N . ARG B 1 22 ? 35.938 -0.896 5.641 1 88.12 22 ARG B N 1
ATOM 5189 C CA . ARG B 1 22 ? 37.25 -0.299 5.934 1 88.12 22 ARG B CA 1
ATOM 5190 C C . ARG B 1 22 ? 38.344 -1.357 5.949 1 88.12 22 ARG B C 1
ATOM 5192 O O . ARG B 1 22 ? 38.188 -2.41 6.574 1 88.12 22 ARG B O 1
ATOM 5199 N N . THR B 1 23 ? 39.406 -1.023 5.207 1 91.25 23 THR B N 1
ATOM 5200 C CA . THR B 1 23 ? 40.594 -1.893 5.168 1 91.25 23 THR B CA 1
ATOM 5201 C C . THR B 1 23 ? 41.781 -1.23 5.859 1 91.25 23 THR B C 1
ATOM 5203 O O . THR B 1 23 ? 41.969 -0.019 5.742 1 91.25 23 THR B O 1
ATOM 5206 N N . ARG B 1 24 ? 42.438 -2.045 6.625 1 91.25 24 ARG B N 1
ATOM 5207 C CA . ARG B 1 24 ? 43.625 -1.554 7.332 1 91.25 24 ARG B CA 1
ATOM 5208 C C . ARG B 1 24 ? 44.812 -2.473 7.109 1 91.25 24 ARG B C 1
ATOM 5210 O O . ARG B 1 24 ? 44.75 -3.664 7.422 1 91.25 24 ARG B O 1
ATOM 5217 N N . LYS B 1 25 ? 45.781 -1.97 6.613 1 89.81 25 LYS B N 1
ATOM 5218 C CA . LYS B 1 25 ? 47.031 -2.715 6.438 1 89.81 25 LYS B CA 1
ATOM 5219 C C . LYS B 1 25 ? 48 -2.48 7.609 1 89.81 25 LYS B C 1
ATOM 5221 O O . LYS B 1 25 ? 48.281 -1.336 7.945 1 89.81 25 LYS B O 1
ATOM 5226 N N . VAL B 1 26 ? 48.188 -3.645 8.305 1 90.19 26 VAL B N 1
ATOM 5227 C CA . VAL B 1 26 ? 49.125 -3.592 9.414 1 90.19 26 VAL B CA 1
ATOM 5228 C C . VAL B 1 26 ? 50.469 -4.199 8.992 1 90.19 26 VAL B C 1
ATOM 5230 O O . VAL B 1 26 ? 50.688 -5.402 9.141 1 90.19 26 VAL B O 1
ATOM 5233 N N . GLY B 1 27 ? 51.375 -3.605 8.32 1 85.81 27 GLY B N 1
ATOM 5234 C CA . GLY B 1 27 ? 52.656 -4.094 7.832 1 85.81 27 GLY B CA 1
ATOM 5235 C C . GLY B 1 27 ? 52.531 -4.867 6.531 1 85.81 27 GLY B C 1
ATOM 5236 O O . GLY B 1 27 ? 51.469 -4.906 5.918 1 85.81 27 GLY B O 1
ATOM 5237 N N . LYS B 1 28 ? 53.594 -5.559 6.109 1 86.62 28 LYS B N 1
ATOM 5238 C CA . LYS B 1 28 ? 53.656 -6.258 4.828 1 86.62 28 LYS B CA 1
ATOM 5239 C C . LYS B 1 28 ? 52.906 -7.582 4.883 1 86.62 28 LYS B C 1
ATOM 5241 O O . LYS B 1 28 ? 52.406 -8.062 3.863 1 86.62 28 LYS B O 1
ATOM 5246 N N . ASN B 1 29 ? 52.75 -8.141 6.039 1 93.31 29 ASN B N 1
ATOM 5247 C CA . ASN B 1 29 ? 52.25 -9.508 6.129 1 93.31 29 ASN B CA 1
ATOM 5248 C C . ASN B 1 29 ? 50.938 -9.586 6.93 1 93.31 29 ASN B C 1
ATOM 5250 O O . ASN B 1 29 ? 50.531 -10.672 7.352 1 93.31 29 ASN B O 1
ATOM 5254 N N . LEU B 1 30 ? 50.281 -8.375 7.113 1 95.19 30 LEU B N 1
ATOM 5255 C CA . LEU B 1 30 ? 49.062 -8.398 7.926 1 95.19 30 LEU B CA 1
ATOM 5256 C C . LEU B 1 30 ? 48.094 -7.289 7.496 1 95.19 30 LEU B C 1
ATOM 5258 O O . LEU B 1 30 ? 48.5 -6.125 7.41 1 95.19 30 LEU B O 1
ATOM 5262 N N . ALA B 1 31 ? 46.906 -7.668 7.125 1 96.25 31 ALA B N 1
ATOM 5263 C CA . ALA B 1 31 ? 45.875 -6.715 6.758 1 96.25 31 ALA B CA 1
ATOM 5264 C C . ALA B 1 31 ? 44.531 -7.133 7.336 1 96.25 31 ALA B C 1
ATOM 5266 O O . ALA B 1 31 ? 44.281 -8.32 7.582 1 96.25 31 ALA B O 1
ATOM 5267 N N . PHE B 1 32 ? 43.656 -6.172 7.609 1 96.56 32 PHE B N 1
ATOM 5268 C CA . PHE B 1 32 ? 42.312 -6.383 8.117 1 96.56 32 PHE B CA 1
ATOM 5269 C C . PHE B 1 32 ? 41.281 -5.68 7.246 1 96.56 32 PHE B C 1
ATOM 5271 O O . PHE B 1 32 ? 41.594 -4.656 6.625 1 96.56 32 PHE B O 1
ATOM 5278 N N . ALA B 1 33 ? 40.156 -6.254 7.125 1 96.75 33 ALA B N 1
ATOM 5279 C CA . ALA B 1 33 ? 39.031 -5.594 6.457 1 96.75 33 ALA B CA 1
ATOM 5280 C C . ALA B 1 33 ? 37.719 -5.918 7.148 1 96.75 33 ALA B C 1
ATOM 5282 O O . ALA B 1 33 ? 37.469 -7.059 7.559 1 96.75 33 ALA B O 1
ATOM 5283 N N . HIS B 1 34 ? 36.875 -4.945 7.27 1 96.31 34 HIS B N 1
ATOM 5284 C CA . HIS B 1 34 ? 35.531 -5.176 7.738 1 96.31 34 HIS B CA 1
ATOM 5285 C C . HIS B 1 34 ? 34.656 -5.762 6.637 1 96.31 34 HIS B C 1
ATOM 5287 O O . HIS B 1 34 ? 34.844 -5.461 5.457 1 96.31 34 HIS B O 1
ATOM 5293 N N . LEU B 1 35 ? 33.75 -6.656 7.02 1 96.56 35 LEU B N 1
ATOM 5294 C CA . LEU B 1 35 ? 32.688 -7.125 6.133 1 96.56 35 LEU B CA 1
ATOM 5295 C C . LEU B 1 35 ? 31.344 -6.609 6.59 1 96.56 35 LEU B C 1
ATOM 5297 O O . LEU B 1 35 ? 30.984 -6.723 7.77 1 96.56 35 LEU B O 1
ATOM 5301 N N . GLU B 1 36 ? 30.578 -6.086 5.629 1 94.94 36 GLU B N 1
ATOM 5302 C CA . GLU B 1 36 ? 29.344 -5.402 5.984 1 94.94 36 GLU B CA 1
ATOM 5303 C C . GLU B 1 36 ? 28.156 -5.98 5.223 1 94.94 36 GLU B C 1
ATOM 5305 O O . GLU B 1 36 ? 28.312 -6.453 4.094 1 94.94 36 GLU B O 1
ATOM 5310 N N . ARG B 1 37 ? 27 -5.992 5.836 1 92.62 37 ARG B N 1
ATOM 5311 C CA . ARG B 1 37 ? 25.703 -6.289 5.25 1 92.62 37 ARG B CA 1
ATOM 5312 C C . ARG B 1 37 ? 24.641 -5.324 5.762 1 92.62 37 ARG B C 1
ATOM 5314 O O . ARG B 1 37 ? 24.641 -4.969 6.941 1 92.62 37 ARG B O 1
ATOM 5321 N N . ASN B 1 38 ? 23.844 -4.902 4.891 1 89.56 38 ASN B N 1
ATOM 5322 C CA . ASN B 1 38 ? 22.75 -3.998 5.25 1 89.56 38 ASN B CA 1
ATOM 5323 C C . ASN B 1 38 ? 23.281 -2.75 5.957 1 89.56 38 ASN B C 1
ATOM 5325 O O . ASN B 1 38 ? 22.672 -2.281 6.922 1 89.56 38 ASN B O 1
ATOM 5329 N N . GLY B 1 39 ? 24.484 -2.365 5.582 1 82.5 39 GLY B N 1
ATOM 5330 C CA . GLY B 1 39 ? 25.094 -1.161 6.125 1 82.5 39 GLY B CA 1
ATOM 5331 C C . GLY B 1 39 ? 25.719 -1.37 7.496 1 82.5 39 GLY B C 1
ATOM 5332 O O . GLY B 1 39 ? 26.141 -0.413 8.141 1 82.5 39 GLY B O 1
ATOM 5333 N N . GLU B 1 40 ? 25.781 -2.557 7.953 1 86.81 40 GLU B N 1
ATOM 5334 C CA . GLU B 1 40 ? 26.328 -2.855 9.273 1 86.81 40 GLU B CA 1
ATOM 5335 C C . GLU B 1 40 ? 27.453 -3.873 9.188 1 86.81 40 GLU B C 1
ATOM 5337 O O . GLU B 1 40 ? 27.422 -4.789 8.359 1 86.81 40 GLU B O 1
ATOM 5342 N N . ARG B 1 41 ? 28.438 -3.748 10.102 1 92.12 41 ARG B N 1
ATOM 5343 C CA . ARG B 1 41 ? 29.547 -4.684 10.156 1 92.12 41 ARG B CA 1
ATOM 5344 C C . ARG B 1 41 ? 29.109 -6.027 10.727 1 92.12 41 ARG B C 1
ATOM 5346 O O . ARG B 1 41 ? 28.562 -6.094 11.828 1 92.12 41 ARG B O 1
ATOM 5353 N N . ILE B 1 42 ? 29.375 -7.074 9.992 1 93.12 42 ILE B N 1
ATOM 5354 C CA . ILE B 1 42 ? 28.969 -8.391 10.469 1 93.12 42 ILE B CA 1
ATOM 5355 C C . ILE B 1 42 ? 30.188 -9.172 10.93 1 93.12 42 ILE B C 1
ATOM 5357 O O . ILE B 1 42 ? 30.062 -10.211 11.586 1 93.12 42 ILE B O 1
ATOM 5361 N N . GLY B 1 43 ? 31.406 -8.609 10.531 1 95.19 43 GLY B N 1
ATOM 5362 C CA . GLY B 1 43 ? 32.594 -9.289 10.969 1 95.19 43 GLY B CA 1
ATOM 5363 C C . GLY B 1 43 ? 33.875 -8.656 10.422 1 95.19 43 GLY B C 1
ATOM 5364 O O . GLY B 1 43 ? 33.844 -7.574 9.836 1 95.19 43 GLY B O 1
ATOM 5365 N N . GLN B 1 44 ? 35 -9.328 10.742 1 96.56 44 GLN B N 1
ATOM 5366 C CA . GLN B 1 44 ? 36.312 -8.852 10.336 1 96.56 44 GLN B CA 1
ATOM 5367 C C . GLN B 1 44 ? 37.125 -9.961 9.688 1 96.56 44 GLN B C 1
ATOM 5369 O O . GLN B 1 44 ? 37.156 -11.094 10.188 1 96.56 44 GLN B O 1
ATOM 5374 N N . ILE B 1 45 ? 37.75 -9.602 8.602 1 97.38 45 ILE B N 1
ATOM 5375 C CA . ILE B 1 45 ? 38.625 -10.508 7.867 1 97.38 45 ILE B CA 1
ATOM 5376 C C . ILE B 1 45 ? 40.094 -10.18 8.188 1 97.38 45 ILE B C 1
ATOM 5378 O O . ILE B 1 45 ? 40.531 -9.047 8.016 1 97.38 45 ILE B O 1
ATOM 5382 N N . CYS B 1 46 ? 40.75 -11.156 8.648 1 97.38 46 CYS B N 1
ATOM 5383 C CA . CYS B 1 46 ? 42.188 -11.039 8.906 1 97.38 46 CYS B CA 1
ATOM 5384 C C . CYS B 1 46 ? 43 -11.789 7.852 1 97.38 46 CYS B C 1
ATOM 5386 O O . CYS B 1 46 ? 42.812 -12.992 7.668 1 97.38 46 CYS B O 1
ATOM 5388 N N . ALA B 1 47 ? 43.812 -11.117 7.188 1 97.12 47 ALA B N 1
ATOM 5389 C CA . ALA B 1 47 ? 44.688 -11.727 6.164 1 97.12 47 ALA B CA 1
ATOM 5390 C C . ALA B 1 47 ? 46.156 -11.68 6.566 1 97.12 47 ALA B C 1
ATOM 5392 O O . ALA B 1 47 ? 46.656 -10.609 6.91 1 97.12 47 ALA B O 1
ATOM 5393 N N . LYS B 1 48 ? 46.781 -12.852 6.477 1 95.88 48 LYS B N 1
ATOM 5394 C CA . LYS B 1 48 ? 48.156 -12.977 6.891 1 95.88 48 LYS B CA 1
ATOM 5395 C C . LYS B 1 48 ? 49.031 -13.461 5.738 1 95.88 48 LYS B C 1
ATOM 5397 O O . LYS B 1 48 ? 48.562 -14.109 4.812 1 95.88 48 LYS B O 1
ATOM 5402 N N . GLY B 1 49 ? 50.344 -13.102 5.809 1 94.31 49 GLY B N 1
ATOM 5403 C CA . GLY B 1 49 ? 51.281 -13.523 4.785 1 94.31 49 GLY B CA 1
ATOM 5404 C C . GLY B 1 49 ? 50.906 -13.055 3.395 1 94.31 49 GLY B C 1
ATOM 5405 O O . GLY B 1 49 ? 50.656 -11.867 3.186 1 94.31 49 GLY B O 1
ATOM 5406 N N . GLU B 1 50 ? 50.844 -13.953 2.525 1 93.81 50 GLU B N 1
ATOM 5407 C CA . GLU B 1 50 ? 50.531 -13.633 1.13 1 93.81 50 GLU B CA 1
ATOM 5408 C C . GLU B 1 50 ? 49.094 -13.141 0.965 1 93.81 50 GLU B C 1
ATOM 5410 O O . GLU B 1 50 ? 48.812 -12.344 0.068 1 93.81 50 GLU B O 1
ATOM 5415 N N . ASN B 1 51 ? 48.312 -13.578 1.873 1 95.69 51 ASN B N 1
ATOM 5416 C CA . ASN B 1 51 ? 46.906 -13.195 1.808 1 95.69 51 ASN B CA 1
ATOM 5417 C C . ASN B 1 51 ? 46.688 -11.711 2.082 1 95.69 51 ASN B C 1
ATOM 5419 O O . ASN B 1 51 ? 45.719 -11.117 1.667 1 95.69 51 ASN B O 1
ATOM 5423 N N . ALA B 1 52 ? 47.562 -11.133 2.789 1 95.88 52 ALA B N 1
ATOM 5424 C CA . ALA B 1 52 ? 47.5 -9.703 3.072 1 95.88 52 ALA B CA 1
ATOM 5425 C C . ALA B 1 52 ? 47.531 -8.891 1.783 1 95.88 52 ALA B C 1
ATOM 5427 O O . ALA B 1 52 ? 46.812 -7.895 1.654 1 95.88 52 ALA B O 1
ATOM 5428 N N . ALA B 1 53 ? 48.375 -9.344 0.871 1 93.31 53 ALA B N 1
ATOM 5429 C CA . ALA B 1 53 ? 48.469 -8.648 -0.413 1 93.31 53 ALA B CA 1
ATOM 5430 C C . ALA B 1 53 ? 47.188 -8.828 -1.229 1 93.31 53 ALA B C 1
ATOM 5432 O O . ALA B 1 53 ? 46.75 -7.914 -1.933 1 93.31 53 ALA B O 1
ATOM 5433 N N . VAL B 1 54 ? 46.656 -9.984 -1.147 1 95.06 54 VAL B N 1
ATOM 5434 C CA . VAL B 1 54 ? 45.438 -10.297 -1.876 1 95.06 54 VAL B CA 1
ATOM 5435 C C . VAL B 1 54 ? 44.312 -9.414 -1.366 1 95.06 54 VAL B C 1
ATOM 5437 O O . VAL B 1 54 ? 43.562 -8.812 -2.158 1 95.06 54 VAL B O 1
ATOM 5440 N N . LEU B 1 55 ? 44.156 -9.344 -0.084 1 96.31 55 LEU B N 1
ATOM 5441 C CA . LEU B 1 55 ? 43.094 -8.539 0.529 1 96.31 55 LEU B CA 1
ATOM 5442 C C . LEU B 1 55 ? 43.281 -7.062 0.194 1 96.31 55 LEU B C 1
ATOM 5444 O O . LEU B 1 55 ? 42.312 -6.348 -0.034 1 96.31 55 LEU B O 1
ATOM 5448 N N . ALA B 1 56 ? 44.469 -6.656 0.111 1 91.75 56 ALA B N 1
ATOM 5449 C CA . ALA B 1 56 ? 44.781 -5.25 -0.146 1 91.75 56 ALA B CA 1
ATOM 5450 C C . ALA B 1 56 ? 44.375 -4.848 -1.558 1 91.75 56 ALA B C 1
ATOM 5452 O O . ALA B 1 56 ? 44.094 -3.67 -1.82 1 91.75 56 ALA B O 1
ATOM 5453 N N . LYS B 1 57 ? 44.25 -5.793 -2.426 1 91.62 57 LYS B N 1
ATOM 5454 C CA . LYS B 1 57 ? 43.906 -5.523 -3.818 1 91.62 57 LYS B CA 1
ATOM 5455 C C . LYS B 1 57 ? 42.406 -5.422 -3.998 1 91.62 57 LYS B C 1
ATOM 5457 O O . LYS B 1 57 ? 41.906 -4.938 -5.027 1 91.62 57 LYS B O 1
ATOM 5462 N N . ILE B 1 58 ? 41.688 -5.891 -3.029 1 95.38 58 ILE B N 1
ATOM 5463 C CA . ILE B 1 58 ? 40.219 -5.832 -3.129 1 95.38 58 ILE B CA 1
ATOM 5464 C C . ILE B 1 58 ? 39.75 -4.391 -2.955 1 95.38 58 ILE B C 1
ATOM 5466 O O . ILE B 1 58 ? 40.125 -3.727 -1.979 1 95.38 58 ILE B O 1
ATOM 5470 N N . ARG B 1 59 ? 38.969 -3.93 -3.865 1 94.56 59 ARG B N 1
ATOM 5471 C CA . ARG B 1 59 ? 38.469 -2.559 -3.811 1 94.56 59 ARG B CA 1
ATOM 5472 C C . ARG B 1 59 ? 37.406 -2.404 -2.732 1 94.56 59 ARG B C 1
ATOM 5474 O O . ARG B 1 59 ? 36.531 -3.258 -2.596 1 94.56 59 ARG B O 1
ATOM 5481 N N . PRO B 1 60 ? 37.406 -1.32 -2.012 1 93.31 60 PRO B N 1
ATOM 5482 C CA . PRO B 1 60 ? 36.344 -1.084 -1.016 1 93.31 60 PRO B CA 1
ATOM 5483 C C . PRO B 1 60 ? 34.969 -1.068 -1.623 1 93.31 60 PRO B C 1
ATOM 5485 O O . PRO B 1 60 ? 34.781 -0.703 -2.789 1 93.31 60 PRO B O 1
ATOM 5488 N N . PHE B 1 61 ? 33.969 -1.455 -0.833 1 95.5 61 PHE B N 1
ATOM 5489 C CA . PHE B 1 61 ? 32.531 -1.404 -1.153 1 95.5 61 PHE B CA 1
ATOM 5490 C C . PHE B 1 61 ? 32.156 -2.506 -2.139 1 95.5 61 PHE B C 1
ATOM 5492 O O . PHE B 1 61 ? 30.984 -2.689 -2.457 1 95.5 61 PHE B O 1
ATOM 5499 N N . SER B 1 62 ? 33.188 -3.354 -2.586 1 97.62 62 SER B N 1
ATOM 5500 C CA . SER B 1 62 ? 32.906 -4.465 -3.49 1 97.62 62 SER B CA 1
ATOM 5501 C C . SER B 1 62 ? 32.125 -5.574 -2.783 1 97.62 62 SER B C 1
ATOM 5503 O O . SER B 1 62 ? 32.281 -5.766 -1.575 1 97.62 62 SER B O 1
ATOM 5505 N N . ALA B 1 63 ? 31.266 -6.203 -3.527 1 98.25 63 ALA B N 1
ATOM 5506 C CA . ALA B 1 63 ? 30.656 -7.441 -3.043 1 98.25 63 ALA B CA 1
ATOM 5507 C C . ALA B 1 63 ? 31.625 -8.609 -3.168 1 98.25 63 ALA B C 1
ATOM 5509 O O . ALA B 1 63 ? 32.188 -8.852 -4.242 1 98.25 63 ALA B O 1
ATOM 5510 N N . VAL B 1 64 ? 31.797 -9.344 -2.033 1 97.94 64 VAL B N 1
ATOM 5511 C CA . VAL B 1 64 ? 32.844 -10.383 -2.064 1 97.94 64 VAL B CA 1
ATOM 5512 C C . VAL B 1 64 ? 32.312 -11.641 -1.37 1 97.94 64 VAL B C 1
ATOM 5514 O O . VAL B 1 64 ? 31.297 -11.602 -0.672 1 97.94 64 VAL B O 1
ATOM 5517 N N . LEU B 1 65 ? 32.906 -12.719 -1.666 1 97.56 65 LEU B N 1
ATOM 5518 C CA . LEU B 1 65 ? 32.844 -14 -0.967 1 97.56 65 LEU B CA 1
ATOM 5519 C C . LEU B 1 65 ? 34.188 -14.359 -0.334 1 97.56 65 LEU B C 1
ATOM 5521 O O . LEU B 1 65 ? 35.188 -14.406 -1.02 1 97.56 65 LEU B O 1
ATOM 5525 N N . ALA B 1 66 ? 34.188 -14.562 0.967 1 97.25 66 ALA B N 1
ATOM 5526 C CA . ALA B 1 66 ? 35.438 -14.867 1.678 1 97.25 66 ALA B CA 1
ATOM 5527 C C . ALA B 1 66 ? 35.344 -16.203 2.422 1 97.25 66 ALA B C 1
ATOM 5529 O O . ALA B 1 66 ? 34.281 -16.516 2.98 1 97.25 66 ALA B O 1
ATOM 5530 N N . LYS B 1 67 ? 36.344 -16.922 2.363 1 97.56 67 LYS B N 1
ATOM 5531 C CA . LYS B 1 67 ? 36.5 -18.188 3.098 1 97.56 67 LYS B CA 1
ATOM 5532 C C . LYS B 1 67 ? 37.625 -18.109 4.113 1 97.56 67 LYS B C 1
ATOM 5534 O O . LYS B 1 67 ? 38.688 -17.547 3.828 1 97.56 67 LYS B O 1
ATOM 5539 N N . GLY B 1 68 ? 37.375 -18.672 5.281 1 97.25 68 GLY B N 1
ATOM 5540 C CA . GLY B 1 68 ? 38.438 -18.656 6.301 1 97.25 68 GLY B CA 1
ATOM 5541 C C . GLY B 1 68 ? 38.062 -19.453 7.535 1 97.25 68 GLY B C 1
ATOM 5542 O O . GLY B 1 68 ? 37.094 -20.219 7.523 1 97.25 68 GLY B O 1
ATOM 5543 N N . VAL B 1 69 ? 38.969 -19.234 8.547 1 97.25 69 VAL B N 1
ATOM 5544 C CA . VAL B 1 69 ? 38.812 -19.969 9.797 1 97.25 69 VAL B CA 1
ATOM 5545 C C . VAL B 1 69 ? 38.469 -19 10.93 1 97.25 69 VAL B C 1
ATOM 5547 O O . VAL B 1 69 ? 39.188 -18 11.125 1 97.25 69 VAL B O 1
ATOM 5550 N N . VAL B 1 70 ? 37.469 -19.375 11.625 1 96.62 70 VAL B N 1
ATOM 5551 C CA . VAL B 1 70 ? 37.031 -18.516 12.711 1 96.62 70 VAL B CA 1
ATOM 5552 C C . VAL B 1 70 ? 38.062 -18.469 13.812 1 96.62 70 VAL B C 1
ATOM 5554 O O . VAL B 1 70 ? 38.656 -19.5 14.156 1 96.62 70 VAL B O 1
ATOM 5557 N N . THR B 1 71 ? 38.312 -17.266 14.344 1 96 71 THR B N 1
ATOM 5558 C CA . THR B 1 71 ? 39.344 -17.109 15.383 1 96 71 THR B CA 1
ATOM 5559 C C . THR B 1 71 ? 38.688 -17.094 16.766 1 96 71 THR B C 1
ATOM 5561 O O . THR B 1 71 ? 37.438 -17.078 16.875 1 96 71 THR B O 1
ATOM 5564 N N . GLU B 1 72 ? 39.469 -16.938 17.812 1 93.88 72 GLU B N 1
ATOM 5565 C CA . GLU B 1 72 ? 39 -16.906 19.188 1 93.88 72 GLU B CA 1
ATOM 5566 C C . GLU B 1 72 ? 38.312 -15.578 19.5 1 93.88 72 GLU B C 1
ATOM 5568 O O . GLU B 1 72 ? 37.531 -15.492 20.438 1 93.88 72 GLU B O 1
ATOM 5573 N N . ALA B 1 73 ? 38.562 -14.656 18.672 1 91.44 73 ALA B N 1
ATOM 5574 C CA . ALA B 1 73 ? 38.031 -13.328 18.906 1 91.44 73 ALA B CA 1
ATOM 5575 C C . ALA B 1 73 ? 36.594 -13.203 18.359 1 91.44 73 ALA B C 1
ATOM 5577 O O . ALA B 1 73 ? 35.906 -12.211 18.609 1 91.44 73 ALA B O 1
ATOM 5578 N N . SER B 1 74 ? 36.219 -14.258 17.688 1 90.81 74 SER B N 1
ATOM 5579 C CA . SER B 1 74 ? 34.906 -14.242 17.078 1 90.81 74 SER B CA 1
ATOM 5580 C C . SER B 1 74 ? 33.781 -14.414 18.109 1 90.81 74 SER B C 1
ATOM 5582 O O . SER B 1 74 ? 34 -15.07 19.141 1 90.81 74 SER B O 1
ATOM 5584 N N . GLY B 1 75 ? 32.625 -13.781 17.953 1 88.38 75 GLY B N 1
ATOM 5585 C CA . GLY B 1 75 ? 31.438 -13.914 18.812 1 88.38 75 GLY B CA 1
ATOM 5586 C C . GLY B 1 75 ? 30.156 -14.148 18.047 1 88.38 75 GLY B C 1
ATOM 5587 O O . GLY B 1 75 ? 30.188 -14.352 16.828 1 88.38 75 GLY B O 1
ATOM 5588 N N . ALA B 1 76 ? 29.109 -14.125 18.812 1 83 76 ALA B N 1
ATOM 5589 C CA . ALA B 1 76 ? 27.797 -14.406 18.234 1 83 76 ALA B CA 1
ATOM 5590 C C . ALA B 1 76 ? 27.328 -13.25 17.344 1 83 76 ALA B C 1
ATOM 5592 O O . ALA B 1 76 ? 26.641 -13.461 16.344 1 83 76 ALA B O 1
ATOM 5593 N N . ALA B 1 77 ? 27.719 -12.047 17.656 1 83.94 77 ALA B N 1
ATOM 5594 C CA . ALA B 1 77 ? 27.234 -10.859 16.953 1 83.94 77 ALA B CA 1
ATOM 5595 C C . ALA B 1 77 ? 28.094 -10.539 15.742 1 83.94 77 ALA B C 1
ATOM 5597 O O . ALA B 1 77 ? 27.594 -10.055 14.719 1 83.94 77 ALA B O 1
ATOM 5598 N N . ARG B 1 78 ? 29.406 -10.812 15.898 1 91.75 78 ARG B N 1
ATOM 5599 C CA . ARG B 1 78 ? 30.375 -10.508 14.844 1 91.75 78 ARG B CA 1
ATOM 5600 C C . ARG B 1 78 ? 31.453 -11.586 14.758 1 91.75 78 ARG B C 1
ATOM 5602 O O . ARG B 1 78 ? 31.984 -12.023 15.781 1 91.75 78 ARG B O 1
ATOM 5609 N N . PHE B 1 79 ? 31.75 -11.914 13.562 1 94.75 79 PHE B N 1
ATOM 5610 C CA . PHE B 1 79 ? 32.781 -12.945 13.406 1 94.75 79 PHE B CA 1
ATOM 5611 C C . PHE B 1 79 ? 34.156 -12.32 13.188 1 94.75 79 PHE B C 1
ATOM 5613 O O . PHE B 1 79 ? 34.25 -11.148 12.82 1 94.75 79 PHE B O 1
ATOM 5620 N N . GLU B 1 80 ? 35.156 -12.984 13.461 1 96.38 80 GLU B N 1
ATOM 5621 C CA . GLU B 1 80 ? 36.531 -12.742 13.008 1 96.38 80 GLU B CA 1
ATOM 5622 C C . GLU B 1 80 ? 37.125 -14 12.398 1 96.38 80 GLU B C 1
ATOM 5624 O O . GLU B 1 80 ? 37 -15.094 12.945 1 96.38 80 GLU B O 1
ATOM 5629 N N . MET B 1 81 ? 37.688 -13.82 11.242 1 97 81 MET B N 1
ATOM 5630 C CA . MET B 1 81 ? 38.25 -15.008 10.586 1 97 81 MET B CA 1
ATOM 5631 C C . MET B 1 81 ? 39.656 -14.742 10.062 1 97 81 MET B C 1
ATOM 5633 O O . MET B 1 81 ? 39.969 -13.602 9.719 1 97 81 MET B O 1
ATOM 5637 N N . ASP B 1 82 ? 40.438 -15.797 10.062 1 97.44 82 ASP B N 1
ATOM 5638 C CA . ASP B 1 82 ? 41.656 -15.812 9.281 1 97.44 82 ASP B CA 1
ATOM 5639 C C . ASP B 1 82 ? 41.406 -16.203 7.832 1 97.44 82 ASP B C 1
ATOM 5641 O O . ASP B 1 82 ? 40.969 -17.328 7.559 1 97.44 82 ASP B O 1
ATOM 5645 N N . MET B 1 83 ? 41.656 -15.336 6.973 1 97.81 83 MET B N 1
ATOM 5646 C CA . MET B 1 83 ? 41.25 -15.469 5.578 1 97.81 83 MET B CA 1
ATOM 5647 C C . MET B 1 83 ? 42.094 -16.547 4.871 1 97.81 83 MET B C 1
ATOM 5649 O O . MET B 1 83 ? 43.312 -16.578 4.988 1 97.81 83 MET B O 1
ATOM 5653 N N . GLU B 1 84 ? 41.375 -17.375 4.191 1 97.56 84 GLU B N 1
ATOM 5654 C CA . GLU B 1 84 ? 42.031 -18.344 3.307 1 97.56 84 GLU B CA 1
ATOM 5655 C C . GLU B 1 84 ? 41.938 -17.906 1.849 1 97.56 84 GLU B C 1
ATOM 5657 O O . GLU B 1 84 ? 42.875 -18.078 1.075 1 97.56 84 GLU B O 1
ATOM 5662 N N . SER B 1 85 ? 40.781 -17.422 1.517 1 97.44 85 SER B N 1
ATOM 5663 C CA . SER B 1 85 ? 40.594 -16.922 0.158 1 97.44 85 SER B CA 1
ATOM 5664 C C . SER B 1 85 ? 39.5 -15.852 0.115 1 97.44 85 SER B C 1
ATOM 5666 O O . SER B 1 85 ? 38.688 -15.773 1.016 1 97.44 85 SER B O 1
ATOM 5668 N N . ILE B 1 86 ? 39.562 -15.047 -0.914 1 97.69 86 ILE B N 1
ATOM 5669 C CA . ILE B 1 86 ? 38.562 -14.008 -1.146 1 97.69 86 ILE B CA 1
ATOM 5670 C C . ILE B 1 86 ? 38.375 -13.797 -2.648 1 97.69 86 ILE B C 1
ATOM 5672 O O . ILE B 1 86 ? 39.344 -13.867 -3.416 1 97.69 86 ILE B O 1
ATOM 5676 N N . GLN B 1 87 ? 37.156 -13.664 -3.084 1 96.81 87 GLN B N 1
ATOM 5677 C CA . GLN B 1 87 ? 36.875 -13.422 -4.496 1 96.81 87 GLN B CA 1
ATOM 5678 C C . GLN B 1 87 ? 35.781 -12.359 -4.668 1 96.81 87 GLN B C 1
ATOM 5680 O O . GLN B 1 87 ? 34.938 -12.195 -3.805 1 96.81 87 GLN B O 1
ATOM 5685 N N . TYR B 1 88 ? 35.875 -11.664 -5.781 1 97.44 88 TYR B N 1
ATOM 5686 C CA . TYR B 1 88 ? 34.844 -10.695 -6.133 1 97.44 88 TYR B CA 1
ATOM 5687 C C . TYR B 1 88 ? 33.531 -11.398 -6.512 1 97.44 88 TYR B C 1
ATOM 5689 O O . TYR B 1 88 ? 33.562 -12.406 -7.219 1 97.44 88 TYR B O 1
ATOM 5697 N N . LEU B 1 89 ? 32.5 -10.977 -5.98 1 97.62 89 LEU B N 1
ATOM 5698 C CA . LEU B 1 89 ? 31.188 -11.25 -6.551 1 97.62 89 LEU B CA 1
ATOM 5699 C C . LEU B 1 89 ? 30.797 -10.156 -7.539 1 97.62 89 LEU B C 1
ATOM 5701 O O . LEU B 1 89 ? 30.156 -10.438 -8.555 1 97.62 89 LEU B O 1
ATOM 5705 N N . ASN B 1 90 ? 31.109 -8.914 -7.219 1 98.31 90 ASN B N 1
ATOM 5706 C CA . ASN B 1 90 ? 30.953 -7.742 -8.07 1 98.31 90 ASN B CA 1
ATOM 5707 C C . ASN B 1 90 ? 31.828 -6.582 -7.594 1 98.31 90 ASN B C 1
ATOM 5709 O O . ASN B 1 90 ? 31.562 -5.984 -6.551 1 98.31 90 ASN B O 1
ATOM 5713 N N . PRO B 1 91 ? 32.844 -6.266 -8.32 1 97.5 91 PRO B N 1
ATOM 5714 C CA . PRO B 1 91 ? 33.75 -5.195 -7.875 1 97.5 91 PRO B CA 1
ATOM 5715 C C . PRO B 1 91 ? 33.094 -3.816 -7.938 1 97.5 91 PRO B C 1
ATOM 5717 O O . PRO B 1 91 ? 32.312 -3.551 -8.836 1 97.5 91 PRO B O 1
ATOM 5720 N N . PHE B 1 92 ? 33.406 -2.965 -6.992 1 97.06 92 PHE B N 1
ATOM 5721 C CA . PHE B 1 92 ? 33 -1.565 -7.035 1 97.06 92 PHE B CA 1
ATOM 5722 C C . PHE B 1 92 ? 33.875 -0.781 -8.008 1 97.06 92 PHE B C 1
ATOM 5724 O O . PHE B 1 92 ? 35.094 -0.96 -8.047 1 97.06 92 PHE B O 1
ATOM 5731 N N . PRO B 1 93 ? 33.25 -0.012 -8.812 1 95.81 93 PRO B N 1
ATOM 5732 C CA . PRO B 1 93 ? 34 0.629 -9.875 1 95.81 93 PRO B CA 1
ATOM 5733 C C . PRO B 1 93 ? 35 1.653 -9.344 1 95.81 93 PRO B C 1
ATOM 5735 O O . PRO B 1 93 ? 34.719 2.361 -8.375 1 95.81 93 PRO B O 1
ATOM 5738 N N . LYS B 1 94 ? 36.062 1.847 -10.055 1 93.5 94 LYS B N 1
ATOM 5739 C CA . LYS B 1 94 ? 37.156 2.73 -9.641 1 93.5 94 LYS B CA 1
ATOM 5740 C C . LYS B 1 94 ? 36.781 4.191 -9.883 1 93.5 94 LYS B C 1
ATOM 5742 O O . LYS B 1 94 ? 37.312 5.086 -9.211 1 93.5 94 LYS B O 1
ATOM 5747 N N . ASP B 1 95 ? 35.906 4.379 -10.789 1 94.12 95 ASP B N 1
ATOM 5748 C CA . ASP B 1 95 ? 35.625 5.746 -11.203 1 94.12 95 ASP B CA 1
ATOM 5749 C C . ASP B 1 95 ? 34.656 6.418 -10.242 1 94.12 95 ASP B C 1
ATOM 5751 O O . ASP B 1 95 ? 34.438 7.633 -10.305 1 94.12 95 ASP B O 1
ATOM 5755 N N . ILE B 1 96 ? 34.062 5.664 -9.367 1 94 96 ILE B N 1
ATOM 5756 C CA . ILE B 1 96 ? 33.25 6.254 -8.32 1 94 96 ILE B CA 1
ATOM 5757 C C . ILE B 1 96 ? 34.094 6.48 -7.062 1 94 96 ILE B C 1
ATOM 5759 O O . ILE B 1 96 ? 34.438 5.523 -6.371 1 94 96 ILE B O 1
ATOM 5763 N N . ILE B 1 97 ? 34.375 7.656 -6.824 1 89 97 ILE B N 1
ATOM 5764 C CA . ILE B 1 97 ? 35.25 8.008 -5.699 1 89 97 ILE B CA 1
ATOM 5765 C C . ILE B 1 97 ? 34.375 8.445 -4.512 1 89 97 ILE B C 1
ATOM 5767 O O . ILE B 1 97 ? 33.531 9.336 -4.641 1 89 97 ILE B O 1
ATOM 5771 N N . ILE B 1 98 ? 34.594 7.824 -3.445 1 88.5 98 ILE B N 1
ATOM 5772 C CA . ILE B 1 98 ? 33.844 8.117 -2.242 1 88.5 98 ILE B CA 1
ATOM 5773 C C . ILE B 1 98 ? 34.75 8.688 -1.165 1 88.5 98 ILE B C 1
ATOM 5775 O O . ILE B 1 98 ? 35.688 8.016 -0.709 1 88.5 98 ILE B O 1
ATOM 5779 N N . GLY B 1 99 ? 34.562 9.883 -0.89 1 81.81 99 GLY B N 1
ATOM 5780 C CA . GLY B 1 99 ? 35.25 10.523 0.21 1 81.81 99 GLY B CA 1
ATOM 5781 C C . GLY B 1 99 ? 34.344 10.922 1.353 1 81.81 99 GLY B C 1
ATOM 5782 O O . GLY B 1 99 ? 33.125 10.695 1.289 1 81.81 99 GLY B O 1
ATOM 5783 N N . PRO B 1 100 ? 34.875 11.359 2.461 1 77.5 100 PRO B N 1
ATOM 5784 C CA . PRO B 1 100 ? 34.094 11.727 3.641 1 77.5 100 PRO B CA 1
ATOM 5785 C C . PRO B 1 100 ? 33.031 12.766 3.334 1 77.5 100 PRO B C 1
ATOM 5787 O O . PRO B 1 100 ? 31.953 12.75 3.949 1 77.5 100 PRO B O 1
ATOM 5790 N N . ASP B 1 101 ? 33.219 13.586 2.326 1 84.06 101 ASP B N 1
ATOM 5791 C CA . ASP B 1 101 ? 32.281 14.688 2.074 1 84.06 101 ASP B CA 1
ATOM 5792 C C . ASP B 1 101 ? 31.562 14.5 0.743 1 84.06 101 ASP B C 1
ATOM 5794 O O . ASP B 1 101 ? 31 15.453 0.201 1 84.06 101 ASP B O 1
ATOM 5798 N N . THR B 1 102 ? 31.641 13.219 0.309 1 90.56 102 THR B N 1
ATOM 5799 C CA . THR B 1 102 ? 31.031 13 -0.999 1 90.56 102 THR B CA 1
ATOM 5800 C C . THR B 1 102 ? 29.516 13.133 -0.918 1 90.56 102 THR B C 1
ATOM 5802 O O . THR B 1 102 ? 28.875 12.5 -0.077 1 90.56 102 THR B O 1
ATOM 5805 N N . VAL B 1 103 ? 29.016 14.07 -1.66 1 91.62 103 VAL B N 1
ATOM 5806 C CA . VAL B 1 103 ? 27.578 14.234 -1.809 1 91.62 103 VAL B CA 1
ATOM 5807 C C . VAL B 1 103 ? 27.156 13.844 -3.225 1 91.62 103 VAL B C 1
ATOM 5809 O O . VAL B 1 103 ? 27.578 14.469 -4.199 1 91.62 103 VAL B O 1
ATOM 5812 N N . PHE B 1 104 ? 26.375 12.805 -3.344 1 95.69 104 PHE B N 1
ATOM 5813 C CA . PHE B 1 104 ? 25.922 12.328 -4.648 1 95.69 104 PHE B CA 1
ATOM 5814 C C . PHE B 1 104 ? 24.688 13.102 -5.105 1 95.69 104 PHE B C 1
ATOM 5816 O O . PHE B 1 104 ? 23.828 13.453 -4.297 1 95.69 104 PHE B O 1
ATOM 5823 N N . PRO B 1 105 ? 24.625 13.367 -6.367 1 95.38 105 PRO B N 1
ATOM 5824 C CA . PRO B 1 105 ? 23.453 14.039 -6.914 1 95.38 105 PRO B CA 1
ATOM 5825 C C . PRO B 1 105 ? 22.234 13.117 -7.016 1 95.38 105 PRO B C 1
ATOM 5827 O O . PRO B 1 105 ? 22.375 11.898 -6.879 1 95.38 105 PRO B O 1
ATOM 5830 N N . PRO B 1 106 ? 21.016 13.688 -7.293 1 94.75 106 PRO B N 1
ATOM 5831 C CA . PRO B 1 106 ? 19.781 12.906 -7.363 1 94.75 106 PRO B CA 1
ATOM 5832 C C . PRO B 1 106 ? 19.812 11.867 -8.484 1 94.75 106 PRO B C 1
ATOM 5834 O O . PRO B 1 106 ? 19.141 10.836 -8.391 1 94.75 106 PRO B O 1
ATOM 5837 N N . GLU B 1 107 ? 20.625 12.055 -9.492 1 96.25 107 GLU B N 1
ATOM 5838 C CA . GLU B 1 107 ? 20.734 11.109 -10.602 1 96.25 107 GLU B CA 1
ATOM 5839 C C . GLU B 1 107 ? 21.422 9.812 -10.156 1 96.25 107 GLU B C 1
ATOM 5841 O O . GLU B 1 107 ? 21.359 8.797 -10.852 1 96.25 107 GLU B O 1
ATOM 5846 N N . GLN B 1 108 ? 22.094 9.938 -9.047 1 97.19 108 GLN B N 1
ATOM 5847 C CA . GLN B 1 108 ? 22.75 8.781 -8.453 1 97.19 108 GLN B CA 1
ATOM 5848 C C . GLN B 1 108 ? 22.109 8.406 -7.117 1 97.19 108 GLN B C 1
ATOM 5850 O O . GLN B 1 108 ? 22.812 8.219 -6.121 1 97.19 108 GLN B O 1
ATOM 5855 N N . ARG B 1 109 ? 20.797 8.344 -7.176 1 97.81 109 ARG B N 1
ATOM 5856 C CA . ARG B 1 109 ? 20 8.086 -5.977 1 97.81 109 ARG B CA 1
ATOM 5857 C C . ARG B 1 109 ? 20.422 6.77 -5.324 1 97.81 109 ARG B C 1
ATOM 5859 O O . ARG B 1 109 ? 20.391 6.641 -4.098 1 97.81 109 ARG B O 1
ATOM 5866 N N . HIS B 1 110 ? 20.859 5.723 -6.102 1 97.81 110 HIS B N 1
ATOM 5867 C CA . HIS B 1 110 ? 21.312 4.449 -5.551 1 97.81 110 HIS B CA 1
ATOM 5868 C C . HIS B 1 110 ? 22.547 4.625 -4.684 1 97.81 110 HIS B C 1
ATOM 5870 O O . HIS B 1 110 ? 22.703 3.936 -3.672 1 97.81 110 HIS B O 1
ATOM 5876 N N . LEU B 1 111 ? 23.391 5.547 -5.039 1 97.31 111 LEU B N 1
ATOM 5877 C CA . LEU B 1 111 ? 24.578 5.832 -4.242 1 97.31 111 LEU B CA 1
ATOM 5878 C C . LEU B 1 111 ? 24.219 6.664 -3.014 1 97.31 111 LEU B C 1
ATOM 5880 O O . LEU B 1 111 ? 24.812 6.488 -1.947 1 97.31 111 LEU B O 1
ATOM 5884 N N . GLN B 1 112 ? 23.234 7.609 -3.186 1 96.62 112 GLN B N 1
ATOM 5885 C CA . GLN B 1 112 ? 22.75 8.32 -2.012 1 96.62 112 GLN B CA 1
ATOM 5886 C C . GLN B 1 112 ? 22.234 7.355 -0.951 1 96.62 112 GLN B C 1
ATOM 5888 O O . GLN B 1 112 ? 22.594 7.457 0.222 1 96.62 112 GLN B O 1
ATOM 5893 N N . LEU B 1 113 ? 21.422 6.449 -1.36 1 96.44 113 LEU B N 1
ATOM 5894 C CA . LEU B 1 113 ? 20.812 5.48 -0.461 1 96.44 113 LEU B CA 1
ATOM 5895 C C . LEU B 1 113 ? 21.859 4.609 0.212 1 96.44 113 LEU B C 1
ATOM 5897 O O . LEU B 1 113 ? 21.688 4.195 1.359 1 96.44 113 LEU B O 1
ATOM 5901 N N . ARG B 1 114 ? 22.906 4.363 -0.505 1 95.19 114 ARG B N 1
ATOM 5902 C CA . ARG B 1 114 ? 23.938 3.475 0.018 1 95.19 114 ARG B CA 1
ATOM 5903 C C . ARG B 1 114 ? 24.859 4.211 0.989 1 95.19 114 ARG B C 1
ATOM 5905 O O . ARG B 1 114 ? 25.25 3.662 2.023 1 95.19 114 ARG B O 1
ATOM 5912 N N . PHE B 1 115 ? 25.172 5.512 0.687 1 94.12 115 PHE B N 1
ATOM 5913 C CA . PHE B 1 115 ? 26.312 6.102 1.372 1 94.12 115 PHE B CA 1
ATOM 5914 C C . PHE B 1 115 ? 25.875 7.266 2.252 1 94.12 115 PHE B C 1
ATOM 5916 O O . PHE B 1 115 ? 26.641 7.723 3.109 1 94.12 115 PHE B O 1
ATOM 5923 N N . HIS B 1 116 ? 24.688 7.836 1.977 1 93.06 116 HIS B N 1
ATOM 5924 C CA . HIS B 1 116 ? 24.203 8.883 2.869 1 93.06 116 HIS B CA 1
ATOM 5925 C C . HIS B 1 116 ? 23.516 8.289 4.086 1 93.06 116 HIS B C 1
ATOM 5927 O O . HIS B 1 116 ? 22.359 7.863 4 1 93.06 116 HIS B O 1
ATOM 5933 N N . GLU B 1 117 ? 24.125 8.328 5.164 1 89.81 117 GLU B N 1
ATOM 5934 C CA . GLU B 1 117 ? 23.672 7.641 6.375 1 89.81 117 GLU B CA 1
ATOM 5935 C C . GLU B 1 117 ? 22.312 8.148 6.824 1 89.81 117 GLU B C 1
ATOM 5937 O O . GLU B 1 117 ? 21.438 7.355 7.184 1 89.81 117 GLU B O 1
ATOM 5942 N N . GLN B 1 118 ? 22.109 9.469 6.855 1 91.81 118 GLN B N 1
ATOM 5943 C CA . GLN B 1 118 ? 20.859 10.039 7.328 1 91.81 118 GLN B CA 1
ATOM 5944 C C . GLN B 1 118 ? 19.688 9.578 6.465 1 91.81 118 GLN B C 1
ATOM 5946 O O . GLN B 1 118 ? 18.594 9.32 6.977 1 91.81 118 GLN B O 1
ATOM 5951 N N . LEU B 1 119 ? 19.938 9.484 5.152 1 94.44 119 LEU B N 1
ATOM 5952 C CA . LEU B 1 119 ? 18.891 9.039 4.238 1 94.44 119 LEU B CA 1
ATOM 5953 C C . LEU B 1 119 ? 18.516 7.586 4.512 1 94.44 119 LEU B C 1
ATOM 5955 O O . LEU B 1 119 ? 17.328 7.246 4.574 1 94.44 119 LEU B O 1
ATOM 5959 N N . ARG B 1 120 ? 19.438 6.738 4.688 1 93.12 120 ARG B N 1
ATOM 5960 C CA . ARG B 1 120 ? 19.219 5.328 4.988 1 93.12 120 ARG B CA 1
ATOM 5961 C C . ARG B 1 120 ? 18.438 5.16 6.285 1 93.12 120 ARG B C 1
ATOM 5963 O O . ARG B 1 120 ? 17.484 4.375 6.348 1 93.12 120 ARG B O 1
ATOM 5970 N N . GLU B 1 121 ? 18.844 5.879 7.23 1 93.81 121 GLU B N 1
ATOM 5971 C CA . GLU B 1 121 ? 18.203 5.762 8.539 1 93.81 121 GLU B CA 1
ATOM 5972 C C . GLU B 1 121 ? 16.766 6.258 8.5 1 93.81 121 GLU B C 1
ATOM 5974 O O . GLU B 1 121 ? 15.898 5.707 9.18 1 93.81 121 GLU B O 1
ATOM 5979 N N . ARG B 1 122 ? 16.531 7.312 7.766 1 96.88 122 ARG B N 1
ATOM 5980 C CA . ARG B 1 122 ? 15.18 7.836 7.668 1 96.88 122 ARG B CA 1
ATOM 5981 C C . ARG B 1 122 ? 14.258 6.832 6.98 1 96.88 122 ARG B C 1
ATOM 5983 O O . ARG B 1 122 ? 13.07 6.734 7.32 1 96.88 122 ARG B O 1
ATOM 5990 N N . LEU B 1 123 ? 14.797 6.062 6.039 1 96.94 123 LEU B N 1
ATOM 5991 C CA . LEU B 1 123 ? 13.977 5.047 5.387 1 96.94 123 LEU B CA 1
ATOM 5992 C C . LEU B 1 123 ? 13.656 3.908 6.352 1 96.94 123 LEU B C 1
ATOM 5994 O O . LEU B 1 123 ? 12.547 3.363 6.328 1 96.94 123 LEU B O 1
ATOM 5998 N N . ARG B 1 124 ? 14.641 3.559 7.148 1 95.75 124 ARG B N 1
ATOM 5999 C CA . ARG B 1 124 ? 14.391 2.557 8.18 1 95.75 124 ARG B CA 1
ATOM 6000 C C . ARG B 1 124 ? 13.367 3.055 9.188 1 95.75 124 ARG B C 1
ATOM 6002 O O . ARG B 1 124 ? 12.469 2.311 9.602 1 95.75 124 ARG B O 1
ATOM 6009 N N . PHE B 1 125 ? 13.57 4.32 9.57 1 97.5 125 PHE B N 1
ATOM 6010 C CA . PHE B 1 125 ? 12.656 5.008 10.477 1 97.5 125 PHE B CA 1
ATOM 6011 C C . PHE B 1 125 ? 11.234 4.973 9.938 1 97.5 125 PHE B C 1
ATOM 6013 O O . PHE B 1 125 ? 10.289 4.648 10.672 1 97.5 125 PHE B O 1
ATOM 6020 N N . ARG B 1 126 ? 11.055 5.25 8.703 1 98 126 ARG B N 1
ATOM 6021 C CA . ARG B 1 126 ? 9.766 5.246 8.016 1 98 126 ARG B CA 1
ATOM 6022 C C . ARG B 1 126 ? 9.109 3.867 8.086 1 98 126 ARG B C 1
ATOM 6024 O O . ARG B 1 126 ? 7.922 3.752 8.383 1 98 126 ARG B O 1
ATOM 6031 N N . ALA B 1 127 ? 9.891 2.83 7.781 1 97.25 127 ALA B N 1
ATOM 6032 C CA . ALA B 1 127 ? 9.383 1.462 7.785 1 97.25 127 ALA B CA 1
ATOM 6033 C C . ALA B 1 127 ? 8.883 1.066 9.172 1 97.25 127 ALA B C 1
ATOM 6035 O O . ALA B 1 127 ? 7.84 0.416 9.305 1 97.25 127 ALA B O 1
ATOM 6036 N N . GLN B 1 128 ? 9.602 1.449 10.172 1 96.12 128 GLN B N 1
ATOM 6037 C CA . GLN B 1 128 ? 9.242 1.139 11.547 1 96.12 128 GLN B CA 1
ATOM 6038 C C . GLN B 1 128 ? 7.941 1.83 11.945 1 96.12 128 GLN B C 1
ATOM 6040 O O . GLN B 1 128 ? 7.07 1.217 12.562 1 96.12 128 GLN B O 1
ATOM 6045 N N . LEU B 1 129 ? 7.824 3.09 11.594 1 97.44 129 LEU B N 1
ATOM 6046 C CA . LEU B 1 129 ? 6.617 3.846 11.922 1 97.44 129 LEU B CA 1
ATOM 6047 C C . LEU B 1 129 ? 5.402 3.26 11.211 1 97.44 129 LEU B C 1
ATOM 6049 O O . LEU B 1 129 ? 4.324 3.156 11.805 1 97.44 129 LEU B O 1
ATOM 6053 N N . LYS B 1 130 ? 5.57 2.918 9.938 1 97.56 130 LYS B N 1
ATOM 6054 C CA . LYS B 1 130 ? 4.469 2.346 9.164 1 97.56 130 LYS B CA 1
ATOM 6055 C C . LYS B 1 130 ? 3.936 1.08 9.828 1 97.56 130 LYS B C 1
ATOM 6057 O O . LYS B 1 130 ? 2.723 0.912 9.969 1 97.56 130 LYS B O 1
ATOM 6062 N N . SER B 1 131 ? 4.852 0.197 10.219 1 95.75 131 SER B N 1
ATOM 6063 C CA . SER B 1 131 ? 4.473 -1.055 10.867 1 95.75 131 SER B CA 1
ATOM 6064 C C . SER B 1 131 ? 3.725 -0.797 12.164 1 95.75 131 SER B C 1
ATOM 6066 O O . SER B 1 131 ? 2.676 -1.395 12.414 1 95.75 131 SER B O 1
ATOM 6068 N N . THR B 1 132 ? 4.238 0.111 12.984 1 96.69 132 THR B N 1
ATOM 6069 C CA . THR B 1 132 ? 3.656 0.41 14.289 1 96.69 132 THR B CA 1
ATOM 6070 C C . THR B 1 132 ? 2.27 1.024 14.133 1 96.69 132 THR B C 1
ATOM 6072 O O . THR B 1 132 ? 1.331 0.639 14.836 1 96.69 132 THR B O 1
ATOM 6075 N N . MET B 1 133 ? 2.152 1.972 13.273 1 97.94 133 MET B N 1
ATOM 6076 C CA . MET B 1 133 ? 0.871 2.641 13.062 1 97.94 133 MET B CA 1
ATOM 6077 C C . MET B 1 133 ? -0.166 1.669 12.508 1 97.94 133 MET B C 1
ATOM 6079 O O . MET B 1 133 ? -1.337 1.723 12.883 1 97.94 133 MET B O 1
ATOM 6083 N N . GLY B 1 134 ? 0.27 0.787 11.539 1 97 134 GLY B N 1
ATOM 6084 C CA . GLY B 1 134 ? -0.634 -0.236 11.039 1 97 134 GLY B CA 1
ATOM 6085 C C . GLY B 1 134 ? -1.207 -1.114 12.133 1 97 134 GLY B C 1
ATOM 6086 O O . GLY B 1 134 ? -2.412 -1.372 12.164 1 97 134 GLY B O 1
ATOM 6087 N N . GLN B 1 135 ? -0.365 -1.535 13.031 1 95.56 135 GLN B N 1
ATOM 6088 C CA . GLN B 1 135 ? -0.811 -2.361 14.148 1 95.56 135 GLN B CA 1
ATOM 6089 C C . GLN B 1 135 ? -1.75 -1.585 15.07 1 95.56 135 GLN B C 1
ATOM 6091 O O . GLN B 1 135 ? -2.736 -2.133 15.562 1 95.56 135 GLN B O 1
ATOM 6096 N N . ALA B 1 136 ? -1.408 -0.337 15.312 1 97.88 136 ALA B N 1
ATOM 6097 C CA . ALA B 1 136 ? -2.242 0.506 16.172 1 97.88 136 ALA B CA 1
ATOM 6098 C C . ALA B 1 136 ? -3.641 0.668 15.578 1 97.88 136 ALA B C 1
ATOM 6100 O O . ALA B 1 136 ? -4.625 0.748 16.312 1 97.88 136 ALA B O 1
ATOM 6101 N N . MET B 1 137 ? -3.758 0.776 14.25 1 98.19 137 MET B N 1
ATOM 6102 C CA . MET B 1 137 ? -5.059 0.884 13.594 1 98.19 137 MET B CA 1
ATOM 6103 C C . MET B 1 137 ? -5.902 -0.358 13.852 1 98.19 137 MET B C 1
ATOM 6105 O O . MET B 1 137 ? -7.105 -0.254 14.109 1 98.19 137 MET B O 1
ATOM 6109 N N . VAL B 1 138 ? -5.273 -1.503 13.797 1 95.38 138 VAL B N 1
ATOM 6110 C CA . VAL B 1 138 ? -5.965 -2.762 14.055 1 95.38 138 VAL B CA 1
ATOM 6111 C C . VAL B 1 138 ? -6.441 -2.807 15.5 1 95.38 138 VAL B C 1
ATOM 6113 O O . VAL B 1 138 ? -7.562 -3.24 15.781 1 95.38 138 VAL B O 1
ATOM 6116 N N . ASP B 1 139 ? -5.598 -2.309 16.406 1 95.62 139 ASP B N 1
ATOM 6117 C CA . ASP B 1 139 ? -5.953 -2.26 17.828 1 95.62 139 ASP B CA 1
ATOM 6118 C C . ASP B 1 139 ? -7.219 -1.438 18.047 1 95.62 139 ASP B C 1
ATOM 6120 O O . ASP B 1 139 ? -7.984 -1.706 18.969 1 95.62 139 ASP B O 1
ATOM 6124 N N . ARG B 1 140 ? -7.43 -0.443 17.156 1 96.5 140 ARG B N 1
ATOM 6125 C CA . ARG B 1 140 ? -8.586 0.435 17.281 1 96.5 140 ARG B CA 1
ATOM 6126 C C . ARG B 1 140 ? -9.727 -0.037 16.375 1 96.5 140 ARG B C 1
ATOM 6128 O O . ARG B 1 140 ? -10.617 0.747 16.031 1 96.5 140 ARG B O 1
ATOM 6135 N N . GLU B 1 141 ? -9.641 -1.253 15.859 1 93.81 141 GLU B N 1
ATOM 6136 C CA . GLU B 1 141 ? -10.711 -1.974 15.18 1 93.81 141 GLU B CA 1
ATOM 6137 C C . GLU B 1 141 ? -10.945 -1.419 13.773 1 93.81 141 GLU B C 1
ATOM 6139 O O . GLU B 1 141 ? -12.078 -1.382 13.297 1 93.81 141 GLU B O 1
ATOM 6144 N N . PHE B 1 142 ? -9.961 -0.861 13.234 1 97.94 142 PHE B N 1
ATOM 6145 C CA . PHE B 1 142 ? -9.992 -0.562 11.812 1 97.94 142 PHE B CA 1
ATOM 6146 C C . PHE B 1 142 ? -9.562 -1.773 10.992 1 97.94 142 PHE B C 1
ATOM 6148 O O . PHE B 1 142 ? -8.734 -2.568 11.438 1 97.94 142 PHE B O 1
ATOM 6155 N N . MET B 1 143 ? -10.117 -1.892 9.836 1 97.56 143 MET B N 1
ATOM 6156 C CA . MET B 1 143 ? -9.766 -2.988 8.945 1 97.56 143 MET B CA 1
ATOM 6157 C C . MET B 1 143 ? -9.047 -2.465 7.703 1 97.56 143 MET B C 1
ATOM 6159 O O . MET B 1 143 ? -9.461 -1.469 7.113 1 97.56 143 MET B O 1
ATOM 6163 N N . ASP B 1 144 ? -7.98 -3.133 7.391 1 98.12 144 ASP B N 1
ATOM 6164 C CA . ASP B 1 144 ? -7.246 -2.791 6.172 1 98.12 144 ASP B CA 1
ATOM 6165 C C . ASP B 1 144 ? -8.039 -3.182 4.926 1 98.12 144 ASP B C 1
ATOM 6167 O O . ASP B 1 144 ? -8.297 -4.367 4.695 1 98.12 144 ASP B O 1
ATOM 6171 N N . VAL B 1 145 ? -8.469 -2.197 4.113 1 98.31 145 VAL B N 1
ATOM 6172 C CA . VAL B 1 145 ? -9.188 -2.443 2.867 1 98.31 145 VAL B CA 1
ATOM 6173 C C . VAL B 1 145 ? -8.562 -1.623 1.741 1 98.31 145 VAL B C 1
ATOM 6175 O O . VAL B 1 145 ? -8.438 -0.401 1.85 1 98.31 145 VAL B O 1
ATOM 6178 N N . GLU B 1 146 ? -8.156 -2.277 0.71 1 97.44 146 GLU B N 1
ATOM 6179 C CA . GLU B 1 146 ? -7.551 -1.614 -0.438 1 97.44 146 GLU B CA 1
ATOM 6180 C C . GLU B 1 146 ? -8.609 -1.047 -1.375 1 97.44 146 GLU B C 1
ATOM 6182 O O . GLU B 1 146 ? -9.562 -1.743 -1.739 1 97.44 146 GLU B O 1
ATOM 6187 N N . THR B 1 147 ? -8.484 0.186 -1.754 1 97.88 147 THR B N 1
ATOM 6188 C CA . THR B 1 147 ? -9.398 0.83 -2.686 1 97.88 147 THR B CA 1
ATOM 6189 C C . THR B 1 147 ? -8.742 1.014 -4.051 1 97.88 147 THR B C 1
ATOM 6191 O O . THR B 1 147 ? -7.516 0.989 -4.164 1 97.88 147 THR B O 1
ATOM 6194 N N . PRO B 1 148 ? -9.484 1.214 -5.07 1 97.31 148 PRO B N 1
ATOM 6195 C CA . PRO B 1 148 ? -8.961 1.297 -6.434 1 97.31 148 PRO B CA 1
ATOM 6196 C C . PRO B 1 148 ? -8.07 2.518 -6.652 1 97.31 148 PRO B C 1
ATOM 6198 O O . PRO B 1 148 ? -8.352 3.596 -6.125 1 97.31 148 PRO B O 1
ATOM 6201 N N . ILE B 1 149 ? -7.027 2.287 -7.465 1 97.75 149 ILE B N 1
ATOM 6202 C CA . ILE B 1 149 ? -6.184 3.369 -7.961 1 97.75 149 ILE B CA 1
ATOM 6203 C C . ILE B 1 149 ? -6.684 3.822 -9.336 1 97.75 149 ILE B C 1
ATOM 6205 O O . ILE B 1 149 ? -6.629 5.012 -9.656 1 97.75 149 ILE B O 1
ATOM 6209 N N . LEU B 1 150 ? -7.129 2.873 -10.156 1 97.44 150 LEU B N 1
ATOM 6210 C CA . LEU B 1 150 ? -7.781 3.199 -11.422 1 97.44 150 LEU B CA 1
ATOM 6211 C C . LEU B 1 150 ? -9.25 3.555 -11.195 1 97.44 150 LEU B C 1
ATOM 6213 O O . LEU B 1 150 ? -10.117 2.684 -11.266 1 97.44 150 LEU B O 1
ATOM 6217 N N . PHE B 1 151 ? -9.508 4.77 -10.938 1 95.44 151 PHE B N 1
ATOM 6218 C CA . PHE B 1 151 ? -10.828 5.301 -10.609 1 95.44 151 PHE B CA 1
ATOM 6219 C C . PHE B 1 151 ? -11.359 6.172 -11.742 1 95.44 151 PHE B C 1
ATOM 6221 O O . PHE B 1 151 ? -10.836 6.129 -12.859 1 95.44 151 PHE B O 1
ATOM 6228 N N . LYS B 1 152 ? -12.5 6.766 -11.562 1 92.81 152 LYS B N 1
ATOM 6229 C CA . LYS B 1 152 ? -13.023 7.727 -12.531 1 92.81 152 LYS B CA 1
ATOM 6230 C C . LYS B 1 152 ? -12.688 9.156 -12.117 1 92.81 152 LYS B C 1
ATOM 6232 O O . LYS B 1 152 ? -12.352 9.414 -10.961 1 92.81 152 LYS B O 1
ATOM 6237 N N . SER B 1 153 ? -12.727 10.047 -13.031 1 88.25 153 SER B N 1
ATOM 6238 C CA . SER B 1 153 ? -12.469 11.453 -12.742 1 88.25 153 SER B CA 1
ATOM 6239 C C . SER B 1 153 ? -13.602 12.078 -11.938 1 88.25 153 SER B C 1
ATOM 6241 O O . SER B 1 153 ? -14.773 11.922 -12.289 1 88.25 153 SER B O 1
ATOM 6243 N N . THR B 1 154 ? -13.234 12.539 -10.766 1 81.25 154 THR B N 1
ATOM 6244 C CA . THR B 1 154 ? -14.164 13.305 -9.945 1 81.25 154 THR B CA 1
ATOM 6245 C C . THR B 1 154 ? -13.508 14.578 -9.422 1 81.25 154 THR B C 1
ATOM 6247 O O . THR B 1 154 ? -12.5 14.516 -8.719 1 81.25 154 THR B O 1
ATOM 6250 N N . SER B 1 155 ? -13.508 15.625 -10.031 1 68.62 155 SER B N 1
ATOM 6251 C CA . SER B 1 155 ? -12.789 16.828 -9.633 1 68.62 155 SER B CA 1
ATOM 6252 C C . SER B 1 155 ? -13.117 17.219 -8.195 1 68.62 155 SER B C 1
ATOM 6254 O O . SER B 1 155 ? -14.227 17.672 -7.91 1 68.62 155 SER B O 1
ATOM 6256 N N . GLU B 1 156 ? -12.32 16.875 -7.223 1 64.31 156 GLU B N 1
ATOM 6257 C CA . GLU B 1 156 ? -12.516 17.172 -5.809 1 64.31 156 GLU B CA 1
ATOM 6258 C C . GLU B 1 156 ? -11.648 18.344 -5.363 1 64.31 156 GLU B C 1
ATOM 6260 O O . GLU B 1 156 ? -11.531 18.625 -4.168 1 64.31 156 GLU B O 1
ATOM 6265 N N . GLY B 1 157 ? -10.977 18.969 -6.223 1 64.25 157 GLY B N 1
ATOM 6266 C CA . GLY B 1 157 ? -10.195 20.109 -5.773 1 64.25 157 GLY B CA 1
ATOM 6267 C C . GLY B 1 157 ? -8.883 20.266 -6.512 1 64.25 157 GLY B C 1
ATOM 6268 O O . GLY B 1 157 ? -8.344 21.375 -6.617 1 64.25 157 GLY B O 1
ATOM 6269 N N . ALA B 1 158 ? -8.164 19.188 -6.727 1 68.25 158 ALA B N 1
ATOM 6270 C CA . ALA B 1 158 ? -6.898 19.234 -7.457 1 68.25 158 ALA B CA 1
ATOM 6271 C C . ALA B 1 158 ? -7.035 18.609 -8.844 1 68.25 158 ALA B C 1
ATOM 6273 O O . ALA B 1 158 ? -8.023 17.938 -9.125 1 68.25 158 ALA B O 1
ATOM 6274 N N . ARG B 1 159 ? -6.02 18.969 -9.609 1 82.88 159 ARG B N 1
ATOM 6275 C CA . ARG B 1 159 ? -6.02 18.344 -10.93 1 82.88 159 ARG B CA 1
ATOM 6276 C C . ARG B 1 159 ? -5.633 16.875 -10.852 1 82.88 159 ARG B C 1
ATOM 6278 O O . ARG B 1 159 ? -4.727 16.5 -10.102 1 82.88 159 ARG B O 1
ATOM 6285 N N . GLU B 1 160 ? -6.293 16.109 -11.586 1 89.81 160 GLU B N 1
ATOM 6286 C CA . GLU B 1 160 ? -6.086 14.664 -11.562 1 89.81 160 GLU B CA 1
ATOM 6287 C C . GLU B 1 160 ? -5.242 14.219 -12.75 1 89.81 160 GLU B C 1
ATOM 6289 O O . GLU B 1 160 ? -5.297 14.82 -13.828 1 89.81 160 GLU B O 1
ATOM 6294 N N . PHE B 1 161 ? -4.41 13.172 -12.531 1 95.19 161 PHE B N 1
ATOM 6295 C CA . PHE B 1 161 ? -3.779 12.453 -13.641 1 95.19 161 PHE B CA 1
ATOM 6296 C C . PHE B 1 161 ? -4.789 11.562 -14.352 1 95.19 161 PHE B C 1
ATOM 6298 O O . PHE B 1 161 ? -5.605 10.898 -13.711 1 95.19 161 PHE B O 1
ATOM 6305 N N . ILE B 1 162 ? -4.77 11.555 -15.633 1 95.81 162 ILE B N 1
ATOM 6306 C CA . ILE B 1 162 ? -5.68 10.695 -16.375 1 95.81 162 ILE B CA 1
ATOM 6307 C C . ILE B 1 162 ? -4.914 9.5 -16.938 1 95.81 162 ILE B C 1
ATOM 6309 O O . ILE B 1 162 ? -3.717 9.602 -17.219 1 95.81 162 ILE B O 1
ATOM 6313 N N . VAL B 1 163 ? -5.543 8.352 -17.109 1 97.5 163 VAL B N 1
ATOM 6314 C CA . VAL B 1 163 ? -5.004 7.113 -17.672 1 97.5 163 VAL B CA 1
ATOM 6315 C C . VAL B 1 163 ? -5.887 6.645 -18.828 1 97.5 163 VAL B C 1
ATOM 6317 O O . VAL B 1 163 ? -6.859 5.914 -18.625 1 97.5 163 VAL B O 1
ATOM 6320 N N . PRO B 1 164 ? -5.516 6.949 -20.016 1 96.69 164 PRO B N 1
ATOM 6321 C CA . PRO B 1 164 ? -6.328 6.547 -21.172 1 96.69 164 PRO B CA 1
ATOM 6322 C C . PRO B 1 164 ? -6.523 5.035 -21.25 1 96.69 164 PRO B C 1
ATOM 6324 O O . PRO B 1 164 ? -5.633 4.27 -20.875 1 96.69 164 PRO B O 1
ATOM 6327 N N . THR B 1 165 ? -7.707 4.633 -21.734 1 96 165 THR B N 1
ATOM 6328 C CA . THR B 1 165 ? -8 3.217 -21.906 1 96 165 THR B CA 1
ATOM 6329 C C . THR B 1 165 ? -8.148 2.873 -23.391 1 96 165 THR B C 1
ATOM 6331 O O . THR B 1 165 ? -8.195 3.766 -24.234 1 96 165 THR B O 1
ATOM 6334 N N . ARG B 1 166 ? -8.195 1.58 -23.703 1 93.56 166 ARG B N 1
ATOM 6335 C CA . ARG B 1 166 ? -8.352 1.126 -25.078 1 93.56 166 ARG B CA 1
ATOM 6336 C C . ARG B 1 166 ? -9.758 1.432 -25.594 1 93.56 166 ARG B C 1
ATOM 6338 O O . ARG B 1 166 ? -9.984 1.429 -26.812 1 93.56 166 ARG B O 1
ATOM 6345 N N . ARG B 1 167 ? -10.711 1.549 -24.672 1 93.38 167 ARG B N 1
ATOM 6346 C CA . ARG B 1 167 ? -12.008 2.07 -25.078 1 93.38 167 ARG B CA 1
ATOM 6347 C C . ARG B 1 167 ? -11.906 3.527 -25.516 1 93.38 167 ARG B C 1
ATOM 6349 O O . ARG B 1 167 ? -11.562 4.398 -24.703 1 93.38 167 ARG B O 1
ATOM 6356 N N . PRO B 1 168 ? -12.242 3.826 -26.703 1 94.62 168 PRO B N 1
ATOM 6357 C CA . PRO B 1 168 ? -12.055 5.18 -27.219 1 94.62 168 PRO B CA 1
ATOM 6358 C C . PRO B 1 168 ? -12.766 6.242 -26.375 1 94.62 168 PRO B C 1
ATOM 6360 O O . PRO B 1 168 ? -13.93 6.07 -26.016 1 94.62 168 PRO B O 1
ATOM 6363 N N . ARG B 1 169 ? -12.047 7.293 -26.016 1 95.44 169 ARG B N 1
ATOM 6364 C CA . ARG B 1 169 ? -12.547 8.508 -25.375 1 95.44 169 ARG B CA 1
ATOM 6365 C C . ARG B 1 169 ? -12.781 8.289 -23.891 1 95.44 169 ARG B C 1
ATOM 6367 O O . ARG B 1 169 ? -13.383 9.133 -23.219 1 95.44 169 ARG B O 1
ATOM 6374 N N . TYR B 1 170 ? -12.461 7.172 -23.391 1 96.12 170 TYR B N 1
ATOM 6375 C CA . TYR B 1 170 ? -12.625 6.895 -21.969 1 96.12 170 TYR B CA 1
ATOM 6376 C C . TYR B 1 170 ? -11.273 6.801 -21.266 1 96.12 170 TYR B C 1
ATOM 6378 O O . TYR B 1 170 ? -10.305 6.305 -21.844 1 96.12 170 TYR B O 1
ATOM 6386 N N . ALA B 1 171 ? -11.18 7.254 -20.094 1 96.88 171 ALA B N 1
ATOM 6387 C CA . ALA B 1 171 ? -9.953 7.207 -19.297 1 96.88 171 ALA B CA 1
ATOM 6388 C C . ALA B 1 171 ? -10.266 6.98 -17.828 1 96.88 171 ALA B C 1
ATOM 6390 O O . ALA B 1 171 ? -11.336 7.375 -17.344 1 96.88 171 ALA B O 1
ATOM 6391 N N . TYR B 1 172 ? -9.414 6.242 -17.172 1 97.31 172 TYR B N 1
ATOM 6392 C CA . TYR B 1 172 ? -9.391 6.289 -15.711 1 97.31 172 TYR B CA 1
ATOM 6393 C C . TYR B 1 172 ? -8.766 7.586 -15.211 1 97.31 172 TYR B C 1
ATOM 6395 O O . TYR B 1 172 ? -8.219 8.359 -16 1 97.31 172 TYR B O 1
ATOM 6403 N N . ALA B 1 173 ? -8.891 7.879 -13.984 1 96.06 173 ALA B N 1
ATOM 6404 C CA . ALA B 1 173 ? -8.18 8.945 -13.281 1 96.06 173 ALA B CA 1
ATOM 6405 C C . ALA B 1 173 ? -7.551 8.43 -11.992 1 96.06 173 ALA B C 1
ATOM 6407 O O . ALA B 1 173 ? -8.148 7.617 -11.281 1 96.06 173 ALA B O 1
ATOM 6408 N N . LEU B 1 174 ? -6.277 8.797 -11.773 1 96.88 174 LEU B N 1
ATOM 6409 C CA . LEU B 1 174 ? -5.633 8.43 -10.516 1 96.88 174 LEU B CA 1
ATOM 6410 C C . LEU B 1 174 ? -6.195 9.258 -9.359 1 96.88 174 LEU B C 1
ATOM 6412 O O . LEU B 1 174 ? -6.332 10.477 -9.477 1 96.88 174 LEU B O 1
ATOM 6416 N N . PRO B 1 175 ? -6.527 8.641 -8.25 1 95.38 175 PRO B N 1
ATOM 6417 C CA . PRO B 1 175 ? -7.273 9.328 -7.191 1 95.38 175 PRO B CA 1
ATOM 6418 C C . PRO B 1 175 ? -6.391 10.258 -6.363 1 95.38 175 PRO B C 1
ATOM 6420 O O . PRO B 1 175 ? -5.238 9.93 -6.074 1 95.38 175 PRO B O 1
ATOM 6423 N N . GLN B 1 176 ? -6.961 11.391 -5.961 1 93.12 176 GLN B N 1
ATOM 6424 C CA . GLN B 1 176 ? -6.285 12.305 -5.047 1 93.12 176 GLN B CA 1
ATOM 6425 C C . GLN B 1 176 ? -6.348 11.789 -3.611 1 93.12 176 GLN B C 1
ATOM 6427 O O . GLN B 1 176 ? -5.535 12.18 -2.771 1 93.12 176 GLN B O 1
ATOM 6432 N N . SER B 1 177 ? -7.312 11.047 -3.283 1 93.81 177 SER B N 1
ATOM 6433 C CA . SER B 1 177 ? -7.543 10.359 -2.018 1 93.81 177 SER B CA 1
ATOM 6434 C C . SER B 1 177 ? -8.609 9.273 -2.164 1 93.81 177 SER B C 1
ATOM 6436 O O . SER B 1 177 ? -9.352 9.258 -3.148 1 93.81 177 SER B O 1
ATOM 6438 N N . PRO B 1 178 ? -8.727 8.344 -1.188 1 95.81 178 PRO B N 1
ATOM 6439 C CA . PRO B 1 178 ? -9.766 7.316 -1.279 1 95.81 178 PRO B CA 1
ATOM 6440 C C . PRO B 1 178 ? -11.094 7.762 -0.667 1 95.81 178 PRO B C 1
ATOM 6442 O O . PRO B 1 178 ? -11.867 6.926 -0.19 1 95.81 178 PRO B O 1
ATOM 6445 N N . GLN B 1 179 ? -11.398 9.008 -0.623 1 95 179 GLN B N 1
ATOM 6446 C CA . GLN B 1 179 ? -12.484 9.617 0.143 1 95 179 GLN B CA 1
ATOM 6447 C C . GLN B 1 179 ? -13.828 8.984 -0.213 1 95 179 GLN B C 1
ATOM 6449 O O . GLN B 1 179 ? -14.602 8.609 0.673 1 95 179 GLN B O 1
ATOM 6454 N N . GLN B 1 180 ? -14.156 8.828 -1.45 1 95.75 180 GLN B N 1
ATOM 6455 C CA . GLN B 1 180 ? -15.469 8.32 -1.851 1 95.75 180 GLN B CA 1
ATOM 6456 C C . GLN B 1 180 ? -15.625 6.852 -1.474 1 95.75 180 GLN B C 1
ATOM 6458 O O . GLN B 1 180 ? -16.641 6.457 -0.907 1 95.75 180 GLN B O 1
ATOM 6463 N N . TYR B 1 181 ? -14.609 6.043 -1.721 1 97.44 181 TYR B N 1
ATOM 6464 C CA . TYR B 1 181 ? -14.695 4.613 -1.449 1 97.44 181 TYR B CA 1
ATOM 6465 C C . TYR B 1 181 ? -14.734 4.344 0.051 1 97.44 181 TYR B C 1
ATOM 6467 O O . TYR B 1 181 ? -15.375 3.395 0.502 1 97.44 181 TYR B O 1
ATOM 6475 N N . LYS B 1 182 ? -13.922 5.121 0.804 1 97.94 182 LYS B N 1
ATOM 6476 C CA . LYS B 1 182 ? -13.953 4.852 2.238 1 97.94 182 LYS B CA 1
ATOM 6477 C C . LYS B 1 182 ? -15.328 5.148 2.828 1 97.94 182 LYS B C 1
ATOM 6479 O O . LYS B 1 182 ? -15.766 4.477 3.762 1 97.94 182 LYS B O 1
ATOM 6484 N N . GLN B 1 183 ? -16.109 6.148 2.307 1 98.19 183 GLN B N 1
ATOM 6485 C CA . GLN B 1 183 ? -17.484 6.383 2.723 1 98.19 183 GLN B CA 1
ATOM 6486 C C . GLN B 1 183 ? -18.391 5.227 2.303 1 98.19 183 GLN B C 1
ATOM 6488 O O . GLN B 1 183 ? -19.25 4.797 3.07 1 98.19 183 GLN B O 1
ATOM 6493 N N . VAL B 1 184 ? -18.156 4.746 1.116 1 98.31 184 VAL B N 1
ATOM 6494 C CA . VAL B 1 184 ? -18.953 3.633 0.609 1 98.31 184 VAL B CA 1
ATOM 6495 C C . VAL B 1 184 ? -18.766 2.412 1.509 1 98.31 184 VAL B C 1
ATOM 6497 O O . VAL B 1 184 ? -19.703 1.664 1.758 1 98.31 184 VAL B O 1
ATOM 6500 N N . LEU B 1 185 ? -17.562 2.195 1.936 1 98.5 185 LEU B N 1
ATOM 6501 C CA . LEU B 1 185 ? -17.281 1.069 2.82 1 98.5 185 LEU B CA 1
ATOM 6502 C C . LEU B 1 185 ? -18.078 1.19 4.121 1 98.5 185 LEU B C 1
ATOM 6504 O O . LEU B 1 185 ? -18.531 0.186 4.668 1 98.5 185 LEU B O 1
ATOM 6508 N N . MET B 1 186 ? -18.281 2.418 4.68 1 98.38 186 MET B N 1
ATOM 6509 C CA . MET B 1 186 ? -19.141 2.613 5.848 1 98.38 186 MET B CA 1
ATOM 6510 C C . MET B 1 186 ? -20.578 2.279 5.52 1 98.38 186 MET B C 1
ATOM 6512 O O . MET B 1 186 ? -21.25 1.572 6.281 1 98.38 186 MET B O 1
ATOM 6516 N N . ALA B 1 187 ? -21 2.764 4.379 1 97.81 187 ALA B N 1
ATOM 6517 C CA . ALA B 1 187 ? -22.359 2.48 3.932 1 97.81 187 ALA B CA 1
ATOM 6518 C C . ALA B 1 187 ? -22.578 0.981 3.754 1 97.81 187 ALA B C 1
ATOM 6520 O O . ALA B 1 187 ? -23.719 0.497 3.854 1 97.81 187 ALA B O 1
ATOM 6521 N N . SER B 1 188 ? -21.5 0.258 3.51 1 97.31 188 SER B N 1
ATOM 6522 C CA . SER B 1 188 ? -21.547 -1.182 3.271 1 97.31 188 SER B CA 1
ATOM 6523 C C . SER B 1 188 ? -21.562 -1.958 4.582 1 97.31 188 SER B C 1
ATOM 6525 O O . SER B 1 188 ? -21.469 -3.188 4.586 1 97.31 188 SER B O 1
ATOM 6527 N N . GLY B 1 189 ? -21.641 -1.243 5.652 1 95.88 189 GLY B N 1
ATOM 6528 C CA . GLY B 1 189 ? -21.797 -1.901 6.938 1 95.88 189 GLY B CA 1
ATOM 6529 C C . GLY B 1 189 ? -20.484 -2.135 7.664 1 95.88 189 GLY B C 1
ATOM 6530 O O . GLY B 1 189 ? -20.469 -2.729 8.742 1 95.88 189 GLY B O 1
ATOM 6531 N N . MET B 1 190 ? -19.391 -1.652 7.188 1 96.69 190 MET B N 1
ATOM 6532 C CA . MET B 1 190 ? -18.109 -1.824 7.852 1 96.69 190 MET B CA 1
ATOM 6533 C C . MET B 1 190 ? -17.984 -0.898 9.055 1 96.69 190 MET B C 1
ATOM 6535 O O . MET B 1 190 ? -18.453 0.24 9.023 1 96.69 190 MET B O 1
ATOM 6539 N N . GLY B 1 191 ? -17.328 -1.401 10.078 1 96.88 191 GLY B N 1
ATOM 6540 C CA . GLY B 1 191 ? -17.141 -0.608 11.281 1 96.88 191 GLY B CA 1
ATOM 6541 C C . GLY B 1 191 ? -16.031 0.421 11.141 1 96.88 191 GLY B C 1
ATOM 6542 O O . GLY B 1 191 ? -16.172 1.563 11.578 1 96.88 191 GLY B O 1
ATOM 6543 N N . GLY B 1 192 ? -14.977 0.012 10.617 1 98 192 GLY B N 1
ATOM 6544 C CA . GLY B 1 192 ? -13.812 0.86 10.422 1 98 192 GLY B CA 1
ATOM 6545 C C . GLY B 1 192 ? -12.969 0.45 9.234 1 98 192 GLY B C 1
ATOM 6546 O O . GLY B 1 192 ? -12.859 -0.737 8.922 1 98 192 GLY B O 1
ATOM 6547 N N . TYR B 1 193 ? -12.398 1.424 8.633 1 98 193 TYR B N 1
ATOM 6548 C CA . TYR B 1 193 ? -11.508 1.281 7.492 1 98 193 TYR B CA 1
ATOM 6549 C C . TYR B 1 193 ? -10.188 2.002 7.742 1 98 193 TYR B C 1
ATOM 6551 O O . TYR B 1 193 ? -10.164 3.1 8.305 1 98 193 TYR B O 1
ATOM 6559 N N . TYR B 1 194 ? -9.086 1.381 7.348 1 98.69 194 TYR B N 1
ATOM 6560 C CA . TYR B 1 194 ? -7.863 2.148 7.16 1 98.69 194 TYR B CA 1
ATOM 6561 C C . TYR B 1 194 ? -7.066 1.619 5.973 1 98.69 194 TYR B C 1
ATOM 6563 O O . TYR B 1 194 ? -7.316 0.511 5.496 1 98.69 194 TYR B O 1
ATOM 6571 N N . GLN B 1 195 ? -6.168 2.42 5.488 1 98.5 195 GLN B N 1
ATOM 6572 C CA . GLN B 1 195 ? -5.277 2.074 4.383 1 98.5 195 GLN B CA 1
ATOM 6573 C C . GLN B 1 195 ? -4.094 3.035 4.309 1 98.5 195 GLN B C 1
ATOM 6575 O O . GLN B 1 195 ? -4.25 4.238 4.52 1 98.5 195 GLN B O 1
ATOM 6580 N N . PHE B 1 196 ? -2.879 2.475 4.156 1 98.38 196 PHE B N 1
ATOM 6581 C CA . PHE B 1 196 ? -1.836 3.332 3.605 1 98.38 196 PHE B CA 1
ATOM 6582 C C . PHE B 1 196 ? -2.047 3.551 2.111 1 98.38 196 PHE B C 1
ATOM 6584 O O . PHE B 1 196 ? -1.573 2.762 1.291 1 98.38 196 PHE B O 1
ATOM 6591 N N . ALA B 1 197 ? -2.719 4.613 1.805 1 98.25 197 ALA B N 1
ATOM 6592 C CA . ALA B 1 197 ? -3.205 4.852 0.449 1 98.25 197 ALA B CA 1
ATOM 6593 C C . ALA B 1 197 ? -2.188 5.641 -0.368 1 98.25 197 ALA B C 1
ATOM 6595 O O . ALA B 1 197 ? -1.622 6.625 0.117 1 98.25 197 ALA B O 1
ATOM 6596 N N . ARG B 1 198 ? -1.9 5.164 -1.597 1 97.81 198 ARG B N 1
ATOM 6597 C CA . ARG B 1 198 ? -1.167 5.973 -2.564 1 97.81 198 ARG B CA 1
ATOM 6598 C C . ARG B 1 198 ? -2.086 6.984 -3.242 1 97.81 198 ARG B C 1
ATOM 6600 O O . ARG B 1 198 ? -3.146 6.621 -3.754 1 97.81 198 ARG B O 1
ATOM 6607 N N . CYS B 1 199 ? -1.739 8.227 -3.227 1 96.88 199 CYS B N 1
ATOM 6608 C CA . CYS B 1 199 ? -2.537 9.312 -3.783 1 96.88 199 CYS B CA 1
ATOM 6609 C C . CYS B 1 199 ? -1.751 10.078 -4.836 1 96.88 199 CYS B C 1
ATOM 6611 O O . CYS B 1 199 ? -0.519 10.047 -4.844 1 96.88 199 CYS B O 1
ATOM 6613 N N . PHE B 1 200 ? -2.467 10.805 -5.715 1 96.06 200 PHE B N 1
ATOM 6614 C CA . PHE B 1 200 ? -1.846 11.453 -6.863 1 96.06 200 PHE B CA 1
ATOM 6615 C C . PHE B 1 200 ? -2.42 12.852 -7.074 1 96.06 200 PHE B C 1
ATOM 6617 O O . PHE B 1 200 ? -3.639 13.039 -7.051 1 96.06 200 PHE B O 1
ATOM 6624 N N . ARG B 1 201 ? -1.627 13.789 -7.207 1 92.31 201 ARG B N 1
ATOM 6625 C CA . ARG B 1 201 ? -2.045 15.156 -7.52 1 92.31 201 ARG B CA 1
ATOM 6626 C C . ARG B 1 201 ? -1.156 15.766 -8.594 1 92.31 201 ARG B C 1
ATOM 6628 O O . ARG B 1 201 ? 0.068 15.797 -8.453 1 92.31 201 ARG B O 1
ATOM 6635 N N . ASP B 1 202 ? -1.75 16.156 -9.641 1 91.19 202 ASP B N 1
ATOM 6636 C CA . ASP B 1 202 ? -1.018 16.828 -10.719 1 91.19 202 ASP B CA 1
ATOM 6637 C C . ASP B 1 202 ? -0.891 18.328 -10.461 1 91.19 202 ASP B C 1
ATOM 6639 O O . ASP B 1 202 ? -1.522 19.125 -11.148 1 91.19 202 ASP B O 1
ATOM 6643 N N . GLU B 1 203 ? -0.196 18.672 -9.508 1 82.25 203 GLU B N 1
ATOM 6644 C CA . GLU B 1 203 ? 0.044 20.062 -9.102 1 82.25 203 GLU B CA 1
ATOM 6645 C C . GLU B 1 203 ? 1.521 20.422 -9.219 1 82.25 203 GLU B C 1
ATOM 6647 O O . GLU B 1 203 ? 2.354 19.562 -9.516 1 82.25 203 GLU B O 1
ATOM 6652 N N . ASP B 1 204 ? 1.701 21.719 -9.18 1 75.56 204 ASP B N 1
ATOM 6653 C CA . ASP B 1 204 ? 3.096 22.156 -9.164 1 75.56 204 ASP B CA 1
ATOM 6654 C C . ASP B 1 204 ? 3.824 21.625 -7.93 1 75.56 204 ASP B C 1
ATOM 6656 O O . ASP B 1 204 ? 3.25 21.578 -6.84 1 75.56 204 ASP B O 1
ATOM 6660 N N . HIS B 1 205 ? 4.992 21.25 -8.203 1 69.75 205 HIS B N 1
ATOM 6661 C CA . HIS B 1 205 ? 5.734 20.531 -7.168 1 69.75 205 HIS B CA 1
ATOM 6662 C C . HIS B 1 205 ? 6.59 21.5 -6.344 1 69.75 205 HIS B C 1
ATOM 6664 O O . HIS B 1 205 ? 7.129 22.469 -6.879 1 69.75 205 HIS B O 1
ATOM 6670 N N . ARG B 1 206 ? 6.426 21.281 -5.027 1 70.81 206 ARG B N 1
ATOM 6671 C CA . ARG B 1 206 ? 7.203 22 -4.023 1 70.81 206 ARG B CA 1
ATOM 6672 C C . ARG B 1 206 ? 7.926 21.031 -3.096 1 70.81 206 ARG B C 1
ATOM 6674 O O . ARG B 1 206 ? 7.848 19.812 -3.275 1 70.81 206 ARG B O 1
ATOM 6681 N N . ALA B 1 207 ? 8.781 21.578 -2.23 1 70.19 207 ALA B N 1
ATOM 6682 C CA . ALA B 1 207 ? 9.594 20.766 -1.323 1 70.19 207 ALA B CA 1
ATOM 6683 C C . ALA B 1 207 ? 8.719 19.812 -0.508 1 70.19 207 ALA B C 1
ATOM 6685 O O . ALA B 1 207 ? 9.141 18.703 -0.166 1 70.19 207 ALA B O 1
ATOM 6686 N N . ASP B 1 208 ? 7.578 20.094 -0.307 1 77.12 208 ASP B N 1
ATOM 6687 C CA . ASP B 1 208 ? 6.746 19.281 0.585 1 77.12 208 ASP B CA 1
ATOM 6688 C C . ASP B 1 208 ? 5.648 18.562 -0.19 1 77.12 208 ASP B C 1
ATOM 6690 O O . ASP B 1 208 ? 4.695 18.047 0.403 1 77.12 208 ASP B O 1
ATOM 6694 N N . ARG B 1 209 ? 5.852 18.547 -1.484 1 86.12 209 ARG B N 1
ATOM 6695 C CA . ARG B 1 209 ? 4.793 17.938 -2.273 1 86.12 209 ARG B CA 1
ATOM 6696 C C . ARG B 1 209 ? 5.375 17.016 -3.34 1 86.12 209 ARG B C 1
ATOM 6698 O O . ARG B 1 209 ? 6.391 17.328 -3.961 1 86.12 209 ARG B O 1
ATOM 6705 N N . GLN B 1 210 ? 4.895 15.891 -3.457 1 94.5 210 GLN B N 1
ATOM 6706 C CA . GLN B 1 210 ? 5.191 14.906 -4.488 1 94.5 210 GLN B CA 1
ATOM 6707 C C . GLN B 1 210 ? 3.957 14.602 -5.336 1 94.5 210 GLN B C 1
ATOM 6709 O O . GLN B 1 210 ? 2.832 14.633 -4.832 1 94.5 210 GLN B O 1
ATOM 6714 N N . PRO B 1 211 ? 4.082 14.367 -6.656 1 95.38 211 PRO B N 1
ATOM 6715 C CA . PRO B 1 211 ? 2.924 14.016 -7.48 1 95.38 211 PRO B CA 1
ATOM 6716 C C . PRO B 1 211 ? 2.258 12.711 -7.031 1 95.38 211 PRO B C 1
ATOM 6718 O O . PRO B 1 211 ? 1.076 12.492 -7.309 1 95.38 211 PRO B O 1
ATOM 6721 N N . GLU B 1 212 ? 3.008 11.852 -6.488 1 96.75 212 GLU B N 1
ATOM 6722 C CA . GLU B 1 212 ? 2.496 10.664 -5.809 1 96.75 212 GLU B CA 1
ATOM 6723 C C . GLU B 1 212 ? 2.977 10.609 -4.359 1 96.75 212 GLU B C 1
ATOM 6725 O O . GLU B 1 212 ? 4.152 10.859 -4.082 1 96.75 212 GLU B O 1
ATOM 6730 N N . PHE B 1 213 ? 2.129 10.422 -3.434 1 96.5 213 PHE B N 1
ATOM 6731 C CA . PHE B 1 213 ? 2.469 10.438 -2.016 1 96.5 213 PHE B CA 1
ATOM 6732 C C . PHE B 1 213 ? 1.597 9.453 -1.242 1 96.5 213 PHE B C 1
ATOM 6734 O O . PHE B 1 213 ? 0.648 8.891 -1.792 1 96.5 213 PHE B O 1
ATOM 6741 N N . THR B 1 214 ? 1.966 9.125 0.009 1 98.19 214 THR B N 1
ATOM 6742 C CA . THR B 1 214 ? 1.277 8.125 0.823 1 98.19 214 THR B CA 1
ATOM 6743 C C . THR B 1 214 ? 0.552 8.789 1.99 1 98.19 214 THR B C 1
ATOM 6745 O O . THR B 1 214 ? 1.1 9.68 2.643 1 98.19 214 THR B O 1
ATOM 6748 N N . GLN B 1 215 ? -0.7 8.383 2.176 1 97.94 215 GLN B N 1
ATOM 6749 C CA . GLN B 1 215 ? -1.497 8.805 3.322 1 97.94 215 GLN B CA 1
ATOM 6750 C C . GLN B 1 215 ? -1.933 7.609 4.16 1 97.94 215 GLN B C 1
ATOM 6752 O O . GLN B 1 215 ? -2.199 6.531 3.623 1 97.94 215 GLN B O 1
ATOM 6757 N N . LEU B 1 216 ? -1.858 7.742 5.469 1 98.69 216 LEU B N 1
ATOM 6758 C CA . LEU B 1 216 ? -2.641 6.84 6.312 1 98.69 216 LEU B CA 1
ATOM 6759 C C . LEU B 1 216 ? -4.086 7.316 6.422 1 98.69 216 LEU B C 1
ATOM 6761 O O . LEU B 1 216 ? -4.375 8.258 7.164 1 98.69 216 LEU B O 1
ATOM 6765 N N . ASP B 1 217 ? -4.949 6.668 5.738 1 98.69 217 ASP B N 1
ATOM 6766 C CA . ASP B 1 217 ? -6.352 7.062 5.637 1 98.69 217 ASP B CA 1
ATOM 6767 C C . ASP B 1 217 ? -7.238 6.188 6.523 1 98.69 217 ASP B C 1
ATOM 6769 O O . ASP B 1 217 ? -7.012 4.98 6.633 1 98.69 217 ASP B O 1
ATOM 6773 N N . MET B 1 218 ? -8.219 6.816 7.176 1 98.81 218 MET B N 1
ATOM 6774 C CA . MET B 1 218 ? -9.094 6.059 8.062 1 98.81 218 MET B CA 1
ATOM 6775 C C . MET B 1 218 ? -10.516 6.609 8.016 1 98.81 218 MET B C 1
ATOM 6777 O O . MET B 1 218 ? -10.727 7.789 7.723 1 98.81 218 MET B O 1
ATOM 6781 N N . GLU B 1 219 ? -11.477 5.801 8.258 1 98.75 219 GLU B N 1
ATOM 6782 C CA . GLU B 1 219 ? -12.898 6.113 8.367 1 98.75 219 GLU B CA 1
ATOM 6783 C C . GLU B 1 219 ? -13.594 5.168 9.344 1 98.75 219 GLU B C 1
ATOM 6785 O O . GLU B 1 219 ? -13.258 3.982 9.414 1 98.75 219 GLU B O 1
ATOM 6790 N N . LYS B 1 220 ? -14.523 5.68 10.125 1 98.56 220 LYS B N 1
ATOM 6791 C CA . LYS B 1 220 ? -15.172 4.863 11.148 1 98.56 220 LYS B CA 1
ATOM 6792 C C . LYS B 1 220 ? -16.672 5.125 11.188 1 98.56 220 LYS B C 1
ATOM 6794 O O . LYS B 1 220 ? -17.109 6.277 11.109 1 98.56 220 LYS B O 1
ATOM 6799 N N . SER B 1 221 ? -17.484 4.059 11.227 1 98.25 221 SER B N 1
ATOM 6800 C CA . SER B 1 221 ? -18.922 4.145 11.344 1 98.25 221 SER B CA 1
ATOM 6801 C C . SER B 1 221 ? -19.359 4.5 12.766 1 98.25 221 SER B C 1
ATOM 6803 O O . SER B 1 221 ? -18.672 4.141 13.727 1 98.25 221 SER B O 1
ATOM 6805 N N . PHE B 1 222 ? -20.547 5.227 12.836 1 97.19 222 PHE B N 1
ATOM 6806 C CA . PHE B 1 222 ? -21.125 5.645 14.109 1 97.19 222 PHE B CA 1
ATOM 6807 C C . PHE B 1 222 ? -20.109 6.391 14.953 1 97.19 222 PHE B C 1
ATOM 6809 O O . PHE B 1 222 ? -19.953 6.105 16.141 1 97.19 222 PHE B O 1
ATOM 6816 N N . ALA B 1 223 ? -19.406 7.285 14.266 1 96.56 223 ALA B N 1
ATOM 6817 C CA . ALA B 1 223 ? -18.312 8.039 14.891 1 96.56 223 ALA B CA 1
ATOM 6818 C C . ALA B 1 223 ? -18.469 9.531 14.633 1 96.56 223 ALA B C 1
ATOM 6820 O O . ALA B 1 223 ? -19.031 9.938 13.617 1 96.56 223 ALA B O 1
ATOM 6821 N N . THR B 1 224 ? -17.953 10.305 15.508 1 94.88 224 THR B N 1
ATOM 6822 C CA . THR B 1 224 ? -17.875 11.75 15.367 1 94.88 224 THR B CA 1
ATOM 6823 C C . THR B 1 224 ? -16.422 12.195 15.18 1 94.88 224 THR B C 1
ATOM 6825 O O . THR B 1 224 ? -15.508 11.367 15.188 1 94.88 224 THR B O 1
ATOM 6828 N N . GLY B 1 225 ? -16.281 13.492 15 1 96.25 225 GLY B N 1
ATOM 6829 C CA . GLY B 1 225 ? -14.938 14.031 14.938 1 96.25 225 GLY B CA 1
ATOM 6830 C C . GLY B 1 225 ? -14.133 13.766 16.188 1 96.25 225 GLY B C 1
ATOM 6831 O O . GLY B 1 225 ? -12.93 13.484 16.109 1 96.25 225 GLY B O 1
ATOM 6832 N N . VAL B 1 226 ? -14.727 13.789 17.297 1 95.88 226 VAL B N 1
ATOM 6833 C CA . VAL B 1 226 ? -14.07 13.562 18.578 1 95.88 226 VAL B CA 1
ATOM 6834 C C . VAL B 1 226 ? -13.547 12.133 18.641 1 95.88 226 VAL B C 1
ATOM 6836 O O . VAL B 1 226 ? -12.422 11.898 19.078 1 95.88 226 VAL B O 1
ATOM 6839 N N . THR B 1 227 ? -14.398 11.164 18.172 1 96.06 227 THR B N 1
ATOM 6840 C CA . THR B 1 227 ? -14 9.766 18.141 1 96.06 227 THR B CA 1
ATOM 6841 C C . THR B 1 227 ? -12.734 9.586 17.312 1 96.06 227 THR B C 1
ATOM 6843 O O . THR B 1 227 ? -11.812 8.875 17.703 1 96.06 227 THR B O 1
ATOM 6846 N N . ILE B 1 228 ? -12.719 10.211 16.188 1 98.25 228 ILE B N 1
ATOM 6847 C CA . ILE B 1 228 ? -11.602 10.07 15.258 1 98.25 228 ILE B CA 1
ATOM 6848 C C . ILE B 1 228 ? -10.352 10.711 15.859 1 98.25 228 ILE B C 1
ATOM 6850 O O . ILE B 1 228 ? -9.25 10.156 15.766 1 98.25 228 ILE B O 1
ATOM 6854 N N . MET B 1 229 ? -10.477 11.914 16.453 1 98.5 229 MET B N 1
ATOM 6855 C CA . MET B 1 229 ? -9.344 12.578 17.078 1 98.5 229 MET B CA 1
ATOM 6856 C C . MET B 1 229 ? -8.719 11.695 18.156 1 98.5 229 MET B C 1
ATOM 6858 O O . MET B 1 229 ? -7.496 11.609 18.266 1 98.5 229 MET B O 1
ATOM 6862 N N . GLU B 1 230 ? -9.539 11.039 18.938 1 98.06 230 GLU B N 1
ATOM 6863 C CA . GLU B 1 230 ? -9.055 10.125 19.969 1 98.06 230 GLU B CA 1
ATOM 6864 C C . GLU B 1 230 ? -8.305 8.945 19.344 1 98.06 230 GLU B C 1
ATOM 6866 O O . GLU B 1 230 ? -7.262 8.531 19.859 1 98.06 230 GLU B O 1
ATOM 6871 N N . ASP B 1 231 ? -8.898 8.367 18.297 1 98.44 231 ASP B N 1
ATOM 6872 C CA . ASP B 1 231 ? -8.242 7.266 17.609 1 98.44 231 ASP B CA 1
ATOM 6873 C C . ASP B 1 231 ? -6.887 7.695 17.047 1 98.44 231 ASP B C 1
ATOM 6875 O O . ASP B 1 231 ? -5.906 6.953 17.141 1 98.44 231 ASP B O 1
ATOM 6879 N N . VAL B 1 232 ? -6.828 8.898 16.453 1 98.75 232 VAL B N 1
ATOM 6880 C CA . VAL B 1 232 ? -5.59 9.414 15.883 1 98.75 232 VAL B CA 1
ATOM 6881 C C . VAL B 1 232 ? -4.559 9.625 16.984 1 98.75 232 VAL B C 1
ATOM 6883 O O . VAL B 1 232 ? -3.379 9.297 16.812 1 98.75 232 VAL B O 1
ATOM 6886 N N . GLU B 1 233 ? -4.984 10.219 18.125 1 98.75 233 GLU B N 1
ATOM 6887 C CA . GLU B 1 233 ? -4.082 10.406 19.25 1 98.75 233 GLU B CA 1
ATOM 6888 C C . GLU B 1 233 ? -3.506 9.078 19.734 1 98.75 233 GLU B C 1
ATOM 6890 O O . GLU B 1 233 ? -2.326 8.992 20.078 1 98.75 233 GLU B O 1
ATOM 6895 N N . TYR B 1 234 ? -4.348 8.047 19.75 1 98.44 234 TYR B N 1
ATOM 6896 C CA . TYR B 1 234 ? -3.869 6.723 20.141 1 98.44 234 TYR B CA 1
ATOM 6897 C C . TYR B 1 234 ? -2.809 6.219 19.156 1 98.44 234 TYR B C 1
ATOM 6899 O O . TYR B 1 234 ? -1.754 5.734 19.578 1 98.44 234 TYR B O 1
ATOM 6907 N N . VAL B 1 235 ? -3.088 6.309 17.891 1 98.38 235 VAL B N 1
ATOM 6908 C CA . VAL B 1 235 ? -2.199 5.797 16.859 1 98.38 235 VAL B CA 1
ATOM 6909 C C . VAL B 1 235 ? -0.877 6.562 16.891 1 98.38 235 VAL B C 1
ATOM 6911 O O . VAL B 1 235 ? 0.197 5.957 16.844 1 98.38 235 VAL B O 1
ATOM 6914 N N . VAL B 1 236 ? -0.937 7.887 16.953 1 98.25 236 VAL B N 1
ATOM 6915 C CA . VAL B 1 236 ? 0.258 8.719 17.016 1 98.25 236 VAL B CA 1
ATOM 6916 C C . VAL B 1 236 ? 1.028 8.422 18.312 1 98.25 236 VAL B C 1
ATOM 6918 O O . VAL B 1 236 ? 2.26 8.359 18.297 1 98.25 236 VAL B O 1
ATOM 6921 N N . GLY B 1 237 ? 0.287 8.297 19.391 1 97.81 237 GLY B N 1
ATOM 6922 C CA . GLY B 1 237 ? 0.919 7.961 20.656 1 97.81 237 GLY B CA 1
ATOM 6923 C C . GLY B 1 237 ? 1.699 6.66 20.594 1 97.81 237 GLY B C 1
ATOM 6924 O O . GLY B 1 237 ? 2.82 6.578 21.109 1 97.81 237 GLY B O 1
ATOM 6925 N N . ARG B 1 238 ? 1.138 5.617 20 1 97.12 238 ARG B N 1
ATOM 6926 C CA . ARG B 1 238 ? 1.819 4.336 19.859 1 97.12 238 ARG B CA 1
ATOM 6927 C C . ARG B 1 238 ? 3.074 4.469 19 1 97.12 238 ARG B C 1
ATOM 6929 O O . ARG B 1 238 ? 4.113 3.885 19.328 1 97.12 238 ARG B O 1
ATOM 6936 N N . ALA B 1 239 ? 2.932 5.18 17.922 1 95.62 239 ALA B N 1
ATOM 6937 C CA . ALA B 1 239 ? 4.086 5.438 17.062 1 95.62 239 ALA B CA 1
ATOM 6938 C C . ALA B 1 239 ? 5.191 6.16 17.828 1 95.62 239 ALA B C 1
ATOM 6940 O O . ALA B 1 239 ? 6.367 5.824 17.688 1 95.62 239 ALA B O 1
ATOM 6941 N N . TRP B 1 240 ? 4.777 7.105 18.594 1 96.69 240 TRP B N 1
ATOM 6942 C CA . TRP B 1 240 ? 5.723 7.918 19.359 1 96.69 240 TRP B CA 1
ATOM 6943 C C . TRP B 1 240 ? 6.441 7.078 20.406 1 96.69 240 TRP B C 1
ATOM 6945 O O . TRP B 1 240 ? 7.645 7.242 20.625 1 96.69 240 TRP B O 1
ATOM 6955 N N . ASP B 1 241 ? 5.703 6.219 21.062 1 96.5 241 ASP B N 1
ATOM 6956 C CA . ASP B 1 241 ? 6.301 5.324 22.047 1 96.5 241 ASP B CA 1
ATOM 6957 C C . ASP B 1 241 ? 7.371 4.441 21.406 1 96.5 241 ASP B C 1
ATOM 6959 O O . ASP B 1 241 ? 8.461 4.277 21.953 1 96.5 241 ASP B O 1
ATOM 6963 N N . THR B 1 242 ? 7.035 3.93 20.297 1 94.69 242 THR B N 1
ATOM 6964 C CA . THR B 1 242 ? 7.969 3.062 19.594 1 94.69 242 THR B CA 1
ATOM 6965 C C . THR B 1 242 ? 9.211 3.84 19.156 1 94.69 242 THR B C 1
ATOM 6967 O O . THR B 1 242 ? 10.336 3.354 19.312 1 94.69 242 THR B O 1
ATOM 6970 N N . LEU B 1 243 ? 8.977 5.016 18.641 1 95.5 243 LEU B N 1
ATOM 6971 C CA . LEU B 1 243 ? 10.086 5.871 18.219 1 95.5 243 LEU B CA 1
ATOM 6972 C C . LEU B 1 243 ? 11.008 6.172 19.406 1 95.5 243 LEU B C 1
ATOM 6974 O O . LEU B 1 243 ? 12.234 6.133 19.266 1 95.5 243 LEU B O 1
ATOM 6978 N N . ARG B 1 244 ? 10.445 6.469 20.547 1 96.38 244 ARG B N 1
ATOM 6979 C CA . ARG B 1 244 ? 11.242 6.805 21.719 1 96.38 244 ARG B CA 1
ATOM 6980 C C . ARG B 1 244 ? 12.008 5.59 22.219 1 96.38 244 ARG B C 1
ATOM 6982 O O . ARG B 1 244 ? 13.086 5.73 22.812 1 96.38 244 ARG B O 1
ATOM 6989 N N . GLU B 1 245 ? 11.422 4.473 21.984 1 96.88 245 GLU B N 1
ATOM 6990 C CA . GLU B 1 245 ? 12.062 3.236 22.406 1 96.88 245 GLU B CA 1
ATOM 6991 C C . GLU B 1 245 ? 13.281 2.916 21.547 1 96.88 245 GLU B C 1
ATOM 6993 O O . GLU B 1 245 ? 14.289 2.412 22.047 1 96.88 245 GLU B O 1
ATOM 6998 N N . ILE B 1 246 ? 13.25 3.262 20.344 1 96.56 246 ILE B N 1
ATOM 6999 C CA . ILE B 1 246 ? 14.219 2.732 19.391 1 96.56 246 ILE B CA 1
ATOM 7000 C C . ILE B 1 246 ? 15.227 3.818 19.016 1 96.56 246 ILE B C 1
ATOM 7002 O O . ILE B 1 246 ? 16.391 3.521 18.703 1 96.56 246 ILE B O 1
ATOM 7006 N N . TYR B 1 247 ? 14.867 5.109 19.172 1 97.5 247 TYR B N 1
ATOM 7007 C CA . TYR B 1 247 ? 15.688 6.156 18.578 1 97.5 247 TYR B CA 1
ATOM 7008 C C . TYR B 1 247 ? 15.992 7.25 19.594 1 97.5 247 TYR B C 1
ATOM 7010 O O . TYR B 1 247 ? 15.273 7.41 20.578 1 97.5 247 TYR B O 1
ATOM 7018 N N . VAL B 1 248 ? 17.141 7.934 19.391 1 97.44 248 VAL B N 1
ATOM 7019 C CA . VAL B 1 248 ? 17.453 9.234 19.969 1 97.44 248 VAL B CA 1
ATOM 7020 C C . VAL B 1 248 ? 17.688 10.25 18.859 1 97.44 248 VAL B C 1
ATOM 7022 O O . VAL B 1 248 ? 17.812 9.883 17.688 1 97.44 248 VAL B O 1
ATOM 7025 N N . MET B 1 249 ? 17.625 11.516 19.156 1 96.62 249 MET B N 1
ATOM 7026 C CA . MET B 1 249 ? 17.859 12.586 18.203 1 96.62 249 MET B CA 1
ATOM 7027 C C . MET B 1 249 ? 19.328 13.008 18.203 1 96.62 249 MET B C 1
ATOM 7029 O O . MET B 1 249 ? 19.891 13.289 19.266 1 96.62 249 MET B O 1
ATOM 7033 N N . GLU B 1 250 ? 19.969 12.938 17.109 1 96.5 250 GLU B N 1
ATOM 7034 C CA . GLU B 1 250 ? 21.219 13.648 16.922 1 96.5 250 GLU B CA 1
ATOM 7035 C C . GLU B 1 250 ? 20.984 15.086 16.453 1 96.5 250 GLU B C 1
ATOM 7037 O O . GLU B 1 250 ? 20.547 15.32 15.336 1 96.5 250 GLU B O 1
ATOM 7042 N N . VAL B 1 251 ? 21.328 16.016 17.312 1 94.5 251 VAL B N 1
ATOM 7043 C CA . VAL B 1 251 ? 20.953 17.406 17.078 1 94.5 251 VAL B CA 1
ATOM 7044 C C . VAL B 1 251 ? 22.125 18.141 16.438 1 94.5 251 VAL B C 1
ATOM 7046 O O . VAL B 1 251 ? 23.219 18.219 17 1 94.5 251 VAL B O 1
ATOM 7049 N N . GLY B 1 252 ? 21.875 18.578 15.203 1 89.38 252 GLY B N 1
ATOM 7050 C CA . GLY B 1 252 ? 22.859 19.391 14.508 1 89.38 252 GLY B CA 1
ATOM 7051 C C . GLY B 1 252 ? 22.547 20.875 14.531 1 89.38 252 GLY B C 1
ATOM 7052 O O . GLY B 1 252 ? 21.703 21.312 15.305 1 89.38 252 GLY B O 1
ATOM 7053 N N . LYS B 1 253 ? 23.297 21.641 13.742 1 83.12 253 LYS B N 1
ATOM 7054 C CA . LYS B 1 253 ? 23.141 23.094 13.703 1 83.12 253 LYS B CA 1
ATOM 7055 C C . LYS B 1 253 ? 21.781 23.5 13.148 1 83.12 253 LYS B C 1
ATOM 7057 O O . LYS B 1 253 ? 21.109 24.359 13.703 1 83.12 253 LYS B O 1
ATOM 7062 N N . ASP B 1 254 ? 21.375 22.75 12.117 1 84.88 254 ASP B N 1
ATOM 7063 C CA . ASP B 1 254 ? 20.203 23.203 11.375 1 84.88 254 ASP B CA 1
ATOM 7064 C C . ASP B 1 254 ? 18.984 22.359 11.703 1 84.88 254 ASP B C 1
ATOM 7066 O O . ASP B 1 254 ? 17.844 22.797 11.531 1 84.88 254 ASP B O 1
ATOM 7070 N N . SER B 1 255 ? 19.297 21.125 12.031 1 90.5 255 SER B N 1
ATOM 7071 C CA . SER B 1 255 ? 18.203 20.203 12.32 1 90.5 255 SER B CA 1
ATOM 7072 C C . SER B 1 255 ? 18.703 19 13.109 1 90.5 255 SER B C 1
ATOM 7074 O O . SER B 1 255 ? 19.812 19.016 13.648 1 90.5 255 SER B O 1
ATOM 7076 N N . PHE B 1 256 ? 17.828 18.047 13.336 1 94.75 256 PHE B N 1
ATOM 7077 C CA . PHE B 1 256 ? 18.203 16.797 14 1 94.75 256 PHE B CA 1
ATOM 7078 C C . PHE B 1 256 ? 17.969 15.609 13.086 1 94.75 256 PHE B C 1
ATOM 7080 O O . PHE B 1 256 ? 17.391 15.75 12.008 1 94.75 256 PHE B O 1
ATOM 7087 N N . ALA B 1 257 ? 18.469 14.484 13.438 1 95.38 257 ALA B N 1
ATOM 7088 C CA . ALA B 1 257 ? 18.266 13.219 12.742 1 95.38 257 ALA B CA 1
ATOM 7089 C C . ALA B 1 257 ? 18.094 12.07 13.734 1 95.38 257 ALA B C 1
ATOM 7091 O O . ALA B 1 257 ? 18.703 12.07 14.805 1 95.38 257 ALA B O 1
ATOM 7092 N N . PRO B 1 258 ? 17.219 11.133 13.375 1 96.75 258 PRO B N 1
ATOM 7093 C CA . PRO B 1 258 ? 17.094 9.977 14.258 1 96.75 258 PRO B CA 1
ATOM 7094 C C . PRO B 1 258 ? 18.281 9.031 14.18 1 96.75 258 PRO B C 1
ATOM 7096 O O . PRO B 1 258 ? 18.797 8.781 13.086 1 96.75 258 PRO B O 1
ATOM 7099 N N . VAL B 1 259 ? 18.719 8.602 15.312 1 95.88 259 VAL B N 1
ATOM 7100 C CA . VAL B 1 259 ? 19.766 7.605 15.43 1 95.88 259 VAL B CA 1
ATOM 7101 C C . VAL B 1 259 ? 19.281 6.434 16.281 1 95.88 259 VAL B C 1
ATOM 7103 O O . VAL B 1 259 ? 18.734 6.629 17.375 1 95.88 259 VAL B O 1
ATOM 7106 N N . ARG B 1 260 ? 19.516 5.246 15.844 1 95 260 ARG B N 1
ATOM 7107 C CA . ARG B 1 260 ? 19.094 4.074 16.609 1 95 260 ARG B CA 1
ATOM 7108 C C . ARG B 1 260 ? 19.906 3.938 17.891 1 95 260 ARG B C 1
ATOM 7110 O O . ARG B 1 260 ? 21.141 3.996 17.859 1 95 260 ARG B O 1
ATOM 7117 N N . LYS B 1 261 ? 19.25 3.725 18.906 1 95.81 261 LYS B N 1
ATOM 7118 C CA . LYS B 1 261 ? 19.906 3.512 20.188 1 95.81 261 LYS B CA 1
ATOM 7119 C C . LYS B 1 261 ? 20.906 2.357 20.109 1 95.81 261 LYS B C 1
ATOM 7121 O O . LYS B 1 261 ? 22 2.443 20.672 1 95.81 261 LYS B O 1
ATOM 7126 N N . ALA B 1 262 ? 20.578 1.334 19.344 1 89.12 262 ALA B N 1
ATOM 7127 C CA . ALA B 1 262 ? 21.406 0.138 19.219 1 89.12 262 ALA B CA 1
ATOM 7128 C C . ALA B 1 262 ? 22.703 0.443 18.484 1 89.12 262 ALA B C 1
ATOM 7130 O O . ALA B 1 262 ? 23.672 -0.307 18.594 1 89.12 262 ALA B O 1
ATOM 7131 N N . SER B 1 263 ? 22.703 1.516 17.719 1 87.75 263 SER B N 1
ATOM 7132 C CA . SER B 1 263 ? 23.906 1.854 16.953 1 87.75 263 SER B CA 1
ATOM 7133 C C . SER B 1 263 ? 24.922 2.586 17.812 1 87.75 263 SER B C 1
ATOM 7135 O O . SER B 1 263 ? 26.078 2.752 17.406 1 87.75 263 SER B O 1
ATOM 7137 N N . LEU B 1 264 ? 24.516 3 18.984 1 91 264 LEU B N 1
ATOM 7138 C CA . LEU B 1 264 ? 25.391 3.666 19.938 1 91 264 LEU B CA 1
ATOM 7139 C C . LEU B 1 264 ? 25.859 2.691 21.016 1 91 264 LEU B C 1
ATOM 7141 O O . LEU B 1 264 ? 25.109 1.828 21.453 1 91 264 LEU B O 1
ATOM 7145 N N . GLN B 1 265 ? 27.141 2.729 21.344 1 86.88 265 GLN B N 1
ATOM 7146 C CA . GLN B 1 265 ? 27.672 1.84 22.359 1 86.88 265 GLN B CA 1
ATOM 7147 C C . GLN B 1 265 ? 26.875 1.939 23.656 1 86.88 265 GLN B C 1
ATOM 7149 O O . GLN B 1 265 ? 26.5 0.92 24.234 1 86.88 265 GLN B O 1
ATOM 7154 N N . ASN B 1 266 ? 26.641 3.15 24.109 1 92.5 266 ASN B N 1
ATOM 7155 C CA . ASN B 1 266 ? 25.797 3.492 25.266 1 92.5 266 ASN B CA 1
ATOM 7156 C C . ASN B 1 266 ? 25.031 4.785 25.031 1 92.5 266 ASN B C 1
ATOM 7158 O O . ASN B 1 266 ? 25.531 5.875 25.297 1 92.5 266 ASN B O 1
ATOM 7162 N N . TRP B 1 267 ? 23.875 4.566 24.578 1 92.81 267 TRP B N 1
ATOM 7163 C CA . TRP B 1 267 ? 23.109 5.738 24.156 1 92.81 267 TRP B CA 1
ATOM 7164 C C . TRP B 1 267 ? 22.797 6.645 25.344 1 92.81 267 TRP B C 1
ATOM 7166 O O . TRP B 1 267 ? 22.781 7.871 25.203 1 92.81 267 TRP B O 1
ATOM 7176 N N . GLU B 1 268 ? 22.625 6.07 26.578 1 95.62 268 GLU B N 1
ATOM 7177 C CA . GLU B 1 268 ? 22.359 6.867 27.781 1 95.62 268 GLU B CA 1
ATOM 7178 C C . GLU B 1 268 ? 23.562 7.758 28.125 1 95.62 268 GLU B C 1
ATOM 7180 O O . GLU B 1 268 ? 23.375 8.93 28.469 1 95.62 268 GLU B O 1
ATOM 7185 N N . GLN B 1 269 ? 24.703 7.137 28 1 94.38 269 GLN B N 1
ATOM 7186 C CA . GLN B 1 269 ? 25.922 7.906 28.266 1 94.38 269 GLN B CA 1
ATOM 7187 C C . GLN B 1 269 ? 26.109 9.016 27.234 1 94.38 269 GLN B C 1
ATOM 7189 O O . GLN B 1 269 ? 26.562 10.109 27.562 1 94.38 269 GLN B O 1
ATOM 7194 N N . SER B 1 270 ? 25.766 8.664 25.984 1 94.19 270 SER B N 1
ATOM 7195 C CA . SER B 1 270 ? 25.859 9.664 24.922 1 94.19 270 SER B CA 1
ATOM 7196 C C . SER B 1 270 ? 24.984 10.875 25.219 1 94.19 270 SER B C 1
ATOM 7198 O O . SER B 1 270 ? 25.391 12.016 24.984 1 94.19 270 SER B O 1
ATOM 7200 N N . ILE B 1 271 ? 23.828 10.648 25.766 1 94.56 271 ILE B N 1
ATOM 7201 C CA . ILE B 1 271 ? 22.891 11.711 26.109 1 94.56 271 ILE B CA 1
ATOM 7202 C C . ILE B 1 271 ? 23.453 12.516 27.281 1 94.56 271 ILE B C 1
ATOM 7204 O O . ILE B 1 271 ? 23.406 13.75 27.281 1 94.56 271 ILE B O 1
ATOM 7208 N N . GLN B 1 272 ? 23.984 11.82 28.297 1 94.5 272 GLN B N 1
ATOM 7209 C CA . GLN B 1 272 ? 24.531 12.477 29.469 1 94.5 272 GLN B CA 1
ATOM 7210 C C . GLN B 1 272 ? 25.734 13.359 29.094 1 94.5 272 GLN B C 1
ATOM 7212 O O . GLN B 1 272 ? 25.859 14.477 29.594 1 94.5 272 GLN B O 1
ATOM 7217 N N . ASP B 1 273 ? 26.516 12.844 28.203 1 93.5 273 ASP B N 1
ATOM 7218 C CA . ASP B 1 273 ? 27.688 13.594 27.75 1 93.5 273 ASP B CA 1
ATOM 7219 C C . ASP B 1 273 ? 27.266 14.836 26.953 1 93.5 273 ASP B C 1
ATOM 7221 O O . ASP B 1 273 ? 27.953 15.859 27 1 93.5 273 ASP B O 1
ATOM 7225 N N . SER B 1 274 ? 26.234 14.703 26.25 1 92.38 274 SER B N 1
ATOM 7226 C CA . SER B 1 274 ? 25.719 15.789 25.422 1 92.38 274 SER B CA 1
ATOM 7227 C C . SER B 1 274 ? 25.109 16.906 26.266 1 92.38 274 SER B C 1
ATOM 7229 O O . SER B 1 274 ? 24.953 18.031 25.797 1 92.38 274 SER B O 1
ATOM 7231 N N . ALA B 1 275 ? 24.688 16.609 27.484 1 89.69 275 ALA B N 1
ATOM 7232 C CA . ALA B 1 275 ? 24.016 17.562 28.359 1 89.69 275 ALA B CA 1
ATOM 7233 C C . ALA B 1 275 ? 25.016 18.406 29.125 1 89.69 275 ALA B C 1
ATOM 7235 O O . ALA B 1 275 ? 24.656 19.406 29.75 1 89.69 275 ALA B O 1
ATOM 7236 N N . LYS B 1 276 ? 26.328 18.125 29.016 1 90.5 276 LYS B N 1
ATOM 7237 C CA . LYS B 1 276 ? 27.359 18.875 29.719 1 90.5 276 LYS B CA 1
ATOM 7238 C C . LYS B 1 276 ? 27.609 20.219 29.031 1 90.5 276 LYS B C 1
ATOM 7240 O O . LYS B 1 276 ? 27.469 20.328 27.812 1 90.5 276 LYS B O 1
ATOM 7245 N N . ASP B 1 277 ? 27.922 21.266 29.734 1 85.5 277 ASP B N 1
ATOM 7246 C CA . ASP B 1 277 ? 28.141 22.625 29.234 1 85.5 277 ASP B CA 1
ATOM 7247 C C . ASP B 1 277 ? 29.219 22.641 28.156 1 85.5 277 ASP B C 1
ATOM 7249 O O . ASP B 1 277 ? 29.125 23.422 27.203 1 85.5 277 ASP B O 1
ATOM 7253 N N . ASP B 1 278 ? 30.219 21.75 28.203 1 87.62 278 ASP B N 1
ATOM 7254 C CA . ASP B 1 278 ? 31.312 21.719 27.234 1 87.62 278 ASP B CA 1
ATOM 7255 C C . ASP B 1 278 ? 31.188 20.547 26.281 1 87.62 278 ASP B C 1
ATOM 7257 O O . ASP B 1 278 ? 32.188 20.031 25.766 1 87.62 278 ASP B O 1
ATOM 7261 N N . ALA B 1 279 ? 29.922 20.141 26.109 1 85.12 279 ALA B N 1
ATOM 7262 C CA . ALA B 1 279 ? 29.688 18.953 25.281 1 85.12 279 ALA B CA 1
ATOM 7263 C C . ALA B 1 279 ? 30.172 19.172 23.844 1 85.12 279 ALA B C 1
ATOM 7265 O O . ALA B 1 279 ? 29.984 20.234 23.281 1 85.12 279 ALA B O 1
ATOM 7266 N N . LYS B 1 280 ? 30.859 18.281 23.312 1 83.81 280 LYS B N 1
ATOM 7267 C CA . LYS B 1 280 ? 31.312 18.266 21.938 1 83.81 280 LYS B CA 1
ATOM 7268 C C . LYS B 1 280 ? 30.344 17.531 21.031 1 83.81 280 LYS B C 1
ATOM 7270 O O . LYS B 1 280 ? 29.672 16.594 21.469 1 83.81 280 LYS B O 1
ATOM 7275 N N . ALA B 1 281 ? 30.188 17.781 19.781 1 83.62 281 ALA B N 1
ATOM 7276 C CA . ALA B 1 281 ? 29.359 17.078 18.797 1 83.62 281 ALA B CA 1
ATOM 7277 C C . ALA B 1 281 ? 29.844 15.641 18.609 1 83.62 281 ALA B C 1
ATOM 7279 O O . ALA B 1 281 ? 31.031 15.344 18.797 1 83.62 281 ALA B O 1
ATOM 7280 N N . PRO B 1 282 ? 29.047 14.844 18.344 1 89.88 282 PRO B N 1
ATOM 7281 C CA . PRO B 1 282 ? 27.609 15.047 18.125 1 89.88 282 PRO B CA 1
ATOM 7282 C C . PRO B 1 282 ? 26.828 15.164 19.438 1 89.88 282 PRO B C 1
ATOM 7284 O O . PRO B 1 282 ? 27.234 14.602 20.453 1 89.88 282 PRO B O 1
ATOM 7287 N N . ILE B 1 283 ? 25.703 15.922 19.344 1 94.81 283 ILE B N 1
ATOM 7288 C CA . ILE B 1 283 ? 24.812 16.109 20.484 1 94.81 283 ILE B CA 1
ATOM 7289 C C . ILE B 1 283 ? 23.594 15.203 20.328 1 94.81 283 ILE B C 1
ATOM 7291 O O . ILE B 1 283 ? 22.938 15.211 19.281 1 94.81 283 ILE B O 1
ATOM 7295 N N . TYR B 1 284 ? 23.391 14.391 21.375 1 96.38 284 TYR B N 1
ATOM 7296 C CA . TYR B 1 284 ? 22.25 13.477 21.375 1 96.38 284 TYR B CA 1
ATOM 7297 C C . TYR B 1 284 ? 21.219 13.875 22.406 1 96.38 284 TYR B C 1
ATOM 7299 O O . TYR B 1 284 ? 21.562 14.32 23.516 1 96.38 284 TYR B O 1
ATOM 7307 N N . GLN B 1 285 ? 19.969 13.773 22.078 1 95.88 285 GLN B N 1
ATOM 7308 C CA . GLN B 1 285 ? 18.844 14.031 22.969 1 95.88 285 GLN B CA 1
ATOM 7309 C C . GLN B 1 285 ? 17.75 12.992 22.781 1 95.88 285 GLN B C 1
ATOM 7311 O O . GLN B 1 285 ? 17.562 12.461 21.688 1 95.88 285 GLN B O 1
ATOM 7316 N N . GLU B 1 286 ? 17.047 12.68 23.828 1 96.06 286 GLU B N 1
ATOM 7317 C CA . GLU B 1 286 ? 15.883 11.812 23.703 1 96.06 286 GLU B CA 1
ATOM 7318 C C . GLU B 1 286 ? 14.727 12.547 23.031 1 96.06 286 GLU B C 1
ATOM 7320 O O . GLU B 1 286 ? 14.578 13.758 23.203 1 96.06 286 GLU B O 1
ATOM 7325 N N . TYR B 1 287 ? 13.938 11.844 22.266 1 96.06 287 TYR B N 1
ATOM 7326 C CA . TYR B 1 287 ? 12.656 12.406 21.859 1 96.06 287 TYR B CA 1
ATOM 7327 C C . TYR B 1 287 ? 11.789 12.734 23.062 1 96.06 287 TYR B C 1
ATOM 7329 O O . TYR B 1 287 ? 11.68 11.93 24 1 96.06 287 TYR B O 1
ATOM 7337 N N . PRO B 1 288 ? 11.266 13.883 23.109 1 94.56 288 PRO B N 1
ATOM 7338 C CA . PRO B 1 288 ? 10.422 14.227 24.266 1 94.56 288 PRO B CA 1
ATOM 7339 C C . PRO B 1 288 ? 9.148 13.391 24.328 1 94.56 288 PRO B C 1
ATOM 7341 O O . PRO B 1 288 ? 8.656 12.922 23.297 1 94.56 288 PRO B O 1
ATOM 7344 N N . ALA B 1 289 ? 8.656 13.219 25.484 1 93.12 289 ALA B N 1
ATOM 7345 C CA . ALA B 1 289 ? 7.352 12.578 25.641 1 93.12 289 ALA B CA 1
ATOM 7346 C C . ALA B 1 289 ? 6.23 13.492 25.141 1 93.12 289 ALA B C 1
ATOM 7348 O O . ALA B 1 289 ? 6.348 14.719 25.203 1 93.12 289 ALA B O 1
ATOM 7349 N N . ILE B 1 290 ? 5.234 12.914 24.594 1 93.38 290 ILE B N 1
ATOM 7350 C CA . ILE B 1 290 ? 4.07 13.695 24.203 1 93.38 290 ILE B CA 1
ATOM 7351 C C . ILE B 1 290 ? 2.883 13.344 25.094 1 93.38 290 ILE B C 1
ATOM 7353 O O . ILE B 1 290 ? 2.826 12.25 25.656 1 93.38 290 ILE B O 1
ATOM 7357 N N . SER B 1 291 ? 2.039 14.266 25.297 1 91.88 291 SER B N 1
ATOM 7358 C CA . SER B 1 291 ? 0.854 14.047 26.109 1 91.88 291 SER B CA 1
ATOM 7359 C C . SER B 1 291 ? -0.424 14.227 25.297 1 91.88 291 SER B C 1
ATOM 7361 O O . SER B 1 291 ? -0.487 15.086 24.422 1 91.88 291 SER B O 1
ATOM 7363 N N . THR B 1 292 ? -1.349 13.383 25.531 1 93.56 292 THR B N 1
ATOM 7364 C CA . THR B 1 292 ? -2.701 13.5 25 1 93.56 292 THR B CA 1
ATOM 7365 C C . THR B 1 292 ? -3.703 13.758 26.125 1 93.56 292 THR B C 1
ATOM 7367 O O . THR B 1 292 ? -3.482 13.344 27.266 1 93.56 292 THR B O 1
ATOM 7370 N N . PRO B 1 293 ? -4.84 14.352 25.859 1 97.06 293 PRO B N 1
ATOM 7371 C CA . PRO B 1 293 ? -5.246 14.828 24.531 1 97.06 293 PRO B CA 1
ATOM 7372 C C . PRO B 1 293 ? -4.418 16.031 24.062 1 97.06 293 PRO B C 1
ATOM 7374 O O . PRO B 1 293 ? -3.908 16.797 24.875 1 97.06 293 PRO B O 1
ATOM 7377 N N . PHE B 1 294 ? -4.266 16.219 22.797 1 98.31 294 PHE B N 1
ATOM 7378 C CA . PHE B 1 294 ? -3.578 17.359 22.219 1 98.31 294 PHE B CA 1
ATOM 7379 C C . PHE B 1 294 ? -4.383 18.641 22.438 1 98.31 294 PHE B C 1
ATOM 7381 O O . PHE B 1 294 ? -5.609 18.594 22.578 1 98.31 294 PHE B O 1
ATOM 7388 N N . LEU B 1 295 ? -3.672 19.734 22.469 1 97.81 295 LEU B N 1
ATOM 7389 C CA . LEU B 1 295 ? -4.332 21.047 22.547 1 97.81 295 LEU B CA 1
ATOM 7390 C C . LEU B 1 295 ? -5.309 21.219 21.391 1 97.81 295 LEU B C 1
ATOM 7392 O O . LEU B 1 295 ? -5.047 20.781 20.266 1 97.81 295 LEU B O 1
ATOM 7396 N N . ARG B 1 296 ? -6.434 21.828 21.672 1 98.25 296 ARG B N 1
ATOM 7397 C CA . ARG B 1 296 ? -7.438 22.125 20.656 1 98.25 296 ARG B CA 1
ATOM 7398 C C . ARG B 1 296 ? -7.691 23.625 20.562 1 98.25 296 ARG B C 1
ATOM 7400 O O . ARG B 1 296 ? -7.742 24.312 21.578 1 98.25 296 ARG B O 1
ATOM 7407 N N . MET B 1 297 ? -7.719 24.156 19.359 1 98.38 297 MET B N 1
ATOM 7408 C CA . MET B 1 297 ? -8.062 25.547 19.109 1 98.38 297 MET B CA 1
ATOM 7409 C C . MET B 1 297 ? -8.984 25.672 17.906 1 98.38 297 MET B C 1
ATOM 7411 O O . MET B 1 297 ? -8.883 24.891 16.953 1 98.38 297 MET B O 1
ATOM 7415 N N . LYS B 1 298 ? -9.844 26.625 17.938 1 97.88 298 LYS B N 1
ATOM 7416 C CA . LYS B 1 298 ? -10.711 26.891 16.797 1 97.88 298 LYS B CA 1
ATOM 7417 C C . LYS B 1 298 ? -9.953 27.609 15.68 1 97.88 298 LYS B C 1
ATOM 7419 O O . LYS B 1 298 ? -9.016 28.359 15.938 1 97.88 298 LYS B O 1
ATOM 7424 N N . TYR B 1 299 ? -10.398 27.391 14.492 1 97.75 299 TYR B N 1
ATOM 7425 C CA . TYR B 1 299 ? -9.836 28.047 13.32 1 97.75 299 TYR B CA 1
ATOM 7426 C C . TYR B 1 299 ? -9.758 29.547 13.516 1 97.75 299 TYR B C 1
ATOM 7428 O O . TYR B 1 299 ? -8.719 30.172 13.266 1 97.75 299 TYR B O 1
ATOM 7436 N N . THR B 1 300 ? -10.758 30.156 14.031 1 96.5 300 THR B N 1
ATOM 7437 C CA . THR B 1 300 ? -10.82 31.609 14.211 1 96.5 300 THR B CA 1
ATOM 7438 C C . THR B 1 300 ? -9.781 32.062 15.227 1 96.5 300 THR B C 1
ATOM 7440 O O . THR B 1 300 ? -9.141 33.094 15.039 1 96.5 300 THR B O 1
ATOM 7443 N N . ASP B 1 301 ? -9.648 31.297 16.281 1 97.38 301 ASP B N 1
ATOM 7444 C CA . ASP B 1 301 ? -8.641 31.625 17.281 1 97.38 301 ASP B CA 1
ATOM 7445 C C . ASP B 1 301 ? -7.238 31.547 16.703 1 97.38 301 ASP B C 1
ATOM 7447 O O . ASP B 1 301 ? -6.398 32.406 16.953 1 97.38 301 ASP B O 1
ATOM 7451 N N . CYS B 1 302 ? -7.004 30.5 15.961 1 98.31 302 CYS B N 1
ATOM 7452 C CA . CYS B 1 302 ? -5.699 30.328 15.328 1 98.31 302 CYS B CA 1
ATOM 7453 C C . CYS B 1 302 ? -5.363 31.516 14.43 1 98.31 302 CYS B C 1
ATOM 7455 O O . CYS B 1 302 ? -4.25 32.031 14.477 1 98.31 302 CYS B O 1
ATOM 7457 N N . MET B 1 303 ? -6.34 31.922 13.672 1 97.38 303 MET B N 1
ATOM 7458 C CA . MET B 1 303 ? -6.141 33.031 12.742 1 97.38 303 MET B CA 1
ATOM 7459 C C . MET B 1 303 ? -5.941 34.344 13.484 1 97.38 303 MET B C 1
ATOM 7461 O O . MET B 1 303 ? -5.086 35.156 13.109 1 97.38 303 MET B O 1
ATOM 7465 N N . ASP B 1 304 ? -6.684 34.531 14.5 1 96.5 304 ASP B N 1
ATOM 7466 C CA . ASP B 1 304 ? -6.633 35.812 15.242 1 96.5 304 ASP B CA 1
ATOM 7467 C C . ASP B 1 304 ? -5.363 35.906 16.078 1 96.5 304 ASP B C 1
ATOM 7469 O O . ASP B 1 304 ? -4.746 36.969 16.172 1 96.5 304 ASP B O 1
ATOM 7473 N N . LEU B 1 305 ? -5 34.812 16.672 1 97.38 305 LEU B N 1
ATOM 7474 C CA . LEU B 1 305 ? -3.922 34.844 17.672 1 97.38 305 LEU B CA 1
ATOM 7475 C C . LEU B 1 305 ? -2.57 34.625 17 1 97.38 305 LEU B C 1
ATOM 7477 O O . LEU B 1 305 ? -1.54 35.062 17.5 1 97.38 305 LEU B O 1
ATOM 7481 N N . TYR B 1 306 ? -2.586 33.875 15.883 1 98 306 TYR B N 1
ATOM 7482 C CA . TYR B 1 306 ? -1.306 33.469 15.32 1 98 306 TYR B CA 1
ATOM 7483 C C . TYR B 1 306 ? -1.231 33.812 13.836 1 98 306 TYR B C 1
ATOM 7485 O O . TYR B 1 306 ? -0.159 33.75 13.227 1 98 306 TYR B O 1
ATOM 7493 N N . GLY B 1 307 ? -2.359 34.156 13.203 1 97.69 307 GLY B N 1
ATOM 7494 C CA . GLY B 1 307 ? -2.404 34.531 11.797 1 97.69 307 GLY B CA 1
ATOM 7495 C C . GLY B 1 307 ? -2.242 33.344 10.867 1 97.69 307 GLY B C 1
ATOM 7496 O O . GLY B 1 307 ? -1.797 33.5 9.727 1 97.69 307 GLY B O 1
ATOM 7497 N N . SER B 1 308 ? -2.492 32.125 11.297 1 98.12 308 SER B N 1
ATOM 7498 C CA . SER B 1 308 ? -2.338 30.906 10.516 1 98.12 308 SER B CA 1
ATOM 7499 C C . SER B 1 308 ? -3.324 29.828 10.969 1 98.12 308 SER B C 1
ATOM 7501 O O . SER B 1 308 ? -3.605 29.703 12.164 1 98.12 308 SER B O 1
ATOM 7503 N N . ASP B 1 309 ? -3.826 29.062 9.969 1 97.69 309 ASP B N 1
ATOM 7504 C CA . ASP B 1 309 ? -4.699 27.938 10.312 1 97.69 309 ASP B CA 1
ATOM 7505 C C . ASP B 1 309 ? -3.891 26.734 10.789 1 97.69 309 ASP B C 1
ATOM 7507 O O . ASP B 1 309 ? -4.457 25.703 11.141 1 97.69 309 ASP B O 1
ATOM 7511 N N . LYS B 1 310 ? -2.645 26.844 10.758 1 98.25 310 LYS B N 1
ATOM 7512 C CA . LYS B 1 310 ? -1.718 25.859 11.289 1 98.25 310 LYS B CA 1
ATOM 7513 C C . LYS B 1 310 ? -0.586 26.516 12.07 1 98.25 310 LYS B C 1
ATOM 7515 O O . LYS B 1 310 ? 0.577 26.438 11.664 1 98.25 310 LYS B O 1
ATOM 7520 N N . PRO B 1 311 ? -0.839 27.094 13.18 1 98 311 PRO B N 1
ATOM 7521 C CA . PRO B 1 311 ? 0.155 27.891 13.906 1 98 311 PRO B CA 1
ATOM 7522 C C . PRO B 1 311 ? 1.313 27.047 14.43 1 98 311 PRO B C 1
ATOM 7524 O O . PRO B 1 311 ? 1.108 25.906 14.852 1 98 311 PRO B O 1
ATOM 7527 N N . ASP B 1 312 ? 2.447 27.531 14.312 1 97.81 312 ASP B N 1
ATOM 7528 C CA . ASP B 1 312 ? 3.602 26.984 15.016 1 97.81 312 ASP B CA 1
ATOM 7529 C C . ASP B 1 312 ? 3.666 27.5 16.453 1 97.81 312 ASP B C 1
ATOM 7531 O O . ASP B 1 312 ? 4.113 28.625 16.688 1 97.81 312 ASP B O 1
ATOM 7535 N N . LEU B 1 313 ? 3.355 26.703 17.328 1 97.12 313 LEU B N 1
ATOM 7536 C CA . LEU B 1 313 ? 3.205 27.109 18.719 1 97.12 313 LEU B CA 1
ATOM 7537 C C . LEU B 1 313 ? 4.566 27.297 19.375 1 97.12 313 LEU B C 1
ATOM 7539 O O . LEU B 1 313 ? 4.648 27.734 20.531 1 97.12 313 LEU B O 1
ATOM 7543 N N . ARG B 1 314 ? 5.73 26.969 18.703 1 95.38 314 ARG B N 1
ATOM 7544 C CA . ARG B 1 314 ? 7.078 27.219 19.219 1 95.38 314 ARG B CA 1
ATOM 7545 C C . ARG B 1 314 ? 7.434 28.703 19.125 1 95.38 314 ARG B C 1
ATOM 7547 O O . ARG B 1 314 ? 8.336 29.172 19.828 1 95.38 314 ARG B O 1
ATOM 7554 N N . ILE B 1 315 ? 6.715 29.438 18.219 1 97.12 315 ILE B N 1
ATOM 7555 C CA . ILE B 1 315 ? 6.949 30.859 18.062 1 97.12 315 ILE B CA 1
ATOM 7556 C C . ILE B 1 315 ? 6.316 31.625 19.219 1 97.12 315 ILE B C 1
ATOM 7558 O O . ILE B 1 315 ? 5.102 31.562 19.422 1 97.12 315 ILE B O 1
ATOM 7562 N N . PRO B 1 316 ? 7.043 32.469 19.844 1 95.62 316 PRO B N 1
ATOM 7563 C CA . PRO B 1 316 ? 6.539 33.062 21.078 1 95.62 316 PRO B CA 1
ATOM 7564 C C . PRO B 1 316 ? 5.539 34.188 20.812 1 95.62 316 PRO B C 1
ATOM 7566 O O . PRO B 1 316 ? 5.562 34.812 19.734 1 95.62 316 PRO B O 1
ATOM 7569 N N . ASN B 1 317 ? 4.719 34.406 21.812 1 96.62 317 ASN B N 1
ATOM 7570 C CA . ASN B 1 317 ? 3.779 35.531 21.906 1 96.62 317 ASN B CA 1
ATOM 7571 C C . ASN B 1 317 ? 2.654 35.406 20.891 1 96.62 317 ASN B C 1
ATOM 7573 O O . ASN B 1 317 ? 2.648 34.469 20.078 1 96.62 317 ASN B O 1
ATOM 7577 N N . ARG B 1 318 ? 1.688 36.312 20.953 1 96.94 318 ARG B N 1
ATOM 7578 C CA . ARG B 1 318 ? 0.473 36.25 20.141 1 96.94 318 ARG B CA 1
ATOM 7579 C C . ARG B 1 318 ? 0.226 37.562 19.422 1 96.94 318 ARG B C 1
ATOM 7581 O O . ARG B 1 318 ? 0.766 38.594 19.812 1 96.94 318 ARG B O 1
ATOM 7588 N N . ILE B 1 319 ? -0.493 37.5 18.359 1 97.69 319 ILE B N 1
ATOM 7589 C CA . ILE B 1 319 ? -0.916 38.656 17.625 1 97.69 319 ILE B CA 1
ATOM 7590 C C . ILE B 1 319 ? -2.045 39.375 18.359 1 97.69 319 ILE B C 1
ATOM 7592 O O . ILE B 1 319 ? -2.934 38.719 18.922 1 97.69 319 ILE B O 1
ATOM 7596 N N . CYS B 1 320 ? -1.99 40.719 18.359 1 97.62 320 CYS B N 1
ATOM 7597 C CA . CYS B 1 320 ? -3.027 41.5 19.016 1 97.62 320 CYS B CA 1
ATOM 7598 C C . CYS B 1 320 ? -3.523 42.625 18.094 1 97.62 320 CYS B C 1
ATOM 7600 O O . CYS B 1 320 ? -2.734 43.219 17.375 1 97.62 320 CYS B O 1
ATOM 7602 N N . ARG B 1 321 ? -4.805 42.875 18.141 1 96.44 321 ARG B N 1
ATOM 7603 C CA . ARG B 1 321 ? -5.391 44 17.422 1 96.44 321 ARG B CA 1
ATOM 7604 C C . ARG B 1 321 ? -5.23 45.281 18.203 1 96.44 321 ARG B C 1
ATOM 7606 O O . ARG B 1 321 ? -5.504 45.344 19.406 1 96.44 321 ARG B O 1
ATOM 7613 N N . VAL B 1 322 ? -4.801 46.5 17.484 1 96.88 322 VAL B N 1
ATOM 7614 C CA . VAL B 1 322 ? -4.477 47.688 18.266 1 96.88 322 VAL B CA 1
ATOM 7615 C C . VAL B 1 322 ? -4.977 48.938 17.516 1 96.88 322 VAL B C 1
ATOM 7617 O O . VAL B 1 322 ? -4.656 50.062 17.891 1 96.88 322 VAL B O 1
ATOM 7620 N N . ASP B 1 323 ? -5.684 48.781 16.484 1 94.81 323 ASP B N 1
ATOM 7621 C CA . ASP B 1 323 ? -6.059 49.906 15.625 1 94.81 323 ASP B CA 1
ATOM 7622 C C . ASP B 1 323 ? -6.781 50.969 16.422 1 94.81 323 ASP B C 1
ATOM 7624 O O . ASP B 1 323 ? -6.594 52.156 16.172 1 94.81 323 ASP B O 1
ATOM 7628 N N . GLU B 1 324 ? -7.508 50.719 17.438 1 94.31 324 GLU B N 1
ATOM 7629 C CA . GLU B 1 324 ? -8.305 51.688 18.203 1 94.31 324 GLU B CA 1
ATOM 7630 C C . GLU B 1 324 ? -7.41 52.594 19.047 1 94.31 324 GLU B C 1
ATOM 7632 O O . GLU B 1 324 ? -7.848 53.625 19.516 1 94.31 324 GLU B O 1
ATOM 7637 N N . HIS B 1 325 ? -6.191 52.188 19.219 1 94.81 325 HIS B N 1
ATOM 7638 C CA . HIS B 1 325 ? -5.316 52.906 20.141 1 94.81 325 HIS B CA 1
ATOM 7639 C C . HIS B 1 325 ? -4.168 53.594 19.391 1 94.81 325 HIS B C 1
ATOM 7641 O O . HIS B 1 325 ? -3.268 54.156 20.016 1 94.81 325 HIS B O 1
ATOM 7647 N N . LEU B 1 326 ? -4.211 53.531 18.141 1 95.44 326 LEU B N 1
ATOM 7648 C CA . LEU B 1 326 ? -3.123 54.094 17.344 1 95.44 326 LEU B CA 1
ATOM 7649 C C . LEU B 1 326 ? -3.496 55.469 16.828 1 95.44 326 LEU B C 1
ATOM 7651 O O . LEU B 1 326 ? -4.668 55.75 16.547 1 95.44 326 LEU B O 1
ATOM 7655 N N . ASN B 1 327 ? -2.43 56.219 16.703 1 93 327 ASN B N 1
ATOM 7656 C CA . ASN B 1 327 ? -2.598 57.531 16.094 1 93 327 ASN B CA 1
ATOM 7657 C C . ASN B 1 327 ? -2.951 57.438 14.617 1 93 327 ASN B C 1
ATOM 7659 O O . ASN B 1 327 ? -2.406 56.594 13.906 1 93 327 ASN B O 1
ATOM 7663 N N . LYS B 1 328 ? -3.814 58.312 14.141 1 93.12 328 LYS B N 1
ATOM 7664 C CA . LYS B 1 328 ? -4.285 58.281 12.758 1 93.12 328 LYS B CA 1
ATOM 7665 C C . LYS B 1 328 ? -3.139 58.531 11.781 1 93.12 328 LYS B C 1
ATOM 7667 O O . LYS B 1 328 ? -3.135 57.969 10.672 1 93.12 328 LYS B O 1
ATOM 7672 N N . ASN B 1 329 ? -2.27 59.344 12.242 1 93.94 329 ASN B N 1
ATOM 7673 C CA . ASN B 1 329 ? -1.127 59.656 11.383 1 93.94 329 ASN B CA 1
ATOM 7674 C C . ASN B 1 329 ? -0.285 58.406 11.125 1 93.94 329 ASN B C 1
ATOM 7676 O O . ASN B 1 329 ? 0.165 58.188 10 1 93.94 329 ASN B O 1
ATOM 7680 N N . PHE B 1 330 ? -0.128 57.625 12.141 1 95.94 330 PHE B N 1
ATOM 7681 C CA . PHE B 1 330 ? 0.634 56.406 11.977 1 95.94 330 PHE B CA 1
ATOM 7682 C C . PHE B 1 330 ? -0.096 55.438 11.062 1 95.94 330 PHE B C 1
ATOM 7684 O O . PHE B 1 330 ? 0.515 54.844 10.172 1 95.94 330 PHE B O 1
ATOM 7691 N N . VAL B 1 331 ? -1.346 55.25 11.281 1 96.75 331 VAL B N 1
ATOM 7692 C CA . VAL B 1 331 ? -2.156 54.344 10.492 1 96.75 331 VAL B CA 1
ATOM 7693 C C . VAL B 1 331 ? -2.084 54.719 9.016 1 96.75 331 VAL B C 1
ATOM 7695 O O . VAL B 1 331 ? -1.947 53.844 8.148 1 96.75 331 VAL B O 1
ATOM 7698 N N . SER B 1 332 ? -2.08 56.031 8.727 1 95.31 332 SER B N 1
ATOM 7699 C CA . SER B 1 332 ? -2.039 56.531 7.348 1 95.31 332 SER B CA 1
ATOM 7700 C C . SER B 1 332 ? -0.678 56.25 6.711 1 95.31 332 SER B C 1
ATOM 7702 O O . SER B 1 332 ? -0.563 56.188 5.484 1 95.31 332 SER B O 1
ATOM 7704 N N . MET B 1 333 ? 0.26 56.094 7.527 1 94.5 333 MET B N 1
ATOM 7705 C CA . MET B 1 333 ? 1.609 55.844 7.027 1 94.5 333 MET B CA 1
ATOM 7706 C C . MET B 1 333 ? 1.765 54.406 6.59 1 94.5 333 MET B C 1
ATOM 7708 O O . MET B 1 333 ? 2.553 54.094 5.691 1 94.5 333 MET B O 1
ATOM 7712 N N . ILE B 1 334 ? 0.958 53.531 7.25 1 95.75 334 ILE B N 1
ATOM 7713 C CA . ILE B 1 334 ? 1.269 52.125 7.012 1 95.75 334 ILE B CA 1
ATOM 7714 C C . ILE B 1 334 ? 0.201 51.5 6.113 1 95.75 334 ILE B C 1
ATOM 7716 O O . ILE B 1 334 ? 0.341 50.344 5.672 1 95.75 334 ILE B O 1
ATOM 7720 N N . THR B 1 335 ? -0.908 52.156 5.828 1 97.25 335 THR B N 1
ATOM 7721 C CA . THR B 1 335 ? -1.94 51.594 4.969 1 97.25 335 THR B CA 1
ATOM 7722 C C . THR B 1 335 ? -2.779 52.688 4.332 1 97.25 335 THR B C 1
ATOM 7724 O O . THR B 1 335 ? -2.869 53.812 4.867 1 97.25 335 THR B O 1
ATOM 7727 N N . ASP B 1 336 ? -3.375 52.438 3.17 1 95.62 336 ASP B N 1
ATOM 7728 C CA . ASP B 1 336 ? -4.273 53.344 2.488 1 95.62 336 ASP B CA 1
ATOM 7729 C C . ASP B 1 336 ? -5.734 52.969 2.711 1 95.62 336 ASP B C 1
ATOM 7731 O O . ASP B 1 336 ? -6.641 53.594 2.168 1 95.62 336 ASP B O 1
ATOM 7735 N N . LEU B 1 337 ? -5.844 51.938 3.523 1 96.19 337 LEU B N 1
ATOM 7736 C CA . LEU B 1 337 ? -7.207 51.5 3.803 1 96.19 337 LEU B CA 1
ATOM 7737 C C . LEU B 1 337 ? -7.957 52.562 4.625 1 96.19 337 LEU B C 1
ATOM 7739 O O . LEU B 1 337 ? -7.379 53.188 5.516 1 96.19 337 LEU B O 1
ATOM 7743 N N . GLU B 1 338 ? -9.195 52.844 4.441 1 92.5 338 GLU B N 1
ATOM 7744 C CA . GLU B 1 338 ? -10 53.844 5.121 1 92.5 338 GLU B CA 1
ATOM 7745 C C . GLU B 1 338 ? -10.289 53.438 6.566 1 92.5 338 GLU B C 1
ATOM 7747 O O . GLU B 1 338 ? -10.164 54.25 7.48 1 92.5 338 GLU B O 1
ATOM 7752 N N . SER B 1 339 ? -10.695 52.219 6.77 1 92.81 339 SER B N 1
ATOM 7753 C CA . SER B 1 339 ? -11 51.719 8.102 1 92.81 339 SER B CA 1
ATOM 7754 C C . SER B 1 339 ? -10.328 50.375 8.336 1 92.81 339 SER B C 1
ATOM 7756 O O . SER B 1 339 ? -11 49.344 8.484 1 92.81 339 SER B O 1
ATOM 7758 N N . PRO B 1 340 ? -9.008 50.438 8.5 1 96.19 340 PRO B N 1
ATOM 7759 C CA . PRO B 1 340 ? -8.273 49.188 8.617 1 96.19 340 PRO B CA 1
ATOM 7760 C C . PRO B 1 340 ? -8.266 48.625 10.039 1 96.19 340 PRO B C 1
ATOM 7762 O O . PRO B 1 340 ? -8.5 49.375 10.992 1 96.19 340 PRO B O 1
ATOM 7765 N N . ILE B 1 341 ? -8.094 47.281 10.102 1 95.94 341 ILE B N 1
ATOM 7766 C CA . ILE B 1 341 ? -7.566 46.656 11.312 1 95.94 341 ILE B CA 1
ATOM 7767 C C . ILE B 1 341 ? -6.039 46.75 11.312 1 95.94 341 ILE B C 1
ATOM 7769 O O . ILE B 1 341 ? -5.406 46.656 10.258 1 95.94 341 ILE B O 1
ATOM 7773 N N . VAL B 1 342 ? -5.492 47.062 12.469 1 97.44 342 VAL B N 1
ATOM 7774 C CA . VAL B 1 342 ? -4.043 46.969 12.617 1 97.44 342 VAL B CA 1
ATOM 7775 C C . VAL B 1 342 ? -3.691 46 13.727 1 97.44 342 VAL B C 1
ATOM 7777 O O . VAL B 1 342 ? -4.25 46.062 14.828 1 97.44 342 VAL B O 1
ATOM 7780 N N . GLU B 1 343 ? -2.812 45.094 13.398 1 97.5 343 GLU B N 1
ATOM 7781 C CA . GLU B 1 343 ? -2.373 44.062 14.336 1 97.5 343 GLU B CA 1
ATOM 7782 C C . GLU B 1 343 ? -0.881 44.188 14.633 1 97.5 343 GLU B C 1
ATOM 7784 O O . GLU B 1 343 ? -0.127 44.75 13.828 1 97.5 343 GLU B O 1
ATOM 7789 N N . VAL B 1 344 ? -0.535 43.719 15.844 1 97.81 344 VAL B N 1
ATOM 7790 C CA . VAL B 1 344 ? 0.85 43.844 16.281 1 97.81 344 VAL B CA 1
ATOM 7791 C C . VAL B 1 344 ? 1.347 42.531 16.844 1 97.81 344 VAL B C 1
ATOM 7793 O O . VAL B 1 344 ? 0.554 41.719 17.344 1 97.81 344 VAL B O 1
ATOM 7796 N N . TRP B 1 345 ? 2.619 42.188 16.75 1 98.06 345 TRP B N 1
ATOM 7797 C CA . TRP B 1 345 ? 3.322 41.062 17.312 1 98.06 345 TRP B CA 1
ATOM 7798 C C . TRP B 1 345 ? 4.746 41.438 17.703 1 98.06 345 TRP B C 1
ATOM 7800 O O . TRP B 1 345 ? 5.398 42.219 17.031 1 98.06 345 TRP B O 1
ATOM 7810 N N . LYS B 1 346 ? 5.184 40.906 18.812 1 97.69 346 LYS B N 1
ATOM 7811 C CA . LYS B 1 346 ? 6.516 41.219 19.328 1 97.69 346 LYS B CA 1
ATOM 7812 C C . LYS B 1 346 ? 7.363 39.938 19.453 1 97.69 346 LYS B C 1
ATOM 7814 O O . LYS B 1 346 ? 6.867 38.906 19.859 1 97.69 346 LYS B O 1
ATOM 7819 N N . ILE B 1 347 ? 8.609 40.062 19.125 1 96.62 347 ILE B N 1
ATOM 7820 C CA . ILE B 1 347 ? 9.562 39 19.375 1 96.62 347 ILE B CA 1
ATOM 7821 C C . ILE B 1 347 ? 10.836 39.562 19.984 1 96.62 347 ILE B C 1
ATOM 7823 O O . ILE B 1 347 ? 11.234 40.688 19.672 1 96.62 347 ILE B O 1
ATOM 7827 N N . SER B 1 348 ? 11.422 38.875 20.891 1 95.88 348 SER B N 1
ATOM 7828 C CA . SER B 1 348 ? 12.578 39.344 21.641 1 95.88 348 SER B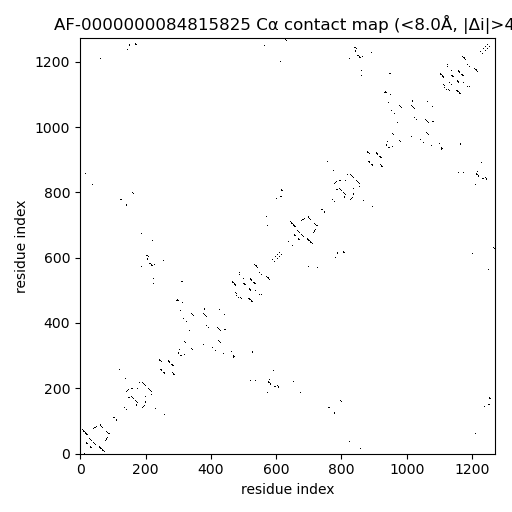 CA 1
ATOM 7829 C C . SER B 1 348 ? 13.82 38.531 21.328 1 95.88 348 SER B C 1
ATOM 7831 O O . SER B 1 348 ? 13.836 37.312 21.547 1 95.88 348 SER B O 1
ATOM 7833 N N . PRO B 1 349 ? 14.852 39.156 20.859 1 94.69 349 PRO B N 1
ATOM 7834 C CA . PRO B 1 349 ? 16.125 38.406 20.75 1 94.69 349 PRO B CA 1
ATOM 7835 C C . PRO B 1 349 ? 16.703 38.062 22.125 1 94.69 349 PRO B C 1
ATOM 7837 O O . PRO B 1 349 ? 16.188 38.5 23.156 1 94.69 349 PRO B O 1
ATOM 7840 N N . HIS B 1 350 ? 17.797 37.344 22.047 1 89.88 350 HIS B N 1
ATOM 7841 C CA . HIS B 1 350 ? 18.516 37.031 23.281 1 89.88 350 HIS B CA 1
ATOM 7842 C C . HIS B 1 350 ? 18.984 38.281 23.984 1 89.88 350 HIS B C 1
ATOM 7844 O O . HIS B 1 350 ? 19.266 39.312 23.328 1 89.88 350 HIS B O 1
ATOM 7850 N N . GLU B 1 351 ? 19.062 38.188 25.281 1 83 351 GLU B N 1
ATOM 7851 C CA . GLU B 1 351 ? 19.484 39.344 26.094 1 83 351 GLU B CA 1
ATOM 7852 C C . GLU B 1 351 ? 20.891 39.781 25.734 1 83 351 GLU B C 1
ATOM 7854 O O . GLU B 1 351 ? 21.234 40.938 25.859 1 83 351 GLU B O 1
ATOM 7859 N N . ASP B 1 352 ? 21.672 38.906 25.203 1 85 352 ASP B N 1
ATOM 7860 C CA . ASP B 1 352 ? 23.078 39.156 24.984 1 85 352 ASP B CA 1
ATOM 7861 C C . ASP B 1 352 ? 23.312 39.75 23.594 1 85 352 ASP B C 1
ATOM 7863 O O . ASP B 1 352 ? 24.438 40.125 23.234 1 85 352 ASP B O 1
ATOM 7867 N N . VAL B 1 353 ? 22.281 39.938 22.875 1 86.19 353 VAL B N 1
ATOM 7868 C CA . VAL B 1 353 ? 22.453 40.406 21.5 1 86.19 353 VAL B CA 1
ATOM 7869 C C . VAL B 1 353 ? 22.625 41.906 21.5 1 86.19 353 VAL B C 1
ATOM 7871 O O . VAL B 1 353 ? 21.938 42.625 22.219 1 86.19 353 VAL B O 1
ATOM 7874 N N . ASP B 1 354 ? 23.625 42.344 20.734 1 87.38 354 ASP B N 1
ATOM 7875 C CA . ASP B 1 354 ? 23.875 43.75 20.562 1 87.38 354 ASP B CA 1
ATOM 7876 C C . ASP B 1 354 ? 22.734 44.438 19.797 1 87.38 354 ASP B C 1
ATOM 7878 O O . ASP B 1 354 ? 22.234 43.875 18.812 1 87.38 354 ASP B O 1
ATOM 7882 N N . ARG B 1 355 ? 22.344 45.594 20.234 1 85.81 355 ARG B N 1
ATOM 7883 C CA . ARG B 1 355 ? 21.25 46.344 19.625 1 85.81 355 ARG B CA 1
ATOM 7884 C C . ARG B 1 355 ? 21.547 46.625 18.156 1 85.81 355 ARG B C 1
ATOM 7886 O O . ARG B 1 355 ? 20.641 46.625 17.328 1 85.81 355 ARG B O 1
ATOM 7893 N N . ARG B 1 356 ? 22.766 46.906 17.859 1 88.75 356 ARG B N 1
ATOM 7894 C CA . ARG B 1 356 ? 23.141 47.219 16.484 1 88.75 356 ARG B CA 1
ATOM 7895 C C . ARG B 1 356 ? 22.922 46 15.562 1 88.75 356 ARG B C 1
ATOM 7897 O O . ARG B 1 356 ? 22.531 46.188 14.406 1 88.75 356 ARG B O 1
ATOM 7904 N N . ASP B 1 357 ? 23.188 44.906 16.141 1 93.25 357 ASP B N 1
ATOM 7905 C CA . ASP B 1 357 ? 23 43.656 15.367 1 93.25 357 ASP B CA 1
ATOM 7906 C C . ASP B 1 357 ? 21.516 43.438 15.078 1 93.25 357 ASP B C 1
ATOM 7908 O O . ASP B 1 357 ? 21.156 42.969 13.992 1 93.25 357 ASP B O 1
ATOM 7912 N N . VAL B 1 358 ? 20.719 43.75 16.031 1 95.5 358 VAL B N 1
ATOM 7913 C CA . VAL B 1 358 ? 19.281 43.594 15.844 1 95.5 358 VAL B CA 1
ATOM 7914 C C . VAL B 1 358 ? 18.781 44.562 14.781 1 95.5 358 VAL B C 1
ATOM 7916 O O . VAL B 1 358 ? 17.984 44.188 13.922 1 95.5 358 VAL B O 1
ATOM 7919 N N . TRP B 1 359 ? 19.281 45.75 14.852 1 94.06 359 TRP B N 1
ATOM 7920 C CA . TRP B 1 359 ? 18.891 46.781 13.891 1 94.06 359 TRP B CA 1
ATOM 7921 C C . TRP B 1 359 ? 19.297 46.375 12.477 1 94.06 359 TRP B C 1
ATOM 7923 O O . TRP B 1 359 ? 18.5 46.469 11.539 1 94.06 359 TRP B O 1
ATOM 7933 N N . LYS B 1 360 ? 20.469 45.938 12.367 1 96 360 LYS B N 1
ATOM 7934 C CA . LYS B 1 360 ? 20.953 45.469 11.062 1 96 360 LYS B CA 1
ATOM 7935 C C . LYS B 1 360 ? 20.125 44.312 10.539 1 96 360 LYS B C 1
ATOM 7937 O O . LYS B 1 360 ? 19.781 44.25 9.359 1 96 360 LYS B O 1
ATOM 7942 N N . PHE B 1 361 ? 19.844 43.406 11.438 1 96.94 361 PHE B N 1
ATOM 7943 C CA . PHE B 1 361 ? 19.031 42.25 11.078 1 96.94 361 PHE B CA 1
ATOM 7944 C C . PHE B 1 361 ? 17.656 42.688 10.562 1 96.94 361 PHE B C 1
ATOM 7946 O O . PHE B 1 361 ? 17.203 42.188 9.531 1 96.94 361 PHE B O 1
ATOM 7953 N N . VAL B 1 362 ? 17.016 43.594 11.258 1 97.38 362 VAL B N 1
ATOM 7954 C CA . VAL B 1 362 ? 15.672 44.031 10.914 1 97.38 362 VAL B CA 1
ATOM 7955 C C . VAL B 1 362 ? 15.68 44.719 9.555 1 97.38 362 VAL B C 1
ATOM 7957 O O . VAL B 1 362 ? 14.797 44.5 8.719 1 97.38 362 VAL B O 1
ATOM 7960 N N . ILE B 1 363 ? 16.672 45.531 9.305 1 96.25 363 ILE B N 1
ATOM 7961 C CA . ILE B 1 363 ? 16.797 46.219 8.023 1 96.25 363 ILE B CA 1
ATOM 7962 C C . ILE B 1 363 ? 16.969 45.219 6.902 1 96.25 363 ILE B C 1
ATOM 7964 O O . ILE B 1 363 ? 16.25 45.281 5.895 1 96.25 363 ILE B O 1
ATOM 7968 N N . ASP B 1 364 ? 17.844 44.25 7.109 1 97.25 364 ASP B N 1
ATOM 7969 C CA . ASP B 1 364 ? 18.109 43.219 6.109 1 97.25 364 ASP B CA 1
ATOM 7970 C C . ASP B 1 364 ? 16.859 42.406 5.848 1 97.25 364 ASP B C 1
ATOM 7972 O O . ASP B 1 364 ? 16.562 42.062 4.699 1 97.25 364 ASP B O 1
ATOM 7976 N N . PHE B 1 365 ? 16.172 42.062 6.891 1 97.06 365 PHE B N 1
ATOM 7977 C CA . PHE B 1 365 ? 14.969 41.25 6.777 1 97.06 365 PHE B CA 1
ATOM 7978 C C . PHE B 1 365 ? 13.898 41.969 5.984 1 97.06 365 PHE B C 1
ATOM 7980 O O . PHE B 1 365 ? 13.289 41.406 5.07 1 97.06 365 PHE B O 1
ATOM 7987 N N . MET B 1 366 ? 13.664 43.219 6.312 1 96.31 366 MET B N 1
ATOM 7988 C CA . MET B 1 366 ? 12.625 44.031 5.664 1 96.31 366 MET B CA 1
ATOM 7989 C C . MET B 1 366 ? 12.953 44.25 4.191 1 96.31 366 MET B C 1
ATOM 7991 O O . MET B 1 366 ? 12.055 44.281 3.348 1 96.31 366 MET B O 1
ATOM 7995 N N . GLU B 1 367 ? 14.195 44.344 3.869 1 95.19 367 GLU B N 1
ATOM 7996 C CA . GLU B 1 367 ? 14.633 44.531 2.488 1 95.19 367 GLU B CA 1
ATOM 7997 C C . GLU B 1 367 ? 14.492 43.25 1.674 1 95.19 367 GLU B C 1
ATOM 7999 O O . GLU B 1 367 ? 14.32 43.312 0.453 1 95.19 367 GLU B O 1
ATOM 8004 N N . SER B 1 368 ? 14.5 42.156 2.387 1 95.19 368 SER B N 1
ATOM 8005 C CA . SER B 1 368 ? 14.469 40.844 1.705 1 95.19 368 SER B CA 1
ATOM 8006 C C . SER B 1 368 ? 13.07 40.25 1.732 1 95.19 368 SER B C 1
ATOM 8008 O O . SER B 1 368 ? 12.891 39.094 1.381 1 95.19 368 SER B O 1
ATOM 8010 N N . LEU B 1 369 ? 12.133 41 2.156 1 94.38 369 LEU B N 1
ATOM 8011 C CA . LEU B 1 369 ? 10.766 40.5 2.221 1 94.38 369 LEU B CA 1
ATOM 8012 C C . LEU B 1 369 ? 10.305 40.031 0.852 1 94.38 369 LEU B C 1
ATOM 8014 O O . LEU B 1 369 ? 10.539 40.688 -0.158 1 94.38 369 LEU B O 1
ATOM 8018 N N . PRO B 1 370 ? 9.672 38.844 0.784 1 92.06 370 PRO B N 1
ATOM 8019 C CA . PRO B 1 370 ? 9.078 38.438 -0.486 1 92.06 370 PRO B CA 1
ATOM 8020 C C . PRO B 1 370 ? 8.078 39.438 -1.038 1 92.06 370 PRO B C 1
ATOM 8022 O O . PRO B 1 370 ? 7.457 40.188 -0.271 1 92.06 370 PRO B O 1
ATOM 8025 N N . LYS B 1 371 ? 7.898 39.469 -2.32 1 91.69 371 LYS B N 1
ATOM 8026 C CA . LYS B 1 371 ? 7.035 40.406 -3.008 1 91.69 371 LYS B CA 1
ATOM 8027 C C . LYS B 1 371 ? 5.605 40.344 -2.484 1 91.69 371 LYS B C 1
ATOM 8029 O O . LYS B 1 371 ? 4.922 41.344 -2.381 1 91.69 371 LYS B O 1
ATOM 8034 N N . GLY B 1 372 ? 5.223 39.156 -2.137 1 91.62 372 GLY B N 1
ATOM 8035 C CA . GLY B 1 372 ? 3.869 39 -1.634 1 91.62 372 GLY B CA 1
ATOM 8036 C C . GLY B 1 372 ? 3.613 39.719 -0.336 1 91.62 372 GLY B C 1
ATOM 8037 O O . GLY B 1 372 ? 2.473 40.094 -0.031 1 91.62 372 GLY B O 1
ATOM 8038 N N . LEU B 1 373 ? 4.613 40.031 0.398 1 94.75 373 LEU B N 1
ATOM 8039 C CA . LEU B 1 373 ? 4.504 40.75 1.664 1 94.75 373 LEU B CA 1
ATOM 8040 C C . LEU B 1 373 ? 4.848 42.219 1.483 1 94.75 373 LEU B C 1
ATOM 8042 O O . LEU B 1 373 ? 4.125 43.094 1.974 1 94.75 373 LEU B O 1
ATOM 8046 N N . SER B 1 374 ? 5.906 42.5 0.683 1 94.25 374 SER B N 1
ATOM 8047 C CA . SER B 1 374 ? 6.367 43.875 0.504 1 94.25 374 SER B CA 1
ATOM 8048 C C . SER B 1 374 ? 5.383 44.656 -0.334 1 94.25 374 SER B C 1
ATOM 8050 O O . SER B 1 374 ? 5.273 45.875 -0.169 1 94.25 374 SER B O 1
ATOM 8052 N N . GLN B 1 375 ? 4.668 44 -1.219 1 94.19 375 GLN B N 1
ATOM 8053 C CA . GLN B 1 375 ? 3.715 44.688 -2.092 1 94.19 375 GLN B CA 1
ATOM 8054 C C . GLN B 1 375 ? 2.277 44.344 -1.708 1 94.19 375 GLN B C 1
ATOM 8056 O O . GLN B 1 375 ? 1.387 44.344 -2.561 1 94.19 375 GLN B O 1
ATOM 8061 N N . ASN B 1 376 ? 2.104 43.969 -0.47 1 93.94 376 ASN B N 1
ATOM 8062 C CA . ASN B 1 376 ? 0.758 43.75 0.046 1 93.94 376 ASN B CA 1
ATOM 8063 C C . ASN B 1 376 ? -0.143 44.969 -0.19 1 93.94 376 ASN B C 1
ATOM 8065 O O . ASN B 1 376 ? 0.165 46.062 0.258 1 93.94 376 ASN B O 1
ATOM 8069 N N . PRO B 1 377 ? -1.257 44.781 -0.91 1 93.25 377 PRO B N 1
ATOM 8070 C CA . PRO B 1 377 ? -2.139 45.906 -1.216 1 93.25 377 PRO B CA 1
ATOM 8071 C C . PRO B 1 377 ? -2.705 46.594 0.038 1 93.25 377 PRO B C 1
ATOM 8073 O O . PRO B 1 377 ? -3.082 47.75 0.004 1 93.25 377 PRO B O 1
ATOM 8076 N N . ASP B 1 378 ? -2.76 45.875 1.152 1 95.56 378 ASP B N 1
ATOM 8077 C CA . ASP B 1 378 ? -3.283 46.406 2.396 1 95.56 378 ASP B CA 1
ATOM 8078 C C . ASP B 1 378 ? -2.199 47.188 3.164 1 95.56 378 ASP B C 1
ATOM 8080 O O . ASP B 1 378 ? -2.471 47.781 4.207 1 95.56 378 ASP B O 1
ATOM 8084 N N . GLY B 1 379 ? -1.046 47.125 2.637 1 95.44 379 GLY B N 1
ATOM 8085 C CA . GLY B 1 379 ? 0.1 47.75 3.287 1 95.44 379 GLY B CA 1
ATOM 8086 C C . GLY B 1 379 ? 1.194 46.75 3.629 1 95.44 379 GLY B C 1
ATOM 8087 O O . GLY B 1 379 ? 0.911 45.594 4.012 1 95.44 379 GLY B O 1
ATOM 8088 N N . ALA B 1 380 ? 2.385 47.125 3.541 1 95.31 380 ALA B N 1
ATOM 8089 C CA . ALA B 1 380 ? 3.52 46.312 3.936 1 95.31 380 ALA B CA 1
ATOM 8090 C C . ALA B 1 380 ? 3.652 46.25 5.453 1 95.31 380 ALA B C 1
ATOM 8092 O O . ALA B 1 380 ? 3.158 47.125 6.164 1 95.31 380 ALA B O 1
ATOM 8093 N N . PRO B 1 381 ? 4.258 45.188 5.926 1 97.12 381 PRO B N 1
ATOM 8094 C CA . PRO B 1 381 ? 4.543 45.188 7.363 1 97.12 381 PRO B CA 1
ATOM 8095 C C . PRO B 1 381 ? 5.527 46.25 7.781 1 97.12 381 PRO B C 1
ATOM 8097 O O . PRO B 1 381 ? 6.402 46.656 6.996 1 97.12 381 PRO B O 1
ATOM 8100 N N . THR B 1 382 ? 5.344 46.75 9.023 1 96.5 382 THR B N 1
ATOM 8101 C CA . THR B 1 382 ? 6.254 47.719 9.594 1 96.5 382 THR B CA 1
ATOM 8102 C C . THR B 1 382 ? 6.906 47.188 10.859 1 96.5 382 THR B C 1
ATOM 8104 O O . THR B 1 382 ? 6.219 46.781 11.789 1 96.5 382 THR B O 1
ATOM 8107 N N . ALA B 1 383 ? 8.203 47.281 10.852 1 97.06 383 ALA B N 1
ATOM 8108 C CA . ALA B 1 383 ? 8.961 46.781 12.008 1 97.06 383 ALA B CA 1
ATOM 8109 C C . ALA B 1 383 ? 9.609 47.969 12.75 1 97.06 383 ALA B C 1
ATOM 8111 O O . ALA B 1 383 ? 10.211 48.844 12.133 1 97.06 383 ALA B O 1
ATOM 8112 N N . LEU B 1 384 ? 9.414 48 14.008 1 95.94 384 LEU B N 1
ATOM 8113 C CA . LEU B 1 384 ? 10.094 48.938 14.898 1 95.94 384 LEU B CA 1
ATOM 8114 C C . LEU B 1 384 ? 10.859 48.219 15.984 1 95.94 384 LEU B C 1
ATOM 8116 O O . LEU B 1 384 ? 10.477 47.094 16.391 1 95.94 384 LEU B O 1
ATOM 8120 N N . VAL B 1 385 ? 11.945 48.812 16.422 1 96.12 385 VAL B N 1
ATOM 8121 C CA . VAL B 1 385 ? 12.805 48.156 17.406 1 96.12 385 VAL B CA 1
ATOM 8122 C C . VAL B 1 385 ? 12.844 49 18.688 1 96.12 385 VAL B C 1
ATOM 8124 O O . VAL B 1 385 ? 13.062 50.219 18.641 1 96.12 385 VAL B O 1
ATOM 8127 N N . PHE B 1 386 ? 12.625 48.344 19.75 1 95.62 386 PHE B N 1
ATOM 8128 C CA . PHE B 1 386 ? 12.695 49.031 21.031 1 95.62 386 PHE B CA 1
ATOM 8129 C C . PHE B 1 386 ? 14.141 49.438 21.359 1 95.62 386 PHE B C 1
ATOM 8131 O O . PHE B 1 386 ? 15.023 48.562 21.391 1 95.62 386 PHE B O 1
ATOM 8138 N N . ASP B 1 387 ? 14.312 50.594 21.562 1 94.12 387 ASP B N 1
ATOM 8139 C CA . ASP B 1 387 ? 15.609 51.156 21.891 1 94.12 387 ASP B CA 1
ATOM 8140 C C . ASP B 1 387 ? 15.469 52.281 22.922 1 94.12 387 ASP B C 1
ATOM 8142 O O . ASP B 1 387 ? 15.07 53.406 22.578 1 94.12 387 ASP B O 1
ATOM 8146 N N . SER B 1 388 ? 15.883 52.062 24.109 1 91.5 388 SER B N 1
ATOM 8147 C CA . SER B 1 388 ? 15.695 53 25.219 1 91.5 388 SER B CA 1
ATOM 8148 C C . SER B 1 388 ? 16.516 54.25 25 1 91.5 388 SER B C 1
ATOM 8150 O O . SER B 1 388 ? 16.281 55.281 25.656 1 91.5 388 SER B O 1
ATOM 8152 N N . SER B 1 389 ? 17.5 54.281 24.109 1 92.19 389 SER B N 1
ATOM 8153 C CA . SER B 1 389 ? 18.359 55.438 23.859 1 92.19 389 SER B CA 1
ATOM 8154 C C . SER B 1 389 ? 17.703 56.406 22.891 1 92.19 389 SER B C 1
ATOM 8156 O O . SER B 1 389 ? 18.156 57.531 22.734 1 92.19 389 SER B O 1
ATOM 8158 N N . LYS B 1 390 ? 16.672 56.062 22.328 1 93 390 LYS B N 1
ATOM 8159 C CA . LYS B 1 390 ? 16 56.906 21.328 1 93 390 LYS B CA 1
ATOM 8160 C C . LYS B 1 390 ? 14.766 57.594 21.922 1 93 390 LYS B C 1
ATOM 8162 O O . LYS B 1 390 ? 14.227 57.125 22.938 1 93 390 LYS B O 1
ATOM 8167 N N . PRO B 1 391 ? 14.344 58.625 21.266 1 93.31 391 PRO B N 1
ATOM 8168 C CA . PRO B 1 391 ? 13.109 59.281 21.703 1 93.31 391 PRO B CA 1
ATOM 8169 C C . PRO B 1 391 ? 11.914 58.312 21.703 1 93.31 391 PRO B C 1
ATOM 8171 O O . PRO B 1 391 ? 11.711 57.594 20.734 1 93.31 391 PRO B O 1
ATOM 8174 N N . LEU B 1 392 ? 11.227 58.406 22.859 1 95.44 392 LEU B N 1
ATOM 8175 C CA . LEU B 1 392 ? 10.062 57.531 23.047 1 95.44 392 LEU B CA 1
ATOM 8176 C C . LEU B 1 392 ? 10.422 56.062 22.797 1 95.44 392 LEU B C 1
ATOM 8178 O O . LEU B 1 392 ? 9.641 55.344 22.188 1 95.44 392 LEU B O 1
ATOM 8182 N N . ASN B 1 393 ? 11.703 55.75 23.047 1 94.75 393 ASN B N 1
ATOM 8183 C CA . ASN B 1 393 ? 12.227 54.375 22.969 1 94.75 393 ASN B CA 1
ATOM 8184 C C . ASN B 1 393 ? 12.18 53.844 21.531 1 94.75 393 ASN B C 1
ATOM 8186 O O . ASN B 1 393 ? 11.984 52.656 21.312 1 94.75 393 ASN B O 1
ATOM 8190 N N . GLY B 1 394 ? 12.18 54.688 20.547 1 92.94 394 GLY B N 1
ATOM 8191 C CA . GLY B 1 394 ? 12.203 54.312 19.141 1 92.94 394 GLY B CA 1
ATOM 8192 C C . GLY B 1 394 ? 10.828 54.312 18.5 1 92.94 394 GLY B C 1
ATOM 8193 O O . GLY B 1 394 ? 10.68 53.906 17.359 1 92.94 394 GLY B O 1
ATOM 8194 N N . PHE B 1 395 ? 9.734 54.812 19.203 1 96.44 395 PHE B N 1
ATOM 8195 C CA . PHE B 1 395 ? 8.367 54.688 18.703 1 96.44 395 PHE B CA 1
ATOM 8196 C C . PHE B 1 395 ? 7.727 56.062 18.516 1 96.44 395 PHE B C 1
ATOM 8198 O O . PHE B 1 395 ? 6.523 56.219 18.719 1 96.44 395 PHE B O 1
ATOM 8205 N N . SER B 1 396 ? 8.484 56.969 18.078 1 94 396 SER B N 1
ATOM 8206 C CA . SER B 1 396 ? 7.988 58.312 17.812 1 94 396 SER B CA 1
ATOM 8207 C C . SER B 1 396 ? 6.953 58.312 16.688 1 94 396 SER B C 1
ATOM 8209 O O . SER B 1 396 ? 6.062 59.188 16.656 1 94 396 SER B O 1
ATOM 8211 N N . ALA B 1 397 ? 7.086 57.344 15.852 1 92.5 397 ALA B N 1
ATOM 8212 C CA . ALA B 1 397 ? 6.172 57.25 14.719 1 92.5 397 ALA B CA 1
ATOM 8213 C C . ALA B 1 397 ? 4.738 57 15.188 1 92.5 397 ALA B C 1
ATOM 8215 O O . ALA B 1 397 ? 3.783 57.312 14.477 1 92.5 397 ALA B O 1
ATOM 8216 N N . LEU B 1 398 ? 4.535 56.5 16.422 1 95.31 398 LEU B N 1
ATOM 8217 C CA . LEU B 1 398 ? 3.213 56.156 16.938 1 95.31 398 LEU B CA 1
ATOM 8218 C C . LEU B 1 398 ? 2.541 57.375 17.562 1 95.31 398 LEU B C 1
ATOM 8220 O O . LEU B 1 398 ? 1.384 57.312 17.984 1 95.31 398 LEU B O 1
ATOM 8224 N N . GLY B 1 399 ? 3.291 58.5 17.609 1 92.62 399 GLY B N 1
ATOM 8225 C CA . GLY B 1 399 ? 2.746 59.688 18.219 1 92.62 399 GLY B CA 1
ATOM 8226 C C . GLY B 1 399 ? 3.414 60.062 19.531 1 92.62 399 GLY B C 1
ATOM 8227 O O . GLY B 1 399 ? 4.402 59.438 19.922 1 92.62 399 GLY B O 1
ATOM 8228 N N . PRO B 1 400 ? 2.904 61 20.188 1 92.94 400 PRO B N 1
ATOM 8229 C CA . PRO B 1 400 ? 3.562 61.531 21.391 1 92.94 400 PRO B CA 1
ATOM 8230 C C . PRO B 1 400 ? 3.615 60.531 22.531 1 92.94 400 PRO B C 1
ATOM 8232 O O . PRO B 1 400 ? 4.512 60.594 23.375 1 92.94 400 PRO B O 1
ATOM 8235 N N . GLU B 1 401 ? 2.73 59.656 22.531 1 93.62 401 GLU B N 1
ATOM 8236 C CA . GLU B 1 401 ? 2.701 58.688 23.609 1 93.62 401 GLU B CA 1
ATOM 8237 C C . GLU B 1 401 ? 3.57 57.469 23.281 1 93.62 401 GLU B C 1
ATOM 8239 O O . GLU B 1 401 ? 3.867 56.656 24.156 1 93.62 401 GLU B O 1
ATOM 8244 N N . GLY B 1 402 ? 3.965 57.375 22.031 1 94.19 402 GLY B N 1
ATOM 8245 C CA . GLY B 1 402 ? 4.766 56.25 21.594 1 94.19 402 GLY B CA 1
ATOM 8246 C C . GLY B 1 402 ? 4.066 54.906 21.797 1 94.19 402 GLY B C 1
ATOM 8247 O O . GLY B 1 402 ? 2.873 54.781 21.516 1 94.19 402 GLY B O 1
ATOM 8248 N N . LEU B 1 403 ? 4.816 53.906 22.234 1 94.69 403 LEU B N 1
ATOM 8249 C CA . LEU B 1 403 ? 4.32 52.531 22.422 1 94.69 403 LEU B CA 1
ATOM 8250 C C . LEU B 1 403 ? 3.316 52.469 23.562 1 94.69 403 LEU B C 1
ATOM 8252 O O . LEU B 1 403 ? 2.492 51.562 23.625 1 94.69 403 LEU B O 1
ATOM 8256 N N . ASP B 1 404 ? 3.311 53.406 24.453 1 93.75 404 ASP B N 1
ATOM 8257 C CA . ASP B 1 404 ? 2.416 53.438 25.609 1 93.75 404 ASP B CA 1
ATOM 8258 C C . ASP B 1 404 ? 0.959 53.562 25.172 1 93.75 404 ASP B C 1
ATOM 8260 O O . ASP B 1 404 ? 0.049 53.156 25.906 1 93.75 404 ASP B O 1
ATOM 8264 N N . SER B 1 405 ? 0.814 54.094 23.938 1 94.25 405 SER B N 1
ATOM 8265 C CA . SER B 1 405 ? -0.535 54.281 23.406 1 94.25 405 SER B CA 1
ATOM 8266 C C . SER B 1 405 ? -1.262 52.938 23.281 1 94.25 405 SER B C 1
ATOM 8268 O O . SER B 1 405 ? -2.492 52.906 23.359 1 94.25 405 SER B O 1
ATOM 8270 N N . ILE B 1 406 ? -0.503 51.875 23.156 1 94.94 406 ILE B N 1
ATOM 8271 C CA . ILE B 1 406 ? -1.17 50.594 22.875 1 94.94 406 ILE B CA 1
ATOM 8272 C C . ILE B 1 406 ? -0.946 49.656 24.047 1 94.94 406 ILE B C 1
ATOM 8274 O O . ILE B 1 406 ? -1.67 48.656 24.188 1 94.94 406 ILE B O 1
ATOM 8278 N N . LEU B 1 407 ? 0.001 49.812 24.922 1 95.06 407 LEU B N 1
ATOM 8279 C CA . LEU B 1 407 ? 0.421 48.844 25.938 1 95.06 407 LEU B CA 1
ATOM 8280 C C . LEU B 1 407 ? -0.73 48.531 26.875 1 95.06 407 LEU B C 1
ATOM 8282 O O . LEU B 1 407 ? -0.885 47.375 27.312 1 95.06 407 LEU B O 1
ATOM 8286 N N . GLY B 1 408 ? -1.495 49.531 27.172 1 91.38 408 GLY B N 1
ATOM 8287 C CA . GLY B 1 408 ? -2.598 49.375 28.109 1 91.38 408 GLY B CA 1
ATOM 8288 C C . GLY B 1 408 ? -3.684 48.438 27.562 1 91.38 408 GLY B C 1
ATOM 8289 O O . GLY B 1 408 ? -4.434 47.844 28.344 1 91.38 408 GLY B O 1
ATOM 8290 N N . ALA B 1 409 ? -3.766 48.312 26.312 1 91.81 409 ALA B N 1
ATOM 8291 C CA . ALA B 1 409 ? -4.828 47.531 25.688 1 91.81 409 ALA B CA 1
ATOM 8292 C C . ALA B 1 409 ? -4.363 46.125 25.406 1 91.81 409 ALA B C 1
ATOM 8294 O O . ALA B 1 409 ? -5.172 45.25 25.047 1 91.81 409 ALA B O 1
ATOM 8295 N N . LEU B 1 410 ? -3.146 45.812 25.609 1 95.62 410 LEU B N 1
ATOM 8296 C CA . LEU B 1 410 ? -2.594 44.5 25.234 1 95.62 410 LEU B CA 1
ATOM 8297 C C . LEU B 1 410 ? -2.705 43.5 26.391 1 95.62 410 LEU B C 1
ATOM 8299 O O . LEU B 1 410 ? -2.488 43.875 27.547 1 95.62 410 LEU B O 1
ATOM 8303 N N . PRO B 1 411 ? -3.098 42.281 26.109 1 94.06 411 PRO B N 1
ATOM 8304 C CA . PRO B 1 411 ? -3.174 41.281 27.156 1 94.06 411 PRO B CA 1
ATOM 8305 C C . PRO B 1 411 ? -1.81 40.938 27.75 1 94.06 411 PRO B C 1
ATOM 8307 O O . PRO B 1 411 ? -0.78 41.125 27.109 1 94.06 411 PRO B O 1
ATOM 8310 N N . GLU B 1 412 ? -1.844 40.406 28.938 1 90.25 412 GLU B N 1
ATOM 8311 C CA . GLU B 1 412 ? -0.62 40.062 29.656 1 90.25 412 GLU B CA 1
ATOM 8312 C C . GLU B 1 412 ? 0.19 39 28.922 1 90.25 412 GLU B C 1
ATOM 8314 O O . GLU B 1 412 ? 1.422 39 28.969 1 90.25 412 GLU B O 1
ATOM 8319 N N . ASP B 1 413 ? -0.478 38.219 28.203 1 88.5 413 ASP B N 1
ATOM 8320 C CA . ASP B 1 413 ? 0.203 37.062 27.594 1 88.5 413 ASP B CA 1
ATOM 8321 C C . ASP B 1 413 ? 0.637 37.406 26.156 1 88.5 413 ASP B C 1
ATOM 8323 O O . ASP B 1 413 ? 1.045 36.5 25.406 1 88.5 413 ASP B O 1
ATOM 8327 N N . SER B 1 414 ? 0.618 38.656 25.781 1 93.69 414 SER B N 1
ATOM 8328 C CA . SER B 1 414 ? 0.985 39.062 24.422 1 93.69 414 SER B CA 1
ATOM 8329 C C . SER B 1 414 ? 2.49 39.281 24.297 1 93.69 414 SER B C 1
ATOM 8331 O O . SER B 1 414 ? 3.014 39.438 23.203 1 93.69 414 SER B O 1
ATOM 8333 N N . GLY B 1 415 ? 3.186 39.312 25.422 1 93 415 GLY B N 1
ATOM 8334 C CA . GLY B 1 415 ? 4.633 39.469 25.406 1 93 415 GLY B CA 1
ATOM 8335 C C . GLY B 1 415 ? 5.082 40.906 25.625 1 93 415 GLY B C 1
ATOM 8336 O O . GLY B 1 415 ? 6.285 41.188 25.656 1 93 415 GLY B O 1
ATOM 8337 N N . PHE B 1 416 ? 4.172 41.844 25.828 1 94.69 416 PHE B N 1
ATOM 8338 C CA . PHE B 1 416 ? 4.504 43.25 25.891 1 94.69 416 PHE B CA 1
ATOM 8339 C C . PHE B 1 416 ? 4.656 43.719 27.328 1 94.69 416 PHE B C 1
ATOM 8341 O O . PHE B 1 416 ? 4.918 44.875 27.594 1 94.69 416 PHE B O 1
ATOM 8348 N N . SER B 1 417 ? 4.508 42.812 28.266 1 91.69 417 SER B N 1
ATOM 8349 C CA . SER B 1 417 ? 4.641 43.188 29.672 1 91.69 417 SER B CA 1
ATOM 8350 C C . SER B 1 417 ? 6.066 43.594 30 1 91.69 417 SER B C 1
ATOM 8352 O O . SER B 1 417 ? 6.293 44.375 30.938 1 91.69 417 SER B O 1
ATOM 8354 N N . GLU B 1 418 ? 6.934 43.062 29.328 1 89.94 418 GLU B N 1
ATOM 8355 C CA . GLU B 1 418 ? 8.336 43.438 29.469 1 89.94 418 GLU B CA 1
ATOM 8356 C C . GLU B 1 418 ? 8.93 43.844 28.125 1 89.94 418 GLU B C 1
ATOM 8358 O O . GLU B 1 418 ? 8.75 43.156 27.125 1 89.94 418 GLU B O 1
ATOM 8363 N N . LEU B 1 419 ? 9.555 44.969 28.125 1 93.06 419 LEU B N 1
ATOM 8364 C CA . LEU B 1 419 ? 10.203 45.469 26.922 1 93.06 419 LEU B CA 1
ATOM 8365 C C . LEU B 1 419 ? 11.703 45.656 27.141 1 93.06 419 LEU B C 1
ATOM 8367 O O . LEU B 1 419 ? 12.117 46.219 28.156 1 93.06 419 LEU B O 1
ATOM 8371 N N . ASN B 1 420 ? 12.414 45.094 26.297 1 92.75 420 ASN B N 1
ATOM 8372 C CA . ASN B 1 420 ? 13.875 45.188 26.359 1 92.75 420 ASN B CA 1
ATOM 8373 C C . ASN B 1 420 ? 14.453 45.719 25.047 1 92.75 420 ASN B C 1
ATOM 8375 O O . ASN B 1 420 ? 13.805 45.656 24 1 92.75 420 ASN B O 1
ATOM 8379 N N . ASN B 1 421 ? 15.664 46.312 25.188 1 93.69 421 ASN B N 1
ATOM 8380 C CA . ASN B 1 421 ? 16.359 46.75 23.984 1 93.69 421 ASN B CA 1
ATOM 8381 C C . ASN B 1 421 ? 16.5 45.625 22.969 1 93.69 421 ASN B C 1
ATOM 8383 O O . ASN B 1 421 ? 16.922 44.5 23.328 1 93.69 421 ASN B O 1
ATOM 8387 N N . GLY B 1 422 ? 16.094 45.906 21.781 1 94.25 422 GLY B N 1
ATOM 8388 C CA . GLY B 1 422 ? 16.234 44.906 20.719 1 94.25 422 GLY B CA 1
ATOM 8389 C C . GLY B 1 422 ? 14.922 44.219 20.375 1 94.25 422 GLY B C 1
ATOM 8390 O O . GLY B 1 422 ? 14.82 43.562 19.344 1 94.25 422 GLY B O 1
ATOM 8391 N N . ASP B 1 423 ? 13.945 44.406 21.234 1 96.56 423 ASP B N 1
ATOM 8392 C CA . ASP B 1 423 ? 12.633 43.844 20.906 1 96.56 423 ASP B CA 1
ATOM 8393 C C . ASP B 1 423 ? 12.156 44.344 19.547 1 96.56 423 ASP B C 1
ATOM 8395 O O . ASP B 1 423 ? 12.211 45.562 19.25 1 96.56 423 ASP B O 1
ATOM 8399 N N . ILE B 1 424 ? 11.742 43.406 18.781 1 97.19 424 ILE B N 1
ATOM 8400 C CA . ILE B 1 424 ? 11.219 43.75 17.469 1 97.19 424 ILE B CA 1
ATOM 8401 C C . ILE B 1 424 ? 9.695 43.719 17.484 1 97.19 424 ILE B C 1
ATOM 8403 O O . ILE B 1 424 ? 9.086 42.719 17.844 1 97.19 424 ILE B O 1
ATOM 8407 N N . ILE B 1 425 ? 9.086 44.812 17.125 1 97.5 425 ILE B N 1
ATOM 8408 C CA . ILE B 1 425 ? 7.629 44.906 17.094 1 97.5 425 ILE B CA 1
ATOM 8409 C C . ILE B 1 425 ? 7.156 45.094 15.648 1 97.5 425 ILE B C 1
ATOM 8411 O O . ILE B 1 425 ? 7.547 46.062 14.977 1 97.5 425 ILE B O 1
ATOM 8415 N N . LEU B 1 426 ? 6.281 44.156 15.227 1 97.75 426 LEU B N 1
ATOM 8416 C CA . LEU B 1 426 ? 5.746 44.188 13.867 1 97.75 426 LEU B CA 1
ATOM 8417 C C . LEU B 1 426 ? 4.305 44.688 13.859 1 97.75 426 LEU B C 1
ATOM 8419 O O . LEU B 1 426 ? 3.482 44.25 14.664 1 97.75 426 LEU B O 1
ATOM 8423 N N . PHE B 1 427 ? 4.062 45.625 12.984 1 97.56 427 PHE B N 1
ATOM 8424 C CA . PHE B 1 427 ? 2.713 46.125 12.734 1 97.56 427 PHE B CA 1
ATOM 8425 C C . PHE B 1 427 ? 2.244 45.75 11.336 1 97.56 427 PHE B C 1
ATOM 8427 O O . PHE B 1 427 ? 3.021 45.781 10.383 1 97.56 427 PHE B O 1
ATOM 8434 N N . GLN B 1 428 ? 1.032 45.312 11.172 1 98.12 428 GLN B N 1
ATOM 8435 C CA . GLN B 1 428 ? 0.443 44.969 9.883 1 98.12 428 GLN B CA 1
ATOM 8436 C C . GLN B 1 428 ? -1.025 45.375 9.82 1 98.12 428 GLN B C 1
ATOM 8438 O O . GLN B 1 428 ? -1.799 45.062 10.727 1 98.12 428 GLN B O 1
ATOM 8443 N N . ALA B 1 429 ? -1.371 46.156 8.812 1 97.56 429 ALA B N 1
ATOM 8444 C CA . ALA B 1 429 ? -2.762 46.531 8.578 1 97.56 429 ALA B CA 1
ATOM 8445 C C . ALA B 1 429 ? -3.453 45.531 7.66 1 97.56 429 ALA B C 1
ATOM 8447 O O . ALA B 1 429 ? -2.801 44.875 6.855 1 97.56 429 ALA B O 1
ATOM 8448 N N . ARG B 1 430 ? -4.734 45.312 7.777 1 96.19 430 ARG B N 1
ATOM 8449 C CA . ARG B 1 430 ? -5.555 44.531 6.867 1 96.19 430 ARG B CA 1
ATOM 8450 C C . ARG B 1 430 ? -6.992 45.031 6.836 1 96.19 430 ARG B C 1
ATOM 8452 O O . ARG B 1 430 ? -7.391 45.844 7.688 1 96.19 430 ARG B O 1
ATOM 8459 N N . LYS B 1 431 ? -7.734 44.594 5.867 1 94.81 431 LYS B N 1
ATOM 8460 C CA . LYS B 1 431 ? -9.148 44.938 5.77 1 94.81 431 LYS B CA 1
ATOM 8461 C C . LYS B 1 431 ? -9.93 44.406 6.969 1 94.81 431 LYS B C 1
ATOM 8463 O O . LYS B 1 431 ? -9.641 43.312 7.48 1 94.81 431 LYS B O 1
ATOM 8468 N N . ASP B 1 432 ? -10.859 45.125 7.398 1 94 432 ASP B N 1
ATOM 8469 C CA . ASP B 1 432 ? -11.734 44.719 8.484 1 94 432 ASP B CA 1
ATOM 8470 C C . ASP B 1 432 ? -12.805 43.75 7.988 1 94 432 ASP B C 1
ATOM 8472 O O . ASP B 1 432 ? -13.977 44.125 7.859 1 94 432 ASP B O 1
ATOM 8476 N N . GLN B 1 433 ? -12.398 42.562 7.773 1 88.75 433 GLN B N 1
ATOM 8477 C CA . GLN B 1 433 ? -13.258 41.469 7.297 1 88.75 433 GLN B CA 1
ATOM 8478 C C . GLN B 1 433 ? -12.977 40.188 8.055 1 88.75 433 GLN B C 1
ATOM 8480 O O . GLN B 1 433 ? -11.93 40.031 8.68 1 88.75 433 GLN B O 1
ATOM 8485 N N . PRO B 1 434 ? -13.984 39.281 7.996 1 86.69 434 PRO B N 1
ATOM 8486 C CA . PRO B 1 434 ? -13.75 38 8.648 1 86.69 434 PRO B CA 1
ATOM 8487 C C . PRO B 1 434 ? -12.547 37.25 8.078 1 86.69 434 PRO B C 1
ATOM 8489 O O . PRO B 1 434 ? -12.234 37.375 6.887 1 86.69 434 PRO B O 1
ATOM 8492 N N . GLN B 1 435 ? -11.922 36.5 8.984 1 86.75 435 GLN B N 1
ATOM 8493 C CA . GLN B 1 435 ? -10.758 35.719 8.578 1 86.75 435 GLN B CA 1
ATOM 8494 C C . GLN B 1 435 ? -11.117 34.719 7.473 1 86.75 435 GLN B C 1
ATOM 8496 O O . GLN B 1 435 ? -12.203 34.125 7.488 1 86.75 435 GLN B O 1
ATOM 8501 N N . GLN B 1 436 ? -10.25 34.625 6.516 1 85.06 436 GLN B N 1
ATOM 8502 C CA . GLN B 1 436 ? -10.414 33.656 5.426 1 85.06 436 GLN B CA 1
ATOM 8503 C C . GLN B 1 436 ? -9.062 33.062 5.004 1 85.06 436 GLN B C 1
ATOM 8505 O O . GLN B 1 436 ? -8.016 33.656 5.266 1 85.06 436 GLN B O 1
ATOM 8510 N N . GLY B 1 437 ? -9.18 31.875 4.531 1 87.56 437 GLY B N 1
ATOM 8511 C CA . GLY B 1 437 ? -7.969 31.281 3.984 1 87.56 437 GLY B CA 1
ATOM 8512 C C . GLY B 1 437 ? -7.086 30.641 5.043 1 87.56 437 GLY B C 1
ATOM 8513 O O . GLY B 1 437 ? -7.551 30.312 6.137 1 87.56 437 GLY B O 1
ATOM 8514 N N . GLY B 1 438 ? -5.82 30.484 4.652 1 92.56 438 GLY B N 1
ATOM 8515 C CA . GLY B 1 438 ? -4.934 29.703 5.5 1 92.56 438 GLY B CA 1
ATOM 8516 C C . GLY B 1 438 ? -3.99 30.562 6.32 1 92.56 438 GLY B C 1
ATOM 8517 O O . GLY B 1 438 ? -3.426 30.094 7.312 1 92.56 438 GLY B O 1
ATOM 8518 N N . SER B 1 439 ? -3.832 31.875 5.91 1 95 439 SER B N 1
ATOM 8519 C CA . SER B 1 439 ? -2.895 32.719 6.641 1 95 439 SER B CA 1
ATOM 8520 C C . SER B 1 439 ? -3.199 34.219 6.418 1 95 439 SER B C 1
ATOM 8522 O O . SER B 1 439 ? -3.824 34.562 5.418 1 95 439 SER B O 1
ATOM 8524 N N . THR B 1 440 ? -2.834 35.031 7.363 1 95.5 440 THR B N 1
ATOM 8525 C CA . THR B 1 440 ? -2.791 36.5 7.199 1 95.5 440 THR B CA 1
ATOM 8526 C C . THR B 1 440 ? -1.385 36.938 6.832 1 95.5 440 THR B C 1
ATOM 8528 O O . THR B 1 440 ? -0.423 36.188 6.953 1 95.5 440 THR B O 1
ATOM 8531 N N . LYS B 1 441 ? -1.326 38.125 6.367 1 95.88 441 LYS B N 1
ATOM 8532 C CA . LYS B 1 441 ? -0.016 38.656 5.996 1 95.88 441 LYS B CA 1
ATOM 8533 C C . LYS B 1 441 ? 0.895 38.781 7.215 1 95.88 441 LYS B C 1
ATOM 8535 O O . LYS B 1 441 ? 2.096 38.5 7.129 1 95.88 441 LYS B O 1
ATOM 8540 N N . LEU B 1 442 ? 0.346 39.188 8.328 1 97.25 442 LEU B N 1
ATOM 8541 C CA . LEU B 1 442 ? 1.156 39.25 9.539 1 97.25 442 LEU B CA 1
ATOM 8542 C C . LEU B 1 442 ? 1.605 37.875 9.953 1 97.25 442 LEU B C 1
ATOM 8544 O O . LEU B 1 442 ? 2.734 37.688 10.414 1 97.25 442 LEU B O 1
ATOM 8548 N N . GLY B 1 443 ? 0.636 36.875 9.875 1 97.5 443 GLY B N 1
ATOM 8549 C CA . GLY B 1 443 ? 1.003 35.5 10.18 1 97.5 443 GLY B CA 1
ATOM 8550 C C . GLY B 1 443 ? 2.174 35 9.359 1 97.5 443 GLY B C 1
ATOM 8551 O O . GLY B 1 443 ? 3.084 34.344 9.883 1 97.5 443 GLY B O 1
ATOM 8552 N N . GLU B 1 444 ? 2.186 35.281 8.094 1 96.75 444 GLU B N 1
ATOM 8553 C CA . GLU B 1 444 ? 3.27 34.875 7.199 1 96.75 444 GLU B CA 1
ATOM 8554 C C . GLU B 1 444 ? 4.578 35.562 7.586 1 96.75 444 GLU B C 1
ATOM 8556 O O . GLU B 1 444 ? 5.633 34.938 7.613 1 96.75 444 GLU B O 1
ATOM 8561 N N . THR B 1 445 ? 4.496 36.812 7.84 1 97.56 445 THR B N 1
ATOM 8562 C CA . THR B 1 445 ? 5.68 37.562 8.219 1 97.56 445 THR B CA 1
ATOM 8563 C C . THR B 1 445 ? 6.254 37.062 9.539 1 97.56 445 THR B C 1
ATOM 8565 O O . THR B 1 445 ? 7.477 37 9.703 1 97.56 445 THR B O 1
ATOM 8568 N N . ARG B 1 446 ? 5.332 36.844 10.453 1 97.5 446 ARG B N 1
ATOM 8569 C CA . ARG B 1 446 ? 5.699 36.312 11.766 1 97.5 446 ARG B CA 1
ATOM 8570 C C . ARG B 1 446 ? 6.527 35.031 11.633 1 97.5 446 ARG B C 1
ATOM 8572 O O . ARG B 1 446 ? 7.574 34.906 12.266 1 97.5 446 ARG B O 1
ATOM 8579 N N . ILE B 1 447 ? 6.105 34.125 10.82 1 96.81 447 ILE B N 1
ATOM 8580 C CA . ILE B 1 447 ? 6.789 32.875 10.602 1 96.81 447 ILE B CA 1
ATOM 8581 C C . ILE B 1 447 ? 8.141 33.125 9.938 1 96.81 447 ILE B C 1
ATOM 8583 O O . ILE B 1 447 ? 9.164 32.562 10.367 1 96.81 447 ILE B O 1
ATOM 8587 N N . ALA B 1 448 ? 8.18 33.938 8.898 1 96.44 448 ALA B N 1
ATOM 8588 C CA . ALA B 1 448 ? 9.406 34.25 8.164 1 96.44 448 ALA B CA 1
ATOM 8589 C C . ALA B 1 448 ? 10.438 34.906 9.078 1 96.44 448 ALA B C 1
ATOM 8591 O O . ALA B 1 448 ? 11.617 34.562 9.039 1 96.44 448 ALA B O 1
ATOM 8592 N N . LEU B 1 449 ? 10 35.844 9.852 1 97.25 449 LEU B N 1
ATOM 8593 C CA . LEU B 1 449 ? 10.906 36.562 10.742 1 97.25 449 LEU B CA 1
ATOM 8594 C C . LEU B 1 449 ? 11.5 35.625 11.789 1 97.25 449 LEU B C 1
ATOM 8596 O O . LEU B 1 449 ? 12.688 35.719 12.102 1 97.25 449 LEU B O 1
ATOM 8600 N N . TYR B 1 450 ? 10.633 34.812 12.383 1 96.94 450 TYR B N 1
ATOM 8601 C CA . TYR B 1 450 ? 11.102 33.844 13.383 1 96.94 450 TYR B CA 1
ATOM 8602 C C . TYR B 1 450 ? 12.219 33 12.836 1 96.94 450 TYR B C 1
ATOM 8604 O O . TYR B 1 450 ? 13.281 32.844 13.453 1 96.94 450 TYR B O 1
ATOM 8612 N N . HIS B 1 451 ? 12.031 32.406 11.703 1 94.5 451 HIS B N 1
ATOM 8613 C CA . HIS B 1 451 ? 13.031 31.531 11.109 1 94.5 451 HIS B CA 1
ATOM 8614 C C . HIS B 1 451 ? 14.305 32.281 10.766 1 94.5 451 HIS B C 1
ATOM 8616 O O . HIS B 1 451 ? 15.414 31.781 10.977 1 94.5 451 HIS B O 1
ATOM 8622 N N . ALA B 1 452 ? 14.18 33.469 10.211 1 95.88 452 ALA B N 1
ATOM 8623 C CA . ALA B 1 452 ? 15.344 34.281 9.891 1 95.88 452 ALA B CA 1
ATOM 8624 C C . ALA B 1 452 ? 16.141 34.625 11.148 1 95.88 452 ALA B C 1
ATOM 8626 O O . ALA B 1 452 ? 17.375 34.656 11.125 1 95.88 452 ALA B O 1
ATOM 8627 N N . ALA B 1 453 ? 15.406 34.969 12.203 1 96.31 453 ALA B N 1
ATOM 8628 C CA . ALA B 1 453 ? 16.062 35.344 13.469 1 96.31 453 ALA B CA 1
ATOM 8629 C C . ALA B 1 453 ? 16.812 34.156 14.047 1 96.31 453 ALA B C 1
ATOM 8631 O O . ALA B 1 453 ? 17.906 34.312 14.602 1 96.31 453 ALA B O 1
ATOM 8632 N N . VAL B 1 454 ? 16.203 33 13.953 1 94.19 454 VAL B N 1
ATOM 8633 C CA . VAL B 1 454 ? 16.875 31.781 14.414 1 94.19 454 VAL B CA 1
ATOM 8634 C C . VAL B 1 454 ? 18.125 31.531 13.578 1 94.19 454 VAL B C 1
ATOM 8636 O O . VAL B 1 454 ? 19.203 31.25 14.125 1 94.19 454 VAL B O 1
ATOM 8639 N N . GLU B 1 455 ? 18 31.688 12.328 1 93 455 GLU B N 1
ATOM 8640 C CA . GLU B 1 455 ? 19.125 31.484 11.422 1 93 455 GLU B CA 1
ATOM 8641 C C . GLU B 1 455 ? 20.25 32.5 11.711 1 93 455 GLU B C 1
ATOM 8643 O O . GLU B 1 455 ? 21.438 32.156 11.602 1 93 455 GLU B O 1
ATOM 8648 N N . ALA B 1 456 ? 19.891 33.688 12.109 1 93.56 456 ALA B N 1
ATOM 8649 C CA . ALA B 1 456 ? 20.844 34.75 12.375 1 93.56 456 ALA B CA 1
ATOM 8650 C C . ALA B 1 456 ? 21.453 34.594 13.773 1 93.56 456 ALA B C 1
ATOM 8652 O O . ALA B 1 456 ? 22.359 35.344 14.148 1 93.56 456 ALA B O 1
ATOM 8653 N N . GLY B 1 457 ? 20.953 33.688 14.57 1 91.44 457 GLY B N 1
ATOM 8654 C CA . GLY B 1 457 ? 21.484 33.438 15.898 1 91.44 457 GLY B CA 1
ATOM 8655 C C . GLY B 1 457 ? 20.906 34.375 16.953 1 91.44 457 GLY B C 1
ATOM 8656 O O . GLY B 1 457 ? 21.422 34.438 18.078 1 91.44 457 GLY B O 1
ATOM 8657 N N . LEU B 1 458 ? 19.859 35.125 16.609 1 94.81 458 LEU B N 1
ATOM 8658 C CA . LEU B 1 458 ? 19.219 36.031 17.547 1 94.81 458 LEU B CA 1
ATOM 8659 C C . LEU B 1 458 ? 18.328 35.281 18.516 1 94.81 458 LEU B C 1
ATOM 8661 O O . LEU B 1 458 ? 18.062 35.75 19.625 1 94.81 458 LEU B O 1
ATOM 8665 N N . LEU B 1 459 ? 17.812 34.156 18.016 1 93.75 459 LEU B N 1
ATOM 8666 C CA . LEU B 1 459 ? 16.984 33.25 18.812 1 93.75 459 LEU B CA 1
ATOM 8667 C C . LEU B 1 459 ? 17.5 31.828 18.75 1 93.75 459 LEU B C 1
ATOM 8669 O O . LEU B 1 459 ? 18.109 31.422 17.75 1 93.75 459 LEU B O 1
ATOM 8673 N N . ASP B 1 460 ? 17.266 31.078 19.828 1 91.06 460 ASP B N 1
ATOM 8674 C CA . ASP B 1 460 ? 17.625 29.656 19.828 1 91.06 460 ASP B CA 1
ATOM 8675 C C . ASP B 1 460 ? 16.594 28.828 19.062 1 91.06 460 ASP B C 1
ATOM 8677 O O . ASP B 1 460 ? 15.398 29.109 19.109 1 91.06 460 ASP B O 1
ATOM 8681 N N . ARG B 1 461 ? 17.125 27.875 18.422 1 90.62 461 ARG B N 1
ATOM 8682 C CA . ARG B 1 461 ? 16.234 26.906 17.781 1 90.62 461 ARG B CA 1
ATOM 8683 C C . ARG B 1 461 ? 15.461 26.094 18.812 1 90.62 461 ARG B C 1
ATOM 8685 O O . ARG B 1 461 ? 16 25.719 19.844 1 90.62 461 ARG B O 1
ATOM 8692 N N . ASP B 1 462 ? 14.227 25.812 18.547 1 92.38 462 ASP B N 1
ATOM 8693 C CA . ASP B 1 462 ? 13.359 25.016 19.406 1 92.38 462 ASP B CA 1
ATOM 8694 C C . ASP B 1 462 ? 13.062 23.656 18.766 1 92.38 462 ASP B C 1
ATOM 8696 O O . ASP B 1 462 ? 12.344 23.562 17.781 1 92.38 462 ASP B O 1
ATOM 8700 N N . ASP B 1 463 ? 13.531 22.531 19.344 1 90.94 463 ASP B N 1
ATOM 8701 C CA . ASP B 1 463 ? 13.367 21.188 18.766 1 90.94 463 ASP B CA 1
ATOM 8702 C C . ASP B 1 463 ? 12.242 20.438 19.453 1 90.94 463 ASP B C 1
ATOM 8704 O O . ASP B 1 463 ? 12.188 19.203 19.406 1 90.94 463 ASP B O 1
ATOM 8708 N N . SER B 1 464 ? 11.367 21.188 20.172 1 93.25 464 SER B N 1
ATOM 8709 C CA . SER B 1 464 ? 10.211 20.547 20.781 1 93.25 464 SER B CA 1
ATOM 8710 C C . SER B 1 464 ? 9.156 20.188 19.75 1 93.25 464 SER B C 1
ATOM 8712 O O . SER B 1 464 ? 9.258 20.594 18.594 1 93.25 464 SER B O 1
ATOM 8714 N N . PHE B 1 465 ? 8.234 19.359 20.156 1 96.12 465 PHE B N 1
ATOM 8715 C CA . PHE B 1 465 ? 7.117 18.969 19.312 1 96.12 465 PHE B CA 1
ATOM 8716 C C . PHE B 1 465 ? 5.797 19.453 19.906 1 96.12 465 PHE B C 1
ATOM 8718 O O . PHE B 1 465 ? 5.387 19 20.984 1 96.12 465 PHE B O 1
ATOM 8725 N N . LYS B 1 466 ? 5.145 20.359 19.188 1 97.25 466 LYS B N 1
ATOM 8726 C CA . LYS B 1 466 ? 3.895 20.938 19.672 1 97.25 466 LYS B CA 1
ATOM 8727 C C . LYS B 1 466 ? 2.721 20.531 18.781 1 97.25 466 LYS B C 1
ATOM 8729 O O . LYS B 1 466 ? 2.516 21.109 17.719 1 97.25 466 LYS B O 1
ATOM 8734 N N . PHE B 1 467 ? 1.893 19.594 19.297 1 98.19 467 PHE B N 1
ATOM 8735 C CA . PHE B 1 467 ? 0.706 19.141 18.594 1 98.19 467 PHE B CA 1
ATOM 8736 C C . PHE B 1 467 ? -0.48 20.062 18.859 1 98.19 467 PHE B C 1
ATOM 8738 O O . PHE B 1 467 ? -0.642 20.547 19.984 1 98.19 467 PHE B O 1
ATOM 8745 N N . LEU B 1 468 ? -1.294 20.25 17.828 1 98.56 468 LEU B N 1
ATOM 8746 C CA . LEU B 1 468 ? -2.492 21.078 17.953 1 98.56 468 LEU B CA 1
ATOM 8747 C C . LEU B 1 468 ? -3.59 20.578 17.016 1 98.56 468 LEU B C 1
ATOM 8749 O O . LEU B 1 468 ? -3.342 20.359 15.82 1 98.56 468 LEU B O 1
ATOM 8753 N N . TRP B 1 469 ? -4.77 20.328 17.594 1 98.81 469 TRP B N 1
ATOM 8754 C CA . TRP B 1 469 ? -5.957 20.172 16.75 1 98.81 469 TRP B CA 1
ATOM 8755 C C . TRP B 1 469 ? -6.566 21.531 16.422 1 98.81 469 TRP B C 1
ATOM 8757 O O . TRP B 1 469 ? -6.859 22.328 17.312 1 98.81 469 TRP B O 1
ATOM 8767 N N . VAL B 1 470 ? -6.746 21.828 15.18 1 98.69 470 VAL B N 1
ATOM 8768 C CA . VAL B 1 470 ? -7.52 22.984 14.758 1 98.69 470 VAL B CA 1
ATOM 8769 C C . VAL B 1 470 ? -8.906 22.547 14.312 1 98.69 470 VAL B C 1
ATOM 8771 O O . VAL B 1 470 ? -9.047 21.703 13.43 1 98.69 470 VAL B O 1
ATOM 8774 N N . THR B 1 471 ? -9.938 23.125 14.898 1 98.12 471 THR B N 1
ATOM 8775 C CA . THR B 1 471 ? -11.312 22.703 14.641 1 98.12 471 THR B CA 1
ATOM 8776 C C . THR B 1 471 ? -12.172 23.875 14.211 1 98.12 471 THR B C 1
ATOM 8778 O O . THR B 1 471 ? -11.688 25.016 14.117 1 98.12 471 THR B O 1
ATOM 8781 N N . ASP B 1 472 ? -13.422 23.625 13.844 1 96.5 472 ASP B N 1
ATOM 8782 C CA . ASP B 1 472 ? -14.453 24.625 13.547 1 96.5 472 ASP B CA 1
ATOM 8783 C C . ASP B 1 472 ? -14.07 25.469 12.336 1 96.5 472 ASP B C 1
ATOM 8785 O O . ASP B 1 472 ? -14.156 26.703 12.375 1 96.5 472 ASP B O 1
ATOM 8789 N N . PHE B 1 473 ? -13.633 24.797 11.328 1 97.19 473 PHE B N 1
ATOM 8790 C CA . PHE B 1 473 ? -13.312 25.484 10.086 1 97.19 473 PHE B CA 1
ATOM 8791 C C . PHE B 1 473 ? -14.586 25.984 9.406 1 97.19 473 PHE B C 1
ATOM 8793 O O . PHE B 1 473 ? -15.656 25.406 9.578 1 97.19 473 PHE B O 1
ATOM 8800 N N . PRO B 1 474 ? -14.383 27.125 8.656 1 95.62 474 PRO B N 1
ATOM 8801 C CA . PRO B 1 474 ? -15.508 27.469 7.781 1 95.62 474 PRO B CA 1
ATOM 8802 C C . PRO B 1 474 ? -15.859 26.344 6.805 1 95.62 474 PRO B C 1
ATOM 8804 O O . PRO B 1 474 ? -14.961 25.688 6.273 1 95.62 474 PRO B O 1
ATOM 8807 N N . MET B 1 475 ? -17.109 26.109 6.609 1 95.81 475 MET B N 1
ATOM 8808 C CA . MET B 1 475 ? -17.547 25.031 5.715 1 95.81 475 MET B CA 1
ATOM 8809 C C . MET B 1 475 ? -17.188 25.359 4.266 1 95.81 475 MET B C 1
ATOM 8811 O O . MET B 1 475 ? -16.891 24.453 3.479 1 95.81 475 MET B O 1
ATOM 8815 N N . PHE B 1 476 ? -17.203 26.625 3.932 1 93.38 476 PHE B N 1
ATOM 8816 C CA . PHE B 1 476 ? -16.938 27.078 2.572 1 93.38 476 PHE B CA 1
ATOM 8817 C C . PHE B 1 476 ? -15.906 28.219 2.568 1 93.38 476 PHE B C 1
ATOM 8819 O O . PHE B 1 476 ? -15.781 28.938 3.551 1 93.38 476 PHE B O 1
ATOM 8826 N N . THR B 1 477 ? -15.18 28.25 1.57 1 90.5 477 THR B N 1
ATOM 8827 C CA . THR B 1 477 ? -14.195 29.297 1.334 1 90.5 477 THR B CA 1
ATOM 8828 C C . THR B 1 477 ? -14.477 30.016 0.013 1 90.5 477 THR B C 1
ATOM 8830 O O . THR B 1 477 ? -14.648 29.359 -1.021 1 90.5 477 THR B O 1
ATOM 8833 N N . PRO B 1 478 ? -14.492 31.281 0.042 1 87.88 478 PRO B N 1
ATOM 8834 C CA . PRO B 1 478 ? -14.695 32 -1.217 1 87.88 478 PRO B CA 1
ATOM 8835 C C . PRO B 1 478 ? -13.625 31.688 -2.256 1 87.88 478 PRO B C 1
ATOM 8837 O O . PRO B 1 478 ? -12.445 31.547 -1.912 1 87.88 478 PRO B O 1
ATOM 8840 N N . GLU B 1 479 ? -14.094 31.516 -3.436 1 83 479 GLU B N 1
ATOM 8841 C CA . GLU B 1 479 ? -13.156 31.219 -4.516 1 83 479 GLU B CA 1
ATOM 8842 C C . GLU B 1 479 ? -12.359 32.469 -4.91 1 83 479 GLU B C 1
ATOM 8844 O O . GLU B 1 479 ? -12.883 33.562 -4.922 1 83 479 GLU B O 1
ATOM 8849 N N . GLU B 1 480 ? -11.109 32.188 -5.004 1 72.69 480 GLU B N 1
ATOM 8850 C CA . GLU B 1 480 ? -10.227 33.219 -5.535 1 72.69 480 GLU B CA 1
ATOM 8851 C C . GLU B 1 480 ? -9.945 33 -7.02 1 72.69 480 GLU B C 1
ATOM 8853 O O . GLU B 1 480 ? -10.211 31.938 -7.551 1 72.69 480 GLU B O 1
ATOM 8858 N N . GLU B 1 481 ? -9.5 34 -7.664 1 61.78 481 GLU B N 1
ATOM 8859 C CA . GLU B 1 481 ? -9.156 33.906 -9.078 1 61.78 481 GLU B CA 1
ATOM 8860 C C . GLU B 1 481 ? -8.102 32.812 -9.312 1 61.78 481 GLU B C 1
ATOM 8862 O O . GLU B 1 481 ? -7.082 32.781 -8.625 1 61.78 481 GLU B O 1
ATOM 8867 N N . GLY B 1 482 ? -8.32 31.859 -10.18 1 58.72 482 GLY B N 1
ATOM 8868 C CA . GLY B 1 482 ? -7.336 30.859 -10.539 1 58.72 482 GLY B CA 1
ATOM 8869 C C . GLY B 1 482 ? -7.566 29.516 -9.844 1 58.72 482 GLY B C 1
ATOM 8870 O O . GLY B 1 482 ? -6.918 28.531 -10.172 1 58.72 482 GLY B O 1
ATOM 8871 N N . ASP B 1 483 ? -8.5 29.531 -8.953 1 65.94 483 ASP B N 1
ATOM 8872 C CA . ASP B 1 483 ? -8.773 28.281 -8.25 1 65.94 483 ASP B CA 1
ATOM 8873 C C . ASP B 1 483 ? -9.414 27.25 -9.188 1 65.94 483 ASP B C 1
ATOM 8875 O O . ASP B 1 483 ? -10.25 27.609 -10.023 1 65.94 483 ASP B O 1
ATOM 8879 N N . VAL B 1 484 ? -8.75 25.984 -9.32 1 58.62 484 VAL B N 1
ATOM 8880 C CA . VAL B 1 484 ? -9.312 24.922 -10.141 1 58.62 484 VAL B CA 1
ATOM 8881 C C . VAL B 1 484 ? -10.727 24.594 -9.672 1 58.62 484 VAL B C 1
ATOM 8883 O O . VAL B 1 484 ? -11.578 24.188 -10.469 1 58.62 484 VAL B O 1
ATOM 8886 N N . GLY B 1 485 ? -11.219 25.266 -8.742 1 62.03 485 GLY B N 1
ATOM 8887 C CA . GLY B 1 485 ? -12.555 25.156 -8.18 1 62.03 485 GLY B CA 1
ATOM 8888 C C . GLY B 1 485 ? -13.023 23.719 -8.031 1 62.03 485 GLY B C 1
ATOM 8889 O O . GLY B 1 485 ? -12.32 22.781 -8.422 1 62.03 485 GLY B O 1
ATOM 8890 N N . GLN B 1 486 ? -14.211 23.312 -7.43 1 67.38 486 GLN B N 1
ATOM 8891 C CA . GLN B 1 486 ? -14.859 22.031 -7.195 1 67.38 486 GLN B CA 1
ATOM 8892 C C . GLN B 1 486 ? -16.062 21.844 -8.117 1 67.38 486 GLN B C 1
ATOM 8894 O O . GLN B 1 486 ? -16.984 21.094 -7.805 1 67.38 486 GLN B O 1
ATOM 8899 N N . GLY B 1 487 ? -16.047 22.641 -9.234 1 67.75 487 GLY B N 1
ATOM 8900 C CA . GLY B 1 487 ? -17.047 22.484 -10.273 1 67.75 487 GLY B CA 1
ATOM 8901 C C . GLY B 1 487 ? -18.359 23.172 -9.961 1 67.75 487 GLY B C 1
ATOM 8902 O O . GLY B 1 487 ? -19.375 22.938 -10.617 1 67.75 487 GLY B O 1
ATOM 8903 N N . GLY B 1 488 ? -18.375 24.031 -8.945 1 77.25 488 GLY B N 1
ATOM 8904 C CA . GLY B 1 488 ? -19.594 24.75 -8.578 1 77.25 488 GLY B CA 1
ATOM 8905 C C . GLY B 1 488 ? -19.609 26.172 -9.078 1 77.25 488 GLY B C 1
ATOM 8906 O O . GLY B 1 488 ? -18.578 26.719 -9.477 1 77.25 488 GLY B O 1
ATOM 8907 N N . ALA B 1 489 ? -20.828 26.688 -9.109 1 82.56 489 ALA B N 1
ATOM 8908 C CA . ALA B 1 489 ? -21 28.047 -9.617 1 82.56 489 ALA B CA 1
ATOM 8909 C C . ALA B 1 489 ? -21.406 29 -8.5 1 82.56 489 ALA B C 1
ATOM 8911 O O . ALA B 1 489 ? -21.938 30.094 -8.766 1 82.56 489 ALA B O 1
ATOM 8912 N N . SER B 1 490 ? -21.203 28.656 -7.281 1 86.12 490 SER B N 1
ATOM 8913 C CA . SER B 1 490 ? -21.688 29.438 -6.148 1 86.12 490 SER B CA 1
ATOM 8914 C C . SER B 1 490 ? -20.734 30.578 -5.809 1 86.12 490 SER B C 1
ATOM 8916 O O . SER B 1 490 ? -21.094 31.5 -5.062 1 86.12 490 SER B O 1
ATOM 8918 N N . GLY B 1 491 ? -19.547 30.516 -6.34 1 86.19 491 GLY B N 1
ATOM 8919 C CA . GLY B 1 491 ? -18.547 31.5 -6.004 1 86.19 491 GLY B CA 1
ATOM 8920 C C . GLY B 1 491 ? -17.703 31.125 -4.801 1 86.19 491 GLY B C 1
ATOM 8921 O O . GLY B 1 491 ? -16.828 31.891 -4.375 1 86.19 491 GLY B O 1
ATOM 8922 N N . PHE B 1 492 ? -18.078 30 -4.195 1 88.31 492 PHE B N 1
ATOM 8923 C CA . PHE B 1 492 ? -17.266 29.453 -3.113 1 88.31 492 PHE B CA 1
ATOM 8924 C C . PHE B 1 492 ? -17.141 27.938 -3.248 1 88.31 492 PHE B C 1
ATOM 8926 O O . PHE B 1 492 ? -17.859 27.312 -4.027 1 88.31 492 PHE B O 1
ATOM 8933 N N . SER B 1 493 ? -16.141 27.422 -2.609 1 88.88 493 SER B N 1
ATOM 8934 C CA . SER B 1 493 ? -15.906 25.984 -2.596 1 88.88 493 SER B CA 1
ATOM 8935 C C . SER B 1 493 ? -15.883 25.438 -1.17 1 88.88 493 SER B C 1
ATOM 8937 O O . SER B 1 493 ? -15.703 26.203 -0.214 1 88.88 493 SER B O 1
ATOM 8939 N N . ALA B 1 494 ? -16.141 24.188 -1.049 1 90.06 494 ALA B N 1
ATOM 8940 C CA . ALA B 1 494 ? -15.977 23.562 0.262 1 90.06 494 ALA B CA 1
ATOM 8941 C C . ALA B 1 494 ? -14.539 23.719 0.755 1 90.06 494 ALA B C 1
ATOM 8943 O O . ALA B 1 494 ? -13.586 23.531 -0.012 1 90.06 494 ALA B O 1
ATOM 8944 N N . THR B 1 495 ? -14.352 24.078 2.018 1 89.69 495 THR B N 1
ATOM 8945 C CA . THR B 1 495 ? -13.023 24.312 2.57 1 89.69 495 THR B CA 1
ATOM 8946 C C . THR B 1 495 ? -12.227 23.016 2.607 1 89.69 495 THR B C 1
ATOM 8948 O O . THR B 1 495 ? -11.062 22.969 2.186 1 89.69 495 THR B O 1
ATOM 8951 N N . HIS B 1 496 ? -12.797 21.984 3.145 1 89.5 496 HIS B N 1
ATOM 8952 C CA . HIS B 1 496 ? -12.148 20.688 3.182 1 89.5 496 HIS B CA 1
ATOM 8953 C C . HIS B 1 496 ? -12.492 19.859 1.943 1 89.5 496 HIS B C 1
ATOM 8955 O O . HIS B 1 496 ? -11.703 19.797 0.996 1 89.5 496 HIS B O 1
ATOM 8961 N N . HIS B 1 497 ? -13.617 19.297 1.805 1 89 497 HIS B N 1
ATOM 8962 C CA . HIS B 1 497 ? -14.211 18.672 0.635 1 89 497 HIS B CA 1
ATOM 8963 C C . HIS B 1 497 ? -15.734 18.719 0.696 1 89 497 HIS B C 1
ATOM 8965 O O . HIS B 1 497 ? -16.312 18.984 1.753 1 89 497 HIS B O 1
ATOM 8971 N N . PRO B 1 498 ? -16.375 18.516 -0.38 1 91.06 498 PRO B N 1
ATOM 8972 C CA . PRO B 1 498 ? -17.812 18.734 -0.47 1 91.06 498 PRO B CA 1
ATOM 8973 C C . PRO B 1 498 ? -18.625 17.719 0.343 1 91.06 498 PRO B C 1
ATOM 8975 O O . PRO B 1 498 ? -19.844 17.859 0.465 1 91.06 498 PRO B O 1
ATOM 8978 N N . PHE B 1 499 ? -18.016 16.734 0.939 1 94.75 499 PHE B N 1
ATOM 8979 C CA . PHE B 1 499 ? -18.703 15.672 1.658 1 94.75 499 PHE B CA 1
ATOM 8980 C C . PHE B 1 499 ? -18.719 15.953 3.156 1 94.75 499 PHE B C 1
ATOM 8982 O O . PHE B 1 499 ? -19.188 15.133 3.943 1 94.75 499 PHE B O 1
ATOM 8989 N N . THR B 1 500 ? -18.234 17.109 3.584 1 95.62 500 THR B N 1
ATOM 8990 C CA . THR B 1 500 ? -18.047 17.453 4.992 1 95.62 500 THR B CA 1
ATOM 8991 C C . THR B 1 500 ? -19.375 17.906 5.617 1 95.62 500 THR B C 1
ATOM 8993 O O . THR B 1 500 ? -20.078 18.75 5.051 1 95.62 500 THR B O 1
ATOM 8996 N N . ALA B 1 501 ? -19.672 17.406 6.789 1 96.25 501 ALA B N 1
ATOM 8997 C CA . ALA B 1 501 ? -20.906 17.75 7.5 1 96.25 501 ALA B CA 1
ATOM 8998 C C . ALA B 1 501 ? -20.766 19.094 8.219 1 96.25 501 ALA B C 1
ATOM 9000 O O . ALA B 1 501 ? -19.656 19.453 8.648 1 96.25 501 ALA B O 1
ATOM 9001 N N . PRO B 1 502 ? -21.906 19.828 8.289 1 95.56 502 PRO B N 1
ATOM 9002 C CA . PRO B 1 502 ? -21.891 21 9.156 1 95.56 502 PRO B CA 1
ATOM 9003 C C . PRO B 1 502 ? -21.594 20.656 10.609 1 95.56 502 PRO B C 1
ATOM 9005 O O . PRO B 1 502 ? -21.859 19.531 11.055 1 95.56 502 PRO B O 1
ATOM 9008 N N . HIS B 1 503 ? -21.094 21.562 11.281 1 95.38 503 HIS B N 1
ATOM 9009 C CA . HIS B 1 503 ? -20.641 21.359 12.648 1 95.38 503 HIS B CA 1
ATOM 9010 C C . HIS B 1 503 ? -21.812 21.125 13.586 1 95.38 503 HIS B C 1
ATOM 9012 O O . HIS B 1 503 ? -21.719 20.328 14.523 1 95.38 503 HIS B O 1
ATOM 9018 N N . SER B 1 504 ? -22.891 21.859 13.438 1 93.88 504 SER B N 1
ATOM 9019 C CA . SER B 1 504 ? -24.062 21.812 14.32 1 93.88 504 SER B CA 1
ATOM 9020 C C . SER B 1 504 ? -25.344 22.062 13.539 1 93.88 504 SER B C 1
ATOM 9022 O O . SER B 1 504 ? -25.312 22.344 12.344 1 93.88 504 SER B O 1
ATOM 9024 N N . GLU B 1 505 ? -26.406 21.875 14.242 1 93.19 505 GLU B N 1
ATOM 9025 C CA . GLU B 1 505 ? -27.703 22.172 13.641 1 93.19 505 GLU B CA 1
ATOM 9026 C C . GLU B 1 505 ? -27.797 23.641 13.234 1 93.19 505 GLU B C 1
ATOM 9028 O O . GLU B 1 505 ? -28.406 23.969 12.211 1 93.19 505 GLU B O 1
ATOM 9033 N N . GLU B 1 506 ? -27.25 24.422 14.031 1 95 506 GLU B N 1
ATOM 9034 C CA . GLU B 1 506 ? -27.234 25.859 13.711 1 95 506 GLU B CA 1
ATOM 9035 C C . GLU B 1 506 ? -26.453 26.109 12.422 1 95 506 GLU B C 1
ATOM 9037 O O . GLU B 1 506 ? -26.875 26.938 11.602 1 95 506 GLU B O 1
ATOM 9042 N N . ASP B 1 507 ? -25.375 25.453 12.273 1 95.75 507 ASP B N 1
ATOM 9043 C CA . ASP B 1 507 ? -24.594 25.609 11.062 1 95.75 507 ASP B CA 1
ATOM 9044 C C . ASP B 1 507 ? -25.344 25.078 9.844 1 95.75 507 ASP B C 1
ATOM 9046 O O . ASP B 1 507 ? -25.203 25.625 8.742 1 95.75 507 ASP B O 1
ATOM 9050 N N . PHE B 1 508 ? -26.078 24.062 10.086 1 94.75 508 PHE B N 1
ATOM 9051 C CA . PHE B 1 508 ? -26.891 23.547 9 1 94.75 508 PHE B CA 1
ATOM 9052 C C . PHE B 1 508 ? -27.922 24.578 8.555 1 94.75 508 PHE B C 1
ATOM 9054 O O . PHE B 1 508 ? -28.141 24.766 7.352 1 94.75 508 PHE B O 1
ATOM 9061 N N . GLU B 1 509 ? -28.5 25.234 9.422 1 94.94 509 GLU B N 1
ATOM 9062 C CA . GLU B 1 509 ? -29.5 26.25 9.109 1 94.94 509 GLU B CA 1
ATOM 9063 C C . GLU B 1 509 ? -28.859 27.422 8.352 1 94.94 509 GLU B C 1
ATOM 9065 O O . GLU B 1 509 ? -29.5 28.031 7.492 1 94.94 509 GLU B O 1
ATOM 9070 N N . LEU B 1 510 ? -27.688 27.656 8.703 1 95 510 LEU B N 1
ATOM 9071 C CA . LEU B 1 510 ? -26.969 28.75 8.062 1 95 510 LEU B CA 1
ATOM 9072 C C . LEU B 1 510 ? -26.781 28.484 6.574 1 95 510 LEU B C 1
ATOM 9074 O O . LEU B 1 510 ? -26.578 29.406 5.789 1 95 510 LEU B O 1
ATOM 9078 N N . LEU B 1 511 ? -26.812 27.219 6.156 1 93.25 511 LEU B N 1
ATOM 9079 C CA . LEU B 1 511 ? -26.656 26.875 4.746 1 93.25 511 LEU B CA 1
ATOM 9080 C C . LEU B 1 511 ? -27.75 27.531 3.9 1 93.25 511 LEU B C 1
ATOM 9082 O O . LEU B 1 511 ? -27.531 27.828 2.725 1 93.25 511 LEU B O 1
ATOM 9086 N N . PHE B 1 512 ? -28.891 27.828 4.52 1 91.5 512 PHE B N 1
ATOM 9087 C CA . PHE B 1 512 ? -30.031 28.406 3.82 1 91.5 512 PHE B CA 1
ATOM 9088 C C . PHE B 1 512 ? -29.984 29.922 3.863 1 91.5 512 PHE B C 1
ATOM 9090 O O . PHE B 1 512 ? -30.656 30.594 3.066 1 91.5 512 PHE B O 1
ATOM 9097 N N . LYS B 1 513 ? -29.266 30.422 4.762 1 93.12 513 LYS B N 1
ATOM 9098 C CA . LYS B 1 513 ? -29.281 31.859 4.992 1 93.12 513 LYS B CA 1
ATOM 9099 C C . LYS B 1 513 ? -27.969 32.5 4.578 1 93.12 513 LYS B C 1
ATOM 9101 O O . LYS B 1 513 ? -27.953 33.5 3.836 1 93.12 513 LYS B O 1
ATOM 9106 N N . ASP B 1 514 ? -26.938 31.953 5.133 1 93.25 514 ASP B N 1
ATOM 9107 C CA . ASP B 1 514 ? -25.609 32.5 4.891 1 93.25 514 ASP B CA 1
ATOM 9108 C C . ASP B 1 514 ? -24.547 31.391 4.953 1 93.25 514 ASP B C 1
ATOM 9110 O O . ASP B 1 514 ? -23.828 31.266 5.941 1 93.25 514 ASP B O 1
ATOM 9114 N N . PRO B 1 515 ? -24.359 30.703 3.857 1 92.81 515 PRO B N 1
ATOM 9115 C CA . PRO B 1 515 ? -23.484 29.531 3.846 1 92.81 515 PRO B CA 1
ATOM 9116 C C . PRO B 1 515 ? -22.047 29.859 4.246 1 92.81 515 PRO B C 1
ATOM 9118 O O . PRO B 1 515 ? -21.359 29.031 4.84 1 92.81 515 PRO B O 1
ATOM 9121 N N . LEU B 1 516 ? -21.547 31.031 4.004 1 91.75 516 LEU B N 1
ATOM 9122 C CA . LEU B 1 516 ? -20.156 31.406 4.27 1 91.75 516 LEU B CA 1
ATOM 9123 C C . LEU B 1 516 ? -19.906 31.547 5.766 1 91.75 516 LEU B C 1
ATOM 9125 O O . LEU B 1 516 ? -18.766 31.609 6.207 1 91.75 516 LEU B O 1
ATOM 9129 N N . ARG B 1 517 ? -20.969 31.594 6.535 1 92.69 517 ARG B N 1
ATOM 9130 C CA . ARG B 1 517 ? -20.828 31.703 7.988 1 92.69 517 ARG B CA 1
ATOM 9131 C C . ARG B 1 517 ? -20.922 30.328 8.641 1 92.69 517 ARG B C 1
ATOM 9133 O O . ARG B 1 517 ? -20.641 30.188 9.836 1 92.69 517 ARG B O 1
ATOM 9140 N N . ALA B 1 518 ? -21.297 29.359 7.859 1 95.62 518 ALA B N 1
ATOM 9141 C CA . ALA B 1 518 ? -21.453 28 8.398 1 95.62 518 ALA B CA 1
ATOM 9142 C C . ALA B 1 518 ? -20.094 27.375 8.703 1 95.62 518 ALA B C 1
ATOM 9144 O O . ALA B 1 518 ? -19.141 27.531 7.934 1 95.62 518 ALA B O 1
ATOM 9145 N N . LYS B 1 519 ? -20.047 26.734 9.828 1 96.06 519 LYS B N 1
ATOM 9146 C CA . LYS B 1 519 ? -18.859 25.969 10.203 1 96.06 519 LYS B CA 1
ATOM 9147 C C . LYS B 1 519 ? -19.031 24.484 9.906 1 96.06 519 LYS B C 1
ATOM 9149 O O . LYS B 1 519 ? -20.156 23.984 9.891 1 96.06 519 LYS B O 1
ATOM 9154 N N . ALA B 1 520 ? -17.922 23.859 9.609 1 96.12 520 ALA B N 1
ATOM 9155 C CA . ALA B 1 520 ? -17.922 22.422 9.328 1 96.12 520 ALA B CA 1
ATOM 9156 C C . ALA B 1 520 ? -17.375 21.625 10.508 1 96.12 520 ALA B C 1
ATOM 9158 O O . ALA B 1 520 ? -16.594 22.156 11.305 1 96.12 520 ALA B O 1
ATOM 9159 N N . ASP B 1 521 ? -17.844 20.359 10.648 1 96.62 521 ASP B N 1
ATOM 9160 C CA . ASP B 1 521 ? -17.156 19.422 11.531 1 96.62 521 ASP B CA 1
ATOM 9161 C C . ASP B 1 521 ? -15.852 18.938 10.914 1 96.62 521 ASP B C 1
ATOM 9163 O O . ASP B 1 521 ? -15.727 17.766 10.562 1 96.62 521 ASP B O 1
ATOM 9167 N N . HIS B 1 522 ? -14.961 19.828 10.742 1 97.38 522 HIS B N 1
ATOM 9168 C CA . HIS B 1 522 ? -13.641 19.719 10.125 1 97.38 522 HIS B CA 1
ATOM 9169 C C . HIS B 1 522 ? -12.531 19.953 11.141 1 97.38 522 HIS B C 1
ATOM 9171 O O . HIS B 1 522 ? -12.633 20.844 11.977 1 97.38 522 HIS B O 1
ATOM 9177 N N . TYR B 1 523 ? -11.539 19.094 11.164 1 98.5 523 TYR B N 1
ATOM 9178 C CA . TYR B 1 523 ? -10.445 19.188 12.117 1 98.5 523 TYR B CA 1
ATOM 9179 C C . TYR B 1 523 ? -9.117 18.812 11.461 1 98.5 523 TYR B C 1
ATOM 9181 O O . TYR B 1 523 ? -9.039 17.844 10.703 1 98.5 523 TYR B O 1
ATOM 9189 N N . ASP B 1 524 ? -8.102 19.578 11.719 1 98.5 524 ASP B N 1
ATOM 9190 C CA . ASP B 1 524 ? -6.738 19.344 11.242 1 98.5 524 ASP B CA 1
ATOM 9191 C C . ASP B 1 524 ? -5.793 19.078 12.414 1 98.5 524 ASP B C 1
ATOM 9193 O O . ASP B 1 524 ? -5.938 19.656 13.484 1 98.5 524 ASP B O 1
ATOM 9197 N N . LEU B 1 525 ? -4.934 18.188 12.219 1 98.75 525 LEU B N 1
ATOM 9198 C CA . LEU B 1 525 ? -3.844 17.984 13.172 1 98.75 525 LEU B CA 1
ATOM 9199 C C . LEU B 1 525 ? -2.582 18.719 12.711 1 98.75 525 LEU B C 1
ATOM 9201 O O . LEU B 1 525 ? -2.084 18.453 11.609 1 98.75 525 LEU B O 1
ATOM 9205 N N . VAL B 1 526 ? -2.102 19.594 13.539 1 98.5 526 VAL B N 1
ATOM 9206 C CA . VAL B 1 526 ? -0.933 20.406 13.234 1 98.5 526 VAL B CA 1
ATOM 9207 C C . VAL B 1 526 ? 0.214 20.031 14.172 1 98.5 526 VAL B C 1
ATOM 9209 O O . VAL B 1 526 ? -0.002 19.812 15.367 1 98.5 526 VAL B O 1
ATOM 9212 N N . LEU B 1 527 ? 1.392 19.891 13.633 1 97.69 527 LEU B N 1
ATOM 9213 C CA . LEU B 1 527 ? 2.617 19.703 14.406 1 97.69 527 LEU B CA 1
ATOM 9214 C C . LEU B 1 527 ? 3.676 20.719 13.992 1 97.69 527 LEU B C 1
ATOM 9216 O O . LEU B 1 527 ? 4.133 20.719 12.844 1 97.69 527 LEU B O 1
ATOM 9220 N N . ASN B 1 528 ? 4.066 21.594 14.93 1 96.38 528 ASN B N 1
ATOM 9221 C CA . ASN B 1 528 ? 5.113 22.594 14.688 1 96.38 528 ASN B CA 1
ATOM 9222 C C . ASN B 1 528 ? 4.832 23.406 13.438 1 96.38 528 ASN B C 1
ATOM 9224 O O . ASN B 1 528 ? 5.715 23.594 12.602 1 96.38 528 ASN B O 1
ATOM 9228 N N . GLY B 1 529 ? 3.582 23.797 13.227 1 96.44 529 GLY B N 1
ATOM 9229 C CA . GLY B 1 529 ? 3.205 24.656 12.125 1 96.44 529 GLY B CA 1
ATOM 9230 C C . GLY B 1 529 ? 2.963 23.906 10.828 1 96.44 529 GLY B C 1
ATOM 9231 O O . GLY B 1 529 ? 2.693 24.516 9.789 1 96.44 529 GLY B O 1
ATOM 9232 N N . VAL B 1 530 ? 3.072 22.578 10.852 1 95.88 530 VAL B N 1
ATOM 9233 C CA . VAL B 1 530 ? 2.848 21.734 9.68 1 95.88 530 VAL B CA 1
ATOM 9234 C C . VAL B 1 530 ? 1.524 20.984 9.82 1 95.88 530 VAL B C 1
ATOM 9236 O O . VAL B 1 530 ? 1.289 20.312 10.836 1 95.88 530 VAL B O 1
ATOM 9239 N N . GLU B 1 531 ? 0.672 21.156 8.836 1 96.69 531 GLU B N 1
ATOM 9240 C CA . GLU B 1 531 ? -0.539 20.344 8.82 1 96.69 531 GLU B CA 1
ATOM 9241 C C . GLU B 1 531 ? -0.214 18.891 8.516 1 96.69 531 GLU B C 1
ATOM 9243 O O . GLU B 1 531 ? 0.061 18.531 7.371 1 96.69 531 GLU B O 1
ATOM 9248 N N . LEU B 1 532 ? -0.302 18 9.438 1 96.94 532 LEU B N 1
ATOM 9249 C CA . LEU B 1 532 ? 0.025 16.594 9.266 1 96.94 532 LEU B CA 1
ATOM 9250 C C . LEU B 1 532 ? -1.126 15.844 8.602 1 96.94 532 LEU B C 1
ATOM 9252 O O . LEU B 1 532 ? -0.915 14.805 7.969 1 96.94 532 LEU B O 1
ATOM 9256 N N . GLY B 1 533 ? -2.299 16.344 8.898 1 97.44 533 GLY B N 1
ATOM 9257 C CA . GLY B 1 533 ? -3.473 15.672 8.367 1 97.44 533 GLY B CA 1
ATOM 9258 C C . GLY B 1 533 ? -4.762 16.422 8.625 1 97.44 533 GLY B C 1
ATOM 9259 O O . GLY B 1 533 ? -4.777 17.422 9.359 1 97.44 533 GLY B O 1
ATOM 9260 N N . GLY B 1 534 ? -5.816 15.93 7.965 1 97.81 534 GLY B N 1
ATOM 9261 C CA . GLY B 1 534 ? -7.145 16.516 8.094 1 97.81 534 GLY B CA 1
ATOM 9262 C C . GLY B 1 534 ? -8.258 15.484 8.031 1 97.81 534 GLY B C 1
ATOM 9263 O O . GLY B 1 534 ? -8.086 14.414 7.445 1 97.81 534 GLY B O 1
ATOM 9264 N N . GLY B 1 535 ? -9.352 15.844 8.664 1 98 535 GLY B N 1
ATOM 9265 C CA . GLY B 1 535 ? -10.523 14.977 8.688 1 98 535 GLY B CA 1
ATOM 9266 C C . GLY B 1 535 ? -11.812 15.734 8.922 1 98 535 GLY B C 1
ATOM 9267 O O . GLY B 1 535 ? -11.797 16.953 9.148 1 98 535 GLY B O 1
ATOM 9268 N N . SER B 1 536 ? -12.867 15.039 8.758 1 98.25 536 SER B N 1
ATOM 9269 C CA . SER B 1 536 ? -14.188 15.609 9 1 98.25 536 SER B CA 1
ATOM 9270 C C . SER B 1 536 ? -15.242 14.516 9.188 1 98.25 536 SER B C 1
ATOM 9272 O O . SER B 1 536 ? -15 13.352 8.859 1 98.25 536 SER B O 1
ATOM 9274 N N . ARG B 1 537 ? -16.281 14.914 9.844 1 98.12 537 ARG B N 1
ATOM 9275 C CA . ARG B 1 537 ? -17.484 14.109 9.766 1 98.12 537 ARG B CA 1
ATOM 9276 C C . ARG B 1 537 ? -18.156 14.266 8.398 1 98.12 537 ARG B C 1
ATOM 9278 O O . ARG B 1 537 ? -18.172 15.359 7.828 1 98.12 537 ARG B O 1
ATOM 9285 N N . ARG B 1 538 ? -18.734 13.172 7.922 1 98.25 538 ARG B N 1
ATOM 9286 C CA . ARG B 1 538 ? -19.281 13.188 6.57 1 98.25 538 ARG B CA 1
ATOM 9287 C C . ARG B 1 538 ? -20.797 13.422 6.59 1 98.25 538 ARG B C 1
ATOM 9289 O O . ARG B 1 538 ? -21.453 13.156 7.598 1 98.25 538 ARG B O 1
ATOM 9296 N N . ILE B 1 539 ? -21.281 13.992 5.535 1 97.56 539 ILE B N 1
ATOM 9297 C CA . ILE B 1 539 ? -22.703 13.961 5.277 1 97.56 539 ILE B CA 1
ATOM 9298 C C . ILE B 1 539 ? -23.141 12.539 4.91 1 97.56 539 ILE B C 1
ATOM 9300 O O . ILE B 1 539 ? -22.734 12.016 3.863 1 97.56 539 ILE B O 1
ATOM 9304 N N . HIS B 1 540 ? -23.922 11.898 5.777 1 98 540 HIS B N 1
ATOM 9305 C CA . HIS B 1 540 ? -24.219 10.484 5.574 1 98 540 HIS B CA 1
ATOM 9306 C C . HIS B 1 540 ? -25.625 10.297 5.004 1 98 540 HIS B C 1
ATOM 9308 O O . HIS B 1 540 ? -26 9.172 4.656 1 98 540 HIS B O 1
ATOM 9314 N N . ILE B 1 541 ? -26.422 11.398 4.895 1 97.44 541 ILE B N 1
ATOM 9315 C CA . ILE B 1 541 ? -27.766 11.359 4.324 1 97.44 541 ILE B CA 1
ATOM 9316 C C . ILE B 1 541 ? -27.719 11.797 2.861 1 97.44 541 ILE B C 1
ATOM 9318 O O . ILE B 1 541 ? -27.344 12.93 2.559 1 97.44 541 ILE B O 1
ATOM 9322 N N . ALA B 1 542 ? -28.141 10.969 1.954 1 98 542 ALA B N 1
ATOM 9323 C CA . ALA B 1 542 ? -28.031 11.203 0.517 1 98 542 ALA B CA 1
ATOM 9324 C C . ALA B 1 542 ? -28.734 12.492 0.114 1 98 542 ALA B C 1
ATOM 9326 O O . ALA B 1 542 ? -28.219 13.266 -0.695 1 98 542 ALA B O 1
ATOM 9327 N N . GLU B 1 543 ? -29.891 12.719 0.635 1 96.75 543 GLU B N 1
ATOM 9328 C CA . GLU B 1 543 ? -30.672 13.898 0.281 1 96.75 543 GLU B CA 1
ATOM 9329 C C . GLU B 1 543 ? -29.953 15.18 0.669 1 96.75 543 GLU B C 1
ATOM 9331 O O . GLU B 1 543 ? -29.984 16.172 -0.073 1 96.75 543 GLU B O 1
ATOM 9336 N N . ILE B 1 544 ? -29.391 15.156 1.805 1 96.25 544 ILE B N 1
ATOM 9337 C CA . ILE B 1 544 ? -28.672 16.328 2.273 1 96.25 544 ILE B CA 1
ATOM 9338 C C . ILE B 1 544 ? -27.422 16.531 1.407 1 96.25 544 ILE B C 1
ATOM 9340 O O . ILE B 1 544 ? -27.109 17.672 1.039 1 96.25 544 ILE B O 1
ATOM 9344 N N . GLN B 1 545 ? -26.688 15.5 1.104 1 97.38 545 GLN B N 1
ATOM 9345 C CA . GLN B 1 545 ? -25.516 15.594 0.24 1 97.38 545 GLN B CA 1
ATOM 9346 C C . GLN B 1 545 ? -25.875 16.172 -1.122 1 97.38 545 GLN B C 1
ATOM 9348 O O . GLN B 1 545 ? -25.172 17.047 -1.637 1 97.38 545 GLN B O 1
ATOM 9353 N N . GLU B 1 546 ? -26.906 15.641 -1.675 1 96.62 546 GLU B N 1
ATOM 9354 C CA . GLU B 1 546 ? -27.359 16.141 -2.969 1 96.62 546 GLU B CA 1
ATOM 9355 C C . GLU B 1 546 ? -27.766 17.625 -2.881 1 96.62 546 GLU B C 1
ATOM 9357 O O . GLU B 1 546 ? -27.5 18.391 -3.807 1 96.62 546 GLU B O 1
ATOM 9362 N N . PHE B 1 547 ? -28.453 17.969 -1.829 1 95.44 547 PHE B N 1
ATOM 9363 C CA . PHE B 1 547 ? -28.844 19.359 -1.592 1 95.44 547 PHE B CA 1
ATOM 9364 C C . PHE B 1 547 ? -27.609 20.266 -1.588 1 95.44 547 PHE B C 1
ATOM 9366 O O . PHE B 1 547 ? -27.625 21.328 -2.215 1 95.44 547 PHE B O 1
ATOM 9373 N N . ILE B 1 548 ? -26.547 19.875 -0.903 1 94.81 548 ILE B N 1
ATOM 9374 C CA . ILE B 1 548 ? -25.328 20.656 -0.832 1 94.81 548 ILE B CA 1
ATOM 9375 C C . ILE B 1 548 ? -24.719 20.797 -2.225 1 94.81 548 ILE B C 1
ATOM 9377 O O . ILE B 1 548 ? -24.297 21.875 -2.625 1 94.81 548 ILE B O 1
ATOM 9381 N N . PHE B 1 549 ? -24.688 19.688 -3.012 1 94.38 549 PHE B N 1
ATOM 9382 C CA . PHE B 1 549 ? -24.156 19.719 -4.375 1 94.38 549 PHE B CA 1
ATOM 9383 C C . PHE B 1 549 ? -24.953 20.703 -5.23 1 94.38 549 PHE B C 1
ATOM 9385 O O . PHE B 1 549 ? -24.375 21.578 -5.863 1 94.38 549 PHE B O 1
ATOM 9392 N N . ARG B 1 550 ? -26.219 20.547 -5.172 1 94.62 550 ARG B N 1
ATOM 9393 C CA . ARG B 1 550 ? -27.109 21.219 -6.117 1 94.62 550 ARG B CA 1
ATOM 9394 C C . ARG B 1 550 ? -27.406 22.641 -5.68 1 94.62 550 ARG B C 1
ATOM 9396 O O . ARG B 1 550 ? -27.25 23.578 -6.461 1 94.62 550 ARG B O 1
ATOM 9403 N N . ASP B 1 551 ? -27.797 22.844 -4.453 1 94.56 551 ASP B N 1
ATOM 9404 C CA . ASP B 1 551 ? -28.406 24.094 -4.027 1 94.56 551 ASP B CA 1
ATOM 9405 C C . ASP B 1 551 ? -27.375 25 -3.361 1 94.56 551 ASP B C 1
ATOM 9407 O O . ASP B 1 551 ? -27.5 26.234 -3.393 1 94.56 551 ASP B O 1
ATOM 9411 N N . ILE B 1 552 ? -26.406 24.469 -2.752 1 94.31 552 ILE B N 1
ATOM 9412 C CA . ILE B 1 552 ? -25.438 25.281 -2.029 1 94.31 552 ILE B CA 1
ATOM 9413 C C . ILE B 1 552 ? -24.219 25.562 -2.914 1 94.31 552 ILE B C 1
ATOM 9415 O O . ILE B 1 552 ? -23.906 26.703 -3.219 1 94.31 552 ILE B O 1
ATOM 9419 N N . LEU B 1 553 ? -23.562 24.469 -3.404 1 92.06 553 LEU B N 1
ATOM 9420 C CA . LEU B 1 553 ? -22.375 24.594 -4.238 1 92.06 553 LEU B CA 1
ATOM 9421 C C . LEU B 1 553 ? -22.75 24.906 -5.684 1 92.06 553 LEU B C 1
ATOM 9423 O O . LEU B 1 553 ? -21.922 25.344 -6.473 1 92.06 553 LEU B O 1
ATOM 9427 N N . LYS B 1 554 ? -24.031 24.609 -6.055 1 93.31 554 LYS B N 1
ATOM 9428 C CA . LYS B 1 554 ? -24.578 24.891 -7.379 1 93.31 554 LYS B CA 1
ATOM 9429 C C . LYS B 1 554 ? -23.797 24.156 -8.461 1 93.31 554 LYS B C 1
ATOM 9431 O O . LYS B 1 554 ? -23.391 24.766 -9.453 1 93.31 554 LYS B O 1
ATOM 9436 N N . MET B 1 555 ? -23.609 22.922 -8.164 1 90.31 555 MET B N 1
ATOM 9437 C CA . MET B 1 555 ? -22.984 22.062 -9.164 1 90.31 555 MET B CA 1
ATOM 9438 C C . MET B 1 555 ? -23.953 21.766 -10.305 1 90.31 555 MET B C 1
ATOM 9440 O O . MET B 1 555 ? -25.156 21.703 -10.102 1 90.31 555 MET B O 1
ATOM 9444 N N . SER B 1 556 ? -23.406 21.578 -11.508 1 90.12 556 SER B N 1
ATOM 9445 C CA . SER B 1 556 ? -24.234 21.172 -12.633 1 90.12 556 SER B CA 1
ATOM 9446 C C . SER B 1 556 ? -24.781 19.766 -12.445 1 90.12 556 SER B C 1
ATOM 9448 O O . SER B 1 556 ? -24.219 18.969 -11.672 1 90.12 556 SER B O 1
ATOM 9450 N N . GLN B 1 557 ? -25.812 19.484 -13.133 1 91.5 557 GLN B N 1
ATOM 9451 C CA . GLN B 1 557 ? -26.391 18.141 -13.07 1 91.5 557 GLN B CA 1
ATOM 9452 C C . GLN B 1 557 ? -25.391 17.078 -13.531 1 91.5 557 GLN B C 1
ATOM 9454 O O . GLN B 1 557 ? -25.359 15.984 -12.977 1 91.5 557 GLN B O 1
ATOM 9459 N N . ASP B 1 558 ? -24.625 17.391 -14.477 1 87.38 558 ASP B N 1
ATOM 9460 C CA . ASP B 1 558 ? -23.625 16.453 -14.992 1 87.38 558 ASP B CA 1
ATOM 9461 C C . ASP B 1 558 ? -22.562 16.172 -13.945 1 87.38 558 ASP B C 1
ATOM 9463 O O . ASP B 1 558 ? -22.094 15.031 -13.82 1 87.38 558 ASP B O 1
ATOM 9467 N N . LYS B 1 559 ? -22.203 17.188 -13.258 1 87.62 559 LYS B N 1
ATOM 9468 C CA . LYS B 1 559 ? -21.219 17.016 -12.203 1 87.62 559 LYS B CA 1
ATOM 9469 C C . LYS B 1 559 ? -21.781 16.172 -11.055 1 87.62 559 LYS B C 1
ATOM 9471 O O . LYS B 1 559 ? -21.078 15.328 -10.492 1 87.62 559 LYS B O 1
ATOM 9476 N N . ILE B 1 560 ? -22.969 16.453 -10.695 1 92.19 560 ILE B N 1
ATOM 9477 C CA . ILE B 1 560 ? -23.609 15.719 -9.617 1 92.19 560 ILE B CA 1
ATOM 9478 C C . ILE B 1 560 ? -23.688 14.234 -9.977 1 92.19 560 ILE B C 1
ATOM 9480 O O . ILE B 1 560 ? -23.516 13.367 -9.125 1 92.19 560 ILE B O 1
ATOM 9484 N N . LYS B 1 561 ? -23.906 13.961 -11.234 1 90.19 561 LYS B N 1
ATOM 9485 C CA . LYS B 1 561 ? -24.016 12.586 -11.711 1 90.19 561 LYS B CA 1
ATOM 9486 C C . LYS B 1 561 ? -22.703 11.828 -11.508 1 90.19 561 LYS B C 1
ATOM 9488 O O . LYS B 1 561 ? -22.703 10.602 -11.352 1 90.19 561 LYS B O 1
ATOM 9493 N N . GLU B 1 562 ? -21.625 12.539 -11.523 1 87.69 562 GLU B N 1
ATOM 9494 C CA . GLU B 1 562 ? -20.328 11.922 -11.281 1 87.69 562 GLU B CA 1
ATOM 9495 C C . GLU B 1 562 ? -20.266 11.32 -9.883 1 87.69 562 GLU B C 1
ATOM 9497 O O . GLU B 1 562 ? -19.438 10.438 -9.617 1 87.69 562 GLU B O 1
ATOM 9502 N N . PHE B 1 563 ? -21.125 11.789 -8.977 1 92.75 563 PHE B N 1
ATOM 9503 C CA . PHE B 1 563 ? -21.125 11.305 -7.598 1 92.75 563 PHE B CA 1
ATOM 9504 C C . PHE B 1 563 ? -22.312 10.383 -7.344 1 92.75 563 PHE B C 1
ATOM 9506 O O . PHE B 1 563 ? -22.641 10.086 -6.191 1 92.75 563 PHE B O 1
ATOM 9513 N N . SER B 1 564 ? -22.969 9.883 -8.414 1 94.19 564 SER B N 1
ATOM 9514 C CA . SER B 1 564 ? -24.172 9.078 -8.289 1 94.19 564 SER B CA 1
ATOM 9515 C C . SER B 1 564 ? -23.922 7.809 -7.48 1 94.19 564 SER B C 1
ATOM 9517 O O . SER B 1 564 ? -24.781 7.367 -6.715 1 94.19 564 SER B O 1
ATOM 9519 N N . HIS B 1 565 ? -22.766 7.129 -7.695 1 95.44 565 HIS B N 1
ATOM 9520 C CA . HIS B 1 565 ? -22.453 5.91 -6.957 1 95.44 565 HIS B CA 1
ATOM 9521 C C . HIS B 1 565 ? -22.391 6.176 -5.457 1 95.44 565 HIS B C 1
ATOM 9523 O O . HIS B 1 565 ? -22.875 5.363 -4.66 1 95.44 565 HIS B O 1
ATOM 9529 N N . LEU B 1 566 ? -21.812 7.301 -5.059 1 96.31 566 LEU B N 1
ATOM 9530 C CA . LEU B 1 566 ? -21.734 7.664 -3.65 1 96.31 566 LEU B CA 1
ATOM 9531 C C . LEU B 1 566 ? -23.125 7.91 -3.072 1 96.31 566 LEU B C 1
ATOM 9533 O O . LEU B 1 566 ? -23.453 7.422 -1.987 1 96.31 566 LEU B O 1
ATOM 9537 N N . LEU B 1 567 ? -23.969 8.695 -3.803 1 97.12 567 LEU B N 1
ATOM 9538 C CA . LEU B 1 567 ? -25.312 9.008 -3.35 1 97.12 567 LEU B CA 1
ATOM 9539 C C . LEU B 1 567 ? -26.141 7.734 -3.174 1 97.12 567 LEU B C 1
ATOM 9541 O O . LEU B 1 567 ? -26.891 7.609 -2.209 1 97.12 567 LEU B O 1
ATOM 9545 N N . LYS B 1 568 ? -25.906 6.84 -4.078 1 96.5 568 LYS B N 1
ATOM 9546 C CA . LYS B 1 568 ? -26.578 5.547 -4 1 96.5 568 LYS B CA 1
ATOM 9547 C C . LYS B 1 568 ? -26.172 4.793 -2.734 1 96.5 568 LYS B C 1
ATOM 9549 O O . LYS B 1 568 ? -27.031 4.203 -2.062 1 96.5 568 LYS B O 1
ATOM 9554 N N . ALA B 1 569 ? -24.984 4.777 -2.414 1 98 569 ALA B N 1
ATOM 9555 C CA . ALA B 1 569 ? -24.484 4.094 -1.221 1 98 569 ALA B CA 1
ATOM 9556 C C . ALA B 1 569 ? -25 4.766 0.049 1 98 569 ALA B C 1
ATOM 9558 O O . ALA B 1 569 ? -25.406 4.09 0.996 1 98 569 ALA B O 1
ATOM 9559 N N . LEU B 1 570 ? -25 6.098 0.079 1 98.25 570 LEU B N 1
ATOM 9560 C CA . LEU B 1 570 ? -25.422 6.848 1.26 1 98.25 570 LEU B CA 1
ATOM 9561 C C . LEU B 1 570 ? -26.891 6.605 1.562 1 98.25 570 LEU B C 1
ATOM 9563 O O . LEU B 1 570 ? -27.297 6.582 2.727 1 98.25 570 LEU B O 1
ATOM 9567 N N . ARG B 1 571 ? -27.703 6.41 0.582 1 97.56 571 ARG B N 1
ATOM 9568 C CA . ARG B 1 571 ? -29.141 6.262 0.767 1 97.56 571 ARG B CA 1
ATOM 9569 C C . ARG B 1 571 ? -29.469 4.934 1.444 1 97.56 571 ARG B C 1
ATOM 9571 O O . ARG B 1 571 ? -30.562 4.773 2.006 1 97.56 571 ARG B O 1
ATOM 9578 N N . ALA B 1 572 ? -28.531 4.031 1.429 1 97.06 572 ALA B N 1
ATOM 9579 C CA . ALA B 1 572 ? -28.781 2.68 1.928 1 97.06 572 ALA B CA 1
ATOM 9580 C C . ALA B 1 572 ? -28.5 2.59 3.426 1 97.06 572 ALA B C 1
ATOM 9582 O O . ALA B 1 572 ? -27.766 1.714 3.875 1 97.06 572 ALA B O 1
ATOM 9583 N N . GLY B 1 573 ? -29.125 3.486 4.164 1 97.25 573 GLY B N 1
ATOM 9584 C CA . GLY B 1 573 ? -28.969 3.43 5.609 1 97.25 573 GLY B CA 1
ATOM 9585 C C . GLY B 1 573 ? -27.547 3.654 6.074 1 97.25 573 GLY B C 1
ATOM 9586 O O . GLY B 1 573 ? -27.094 3.029 7.035 1 97.25 573 GLY B O 1
ATOM 9587 N N . CYS B 1 574 ? -26.75 4.453 5.371 1 98.44 574 CYS B N 1
ATOM 9588 C CA . CYS B 1 574 ? -25.375 4.758 5.754 1 98.44 574 CYS B CA 1
ATOM 9589 C C . CYS B 1 574 ? -25.312 5.355 7.152 1 98.44 574 CYS B C 1
ATOM 9591 O O . CYS B 1 574 ? -26.062 6.285 7.469 1 98.44 574 CYS B O 1
ATOM 9593 N N . PRO B 1 575 ? -24.516 4.828 8.039 1 98.38 575 PRO B N 1
ATOM 9594 C CA . PRO B 1 575 ? -24.391 5.406 9.375 1 98.38 575 PRO B CA 1
ATOM 9595 C C . PRO B 1 575 ? -23.641 6.738 9.383 1 98.38 575 PRO B C 1
ATOM 9597 O O . PRO B 1 575 ? -22.875 7.023 8.453 1 98.38 575 PRO B O 1
ATOM 9600 N N . PRO B 1 576 ? -23.969 7.574 10.414 1 97.88 576 PRO B N 1
ATOM 9601 C CA . PRO B 1 576 ? -23 8.672 10.602 1 97.88 576 PRO B CA 1
ATOM 9602 C C . PRO B 1 576 ? -21.562 8.188 10.719 1 97.88 576 PRO B C 1
ATOM 9604 O O . PRO B 1 576 ? -21.312 7.141 11.328 1 97.88 576 PRO B O 1
ATOM 9607 N N . HIS B 1 577 ? -20.672 8.836 10.07 1 98.56 577 HIS B N 1
ATOM 9608 C CA . HIS B 1 577 ? -19.281 8.391 10.078 1 98.56 577 HIS B CA 1
ATOM 9609 C C . HIS B 1 577 ? -18.328 9.562 9.906 1 98.56 577 HIS B C 1
ATOM 9611 O O . HIS B 1 577 ? -18.734 10.656 9.5 1 98.56 577 HIS B O 1
ATOM 9617 N N . ALA B 1 578 ? -17.141 9.383 10.32 1 98.62 578 ALA B N 1
ATOM 9618 C CA . ALA B 1 578 ? -16.094 10.391 10.273 1 98.62 578 ALA B CA 1
ATOM 9619 C C . ALA B 1 578 ? -14.742 9.75 9.945 1 98.62 578 ALA B C 1
ATOM 9621 O O . ALA B 1 578 ? -14.578 8.531 10.062 1 98.62 578 ALA B O 1
ATOM 9622 N N . GLY B 1 579 ? -13.852 10.594 9.453 1 98.38 579 GLY B N 1
ATOM 9623 C CA . GLY B 1 579 ? -12.555 10.055 9.055 1 98.38 579 GLY B CA 1
ATOM 9624 C C . GLY B 1 579 ? -11.43 11.062 9.164 1 98.38 579 GLY B C 1
ATOM 9625 O O . GLY B 1 579 ? -11.641 12.188 9.625 1 98.38 579 GLY B O 1
ATOM 9626 N N . PHE B 1 580 ? -10.289 10.641 8.797 1 98.75 580 PHE B N 1
ATOM 9627 C CA . PHE B 1 580 ? -9.055 11.406 8.883 1 98.75 580 PHE B CA 1
ATOM 9628 C C . PHE B 1 580 ? -7.977 10.797 7.992 1 98.75 580 PHE B C 1
ATOM 9630 O O . PHE B 1 580 ? -8.008 9.594 7.703 1 98.75 580 PHE B O 1
ATOM 9637 N N . ALA B 1 581 ? -7.098 11.602 7.461 1 98.56 581 ALA B N 1
ATOM 9638 C CA . ALA B 1 581 ? -5.918 11.133 6.734 1 98.56 581 ALA B CA 1
ATOM 9639 C C . ALA B 1 581 ? -4.656 11.852 7.211 1 98.56 581 ALA B C 1
ATOM 9641 O O . ALA B 1 581 ? -4.621 13.078 7.27 1 98.56 581 ALA B O 1
ATOM 9642 N N . ILE B 1 582 ? -3.666 11.109 7.57 1 98.44 582 ILE B N 1
ATOM 9643 C CA . ILE B 1 582 ? -2.348 11.648 7.887 1 98.44 582 ILE B CA 1
ATOM 9644 C C . ILE B 1 582 ? -1.455 11.594 6.648 1 98.44 582 ILE B C 1
ATOM 9646 O O . ILE B 1 582 ? -1.309 10.539 6.027 1 98.44 582 ILE B O 1
ATOM 9650 N N . GLY B 1 583 ? -0.979 12.781 6.25 1 97.75 583 GLY B N 1
ATOM 9651 C CA . GLY B 1 583 ? 0.091 12.703 5.27 1 97.75 583 GLY B CA 1
ATOM 9652 C C . GLY B 1 583 ? 1.313 11.961 5.773 1 97.75 583 GLY B C 1
ATOM 9653 O O . GLY B 1 583 ? 2.174 12.547 6.434 1 97.75 583 GLY B O 1
ATOM 9654 N N . PHE B 1 584 ? 1.435 10.742 5.477 1 98.31 584 PHE B N 1
ATOM 9655 C CA . PHE B 1 584 ? 2.416 9.852 6.082 1 98.31 584 PHE B CA 1
ATOM 9656 C C . PHE B 1 584 ? 3.834 10.32 5.789 1 98.31 584 PHE B C 1
ATOM 9658 O O . PHE B 1 584 ? 4.695 10.305 6.668 1 98.31 584 PHE B O 1
ATOM 9665 N N . ASP B 1 585 ? 4.125 10.711 4.516 1 97.75 585 ASP B N 1
ATOM 9666 C CA . ASP B 1 585 ? 5.449 11.203 4.152 1 97.75 585 ASP B CA 1
ATOM 9667 C C . ASP B 1 585 ? 5.828 12.422 4.988 1 97.75 585 ASP B C 1
ATOM 9669 O O . ASP B 1 585 ? 6.945 12.508 5.504 1 97.75 585 ASP B O 1
ATOM 9673 N N . ARG B 1 586 ? 4.875 13.305 5.109 1 96.38 586 ARG B N 1
ATOM 9674 C CA . ARG B 1 586 ? 5.113 14.508 5.895 1 96.38 586 ARG B CA 1
ATOM 9675 C C . ARG B 1 586 ? 5.316 14.172 7.367 1 96.38 586 ARG B C 1
ATOM 9677 O O . ARG B 1 586 ? 6.172 14.758 8.031 1 96.38 586 ARG B O 1
ATOM 9684 N N . PHE B 1 587 ? 4.52 13.281 7.895 1 97.44 587 PHE B N 1
ATOM 9685 C CA . PHE B 1 587 ? 4.633 12.836 9.273 1 97.44 587 PHE B CA 1
ATOM 9686 C C . PHE B 1 587 ? 6.031 12.297 9.562 1 97.44 587 PHE B C 1
ATOM 9688 O O . PHE B 1 587 ? 6.66 12.695 10.547 1 97.44 587 PHE B O 1
ATOM 9695 N N . VAL B 1 588 ? 6.5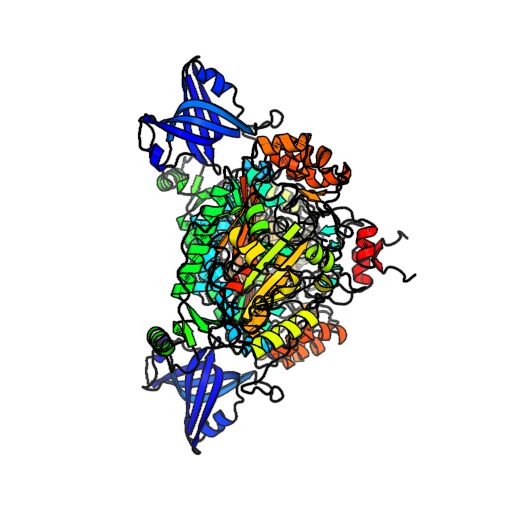31 11.484 8.68 1 97.75 588 VAL B N 1
ATOM 9696 C CA . VAL B 1 588 ? 7.852 10.883 8.836 1 97.75 588 VAL B CA 1
ATOM 9697 C C . VAL B 1 588 ? 8.922 11.961 8.734 1 97.75 588 VAL B C 1
ATOM 9699 O O . VAL B 1 588 ? 9.891 11.961 9.5 1 97.75 588 VAL B O 1
ATOM 9702 N N . ALA B 1 589 ? 8.773 12.867 7.766 1 96.81 589 ALA B N 1
ATOM 9703 C CA . ALA B 1 589 ? 9.758 13.93 7.574 1 96.81 589 ALA B CA 1
ATOM 9704 C C . ALA B 1 589 ? 9.883 14.789 8.828 1 96.81 589 ALA B C 1
ATOM 9706 O O . ALA B 1 589 ? 10.992 15.031 9.312 1 96.81 589 ALA B O 1
ATOM 9707 N N . VAL B 1 590 ? 8.773 15.195 9.414 1 95.56 590 VAL B N 1
ATOM 9708 C CA . VAL B 1 590 ? 8.789 16.062 10.586 1 95.56 590 VAL B CA 1
ATOM 9709 C C . VAL B 1 590 ? 9.406 15.328 11.766 1 95.56 590 VAL B C 1
ATOM 9711 O O . VAL B 1 590 ? 10.25 15.875 12.477 1 95.56 590 VAL B O 1
ATOM 9714 N N . LEU B 1 591 ? 9.047 14.102 11.969 1 96.88 591 LEU B N 1
ATOM 9715 C CA . LEU B 1 591 ? 9.523 13.336 13.117 1 96.88 591 LEU B CA 1
ATOM 9716 C C . LEU B 1 591 ? 11.008 13.008 12.977 1 96.88 591 LEU B C 1
ATOM 9718 O O . LEU B 1 591 ? 11.695 12.766 13.977 1 96.88 591 LEU B O 1
ATOM 9722 N N . SER B 1 592 ? 11.477 12.984 11.766 1 96.56 592 SER B N 1
ATOM 9723 C CA . SER B 1 592 ? 12.875 12.625 11.547 1 96.56 592 SER B CA 1
ATOM 9724 C C . SER B 1 592 ? 13.734 13.859 11.305 1 96.56 592 SER B C 1
ATOM 9726 O O . SER B 1 592 ? 14.891 13.742 10.891 1 96.56 592 SER B O 1
ATOM 9728 N N . GLY B 1 593 ? 13.18 15.016 11.43 1 94.19 593 GLY B N 1
ATOM 9729 C CA . GLY B 1 593 ? 13.938 16.266 11.406 1 94.19 593 GLY B CA 1
ATOM 9730 C C . GLY B 1 593 ? 14.242 16.75 10 1 94.19 593 GLY B C 1
ATOM 9731 O O . GLY B 1 593 ? 15.148 17.547 9.797 1 94.19 593 GLY B O 1
ATOM 9732 N N . SER B 1 594 ? 13.508 16.188 9.039 1 93.81 594 SER B N 1
ATOM 9733 C CA . SER B 1 594 ? 13.742 16.609 7.664 1 93.81 594 SER B CA 1
ATOM 9734 C C . SER B 1 594 ? 12.758 17.688 7.242 1 93.81 594 SER B C 1
ATOM 9736 O O . SER B 1 594 ? 11.578 17.641 7.605 1 93.81 594 SER B O 1
ATOM 9738 N N . SER B 1 595 ? 13.219 18.672 6.434 1 89.69 595 SER B N 1
ATOM 9739 C CA . SER B 1 595 ? 12.359 19.719 5.91 1 89.69 595 SER B CA 1
ATOM 9740 C C . SER B 1 595 ? 11.766 19.328 4.562 1 89.69 595 SER B C 1
ATOM 9742 O O . SER B 1 595 ? 10.938 20.062 4.008 1 89.69 595 SER B O 1
ATOM 9744 N N . SER B 1 596 ? 12.156 18.188 4.051 1 93.06 596 SER B N 1
ATOM 9745 C CA . SER B 1 596 ? 11.68 17.75 2.748 1 93.06 596 SER B CA 1
ATOM 9746 C C . SER B 1 596 ? 11.195 16.297 2.797 1 93.06 596 SER B C 1
ATOM 9748 O O . SER B 1 596 ? 11.852 15.438 3.385 1 93.06 596 SER B O 1
ATOM 9750 N N . VAL B 1 597 ? 10.078 16.078 2.098 1 95.38 597 VAL B N 1
ATOM 9751 C CA . VAL B 1 597 ? 9.562 14.711 2.055 1 95.38 597 VAL B CA 1
ATOM 9752 C C . VAL B 1 597 ? 10.438 13.859 1.146 1 95.38 597 VAL B C 1
ATOM 9754 O O . VAL B 1 597 ? 10.375 12.625 1.193 1 95.38 597 VAL B O 1
ATOM 9757 N N . ARG B 1 598 ? 11.328 14.414 0.299 1 95.12 598 ARG B N 1
ATOM 9758 C CA . ARG B 1 598 ? 12.219 13.672 -0.588 1 95.12 598 ARG B CA 1
ATOM 9759 C C . ARG B 1 598 ? 13.219 12.852 0.209 1 95.12 598 ARG B C 1
ATOM 9761 O O . ARG B 1 598 ? 13.727 11.836 -0.281 1 95.12 598 ARG B O 1
ATOM 9768 N N . ASP B 1 599 ? 13.461 13.258 1.474 1 96.06 599 ASP B N 1
ATOM 9769 C CA . ASP B 1 599 ? 14.453 12.602 2.312 1 96.06 599 ASP B CA 1
ATOM 9770 C C . ASP B 1 599 ? 13.883 11.359 2.979 1 96.06 599 ASP B C 1
ATOM 9772 O O . ASP B 1 599 ? 14.609 10.594 3.623 1 96.06 599 ASP B O 1
ATOM 9776 N N . VAL B 1 600 ? 12.578 11.141 2.818 1 97.69 600 VAL B N 1
ATOM 9777 C CA . VAL B 1 600 ? 11.961 10 3.486 1 97.69 600 VAL B CA 1
ATOM 9778 C C . VAL B 1 600 ? 11.266 9.117 2.455 1 97.69 600 VAL B C 1
ATOM 9780 O O . VAL B 1 600 ? 10.492 8.219 2.814 1 97.69 600 VAL B O 1
ATOM 9783 N N . ILE B 1 601 ? 11.445 9.359 1.214 1 97.44 601 ILE B N 1
ATOM 9784 C CA . ILE B 1 601 ? 10.969 8.57 0.085 1 97.44 601 ILE B CA 1
ATOM 9785 C C . ILE B 1 601 ? 12.156 7.957 -0.654 1 97.44 601 ILE B C 1
ATOM 9787 O O . ILE B 1 601 ? 13.148 8.641 -0.931 1 97.44 601 ILE B O 1
ATOM 9791 N N . ALA B 1 602 ? 12.102 6.715 -1.009 1 97.94 602 ALA B N 1
ATOM 9792 C CA . ALA B 1 602 ? 13.234 6.02 -1.611 1 97.94 602 ALA B CA 1
ATOM 9793 C C . ALA B 1 602 ? 13.578 6.613 -2.975 1 97.94 602 ALA B C 1
ATOM 9795 O O . ALA B 1 602 ? 14.75 6.891 -3.26 1 97.94 602 ALA B O 1
ATOM 9796 N N . PHE B 1 603 ? 12.57 6.871 -3.783 1 97.81 603 PHE B N 1
ATOM 9797 C CA . PHE B 1 603 ? 12.781 7.402 -5.125 1 97.81 603 PHE B CA 1
ATOM 9798 C C . PHE B 1 603 ? 11.82 8.555 -5.406 1 97.81 603 PHE B C 1
ATOM 9800 O O . PHE B 1 603 ? 10.836 8.383 -6.133 1 97.81 603 PHE B O 1
ATOM 9807 N N . PRO B 1 604 ? 12.078 9.758 -4.973 1 96.44 604 PRO B N 1
ATOM 9808 C CA . PRO B 1 604 ? 11.195 10.914 -5.129 1 96.44 604 PRO B CA 1
ATOM 9809 C C . PRO B 1 604 ? 11.297 11.555 -6.508 1 96.44 604 PRO B C 1
ATOM 9811 O O . PRO B 1 604 ? 12.242 11.281 -7.25 1 96.44 604 PRO B O 1
ATOM 9814 N N . LYS B 1 605 ? 10.312 12.336 -6.895 1 96.19 605 LYS B N 1
ATOM 9815 C CA . LYS B 1 605 ? 10.375 13.219 -8.055 1 96.19 605 LYS B CA 1
ATOM 9816 C C . LYS B 1 605 ? 10.93 14.594 -7.684 1 96.19 605 LYS B C 1
ATOM 9818 O O . LYS B 1 605 ? 10.773 15.039 -6.547 1 96.19 605 LYS B O 1
ATOM 9823 N N . ASN B 1 606 ? 11.609 15.211 -8.609 1 93.69 606 ASN B N 1
ATOM 9824 C CA . ASN B 1 606 ? 12.031 16.578 -8.375 1 93.69 606 ASN B CA 1
ATOM 9825 C C . ASN B 1 606 ? 10.883 17.562 -8.57 1 93.69 606 ASN B C 1
ATOM 9827 O O . ASN B 1 606 ? 9.734 17.156 -8.727 1 93.69 606 ASN B O 1
ATOM 9831 N N . ASN B 1 607 ? 11.078 18.844 -8.523 1 91.19 607 ASN B N 1
ATOM 9832 C CA . ASN B 1 607 ? 10.047 19.875 -8.57 1 91.19 607 ASN B CA 1
ATOM 9833 C C . ASN B 1 607 ? 9.344 19.906 -9.922 1 91.19 607 ASN B C 1
ATOM 9835 O O . ASN B 1 607 ? 8.273 20.5 -10.055 1 91.19 607 ASN B O 1
ATOM 9839 N N . ASN B 1 608 ? 9.922 19.234 -10.867 1 90.75 608 ASN B N 1
ATOM 9840 C CA . ASN B 1 608 ? 9.32 19.188 -12.195 1 90.75 608 ASN B CA 1
ATOM 9841 C C . ASN B 1 608 ? 8.602 17.859 -12.438 1 90.75 608 ASN B C 1
ATOM 9843 O O . ASN B 1 608 ? 8.211 17.547 -13.562 1 90.75 608 ASN B O 1
ATOM 9847 N N . GLY B 1 609 ? 8.469 17.094 -11.422 1 93.25 609 GLY B N 1
ATOM 9848 C CA . GLY B 1 609 ? 7.812 15.812 -11.539 1 93.25 609 GLY B CA 1
ATOM 9849 C C . GLY B 1 609 ? 8.695 14.75 -12.18 1 93.25 609 GLY B C 1
ATOM 9850 O O . GLY B 1 609 ? 8.195 13.727 -12.648 1 93.25 609 GLY B O 1
ATOM 9851 N N . VAL B 1 610 ? 10.016 14.969 -12.188 1 94.38 610 VAL B N 1
ATOM 9852 C CA . VAL B 1 610 ? 10.945 14.07 -12.867 1 94.38 610 VAL B CA 1
ATOM 9853 C C . VAL B 1 610 ? 11.656 13.188 -11.852 1 94.38 610 VAL B C 1
ATOM 9855 O O . VAL B 1 610 ? 12.117 13.68 -10.812 1 94.38 610 VAL B O 1
ATOM 9858 N N . ASP B 1 611 ? 11.641 11.922 -12.078 1 95.56 611 ASP B N 1
ATOM 9859 C CA . ASP B 1 611 ? 12.539 11.008 -11.375 1 95.56 611 ASP B CA 1
ATOM 9860 C C . ASP B 1 611 ? 13.953 11.078 -11.953 1 95.56 611 ASP B C 1
ATOM 9862 O O . ASP B 1 611 ? 14.258 10.422 -12.953 1 95.56 611 ASP B O 1
ATOM 9866 N N . GLU B 1 612 ? 14.836 11.711 -11.328 1 95.06 612 GLU B N 1
ATOM 9867 C CA . GLU B 1 612 ? 16.156 11.984 -11.883 1 95.06 612 GLU B CA 1
ATOM 9868 C C . GLU B 1 612 ? 17 10.711 -11.984 1 95.06 612 GLU B C 1
ATOM 9870 O O . GLU B 1 612 ? 17.891 10.617 -12.82 1 95.06 612 GLU B O 1
ATOM 9875 N N . PHE B 1 613 ? 16.703 9.766 -11.172 1 96.81 613 PHE B N 1
ATOM 9876 C CA . PHE B 1 613 ? 17.469 8.516 -11.18 1 96.81 613 PHE B CA 1
ATOM 9877 C C . PHE B 1 613 ? 17.062 7.652 -12.367 1 96.81 613 PHE B C 1
ATOM 9879 O O . PHE B 1 613 ? 17.906 7.309 -13.203 1 96.81 613 PHE B O 1
ATOM 9886 N N . ALA B 1 614 ? 15.75 7.359 -12.453 1 94.62 614 ALA B N 1
ATOM 9887 C CA . ALA B 1 614 ? 15.258 6.449 -13.484 1 94.62 614 ALA B CA 1
ATOM 9888 C C . ALA B 1 614 ? 15.016 7.188 -14.805 1 94.62 614 ALA B C 1
ATOM 9890 O O . ALA B 1 614 ? 15.039 6.578 -15.875 1 94.62 614 ALA B O 1
ATOM 9891 N N . GLY B 1 615 ? 14.758 8.461 -14.742 1 91.31 615 GLY B N 1
ATOM 9892 C CA . GLY B 1 615 ? 14.562 9.25 -15.945 1 91.31 615 GLY B CA 1
ATOM 9893 C C . GLY B 1 615 ? 13.109 9.305 -16.391 1 91.31 615 GLY B C 1
ATOM 9894 O O . GLY B 1 615 ? 12.828 9.547 -17.562 1 91.31 615 GLY B O 1
ATOM 9895 N N . GLY B 1 616 ? 12.125 9.031 -15.586 1 90.38 616 GLY B N 1
ATOM 9896 C CA . GLY B 1 616 ? 10.719 9.156 -15.93 1 90.38 616 GLY B CA 1
ATOM 9897 C C . GLY B 1 616 ? 10.156 10.539 -15.648 1 90.38 616 GLY B C 1
ATOM 9898 O O . GLY B 1 616 ? 10.609 11.234 -14.742 1 90.38 616 GLY B O 1
ATOM 9899 N N . PRO B 1 617 ? 9.109 11.047 -16.359 1 95.38 617 PRO B N 1
ATOM 9900 C CA . PRO B 1 617 ? 8.359 10.43 -17.453 1 95.38 617 PRO B CA 1
ATOM 9901 C C . PRO B 1 617 ? 9.18 10.305 -18.734 1 95.38 617 PRO B C 1
ATOM 9903 O O . PRO B 1 617 ? 10.195 10.984 -18.891 1 95.38 617 PRO B O 1
ATOM 9906 N N . GLY B 1 618 ? 8.766 9.375 -19.562 1 93.31 618 GLY B N 1
ATOM 9907 C CA . GLY B 1 618 ? 9.445 9.148 -20.828 1 93.31 618 GLY B CA 1
ATOM 9908 C C . GLY B 1 618 ? 8.656 9.633 -22.031 1 93.31 618 GLY B C 1
ATOM 9909 O O . GLY B 1 618 ? 7.492 10.016 -21.891 1 93.31 618 GLY B O 1
ATOM 9910 N N . LYS B 1 619 ? 9.305 9.602 -23.219 1 92.75 619 LYS B N 1
ATOM 9911 C CA . LYS B 1 619 ? 8.648 10.047 -24.453 1 92.75 619 LYS B CA 1
ATOM 9912 C C . LYS B 1 619 ? 7.574 9.055 -24.891 1 92.75 619 LYS B C 1
ATOM 9914 O O . LYS B 1 619 ? 7.777 7.836 -24.812 1 92.75 619 LYS B O 1
ATOM 9919 N N . MET B 1 620 ? 6.426 9.57 -25.297 1 92.19 620 MET B N 1
ATOM 9920 C CA . MET B 1 620 ? 5.363 8.734 -25.859 1 92.19 620 MET B CA 1
ATOM 9921 C C . MET B 1 620 ? 5.59 8.477 -27.344 1 92.19 620 MET B C 1
ATOM 9923 O O . MET B 1 620 ? 6.043 9.367 -28.062 1 92.19 620 MET B O 1
ATOM 9927 N N . THR B 1 621 ? 5.25 7.332 -27.719 1 89.56 621 THR B N 1
ATOM 9928 C CA . THR B 1 621 ? 5.316 7.035 -29.141 1 89.56 621 THR B CA 1
ATOM 9929 C C . THR B 1 621 ? 3.945 7.191 -29.797 1 89.56 621 THR B C 1
ATOM 9931 O O . THR B 1 621 ? 2.92 7.148 -29.109 1 89.56 621 THR B O 1
ATOM 9934 N N . LYS B 1 622 ? 3.959 7.355 -31.109 1 92 622 LYS B N 1
ATOM 9935 C CA . LYS B 1 622 ? 2.705 7.43 -31.859 1 92 622 LYS B CA 1
ATOM 9936 C C . LYS B 1 622 ? 1.916 6.129 -31.734 1 92 622 LYS B C 1
ATOM 9938 O O . LYS B 1 622 ? 0.686 6.148 -31.656 1 92 622 LYS B O 1
ATOM 9943 N N . GLU B 1 623 ? 2.602 5.027 -31.734 1 88.19 623 GLU B N 1
ATOM 9944 C CA . GLU B 1 623 ? 1.973 3.715 -31.625 1 88.19 623 GLU B CA 1
ATOM 9945 C C . GLU B 1 623 ? 1.237 3.566 -30.297 1 88.19 623 GLU B C 1
ATOM 9947 O O . GLU B 1 623 ? 0.137 3.012 -30.25 1 88.19 623 GLU B O 1
ATOM 9952 N N . GLN B 1 624 ? 1.85 4.039 -29.266 1 89.38 624 GLN B N 1
ATOM 9953 C CA . GLN B 1 624 ? 1.213 4.016 -27.953 1 89.38 624 GLN B CA 1
ATOM 9954 C C . GLN B 1 624 ? -0.083 4.82 -27.953 1 89.38 624 GLN B C 1
ATOM 9956 O O . GLN B 1 624 ? -1.099 4.375 -27.422 1 89.38 624 GLN B O 1
ATOM 9961 N N . LEU B 1 625 ? -0.011 5.98 -28.547 1 94.12 625 LEU B N 1
ATOM 9962 C CA . LEU B 1 625 ? -1.183 6.852 -28.594 1 94.12 625 LEU B CA 1
ATOM 9963 C C . LEU B 1 625 ? -2.289 6.238 -29.438 1 94.12 625 LEU B C 1
ATOM 9965 O O . LEU B 1 625 ? -3.471 6.367 -29.109 1 94.12 625 LEU B O 1
ATOM 9969 N N . GLU B 1 626 ? -1.869 5.605 -30.5 1 94 626 GLU B N 1
ATOM 9970 C CA . GLU B 1 626 ? -2.844 4.973 -31.391 1 94 626 GLU B CA 1
ATOM 9971 C C . GLU B 1 626 ? -3.627 3.885 -30.656 1 94 626 GLU B C 1
ATOM 9973 O O . GLU B 1 626 ? -4.82 3.693 -30.906 1 94 626 GLU B O 1
ATOM 9978 N N . THR B 1 627 ? -2.967 3.184 -29.812 1 91.38 627 THR B N 1
ATOM 9979 C CA . THR B 1 627 ? -3.609 2.146 -29.016 1 91.38 627 THR B CA 1
ATOM 9980 C C . THR B 1 627 ? -4.77 2.723 -28.203 1 91.38 627 THR B C 1
ATOM 9982 O O . THR B 1 627 ? -5.766 2.037 -27.969 1 91.38 627 THR B O 1
ATOM 9985 N N . TYR B 1 628 ? -4.688 3.959 -27.828 1 94.38 628 TYR B N 1
ATOM 9986 C CA . TYR B 1 628 ? -5.699 4.586 -26.984 1 94.38 628 TYR B CA 1
ATOM 9987 C C . TYR B 1 628 ? -6.551 5.562 -27.797 1 94.38 628 TYR B C 1
ATOM 9989 O O . TYR B 1 628 ? -7.277 6.379 -27.219 1 94.38 628 TYR B O 1
ATOM 9997 N N . ASN B 1 629 ? -6.375 5.535 -29.125 1 95.56 629 ASN B N 1
ATOM 9998 C CA . ASN B 1 629 ? -7.137 6.367 -30.062 1 95.56 629 ASN B CA 1
ATOM 9999 C C . ASN B 1 629 ? -6.895 7.852 -29.797 1 95.56 629 ASN B C 1
ATOM 10001 O O . ASN B 1 629 ? -7.836 8.648 -29.797 1 95.56 629 ASN B O 1
ATOM 10005 N N . LEU B 1 630 ? -5.648 8.172 -29.453 1 96.75 630 LEU B N 1
ATOM 10006 C CA . LEU B 1 630 ? -5.227 9.547 -29.219 1 96.75 630 LEU B CA 1
ATOM 10007 C C . LEU B 1 630 ? -4.125 9.961 -30.188 1 96.75 630 LEU B C 1
ATOM 10009 O O . LEU B 1 630 ? -3.568 9.117 -30.891 1 96.75 630 LEU B O 1
ATOM 10013 N N . GLN B 1 631 ? -3.863 11.172 -30.312 1 95.5 631 GLN B N 1
ATOM 10014 C CA . GLN B 1 631 ? -2.76 11.719 -31.094 1 95.5 631 GLN B CA 1
ATOM 10015 C C . GLN B 1 631 ? -2.24 13.016 -30.484 1 95.5 631 GLN B C 1
ATOM 10017 O O . GLN B 1 631 ? -2.893 13.609 -29.625 1 95.5 631 GLN B O 1
ATOM 10022 N N . PHE B 1 632 ? -0.993 13.414 -30.891 1 95.31 632 PHE B N 1
ATOM 10023 C CA . PHE B 1 632 ? -0.402 14.664 -30.438 1 95.31 632 PHE B CA 1
ATOM 10024 C C . PHE B 1 632 ? -1.171 15.859 -30.984 1 95.31 632 PHE B C 1
ATOM 10026 O O . PHE B 1 632 ? -1.623 15.844 -32.125 1 95.31 632 PHE B O 1
ATOM 10033 N N . ARG B 1 633 ? -1.351 16.812 -30.109 1 91.5 633 ARG B N 1
ATOM 10034 C CA . ARG B 1 633 ? -1.935 18.062 -30.609 1 91.5 633 ARG B CA 1
ATOM 10035 C C . ARG B 1 633 ? -0.98 18.766 -31.562 1 91.5 633 ARG B C 1
ATOM 10037 O O . ARG B 1 633 ? 0.231 18.797 -31.328 1 91.5 633 ARG B O 1
ATOM 10044 N N . LYS B 1 634 ? -1.478 19.172 -32.781 1 77.75 634 LYS B N 1
ATOM 10045 C CA . LYS B 1 634 ? -0.677 19.922 -33.719 1 77.75 634 LYS B CA 1
ATOM 10046 C C . LYS B 1 634 ? -0.368 21.328 -33.219 1 77.75 634 LYS B C 1
ATOM 10048 O O . LYS B 1 634 ? -1.213 21.953 -32.562 1 77.75 634 LYS B O 1
ATOM 10053 N N . LYS B 1 635 ? 0.904 21.625 -33.031 1 63 635 LYS B N 1
ATOM 10054 C CA . LYS B 1 635 ? 1.254 23.016 -32.688 1 63 635 LYS B CA 1
ATOM 10055 C C . LYS B 1 635 ? 0.517 24 -33.594 1 63 635 LYS B C 1
ATOM 10057 O O . LYS B 1 635 ? 0.438 23.797 -34.812 1 63 635 LYS B O 1
ATOM 10062 N N . GLU B 1 636 ? -0.457 24.797 -33 1 43.5 636 GLU B N 1
ATOM 10063 C CA . GLU B 1 636 ? -0.791 25.938 -33.844 1 43.5 636 GLU B CA 1
ATOM 10064 C C . GLU B 1 636 ? 0.462 26.719 -34.25 1 43.5 636 GLU B C 1
ATOM 10066 O O . GLU B 1 636 ? 1.424 26.797 -33.5 1 43.5 636 GLU B O 1
#

Sequence (1272 aa):
MSSPETWTNPGSEIVVSGHIGRTRKVGKNLAFAHLERNGERIGQICAKGENAAVLAKIRPFSAVLAKGVVTEASGAARFEMDMESIQYLNPFPKDIIIGPDTVFPPEQRHLQLRFHEQLRERLRFRAQLKSTMGQAMVDREFMDVETPILFKSTSEGAREFIVPTRRPRYAYALPQSPQQYKQVLMASGMGGYYQFARCFRDEDHRADRQPEFTQLDMEKSFATGVTIMEDVEYVVGRAWDTLREIYVMEVGKDSFAPVRKASLQNWEQSIQDSAKDDAKAPIYQEYPAISTPFLRMKYTDCMDLYGSDKPDLRIPNRICRVDEHLNKNFVSMITDLESPIVEVWKISPHEDVDRRDVWKFVIDFMESLPKGLSQNPDGAPTALVFDSSKPLNGFSALGPEGLDSILGALPEDSGFSELNNGDIILFQARKDQPQQGGSTKLGETRIALYHAAVEAGLLDRDDSFKFLWVTDFPMFTPEEEGDVGQGGASGFSATHHPFTAPHSEEDFELLFKDPLRAKADHYDLVLNGVELGGGSRRIHIAEIQEFIFRDILKMSQDKIKEFSHLLKALRAGCPPHAGFAIGFDRFVAVLSGSSSVRDVIAFPKNNNGVDEFAGGPGKMTKEQLETYNLQFRKKEMSSPETWTNPGSEIVVSGHIGRTRKVGKNLAFAHLERNGERIGQICAKGENAAVLAKIRPFSAVLAKGVVTEASGAARFEMDMESIQYLNPFPKDIIIGPDTVFPPEQRHLQLRFHEQLRERLRFRAQLKSTMGQAMVDREFMDVETPILFKSTSEGAREFIVPTRRPRYAYALPQSPQQYKQVLMASGMGGYYQFARCFRDEDHRADRQPEFTQLDMEKSFATGVTIMEDVEYVVGRAWDTLREIYVMEVGKDSFAPVRKASLQNWEQSIQDSAKDDAKAPIYQEYPAISTPFLRMKYTDCMDLYGSDKPDLRIPNRICRVDEHLNKNFVSMITDLESPIVEVWKISPHEDVDRRDVWKFVIDFMESLPKGLSQNPDGAPTALVFDSSKPLNGFSALGPEGLDSILGALPEDSGFSELNNGDIILFQARKDQPQQGGSTKLGETRIALYHAAVEAGLLDRDDSFKFLWVTDFPMFTPEEEGDVGQGGASGFSATHHPFTAPHSEEDFELLFKDPLRAKADHYDLVLNGVELGGGSRRIHIAEIQEFIFRDILKMSQDKIKEFSHLLKALRAGCPPHAGFAIGFDRFVAVLSGSSSVRDVIAFPKNNNGVDEFAGGPGKMTKEQLETYNLQFRKKE

Nearest PDB structures (foldseek):
  6sjc-assembly1_A  TM=8.298E-01  e=3.599E-51  Thermus thermophilus
  7ap4-assembly1_B  TM=8.308E-01  e=8.309E-51  Thermus thermophilus HB8
  7ap4-assembly1_A  TM=8.299E-01  e=1.888E-49  Thermus thermophilus HB8
  1l0w-assembly1_B  TM=8.196E-01  e=7.734E-50  Thermus thermophilus
  5w25-assembly3_B  TM=8.235E-01  e=3.144E-46  Mycobacterium tuberculosis H37Rv

Radius of gyration: 35.6 Å; Cα contacts (8 Å, |Δi|>4): 2733; chains: 2; bounding box: 103×119×76 Å

Secondary structure (DSSP, 8-state):
---GGGGGSTT-EEEEEEEEEEEEE-STTEEEEEEEETTEEEEEEEEETHHHHHHHHSPTT-EEEEEEEE-TT--SSSEEEEEEEEEEEEPPPTT----TT----GGGHHHHHHH-HHHHHHHHHHHHHHHHHHHHHHHTT-EE----SSB----SSSPPPEEE-SSTTEEEE--S-SHHHHHHHHHTT-SEEEEEEEEE--S---TT--SEEEEEEEEEET--HHHHHHHHHHHHHHHHHHHHHHEEEEE-SS-EEEEEGGGSS-HHHHHHHHTSTTPPSSEEEPPPP--SSPEEEEHHHHHHHHSBSS--TTS-S--EE-GGGS-HHHHHHH---SS-EEEEEEE---TTS-HHHHHHHHHHHHHT--HHHHT-TT---EEEE--TTSGGGG-GGG-TTTTHHHHTTS-GGGS-SS--TT-EEEEEEE-SS---SSB-HHHHHHHHHHHHHHHTTSS-------EEEEE--BSEEEPPTT----SBSSSEEESS-TTBPBSSHHHHHHHHH-GGG-BBSEEEEEETTEEEEEEEEB---HHHHHHIIIIIS-B-HHHHHTTHHHHHHHHTTPPPEEEEEEEHHHHHHHHTT-S-GGGGSSS---TTS-BTTTTBSEEPPHHHHHHTTEEEPP--/---GGGGGSTT-EEEEEEEEEEEEE-STTEEEEEEEETTEEEEEEEEETHHHHHHHHSPTT-EEEEEEEE-TT--SSSEEEEEEEEEEEEPPPTT----TT----GGGHHHHHHH-HHHHHHHHHHHHHHHHHHHHHHHTT-EE----SSB----SSSPPPEEE-SSTTEEEE--S-SHHHHHHHHHTT-SEEEEEEEEE--S---TT--SEEEEEEEEEET--HHHHHHHHHHHHHHHHHHHHHHEEEEE-SS-EEEEEGGGSS-HHHHHHHHTSTTPPSSEEEPPPP--SSPEEEEHHHHHHHHSBSS--TTS-S--EE-GGGS-HHHHHHH---SS-EEEEEEE---TTS-HHHHHHHHHHHHHT--HHHHT-TT---EEEE--TTSGGGG-GGG-TTTTHHHHTTS-GGGS-SS--TT-EEEEEEE-SS---SSB-HHHHHHHHHHHHHHHTTSS-------EEEEE--BSEEEPPTT----SBSSSEEESS-TTBPBSSHHHHHHHHH-GGGPBBSEEEEEETTEEEEEEEEB---HHHHHHIIIIIS-B-HHHHHTTHHHHHHHHTTPPPEEEEEEEHHHHHHHHTT-S-GGGGSSS---TTS-BTTTTBSEEPPHHHHHHTTEEEPP--

InterPro domains:
  IPR002312 Aspartyl/Asparaginyl-tRNA synthetase, class IIb [PR01042] (174-186)
  IPR002312 Aspartyl/Asparaginyl-tRNA synthetase, class IIb [PR01042] (191-204)
  IPR002312 Aspartyl/Asparaginyl-tRNA synthetase, class IIb [PR01042] (567-581)
  IPR004115 GAD-like domain superfamily [G3DSA:3.30.1360.30] (298-459)
  IPR004364 Aminoacyl-tRNA synthetase, class II (D/K/N) [PF00152] (107-606)
  IPR004524 Aspartate-tRNA ligase, type 1 [MF_00044] (1-633)
  IPR004524 Aspartate-tRNA ligase, type 1 [TIGR00459] (10-634)
  IPR006195 Aminoacyl-tRNA synthetase, class II [PS50862] (123-604)
  IPR012340 Nucleic acid-binding, OB-fold [G3DSA:2.40.50.140] (5-93)
  IPR045864 Class II Aminoacyl-tRNA synthetase/Biotinyl protein ligase (BPL) and lipoyl protein ligase (LPL) [G3DSA:3.30.930.10] (108-629)
  IPR045864 Class II Aminoacyl-tRNA synthetase/Biotinyl protein ligase (BPL) and lipoyl protein ligase (LPL) [SSF55681] (106-606)